Protein AF-0000000066930313 (afdb_homodimer)

Solvent-accessible surface area (backbone atoms only — not comparable to full-atom values): 81664 Å² total; per-residue (Å²): 138,36,55,38,65,55,56,34,68,62,79,59,76,80,68,83,80,77,79,88,72,81,76,76,72,62,74,76,76,64,77,77,67,81,65,60,72,60,55,58,69,57,74,33,64,75,71,60,68,62,62,67,65,79,58,68,72,71,64,70,79,58,70,71,60,70,60,61,69,64,65,67,80,70,74,78,73,67,85,72,79,78,89,74,84,77,83,71,83,79,75,84,75,77,72,72,74,69,86,62,75,79,57,79,78,55,71,83,71,82,91,72,52,45,46,56,69,72,62,49,48,63,69,48,49,59,50,38,48,65,42,29,49,61,41,50,52,47,48,52,50,52,51,47,51,49,68,69,31,42,64,81,58,53,82,54,95,46,78,88,69,53,48,56,71,71,68,63,42,83,57,46,46,49,20,62,47,65,45,26,47,55,42,45,59,48,46,51,55,42,54,47,39,67,63,44,40,43,43,50,25,50,34,45,31,36,41,31,26,42,46,46,52,54,29,44,73,39,87,55,64,72,49,33,33,35,53,68,52,45,23,44,39,28,32,34,38,61,51,34,67,66,40,48,54,46,47,58,59,54,66,67,41,86,90,64,78,79,21,63,43,48,54,52,47,51,50,54,51,51,53,47,52,54,50,28,49,51,26,38,52,22,40,52,50,38,26,66,63,32,40,74,44,84,43,69,40,32,43,76,46,77,82,80,52,55,60,7,30,39,78,18,70,68,52,71,66,55,54,34,81,80,30,83,52,37,36,62,65,44,43,53,61,44,40,71,74,38,45,47,62,43,39,38,39,57,51,40,25,54,25,30,67,66,56,19,38,87,62,35,33,71,41,79,34,66,54,52,86,84,40,66,63,26,66,77,41,75,61,59,36,32,32,18,30,54,35,56,30,66,57,79,50,60,66,45,46,30,37,31,25,51,18,41,28,22,36,26,51,40,42,73,43,30,70,71,30,51,73,47,58,48,60,94,93,41,76,29,37,35,42,40,57,38,90,52,40,45,36,46,39,39,40,48,59,44,58,44,72,74,28,22,68,46,93,43,91,56,50,36,88,81,47,46,56,87,36,22,27,40,35,36,35,44,15,70,36,93,74,38,54,44,74,43,54,59,55,28,78,93,42,76,36,70,53,77,90,68,39,50,61,53,41,22,33,44,38,37,39,38,34,22,65,72,41,33,28,53,74,45,72,60,76,78,39,73,47,36,46,65,56,102,46,71,41,39,31,36,29,36,48,30,34,41,35,50,26,44,27,38,33,36,36,50,77,72,37,75,45,54,74,48,79,42,70,43,93,50,13,66,67,59,39,26,38,34,34,48,50,42,68,38,47,39,44,72,55,41,54,53,56,56,50,34,48,49,59,13,46,47,35,84,42,72,66,51,19,29,34,46,31,17,39,49,46,13,43,49,49,41,18,53,35,50,56,53,37,32,72,28,64,36,77,43,37,35,39,50,44,81,41,72,27,12,40,37,49,46,63,38,48,51,49,31,48,50,42,37,52,47,42,36,51,51,30,52,51,36,48,53,49,24,50,54,30,32,58,63,36,33,33,63,64,49,30,45,45,47,32,58,58,42,40,29,54,56,35,63,72,78,75,96,73,74,72,83,78,66,76,76,59,79,68,74,60,91,87,78,85,87,85,84,71,59,83,81,67,68,76,84,51,73,77,78,53,58,26,46,34,56,46,69,44,72,63,77,38,66,42,82,38,76,41,103,138,39,52,33,67,57,56,33,61,63,79,60,74,81,69,82,79,82,81,90,72,84,76,74,76,62,72,76,76,63,76,78,70,81,65,57,72,59,56,59,70,57,74,33,62,74,70,61,68,61,64,66,63,82,55,69,74,72,67,70,79,62,74,71,69,72,72,68,74,79,77,66,93,70,69,83,66,80,77,61,66,76,84,72,72,72,79,68,80,77,78,84,76,84,74,76,71,70,84,60,74,76,52,78,78,49,70,80,70,79,90,69,52,43,43,56,67,71,63,49,47,63,67,47,48,59,48,37,47,64,43,28,48,60,39,49,49,47,47,53,48,52,49,45,52,48,66,70,32,41,63,82,54,52,79,54,92,45,79,90,68,53,47,55,72,72,67,62,40,80,56,46,46,48,21,64,46,62,45,26,48,55,43,46,59,48,46,49,54,44,54,46,38,68,64,43,40,43,42,52,25,51,32,44,31,34,40,32,28,41,46,45,50,54,30,43,74,38,89,55,63,72,49,32,33,32,52,66,52,45,22,45,40,28,33,32,35,62,49,36,66,68,42,48,55,45,48,59,60,54,67,67,42,83,76,62,78,77,21,61,44,47,53,53,46,51,50,54,53,50,52,48,51,53,48,29,52,51,24,36,52,18,41,52,50,40,27,65,61,29,40,75,42,85,40,69,41,31,42,74,46,75,78,77,53,55,61,7,29,38,79,19,70,69,50,69,66,55,53,35,80,81,30,82,52,36,35,61,66,43,42,52,61,45,39,70,75,37,47,46,62,43,39,38,40,57,51,39,24,54,24,29,68,64,56,19,37,88,64,36,33,72,42,78,33,66,56,51,85,85,40,67,64,25,63,76,42,74,61,58,37,32,33,18,30,53,36,56,30,67,57,78,47,60,66,44,46,30,37,30,24,50,18,42,27,22,35,26,49,42,41,73,43,31,71,68,31,49,74,49,60,47,62,94,92,40,74,30,37,34,41,39,56,37,90,54,41,45,37,47,39,39,42,46,59,45,58,43,72,74,32,22,67,45,93,43,92,57,50,37,87,82,47,46,57,87,36,22,25,40,34,36,34,45,15,69,35,93,72,38,54,42,74,44,51,61,54,28,79,92,41,76,36,68,52,76,89,68,37,51,60,52,41,22,33,45,37,36,39,39,35,24,63,72,41,34,26,56,73,44,74,62,76,78,38,72,46,35,46,65,57,101,44,71,40,40,31,37,30,34,47,29,36,40,34,51,24,44,26,38,34,36,36,50,77,71,37,75,45,53,74,47,80,41,69,41,94,48,13,68,67,60,38,25,39,34,33,48,49,45,64,37,45,39,41,73,52,42,52,53,54,54,51,35,48,52,58,12,45,48,36,85,41,70,66,52,19,28,34,48,31,17,39,48,47,13,42,49,48,39,18,54,35,48,57,53,38,30,70,28,64,34,78,43,38,35,39,50,44,83,40,72,26,13,39,37,50,47,63,36,48,50,49,31,47,49,42,38,50,49,44,36,51,50,31,50,51,35,48,50,48,25,49,52,29,30,56,62,35,31,32,63,63,47,29,47,44,47,29,61,58,42,38,33,53,54,34,67,66,80,74,94,70,72,72,78,77,60,79,79,59,80,71,72,61,88,89,74,78,84,80,77,69,54,82,80,68,66,52,83,53,81,57,81,56,58,21,47,32,53,45,71,44,70,58,78,40,65,42,82,39,76,42,103

Radius of gyration: 51.39 Å; Cα contacts (8 Å, |Δi|>4): 2688; chains: 2; bounding box: 70×157×117 Å

pLDDT: mean 74.47, std 24.49, range [16.5, 97.75]

Sequence (1508 aa):
MASTNPFWSFATPFTDGMPHALSRRLSSVLDHDSHIRMSSTDGARIYTQTTPDSAWSQASFEEVDFTYNPSKSKNTARLDDAASVRSGSWPRRSGNWPLTEKYYALSSATHDLRCPRWTLWKALLLPTSIIILPMALLVAGLLALIFGYRVRSEDSLFEEVSNSHALSDRAVVLVNYSATRIAFVASWASTLAPLLASFIMNLSSFQSALLMYISSTSPQQQDLPTPYQYTLLVGLCLASIGRLGRYFSYAKEDGVIIPPALRRAAQTLTLTLVLACIVFGADTALHYTTSTINFDQISVSPLSHSYGYGLSSTCLALNRSDNFGLPCSRNGQLAAADYNAYVASQNEIFYLQHGISNVSEVRLVDMPSDEPANVTSSGAAKVALLVPRSTGLSPFRDFQAYTTGVITTCEPISNLCNWTSGGPGNYYSQFNCSENFWGVLGKSPNVSDTGMLVDDSSVPPLGFKRGAALQYSFYMDKGLSINYDSSGSLGPFVPDPELINPVYVGVAARFQSTAQRAGVNMSSDPGIYQGPTPYLDFTLRCKYTTYLVDYNWVNSSAKVNSLTPSPNGTIAEVFHGYNIYGSYDSFDNDLQDSMLAAALQSNLQQLADTFANSYSARVMSVIGPFLSARANLQEQTRTPLLVAKVPKVPLAILIAGCLCYIVFGVVSATLAYGALRVVDVRDLAFRFSLPALGLHAFRDDNTEKDAVDVDTIRTGNGVEEERRVFNETKITRETMRVAVEGEPRTGFVLKSLVMASTNPFWSFATPFTDGMPHALSRRLSSVLDHDSHIRMSSTDGARIYTQTTPDSAWSQASFEEVDFTYNPSKSKNTARLDDAASVRSGSWPRRSGNWPLTEKYYALSSATHDLRCPRWTLWKALLLPTSIIILPMALLVAGLLALIFGYRVRSEDSLFEEVSNSHALSDRAVVLVNYSATRIAFVASWASTLAPLLASFIMNLSSFQSALLMYISSTSPQQQDLPTPYQYTLLVGLCLASIGRLGRYFSYAKEDGVIIPPALRRAAQTLTLTLVLACIVFGADTALHYTTSTINFDQISVSPLSHSYGYGLSSTCLALNRSDNFGLPCSRNGQLAAADYNAYVASQNEIFYLQHGISNVSEVRLVDMPSDEPANVTSSGAAKVALLVPRSTGLSPFRDFQAYTTGVITTCEPISNLCNWTSGGPGNYYSQFNCSENFWGVLGKSPNVSDTGMLVDDSSVPPLGFKRGAALQYSFYMDKGLSINYDSSGSLGPFVPDPELINPVYVGVAARFQSTAQRAGVNMSSDPGIYQGPTPYLDFTLRCKYTTYLVDYNWVNSSAKVNSLTPSPNGTIAEVFHGYNIYGSYDSFDNDLQDSMLAAALQSNLQQLADTFANSYSARVMSVIGPFLSARANLQEQTRTPLLVAKVPKVPLAILIAGCLCYIVFGVVSATLAYGALRVVDVRDLAFRFSLPALGLHAFRDDNTEKDAVDVDTIRTGNGVEEERRVFNETKITRETMRVAVEGEPRTGFVLKSLV

Secondary structure (DSSP, 8-state):
---SSSS---------S--SGGGSGGGSS----------TTTT----------S------------------------------------------------------SS---SPPHHHHHHHHHHHHHHHHHHHHHHHHHHHHHHHHSBPP-PPPSSGGG--HHHHH-TTEEEESS-HHHHHHHHHHHHHHHHHHHHHHHHHHHHHHHHHHHHHHHSS-GGGSPPHHHHHHHHHHHTT-HHHHHHHHHHHTSTTPPPPHHHHHHHHHHHHHHHHHHHHHHHHHHHHHH-EEEEEEEEEE--S----EEEE-HHHHH--GGGGTT--GGG-HHHHHH-HHHHHHHHHHHHHHHTT--SSEEEEEEEPPTT-HHHHHTTT--EEEEEEE-GGGS-TTEEEEEEEEEEEEEEEE-GGGSEEEE--TT---EEEESSSS-EEEESSPPPB-TTS-B---TTS-TT-EESSSSEEEEEESSTTS-SB---SSTTSS---GGG--SSEEEEEEEEEEGGGSPTT--GGGSTT-B--SSSEEEEEEEEEEEEEEEEEEEETTEEEEEEEEE-SSSHHHHHHHHHHTTSTHHHHHHHHHHHHHHHHTSSSHHHHHHHHHHHHHHHHHHHHGGGEEEE--SEEEEEEEEEEEEEEHHHHHHHHHHHHHHHHHHHHHHHHHHHHHHHS--HHHHHTTSHHHHHHHH---SS--S----------TT-------SS--TT-SSS--EEEEEEETTTEEEEEEE-/---SSSS---------S--S-TTSGGGSS----------TTTT----------S------------------------------------------------------SS---SPPHHHHHHHHHHHHHHHHHHHHHHHHHHHHHHHHSB---PPPS-GGG--HHHHH-TTEEEESS-HHHHHHHHHHHHHHTTTHHHHHHHHHHHHHHHHHHHHHHSS-GGGSPPHHHHHHHHHHHTT-HHHHHHHHHHHTSTTPPPPHHHHHHHHHHHHHHHHHHHHHHHHHHHHHH-EEEEEEEEEE--S----EEEE-HHHHH--GGGGTT--GGG-HHHHHH-HHHHHHHHHHHHHHHTT--SSEEEEEEEPPTT-HHHHHTTT--EEEEEEE-GGGS-TTEEEEEEEEEEEEEEEE-GGGSEEEE--TT---EEEESSSS-EEEES-PPPB-TTS-B---TTS-TT-EESSSSEEEEEESSTTS-SB---SSTTSS---GGG--SSEEEEEEEEEEGGGSPTT--GGGSTT-B--SSSEEEEEEEEEEEEEEEEEEEETTEEEEEEEEE-SSSHHHHHHHHHHTTSGGGGTHHHHHHHHHHHHTSSSHHHHHHHHHHHHHHHHHHHHGGGEEEE--SEEEEEEEEEEEEEEHHHHHHHHHHHHHHHHHHHHHHHHHHHHHHHS--HHHHHTTSHHHHHHHHT--SS--SS---------TT-------SS--SSTTS---EEEEEEETTTEEEEEEE-

Organism: NCBI:txid1442368

Nearest PDB structures (foldseek):
  9axf-assembly1_R  TM=1.883E-01  e=3.258E+00  Homo sapiens
  8szi-assembly1_A  TM=1.636E-01  e=6.983E+00  Homo sapiens
  9asb-assembly1_R  TM=1.775E-01  e=7.006E+00  Homo sapiens
  8szi-assembly1_A  TM=1.526E-01  e=9.777E+00  Homo sapiens

Structure (mmCIF, N/CA/C/O backbone):
data_AF-0000000066930313-model_v1
#
loop_
_entity.id
_entity.type
_entity.pdbx_description
1 polymer 'Uncharacterized protein'
#
loop_
_atom_site.group_PDB
_atom_site.id
_atom_site.type_symbol
_atom_site.label_atom_id
_atom_site.label_alt_id
_atom_site.label_comp_id
_atom_site.label_asym_id
_atom_site.label_entity_id
_atom_site.label_seq_id
_atom_site.pdbx_PDB_ins_code
_atom_site.Cartn_x
_atom_site.Cartn_y
_atom_site.Cartn_z
_atom_site.occupancy
_atom_site.B_iso_or_equiv
_atom_site.auth_seq_id
_atom_site.auth_comp_id
_atom_site.auth_asym_id
_atom_site.auth_atom_id
_atom_site.pdbx_PDB_model_num
ATOM 1 N N . MET A 1 1 ? 18.844 -49.906 -13.023 1 21.28 1 MET A N 1
ATOM 2 C CA . MET A 1 1 ? 17.516 -50.25 -13.539 1 21.28 1 MET A CA 1
ATOM 3 C C . MET A 1 1 ? 16.547 -49.094 -13.352 1 21.28 1 MET A C 1
ATOM 5 O O . MET A 1 1 ? 16.312 -48.656 -12.227 1 21.28 1 MET A O 1
ATOM 9 N N . ALA A 1 2 ? 16.359 -48.094 -14.242 1 28.83 2 ALA A N 1
ATOM 10 C CA . ALA A 1 2 ? 15.953 -46.688 -14.117 1 28.83 2 ALA A CA 1
ATOM 11 C C . ALA A 1 2 ? 14.438 -46.562 -14.219 1 28.83 2 ALA A C 1
ATOM 13 O O . ALA A 1 2 ? 13.766 -47.406 -14.82 1 28.83 2 ALA A O 1
ATOM 14 N N . SER A 1 3 ? 13.773 -45.75 -13.375 1 34.31 3 SER A N 1
ATOM 15 C CA . SER A 1 3 ? 12.43 -45.344 -12.953 1 34.31 3 SER A CA 1
ATOM 16 C C . SER A 1 3 ? 11.656 -44.719 -14.102 1 34.31 3 SER A C 1
ATOM 18 O O . SER A 1 3 ? 12.172 -43.844 -14.797 1 34.31 3 SER A O 1
ATOM 20 N N . THR A 1 4 ? 10.781 -44.969 -14.75 1 36.59 4 THR A N 1
ATOM 21 C CA . THR A 1 4 ? 9.992 -44.094 -15.617 1 36.59 4 THR A CA 1
ATOM 22 C C . THR A 1 4 ? 9.07 -43.219 -14.789 1 36.59 4 THR A C 1
ATOM 24 O O . THR A 1 4 ? 8.531 -43.625 -13.766 1 36.59 4 THR A O 1
ATOM 27 N N . ASN A 1 5 ? 8.125 -42.781 -14.273 1 34.94 5 ASN A N 1
ATOM 28 C CA . ASN A 1 5 ? 7.645 -41.875 -13.227 1 34.94 5 ASN A CA 1
ATOM 29 C C . ASN A 1 5 ? 7.371 -42.625 -11.922 1 34.94 5 ASN A C 1
ATOM 31 O O . ASN A 1 5 ? 6.41 -42.312 -11.219 1 34.94 5 ASN A O 1
ATOM 35 N N . PRO A 1 6 ? 7.758 -43.781 -11.344 1 39.97 6 PRO A N 1
ATOM 36 C CA . PRO A 1 6 ? 7.133 -44.312 -10.125 1 39.97 6 PRO A CA 1
ATOM 37 C C . PRO A 1 6 ? 7.477 -43.5 -8.891 1 39.97 6 PRO A C 1
ATOM 39 O O . PRO A 1 6 ? 8.641 -43.156 -8.664 1 39.97 6 PRO A O 1
ATOM 42 N N . PHE A 1 7 ? 6.844 -42.281 -8.25 1 34.81 7 PHE A N 1
ATOM 43 C CA . PHE A 1 7 ? 7.125 -40.969 -7.656 1 34.81 7 PHE A CA 1
ATOM 44 C C . PHE A 1 7 ? 8.438 -41 -6.887 1 34.81 7 PHE A C 1
ATOM 46 O O . PHE A 1 7 ? 9.125 -39.969 -6.777 1 34.81 7 PHE A O 1
ATOM 53 N N . TRP A 1 8 ? 9.672 -41.125 -6.016 1 35.31 8 TRP A N 1
ATOM 54 C CA . TRP A 1 8 ? 11.117 -40.906 -6.047 1 35.31 8 TRP A CA 1
ATOM 55 C C . TRP A 1 8 ? 11.852 -42.25 -6.07 1 35.31 8 TRP A C 1
ATOM 57 O O . TRP A 1 8 ? 11.562 -43.156 -5.266 1 35.31 8 TRP A O 1
ATOM 67 N N . SER A 1 9 ? 12.195 -43 -6.809 1 35.72 9 SER A N 1
ATOM 68 C CA . SER A 1 9 ? 13 -44.219 -6.707 1 35.72 9 SER A CA 1
ATOM 69 C C . SER A 1 9 ? 14.422 -43.906 -6.254 1 35.72 9 SER A C 1
ATOM 71 O O . SER A 1 9 ? 15.211 -43.344 -7.012 1 35.72 9 SER A O 1
ATOM 73 N N . PHE A 1 10 ? 14.766 -43.469 -5.148 1 33.81 10 PHE A N 1
ATOM 74 C CA . PHE A 1 10 ? 16.156 -43.375 -4.715 1 33.81 10 PHE A CA 1
ATOM 75 C C . PHE A 1 10 ? 16.828 -44.75 -4.789 1 33.81 10 PHE A C 1
ATOM 77 O O . PHE A 1 10 ? 16.359 -45.719 -4.168 1 33.81 10 PHE A O 1
ATOM 84 N N . ALA A 1 11 ? 17.328 -45.219 -5.875 1 32.81 11 ALA A N 1
ATOM 85 C CA . ALA A 1 11 ? 18.203 -46.344 -5.59 1 32.81 11 ALA A CA 1
ATOM 86 C C . ALA A 1 11 ? 18.938 -46.156 -4.27 1 32.81 11 ALA A C 1
ATOM 88 O O . ALA A 1 11 ? 19.75 -45.25 -4.133 1 32.81 11 ALA A O 1
ATOM 89 N N . THR A 1 12 ? 18.25 -46.375 -3.129 1 33.06 12 THR A N 1
ATOM 90 C CA . THR A 1 12 ? 19.031 -46.5 -1.899 1 33.06 12 THR A CA 1
ATOM 91 C C . THR A 1 12 ? 20.312 -47.312 -2.148 1 33.06 12 THR A C 1
ATOM 93 O O . THR A 1 12 ? 20.281 -48.312 -2.84 1 33.06 12 THR A O 1
ATOM 96 N N . PRO A 1 13 ? 21.406 -46.719 -2.018 1 30.23 13 PRO A N 1
ATOM 97 C CA . PRO A 1 13 ? 22.469 -47.719 -1.912 1 30.23 13 PRO A CA 1
ATOM 98 C C . PRO A 1 13 ? 21.969 -49.031 -1.283 1 30.23 13 PRO A C 1
ATOM 100 O O . PRO A 1 13 ? 21.156 -49 -0.358 1 30.23 13 PRO A O 1
ATOM 103 N N . PHE A 1 14 ? 21.875 -50.062 -2.062 1 28.27 14 PHE A N 1
ATOM 104 C CA . PHE A 1 14 ? 21.625 -51.438 -1.586 1 28.27 14 PHE A CA 1
ATOM 105 C C . PHE A 1 14 ? 22.25 -51.625 -0.21 1 28.27 14 PHE A C 1
ATOM 107 O O . PHE A 1 14 ? 23.438 -51.938 -0.099 1 28.27 14 PHE A O 1
ATOM 114 N N . THR A 1 15 ? 22.156 -50.75 0.813 1 28.11 15 THR A N 1
ATOM 115 C CA . THR A 1 15 ? 22.672 -51.406 2.012 1 28.11 15 THR A CA 1
ATOM 116 C C . THR A 1 15 ? 21.891 -52.688 2.301 1 28.11 15 THR A C 1
ATOM 118 O O . THR A 1 15 ? 20.656 -52.656 2.432 1 28.11 15 THR A O 1
ATOM 121 N N . ASP A 1 16 ? 22.203 -53.875 1.923 1 27.8 16 ASP A N 1
ATOM 122 C CA . ASP A 1 16 ? 21.828 -55.062 2.676 1 27.8 16 ASP A CA 1
ATOM 123 C C . ASP A 1 16 ? 21.453 -54.719 4.113 1 27.8 16 ASP A C 1
ATOM 125 O O . ASP A 1 16 ? 20.359 -55.062 4.586 1 27.8 16 ASP A O 1
ATOM 129 N N . GLY A 1 17 ? 22.469 -55.031 5.23 1 26.33 17 GLY A N 1
ATOM 130 C CA . GLY A 1 17 ? 22.438 -55.312 6.652 1 26.33 17 GLY A CA 1
ATOM 131 C C . GLY A 1 17 ? 22.172 -54.094 7.52 1 26.33 17 GLY A C 1
ATOM 132 O O . GLY A 1 17 ? 22.516 -54.094 8.703 1 26.33 17 GLY A O 1
ATOM 133 N N . MET A 1 18 ? 22.141 -52.875 7.082 1 27.02 18 MET A N 1
ATOM 134 C CA . MET A 1 18 ? 22.281 -52.031 8.266 1 27.02 18 MET A CA 1
ATOM 135 C C . MET A 1 18 ? 20.969 -52 9.055 1 27.02 18 MET A C 1
ATOM 137 O O . MET A 1 18 ? 19.891 -51.906 8.469 1 27.02 18 MET A O 1
ATOM 141 N N . PRO A 1 19 ? 21.031 -52.031 10.539 1 27.64 19 PRO A N 1
ATOM 142 C CA . PRO A 1 19 ? 20.062 -52.156 11.625 1 27.64 19 PRO A CA 1
ATOM 143 C C . PRO A 1 19 ? 19.016 -51.031 11.633 1 27.64 19 PRO A C 1
ATOM 145 O O . PRO A 1 19 ? 19.281 -49.938 11.125 1 27.64 19 PRO A O 1
ATOM 148 N N . HIS A 1 20 ? 17.688 -51.188 11.984 1 27.36 20 HIS A N 1
ATOM 149 C CA . HIS A 1 20 ? 16.406 -50.625 12.391 1 27.36 20 HIS A CA 1
ATOM 150 C C . HIS A 1 20 ? 16.609 -49.375 13.25 1 27.36 20 HIS A C 1
ATOM 152 O O . HIS A 1 20 ? 15.633 -48.75 13.68 1 27.36 20 HIS A O 1
ATOM 158 N N . ALA A 1 21 ? 17.75 -49.094 14.008 1 25.98 21 ALA A N 1
ATOM 159 C CA . ALA A 1 21 ? 17.75 -48.375 15.281 1 25.98 21 ALA A CA 1
ATOM 160 C C . ALA A 1 21 ? 17.562 -46.875 15.07 1 25.98 21 ALA A C 1
ATOM 162 O O . ALA A 1 21 ? 17.375 -46.125 16.031 1 25.98 21 ALA A O 1
ATOM 163 N N . LEU A 1 22 ? 18.094 -46.156 14.039 1 25.69 22 LEU A N 1
ATOM 164 C CA . LEU A 1 22 ? 18.234 -44.75 14.328 1 25.69 22 LEU A CA 1
ATOM 165 C C . LEU A 1 22 ? 16.938 -44 13.992 1 25.69 22 LEU A C 1
ATOM 167 O O . LEU A 1 22 ? 16.969 -42.812 13.703 1 25.69 22 LEU A O 1
ATOM 171 N N . SER A 1 23 ? 15.812 -44.406 14.016 1 26.08 23 SER A N 1
ATOM 172 C CA . SER A 1 23 ? 14.508 -43.812 13.75 1 26.08 23 SER A CA 1
ATOM 173 C C . SER A 1 23 ? 14.18 -42.719 14.758 1 26.08 23 SER A C 1
ATOM 175 O O . SER A 1 23 ? 13.273 -41.906 14.539 1 26.08 23 SER A O 1
ATOM 177 N N . ARG A 1 24 ? 14.688 -42.594 16.078 1 28.03 24 ARG A N 1
ATOM 178 C CA . ARG A 1 24 ? 14.078 -41.844 17.156 1 28.03 24 ARG A CA 1
ATOM 179 C C . ARG A 1 24 ? 14.43 -40.344 17.031 1 28.03 24 ARG A C 1
ATOM 181 O O . ARG A 1 24 ? 13.766 -39.5 17.625 1 28.03 24 ARG A O 1
ATOM 188 N N . ARG A 1 25 ? 15.656 -39.875 16.75 1 25.52 25 ARG A N 1
ATOM 189 C CA . ARG A 1 25 ? 16.109 -38.531 17.078 1 25.52 25 ARG A CA 1
ATOM 190 C C . ARG A 1 25 ? 15.516 -37.5 16.125 1 25.52 25 ARG A C 1
ATOM 192 O O . ARG A 1 25 ? 15.711 -36.312 16.312 1 25.52 25 ARG A O 1
ATOM 199 N N . LEU A 1 26 ? 15.133 -37.688 14.969 1 28.22 26 LEU A N 1
ATOM 200 C CA . LEU A 1 26 ? 15.008 -36.594 14 1 28.22 26 LEU A CA 1
ATOM 201 C C . LEU A 1 26 ? 13.703 -35.844 14.211 1 28.22 26 LEU A C 1
ATOM 203 O O . LEU A 1 26 ? 13.336 -35 13.391 1 28.22 26 LEU A O 1
ATOM 207 N N . SER A 1 27 ? 12.984 -35.938 15.305 1 28.81 27 SER A N 1
ATOM 208 C CA . SER A 1 27 ? 11.719 -35.25 15.484 1 28.81 27 SER A CA 1
ATOM 209 C C . SER A 1 27 ? 11.938 -33.719 15.625 1 28.81 27 SER A C 1
ATOM 211 O O . SER A 1 27 ? 11.023 -32.938 15.383 1 28.81 27 SER A O 1
ATOM 213 N N . SER A 1 28 ? 13.008 -33.25 16.297 1 30.03 28 SER A N 1
ATOM 214 C CA . SER A 1 28 ? 12.898 -31.891 16.828 1 30.03 28 SER A CA 1
ATOM 215 C C . SER A 1 28 ? 13.125 -30.844 15.742 1 30.03 28 SER A C 1
ATOM 217 O O . SER A 1 28 ? 12.758 -29.688 15.906 1 30.03 28 SER A O 1
ATOM 219 N N . VAL A 1 29 ? 14.133 -30.984 14.914 1 30.53 29 VAL A N 1
ATOM 220 C CA . VAL A 1 29 ? 14.602 -29.797 14.203 1 30.53 29 VAL A CA 1
ATOM 221 C C . VAL A 1 29 ? 13.695 -29.516 13.008 1 30.53 29 VAL A C 1
ATOM 223 O O . VAL A 1 29 ? 13.961 -28.625 12.211 1 30.53 29 VAL A O 1
ATOM 226 N N . LEU A 1 30 ? 12.906 -30.344 12.5 1 34.75 30 LEU A N 1
ATOM 227 C CA . LEU A 1 30 ? 12.273 -30.141 11.203 1 34.75 30 LEU A CA 1
ATOM 228 C C . LEU A 1 30 ? 11.281 -28.984 11.258 1 34.75 30 LEU A C 1
ATOM 230 O O . LEU A 1 30 ? 10.305 -29.031 12.008 1 34.75 30 LEU A O 1
ATOM 234 N N . ASP A 1 31 ? 11.766 -27.891 11.125 1 38.03 31 ASP A N 1
ATOM 235 C CA . ASP A 1 31 ? 10.938 -26.703 10.961 1 38.03 31 ASP A CA 1
ATOM 236 C C . ASP A 1 31 ? 9.766 -26.984 10.023 1 38.03 31 ASP A C 1
ATOM 238 O O . ASP A 1 31 ? 9.961 -27.219 8.828 1 38.03 31 ASP A O 1
ATOM 242 N N . HIS A 1 32 ? 8.742 -27.547 10.516 1 42.75 32 HIS A N 1
ATOM 243 C CA . HIS A 1 32 ? 7.469 -28.016 9.984 1 42.75 32 HIS A CA 1
ATOM 244 C C . HIS A 1 32 ? 6.727 -26.891 9.266 1 42.75 32 HIS A C 1
ATOM 246 O O . HIS A 1 32 ? 5.496 -26.812 9.328 1 42.75 32 HIS A O 1
ATOM 252 N N . ASP A 1 33 ? 7.422 -25.938 8.742 1 49.06 33 ASP A N 1
ATOM 253 C CA . ASP A 1 33 ? 6.574 -24.906 8.141 1 49.06 33 ASP A CA 1
ATOM 254 C C . ASP A 1 33 ? 5.98 -25.391 6.824 1 49.06 33 ASP A C 1
ATOM 256 O O . ASP A 1 33 ? 6.555 -26.25 6.156 1 49.06 33 ASP A O 1
ATOM 260 N N . SER A 1 34 ? 4.809 -25.062 6.594 1 56.28 34 SER A N 1
ATOM 261 C CA . SER A 1 34 ? 4.023 -25.406 5.414 1 56.28 34 SER A CA 1
ATOM 262 C C . SER A 1 34 ? 4.641 -24.828 4.148 1 56.28 34 SER A C 1
ATOM 264 O O . SER A 1 34 ? 5.141 -23.703 4.16 1 56.28 34 SER A O 1
ATOM 266 N N . HIS A 1 35 ? 5.055 -25.656 3.219 1 50.78 35 HIS A N 1
ATOM 267 C CA . HIS A 1 35 ? 5.613 -25.266 1.93 1 50.78 35 HIS A CA 1
ATOM 268 C C . HIS A 1 35 ? 4.512 -24.953 0.925 1 50.78 35 HIS A C 1
ATOM 270 O O . HIS A 1 35 ? 4.074 -25.828 0.176 1 50.78 35 HIS A O 1
ATOM 276 N N . ILE A 1 36 ? 3.822 -23.734 1.047 1 47.69 36 ILE A N 1
ATOM 277 C CA . ILE A 1 36 ? 2.77 -23.328 0.127 1 47.69 36 ILE A CA 1
ATOM 278 C C . ILE A 1 36 ? 3.25 -22.141 -0.704 1 47.69 36 ILE A C 1
ATOM 280 O O . ILE A 1 36 ? 3.984 -21.281 -0.207 1 47.69 36 ILE A O 1
ATOM 284 N N . ARG A 1 37 ? 2.902 -22.203 -2.039 1 54.91 37 ARG A N 1
ATOM 285 C CA . ARG A 1 37 ? 3.203 -21.078 -2.906 1 54.91 37 ARG A CA 1
ATOM 286 C C . ARG A 1 37 ? 2.471 -19.828 -2.439 1 54.91 37 ARG A C 1
ATOM 288 O O . ARG A 1 37 ? 1.247 -19.828 -2.287 1 54.91 37 ARG A O 1
ATOM 295 N N . MET A 1 38 ? 3.146 -18.844 -1.76 1 46.34 38 MET A N 1
ATOM 296 C CA . MET A 1 38 ? 2.514 -17.625 -1.283 1 46.34 38 MET A CA 1
ATOM 297 C C . MET A 1 38 ? 2.783 -16.469 -2.24 1 46.34 38 MET A C 1
ATOM 299 O O . MET A 1 38 ? 3.83 -16.422 -2.889 1 46.34 38 MET A O 1
ATOM 303 N N . SER A 1 39 ? 1.707 -15.914 -2.748 1 43.59 39 SER A N 1
ATOM 304 C CA . SER A 1 39 ? 1.941 -14.672 -3.467 1 43.59 39 SER A CA 1
ATOM 305 C C . SER A 1 39 ? 2.699 -13.664 -2.602 1 43.59 39 SER A C 1
ATOM 307 O O . SER A 1 39 ? 2.598 -13.695 -1.373 1 43.59 39 SER A O 1
ATOM 309 N N . SER A 1 40 ? 3.697 -13.047 -3.186 1 41.06 40 SER A N 1
ATOM 310 C CA . SER A 1 40 ? 4.582 -12.125 -2.482 1 41.06 40 SER A CA 1
ATOM 311 C C . SER A 1 40 ? 3.807 -11.242 -1.507 1 41.06 40 SER A C 1
ATOM 313 O O . SER A 1 40 ? 4.32 -10.883 -0.448 1 41.06 40 SER A O 1
ATOM 315 N N . THR A 1 41 ? 2.588 -10.859 -1.878 1 40.91 41 THR A N 1
ATOM 316 C CA . THR A 1 41 ? 1.896 -9.922 -1.004 1 40.91 41 THR A CA 1
ATOM 317 C C . THR A 1 41 ? 1.093 -10.664 0.062 1 40.91 41 THR A C 1
ATOM 319 O O . THR A 1 41 ? 0.683 -10.07 1.062 1 40.91 41 THR A O 1
ATOM 322 N N . ASP A 1 42 ? 0.83 -11.984 -0.302 1 39.38 42 ASP A N 1
ATOM 323 C CA . ASP A 1 42 ? -0.018 -12.742 0.609 1 39.38 42 ASP A CA 1
ATOM 324 C C . ASP A 1 42 ? 0.809 -13.391 1.717 1 39.38 42 ASP A C 1
ATOM 326 O O . ASP A 1 42 ? 1.762 -14.125 1.44 1 39.38 42 ASP A O 1
ATOM 330 N N . GLY A 1 43 ? 0.742 -12.781 2.926 1 43.47 43 GLY A N 1
ATOM 331 C CA . GLY A 1 43 ? 1.447 -13.242 4.113 1 43.47 43 GLY A CA 1
ATOM 332 C C . GLY A 1 43 ? 2.625 -12.359 4.48 1 43.47 43 GLY A C 1
ATOM 333 O O . GLY A 1 43 ? 3.461 -12.742 5.301 1 43.47 43 GLY A O 1
ATOM 334 N N . ALA A 1 44 ? 2.914 -11.602 3.459 1 39.94 44 ALA A N 1
ATOM 335 C CA . ALA A 1 44 ? 3.996 -10.711 3.879 1 39.94 44 ALA A CA 1
ATOM 336 C C . ALA A 1 44 ? 3.723 -10.133 5.266 1 39.94 44 ALA A C 1
ATOM 338 O O . ALA A 1 44 ? 2.592 -9.758 5.574 1 39.94 44 ALA A O 1
ATOM 339 N N . ARG A 1 45 ? 4.578 -10.508 6.004 1 41.22 45 ARG A N 1
ATOM 340 C CA . ARG A 1 45 ? 4.539 -9.859 7.312 1 41.22 45 ARG A CA 1
ATOM 341 C C . ARG A 1 45 ? 4.285 -8.367 7.176 1 41.22 45 ARG A C 1
ATOM 343 O O . ARG A 1 45 ? 4.934 -7.691 6.375 1 41.22 45 ARG A O 1
ATOM 350 N N . ILE A 1 46 ? 3.055 -8.055 7.375 1 36.09 46 ILE A N 1
ATOM 351 C CA . ILE A 1 46 ? 2.717 -6.633 7.422 1 36.09 46 ILE A CA 1
ATOM 352 C C . ILE A 1 46 ? 3.809 -5.867 8.164 1 36.09 46 ILE A C 1
ATOM 354 O O . ILE A 1 46 ? 3.99 -6.051 9.375 1 36.09 46 ILE A O 1
ATOM 358 N N . TYR A 1 47 ? 4.797 -5.723 7.52 1 30.31 47 TYR A N 1
ATOM 359 C CA . TYR A 1 47 ? 5.711 -4.789 8.172 1 30.31 47 TYR A CA 1
ATOM 360 C C . TYR A 1 47 ? 5.059 -3.426 8.352 1 30.31 47 TYR A C 1
ATOM 362 O O . TYR A 1 47 ? 4.914 -2.664 7.395 1 30.31 47 TYR A O 1
ATOM 370 N N . THR A 1 48 ? 3.867 -3.521 8.797 1 31.7 48 THR A N 1
ATOM 371 C CA . THR A 1 48 ? 3.34 -2.199 9.125 1 31.7 48 THR A CA 1
ATOM 372 C C . THR A 1 48 ? 4.348 -1.401 9.945 1 31.7 48 THR A C 1
ATOM 374 O O . THR A 1 48 ? 4.699 -1.797 11.062 1 31.7 48 THR A O 1
ATOM 377 N N . GLN A 1 49 ? 5.312 -1.001 9.391 1 30.17 49 GLN A N 1
ATOM 378 C CA . GLN A 1 49 ? 5.844 0.012 10.297 1 30.17 49 GLN A CA 1
ATOM 379 C C . GLN A 1 49 ? 4.742 0.955 10.773 1 30.17 49 GLN A C 1
ATOM 381 O O . GLN A 1 49 ? 4.129 1.656 9.969 1 30.17 49 GLN A O 1
ATOM 386 N N . THR A 1 50 ? 3.906 0.439 11.57 1 29.94 50 THR A N 1
ATOM 387 C CA . THR A 1 50 ? 3.078 1.455 12.211 1 29.94 50 THR A CA 1
ATOM 388 C C . THR A 1 50 ? 3.789 2.807 12.219 1 29.94 50 THR A C 1
ATOM 390 O O . THR A 1 50 ? 4.887 2.934 12.766 1 29.94 50 THR A O 1
ATOM 393 N N . THR A 1 51 ? 3.736 3.447 11.164 1 31.67 51 THR A N 1
ATOM 394 C CA . THR A 1 51 ? 4.121 4.812 11.508 1 31.67 51 THR A CA 1
ATOM 395 C C . THR A 1 51 ? 3.748 5.129 12.953 1 31.67 51 THR A C 1
ATOM 397 O O . THR A 1 51 ? 2.621 4.871 13.383 1 31.67 51 THR A O 1
ATOM 400 N N . PRO A 1 52 ? 4.668 4.992 13.852 1 29.16 52 PRO A N 1
ATOM 401 C CA . PRO A 1 52 ? 4.195 5.402 15.172 1 29.16 52 PRO A CA 1
ATOM 402 C C . PRO A 1 52 ? 3.074 6.434 15.102 1 29.16 52 PRO A C 1
ATOM 404 O O . PRO A 1 52 ? 3.029 7.242 14.172 1 29.16 52 PRO A O 1
ATOM 407 N N . ASP A 1 53 ? 1.898 6.133 15.289 1 30.67 53 ASP A N 1
ATOM 408 C CA . ASP A 1 53 ? 1.082 7.266 15.719 1 30.67 53 ASP A CA 1
ATOM 409 C C . ASP A 1 53 ? 1.956 8.445 16.125 1 30.67 53 ASP A C 1
ATOM 411 O O . ASP A 1 53 ? 2.971 8.266 16.797 1 30.67 53 ASP A O 1
ATOM 415 N N . SER A 1 54 ? 2.113 9.375 15.281 1 31.28 54 SER A N 1
ATOM 416 C CA . SER A 1 54 ? 2.738 10.633 15.672 1 31.28 54 SER A CA 1
ATOM 417 C C . SER A 1 54 ? 2.562 10.891 17.172 1 31.28 54 SER A C 1
ATOM 419 O O . SER A 1 54 ? 1.872 11.836 17.562 1 31.28 54 SER A O 1
ATOM 421 N N . ALA A 1 55 ? 2.061 9.953 17.906 1 29.52 55 ALA A N 1
ATOM 422 C CA . ALA A 1 55 ? 2.396 10.383 19.266 1 29.52 55 ALA A CA 1
ATOM 423 C C . ALA A 1 55 ? 3.877 10.734 19.375 1 29.52 55 ALA A C 1
ATOM 425 O O . ALA A 1 55 ? 4.738 9.906 19.062 1 29.52 55 ALA A O 1
ATOM 426 N N . TRP A 1 56 ? 4.188 11.977 18.953 1 27.61 56 TRP A N 1
ATOM 427 C CA . TRP A 1 56 ? 5.492 12.391 19.469 1 27.61 56 TRP A CA 1
ATOM 428 C C . TRP A 1 56 ? 5.91 11.531 20.656 1 27.61 56 TRP A C 1
ATOM 430 O O . TRP A 1 56 ? 5.102 11.25 21.547 1 27.61 56 TRP A O 1
ATOM 440 N N . SER A 1 57 ? 6.574 10.445 20.438 1 25.53 57 SER A N 1
ATOM 441 C CA . SER A 1 57 ? 7.148 9.695 21.547 1 25.53 57 SER A CA 1
ATOM 442 C C . SER A 1 57 ? 7.355 10.586 22.766 1 25.53 57 SER A C 1
ATOM 444 O O . SER A 1 57 ? 8.07 11.586 22.703 1 25.53 57 SER A O 1
ATOM 446 N N . GLN A 1 58 ? 6.395 10.891 23.484 1 21.69 58 GLN A N 1
ATOM 447 C CA . GLN A 1 58 ? 6.754 11.227 24.859 1 21.69 58 GLN A CA 1
ATOM 448 C C . GLN A 1 58 ? 7.797 10.258 25.406 1 21.69 58 GLN A C 1
ATOM 450 O O . GLN A 1 58 ? 7.469 9.133 25.781 1 21.69 58 GLN A O 1
ATOM 455 N N . ALA A 1 59 ? 8.891 9.969 24.609 1 22.92 59 ALA A N 1
ATOM 456 C CA . ALA A 1 59 ? 9.906 9.289 25.406 1 22.92 59 ALA A CA 1
ATOM 457 C C . ALA A 1 59 ? 9.75 9.641 26.891 1 22.92 59 ALA A C 1
ATOM 459 O O . ALA A 1 59 ? 9.391 10.773 27.234 1 22.92 59 ALA A O 1
ATOM 460 N N . SER A 1 60 ? 9.422 8.633 27.672 1 21.11 60 SER A N 1
ATOM 461 C CA . SER A 1 60 ? 9.664 8.594 29.109 1 21.11 60 SER A CA 1
ATOM 462 C C . SER A 1 60 ? 10.922 9.375 29.469 1 21.11 60 SER A C 1
ATOM 464 O O . SER A 1 60 ? 11.961 9.227 28.828 1 21.11 60 SER A O 1
ATOM 466 N N . PHE A 1 61 ? 10.828 10.656 29.703 1 22.12 61 PHE A N 1
ATOM 467 C CA . PHE A 1 61 ? 11.844 11.141 30.641 1 22.12 61 PHE A CA 1
ATOM 468 C C . PHE A 1 61 ? 12.32 10.023 31.562 1 22.12 61 PHE A C 1
ATOM 470 O O . PHE A 1 61 ? 11.641 9.688 32.531 1 22.12 61 PHE A O 1
ATOM 477 N N . GLU A 1 62 ? 12.484 8.805 30.906 1 21.38 62 GLU A N 1
ATOM 478 C CA . GLU A 1 62 ? 13.242 7.984 31.859 1 21.38 62 GLU A CA 1
ATOM 479 C C . GLU A 1 62 ? 14.25 8.82 32.625 1 21.38 62 GLU A C 1
ATOM 481 O O . GLU A 1 62 ? 14.906 9.695 32.062 1 21.38 62 GLU A O 1
ATOM 486 N N . GLU A 1 63 ? 13.938 8.883 33.875 1 23.36 63 GLU A N 1
ATOM 487 C CA . GLU A 1 63 ? 14.852 9.383 34.906 1 23.36 63 GLU A CA 1
ATOM 488 C C . GLU A 1 63 ? 16.297 8.953 34.594 1 23.36 63 GLU A C 1
ATOM 490 O O . GLU A 1 63 ? 16.594 7.762 34.531 1 23.36 63 GLU A O 1
ATOM 495 N N . VAL A 1 64 ? 16.734 9.406 33.344 1 22.47 64 VAL A N 1
ATOM 496 C CA . VAL A 1 64 ? 18.172 9.188 33.406 1 22.47 64 VAL A CA 1
ATOM 497 C C . VAL A 1 64 ? 18.641 9.328 34.875 1 22.47 64 VAL A C 1
ATOM 499 O O . VAL A 1 64 ? 18.562 10.406 35.438 1 22.47 64 VAL A O 1
ATOM 502 N N . ASP A 1 65 ? 18.219 8.234 35.5 1 21.39 65 ASP A N 1
ATOM 503 C CA . ASP A 1 65 ? 18.906 8.141 36.781 1 21.39 65 ASP A CA 1
ATOM 504 C C . ASP A 1 65 ? 20.406 8.422 36.625 1 21.39 65 ASP A C 1
ATOM 506 O O . ASP A 1 65 ? 21.094 7.723 35.875 1 21.39 65 ASP A O 1
ATOM 510 N N . PHE A 1 66 ? 20.641 9.773 36.125 1 21.52 66 PHE A N 1
ATOM 511 C CA . PHE A 1 66 ? 22.031 10.047 36.438 1 21.52 66 PHE A CA 1
ATOM 512 C C . PHE A 1 66 ? 22.484 9.242 37.656 1 21.52 66 PHE A C 1
ATOM 514 O O . PHE A 1 66 ? 22.078 9.523 38.781 1 21.52 66 PHE A O 1
ATOM 521 N N . THR A 1 67 ? 22.141 7.934 37.344 1 21.75 67 THR A N 1
ATOM 522 C CA . THR A 1 67 ? 22.688 7.148 38.438 1 21.75 67 THR A CA 1
ATOM 523 C C . THR A 1 67 ? 24.125 7.586 38.75 1 21.75 67 THR A C 1
ATOM 525 O O . THR A 1 67 ? 25.016 7.434 37.906 1 21.75 67 THR A O 1
ATOM 528 N N . TYR A 1 68 ? 24.125 8.984 39.062 1 20.59 68 TYR A N 1
ATOM 529 C CA . TYR A 1 68 ? 25.312 9.266 39.875 1 20.59 68 TYR A CA 1
ATOM 530 C C . TYR A 1 68 ? 25.656 8.07 40.75 1 20.59 68 TYR A C 1
ATOM 532 O O . TYR A 1 68 ? 24.812 7.57 41.5 1 20.59 68 TYR A O 1
ATOM 540 N N . ASN A 1 69 ? 26.219 7.07 39.875 1 20.05 69 ASN A N 1
ATOM 541 C CA . ASN A 1 69 ? 26.891 6.062 40.688 1 20.05 69 ASN A CA 1
ATOM 542 C C . ASN A 1 69 ? 27.422 6.664 41.969 1 20.05 69 ASN A C 1
ATOM 544 O O . ASN A 1 69 ? 28.312 7.508 41.969 1 20.05 69 ASN A O 1
ATOM 548 N N . PRO A 1 70 ? 26.406 6.875 42.812 1 22.91 70 PRO A N 1
ATOM 549 C CA . PRO A 1 70 ? 26.828 7.434 44.125 1 22.91 70 PRO A CA 1
ATOM 550 C C . PRO A 1 70 ? 28.031 6.723 44.688 1 22.91 70 PRO A C 1
ATOM 552 O O . PRO A 1 70 ? 28.328 6.871 45.906 1 22.91 70 PRO A O 1
ATOM 555 N N . SER A 1 71 ? 28.562 5.715 43.656 1 19.34 71 SER A N 1
ATOM 556 C CA . SER A 1 71 ? 29.344 4.965 44.625 1 19.34 71 SER A CA 1
ATOM 557 C C . SER A 1 71 ? 30.156 5.895 45.5 1 19.34 71 SER A C 1
ATOM 559 O O . SER A 1 71 ? 30.141 5.762 46.75 1 19.34 71 SER A O 1
ATOM 561 N N . LYS A 1 72 ? 31.375 6.195 44.844 1 19.64 72 LYS A N 1
ATOM 562 C CA . LYS A 1 72 ? 32.531 6.16 45.75 1 19.64 72 LYS A CA 1
ATOM 563 C C . LYS A 1 72 ? 32.5 7.34 46.719 1 19.64 72 LYS A C 1
ATOM 565 O O . LYS A 1 72 ? 33.469 7.551 47.469 1 19.64 72 LYS A O 1
ATOM 570 N N . SER A 1 73 ? 31.75 8.414 46.312 1 17.11 73 SER A N 1
ATOM 571 C CA . SER A 1 73 ? 32.406 9.453 47.094 1 17.11 73 SER A CA 1
ATOM 572 C C . SER A 1 73 ? 32.469 9.07 48.562 1 17.11 73 SER A C 1
ATOM 574 O O . SER A 1 73 ? 31.469 8.609 49.125 1 17.11 73 SER A O 1
ATOM 576 N N . LYS A 1 74 ? 33.75 8.734 48.969 1 19.22 74 LYS A N 1
ATOM 577 C CA . LYS A 1 74 ? 34.469 8.57 50.219 1 19.22 74 LYS A CA 1
ATOM 578 C C . LYS A 1 74 ? 33.906 9.469 51.312 1 19.22 74 LYS A C 1
ATOM 580 O O . LYS A 1 74 ? 33.188 10.422 51.031 1 19.22 74 LYS A O 1
ATOM 585 N N . ASN A 1 75 ? 34.719 9.516 52.406 1 16.64 75 ASN A N 1
ATOM 586 C CA . ASN A 1 75 ? 34.594 9.734 53.844 1 16.64 75 ASN A CA 1
ATOM 587 C C . ASN A 1 75 ? 34.219 11.172 54.188 1 16.64 75 ASN A C 1
ATOM 589 O O . ASN A 1 75 ? 34.031 11.523 55.344 1 16.64 75 ASN A O 1
ATOM 593 N N . THR A 1 76 ? 34.312 12.094 53.156 1 17.16 76 THR A N 1
ATOM 594 C CA . THR A 1 76 ? 34.812 13.188 53.969 1 17.16 76 THR A CA 1
ATOM 595 C C . THR A 1 76 ? 33.906 13.453 55.156 1 17.16 76 THR A C 1
ATOM 597 O O . THR A 1 76 ? 32.688 13.219 55.094 1 17.16 76 THR A O 1
ATOM 600 N N . ALA A 1 77 ? 34.625 13.961 56.156 1 18.03 77 ALA A N 1
ATOM 601 C CA . ALA A 1 77 ? 34.469 14.164 57.594 1 18.03 77 ALA A CA 1
ATOM 602 C C . ALA A 1 77 ? 33.188 14.914 57.906 1 18.03 77 ALA A C 1
ATOM 604 O O . ALA A 1 77 ? 32.656 15.633 57.062 1 18.03 77 ALA A O 1
ATOM 605 N N . ARG A 1 78 ? 32.531 14.414 58.875 1 18.48 78 ARG A N 1
ATOM 606 C CA . ARG A 1 78 ? 31.391 14.625 59.781 1 18.48 78 ARG A CA 1
ATOM 607 C C . ARG A 1 78 ? 31.281 16.094 60.188 1 18.48 78 ARG A C 1
ATOM 609 O O . ARG A 1 78 ? 30.438 16.438 61 1 18.48 78 ARG A O 1
ATOM 616 N N . LEU A 1 79 ? 31.781 17.062 59.25 1 17.31 79 LEU A N 1
ATOM 617 C CA . LEU A 1 79 ? 31.938 18.188 60.156 1 17.31 79 LEU A CA 1
ATOM 618 C C . LEU A 1 79 ? 30.641 18.453 60.906 1 17.31 79 LEU A C 1
ATOM 620 O O . LEU A 1 79 ? 29.594 18.688 60.312 1 17.31 79 LEU A O 1
ATOM 624 N N . ASP A 1 80 ? 30.516 17.859 62.062 1 17.03 80 ASP A N 1
ATOM 625 C CA . ASP A 1 80 ? 29.547 17.797 63.156 1 17.03 80 ASP A CA 1
ATOM 626 C C . ASP A 1 80 ? 28.875 19.156 63.375 1 17.03 80 ASP A C 1
ATOM 628 O O . ASP A 1 80 ? 27.672 19.234 63.625 1 17.03 80 ASP A O 1
ATOM 632 N N . ASP A 1 81 ? 29.703 20.172 63.656 1 16.5 81 ASP A N 1
ATOM 633 C CA . ASP A 1 81 ? 29.438 20.781 64.938 1 16.5 81 ASP A CA 1
ATOM 634 C C . ASP A 1 81 ? 28.141 21.578 64.938 1 16.5 81 ASP A C 1
ATOM 636 O O . ASP A 1 81 ? 27.266 21.344 65.75 1 16.5 81 ASP A O 1
ATOM 640 N N . ALA A 1 82 ? 28.297 22.984 65.188 1 16.64 82 ALA A N 1
ATOM 641 C CA . ALA A 1 82 ? 27.953 23.781 66.375 1 16.64 82 ALA A CA 1
ATOM 642 C C . ALA A 1 82 ? 26.578 24.422 66.188 1 16.64 82 ALA A C 1
ATOM 644 O O . ALA A 1 82 ? 25.734 24.312 67.062 1 16.64 82 ALA A O 1
ATOM 645 N N . ALA A 1 83 ? 26.469 25.609 65.312 1 18.16 83 ALA A N 1
ATOM 646 C CA . ALA A 1 83 ? 25.984 26.812 66 1 18.16 83 ALA A CA 1
ATOM 647 C C . ALA A 1 83 ? 24.453 26.844 66 1 18.16 83 ALA A C 1
ATOM 649 O O . ALA A 1 83 ? 23.812 26.438 65.062 1 18.16 83 ALA A O 1
ATOM 650 N N . SER A 1 84 ? 23.781 26.953 67.125 1 18.55 84 SER A N 1
ATOM 651 C CA . SER A 1 84 ? 22.531 26.969 67.875 1 18.55 84 SER A CA 1
ATOM 652 C C . SER A 1 84 ? 21.594 28.078 67.375 1 18.55 84 SER A C 1
ATOM 654 O O . SER A 1 84 ? 20.562 28.344 68 1 18.55 84 SER A O 1
ATOM 656 N N . VAL A 1 85 ? 21.797 28.688 66.188 1 18.58 85 VAL A N 1
ATOM 657 C CA . VAL A 1 85 ? 21.281 30.047 66.25 1 18.58 85 VAL A CA 1
ATOM 658 C C . VAL A 1 85 ? 19.766 30.016 66.5 1 18.58 85 VAL A C 1
ATOM 660 O O . VAL A 1 85 ? 19.062 29.234 65.812 1 18.58 85 VAL A O 1
ATOM 663 N N . ARG A 1 86 ? 19.219 30.828 67.438 1 19 86 ARG A N 1
ATOM 664 C CA . ARG A 1 86 ? 18.047 31.125 68.25 1 19 86 ARG A CA 1
ATOM 665 C C . ARG A 1 86 ? 16.922 31.688 67.438 1 19 86 ARG A C 1
ATOM 667 O O . ARG A 1 86 ? 17.109 32.625 66.625 1 19 86 ARG A O 1
ATOM 674 N N . SER A 1 87 ? 15.977 30.953 67.125 1 18.81 87 SER A N 1
ATOM 675 C CA . SER A 1 87 ? 14.766 30.984 66.312 1 18.81 87 SER A CA 1
ATOM 676 C C . SER A 1 87 ? 13.828 32.094 66.75 1 18.81 87 SER A C 1
ATOM 678 O O . SER A 1 87 ? 12.812 31.844 67.438 1 18.81 87 SER A O 1
ATOM 680 N N . GLY A 1 88 ? 14.398 33.25 67.188 1 18.22 88 GLY A N 1
ATOM 681 C CA . GLY A 1 88 ? 13.492 34.062 68 1 18.22 88 GLY A CA 1
ATOM 682 C C . GLY A 1 88 ? 12.188 34.375 67.312 1 18.22 88 GLY A C 1
ATOM 683 O O . GLY A 1 88 ? 12.039 34.125 66.125 1 18.22 88 GLY A O 1
ATOM 684 N N . SER A 1 89 ? 11.305 35.219 67.938 1 19 89 SER A N 1
ATOM 685 C CA . SER A 1 89 ? 9.898 35.562 68.188 1 19 89 SER A CA 1
ATOM 686 C C . SER A 1 89 ? 9.32 36.312 67 1 19 89 SER A C 1
ATOM 688 O O . SER A 1 89 ? 9.852 37.375 66.562 1 19 89 SER A O 1
ATOM 690 N N . TRP A 1 90 ? 8.828 35.719 66.062 1 19.11 90 TRP A N 1
ATOM 691 C CA . TRP A 1 90 ? 8.273 36.281 64.812 1 19.11 90 TRP A CA 1
ATOM 692 C C . TRP A 1 90 ? 7.172 37.281 65.125 1 19.11 90 TRP A C 1
ATOM 694 O O . TRP A 1 90 ? 6.168 36.938 65.75 1 19.11 90 TRP A O 1
ATOM 704 N N . PRO A 1 91 ? 7.488 38.5 65.5 1 19.78 91 PRO A N 1
ATOM 705 C CA . PRO A 1 91 ? 6.43 39.375 66 1 19.78 91 PRO A CA 1
ATOM 706 C C . PRO A 1 91 ? 5.285 39.531 65 1 19.78 91 PRO A C 1
ATOM 708 O O . PRO A 1 91 ? 5.473 39.312 63.781 1 19.78 91 PRO A O 1
ATOM 711 N N . ARG A 1 92 ? 4.023 39.688 65.5 1 23.56 92 ARG A N 1
ATOM 712 C CA . ARG A 1 92 ? 2.623 39.938 65.125 1 23.56 92 ARG A CA 1
ATOM 713 C C . ARG A 1 92 ? 2.492 41.062 64.125 1 23.56 92 ARG A C 1
ATOM 715 O O . ARG A 1 92 ? 2.977 42.188 64.375 1 23.56 92 ARG A O 1
ATOM 722 N N . ARG A 1 93 ? 2.152 40.75 62.938 1 22.83 93 ARG A N 1
ATOM 723 C CA . ARG A 1 93 ? 2.027 41.312 61.594 1 22.83 93 ARG A CA 1
ATOM 724 C C . ARG A 1 93 ? 0.92 42.344 61.531 1 22.83 93 ARG A C 1
ATOM 726 O O . ARG A 1 93 ? -0.255 42.031 61.406 1 22.83 93 ARG A O 1
ATOM 733 N N . SER A 1 94 ? 0.847 43.188 62.625 1 21.77 94 SER A N 1
ATOM 734 C CA . SER A 1 94 ? -0.274 44.094 62.594 1 21.77 94 SER A CA 1
ATOM 735 C C . SER A 1 94 ? -0.318 44.875 61.25 1 21.77 94 SER A C 1
ATOM 737 O O . SER A 1 94 ? 0.625 45.562 60.906 1 21.77 94 SER A O 1
ATOM 739 N N . GLY A 1 95 ? -0.763 44.25 60.281 1 21.78 95 GLY A N 1
ATOM 740 C CA . GLY A 1 95 ? -0.727 44.406 58.844 1 21.78 95 GLY A CA 1
ATOM 741 C C . GLY A 1 95 ? -1.332 45.719 58.375 1 21.78 95 GLY A C 1
ATOM 742 O O . GLY A 1 95 ? -2.391 45.719 57.75 1 21.78 95 GLY A O 1
ATOM 743 N N . ASN A 1 96 ? -1.148 46.781 59.125 1 20.86 96 ASN A N 1
ATOM 744 C CA . ASN A 1 96 ? -1.691 48.062 58.688 1 20.86 96 ASN A CA 1
ATOM 745 C C . ASN A 1 96 ? -1.094 48.5 57.344 1 20.86 96 ASN A C 1
ATOM 747 O O . ASN A 1 96 ? 0.076 48.875 57.281 1 20.86 96 ASN A O 1
ATOM 751 N N . TRP A 1 97 ? -1.241 47.688 56.406 1 23.58 97 TRP A N 1
ATOM 752 C CA . TRP A 1 97 ? -0.637 48 55.125 1 23.58 97 TRP A CA 1
ATOM 753 C C . TRP A 1 97 ? -1.002 49.406 54.656 1 23.58 97 TRP A C 1
ATOM 755 O O . TRP A 1 97 ? -2.172 49.688 54.406 1 23.58 97 TRP A O 1
ATOM 765 N N . PRO A 1 98 ? -0.348 50.406 55.25 1 23.31 98 PRO A N 1
ATOM 766 C CA . PRO A 1 98 ? -0.717 51.781 54.906 1 23.31 98 PRO A CA 1
ATOM 767 C C . PRO A 1 98 ? -0.517 52.094 53.406 1 23.31 98 PRO A C 1
ATOM 769 O O . PRO A 1 98 ? 0.494 51.688 52.812 1 23.31 98 PRO A O 1
ATOM 772 N N . LEU A 1 99 ? -1.45 52 52.625 1 25.53 99 LEU A N 1
ATOM 773 C CA . LEU A 1 99 ? -1.575 52.469 51.25 1 25.53 99 LEU A CA 1
ATOM 774 C C . LEU A 1 99 ? -0.783 53.75 51.031 1 25.53 99 LEU A C 1
ATOM 776 O O . LEU A 1 99 ? -1.359 54.844 51 1 25.53 99 LEU A O 1
ATOM 780 N N . THR A 1 100 ? 0.446 53.844 51.75 1 24.53 100 THR A N 1
ATOM 781 C CA . THR A 1 100 ? 1.236 55.062 51.781 1 24.53 100 THR A CA 1
ATOM 782 C C . THR A 1 100 ? 1.833 55.375 50.406 1 24.53 100 THR A C 1
ATOM 784 O O . THR A 1 100 ? 2.473 54.5 49.812 1 24.53 100 THR A O 1
ATOM 787 N N . GLU A 1 101 ? 1.132 56.125 49.5 1 30.47 101 GLU A N 1
ATOM 788 C CA . GLU A 1 101 ? 1.745 56.844 48.375 1 30.47 101 GLU A CA 1
ATOM 789 C C . GLU A 1 101 ? 3.178 57.25 48.719 1 30.47 101 GLU A C 1
ATOM 791 O O . GLU A 1 101 ? 3.428 57.906 49.719 1 30.47 101 GLU A O 1
ATOM 796 N N . LYS A 1 102 ? 4.082 56.406 48.406 1 30.58 102 LYS A N 1
ATOM 797 C CA . LYS A 1 102 ? 5.484 56.406 48.812 1 30.58 102 LYS A CA 1
ATOM 798 C C . LYS A 1 102 ? 6.117 57.781 48.562 1 30.58 102 LYS A C 1
ATOM 800 O O . LYS A 1 102 ? 6.039 58.312 47.438 1 30.58 102 LYS A O 1
ATOM 805 N N . TYR A 1 103 ? 6.09 58.5 49.656 1 27.81 103 TYR A N 1
ATOM 806 C CA . TYR A 1 103 ? 6.832 59.75 49.781 1 27.81 103 TYR A CA 1
ATOM 807 C C . TYR A 1 103 ? 8.328 59.531 49.594 1 27.81 103 TYR A C 1
ATOM 809 O O . TYR A 1 103 ? 8.859 58.5 50.031 1 27.81 103 TYR A O 1
ATOM 817 N N . TYR A 1 104 ? 8.844 59.781 48.531 1 29.95 104 TYR A N 1
ATOM 818 C CA . TYR A 1 104 ? 10.297 59.688 48.469 1 29.95 104 TYR A CA 1
ATOM 819 C C . TYR A 1 104 ? 10.953 60.562 49.531 1 29.95 104 TYR A C 1
ATOM 821 O O . TYR A 1 104 ? 10.516 61.688 49.75 1 29.95 104 TYR A O 1
ATOM 829 N N . ALA A 1 105 ? 11.383 59.875 50.625 1 28.84 105 ALA A N 1
ATOM 830 C CA . ALA A 1 105 ? 12.078 60.5 51.719 1 28.84 105 ALA A CA 1
ATOM 831 C C . ALA A 1 105 ? 13.289 61.312 51.25 1 28.84 105 ALA A C 1
ATOM 833 O O . ALA A 1 105 ? 14.148 60.75 50.531 1 28.84 105 ALA A O 1
ATOM 834 N N . LEU A 1 106 ? 13.156 62.625 51.188 1 30.77 106 LEU A N 1
ATOM 835 C CA . LEU A 1 106 ? 14.281 63.5 50.875 1 30.77 106 LEU A CA 1
ATOM 836 C C . LEU A 1 106 ? 15.273 63.531 52.031 1 30.77 106 LEU A C 1
ATOM 838 O O . LEU A 1 106 ? 14.898 63.844 53.156 1 30.77 106 LEU A O 1
ATOM 842 N N . SER A 1 107 ? 16.125 62.5 52.25 1 28.94 107 SER A N 1
ATOM 843 C CA . SER A 1 107 ? 17.109 62.562 53.312 1 28.94 107 SER A CA 1
ATOM 844 C C . SER A 1 107 ? 17.859 63.875 53.344 1 28.94 107 SER A C 1
ATOM 846 O O . SER A 1 107 ? 18.031 64.5 52.312 1 28.94 107 SER A O 1
ATOM 848 N N . SER A 1 108 ? 17.969 64.5 54.531 1 30.88 108 SER A N 1
ATOM 849 C CA . SER A 1 108 ? 18.578 65.812 54.906 1 30.88 108 SER A CA 1
ATOM 850 C C . SER A 1 108 ? 20.062 65.812 54.594 1 30.88 108 SER A C 1
ATOM 852 O O . SER A 1 108 ? 20.766 66.75 54.906 1 30.88 108 SER A O 1
ATOM 854 N N . ALA A 1 109 ? 20.781 64.625 54.625 1 33.66 109 ALA A N 1
ATOM 855 C CA . ALA A 1 109 ? 22.203 64.875 54.875 1 33.66 109 ALA A CA 1
ATOM 856 C C . ALA A 1 109 ? 22.812 65.688 53.75 1 33.66 109 ALA A C 1
ATOM 858 O O . ALA A 1 109 ? 22.234 65.75 52.656 1 33.66 109 ALA A O 1
ATOM 859 N N . THR A 1 110 ? 24.172 65.812 53.719 1 38.53 110 THR A N 1
ATOM 860 C CA . THR A 1 110 ? 25.172 66.5 52.938 1 38.53 110 THR A CA 1
ATOM 861 C C . THR A 1 110 ? 24.953 66.312 51.438 1 38.53 110 THR A C 1
ATOM 863 O O . THR A 1 110 ? 24.344 65.312 51.031 1 38.53 110 THR A O 1
ATOM 866 N N . HIS A 1 111 ? 25.391 67.125 50.312 1 45.38 111 HIS A N 1
ATOM 867 C CA . HIS A 1 111 ? 24.984 67.688 49.031 1 45.38 111 HIS A CA 1
ATOM 868 C C . HIS A 1 111 ? 25.031 66.688 47.906 1 45.38 111 HIS A C 1
ATOM 870 O O . HIS A 1 111 ? 25.438 66.938 46.781 1 45.38 111 HIS A O 1
ATOM 876 N N . ASP A 1 112 ? 24.984 65.312 48 1 57.66 112 ASP A N 1
ATOM 877 C CA . ASP A 1 112 ? 25.297 64.438 46.844 1 57.66 112 ASP A CA 1
ATOM 878 C C . ASP A 1 112 ? 24.109 64.375 45.906 1 57.66 112 ASP A C 1
ATOM 880 O O . ASP A 1 112 ? 23.016 63.969 46.281 1 57.66 112 ASP A O 1
ATOM 884 N N . LEU A 1 113 ? 24.203 64.938 44.719 1 77.44 113 LEU A N 1
ATOM 885 C CA . LEU A 1 113 ? 23.25 65 43.594 1 77.44 113 LEU A CA 1
ATOM 886 C C . LEU A 1 113 ? 22.984 63.625 43 1 77.44 113 LEU A C 1
ATOM 888 O O . LEU A 1 113 ? 21.984 63.438 42.312 1 77.44 113 LEU A O 1
ATOM 892 N N . ARG A 1 114 ? 23.844 62.531 43.438 1 80.94 114 ARG A N 1
ATOM 893 C CA . ARG A 1 114 ? 23.766 61.219 42.812 1 80.94 114 ARG A CA 1
ATOM 894 C C . ARG A 1 114 ? 22.688 60.375 43.5 1 80.94 114 ARG A C 1
ATOM 896 O O . ARG A 1 114 ? 22.406 60.531 44.688 1 80.94 114 ARG A O 1
ATOM 903 N N . CYS A 1 115 ? 22.031 59.438 42.625 1 85.31 115 CYS A N 1
ATOM 904 C CA . CYS A 1 115 ? 21.031 58.469 43.094 1 85.31 115 CYS A CA 1
ATOM 905 C C . CYS A 1 115 ? 21.688 57.406 43.969 1 85.31 115 CYS A C 1
ATOM 907 O O . CYS A 1 115 ? 22.75 56.875 43.625 1 85.31 115 CYS A O 1
ATOM 909 N N . PRO A 1 116 ? 21.094 57.094 45.156 1 82 116 PRO A N 1
ATOM 910 C CA . PRO A 1 116 ? 21.641 56.031 46 1 82 116 PRO A CA 1
ATOM 911 C C . PRO A 1 116 ? 21.672 54.656 45.281 1 82 116 PRO A C 1
ATOM 913 O O . PRO A 1 116 ? 20.781 54.375 44.5 1 82 116 PRO A O 1
ATOM 916 N N . ARG A 1 117 ? 22.641 53.875 45.594 1 83.69 117 ARG A N 1
ATOM 917 C CA . ARG A 1 117 ? 22.953 52.625 44.875 1 83.69 117 ARG A CA 1
ATOM 918 C C . ARG A 1 117 ? 21.766 51.656 44.906 1 83.69 117 ARG A C 1
ATOM 920 O O . ARG A 1 117 ? 21.422 51.062 43.906 1 83.69 117 ARG A O 1
ATOM 927 N N . TRP A 1 118 ? 21.156 51.406 46.031 1 82.38 118 TRP A N 1
ATOM 928 C CA . TRP A 1 118 ? 20.062 50.438 46.188 1 82.38 118 TRP A CA 1
ATOM 929 C C . TRP A 1 118 ? 18.844 50.875 45.375 1 82.38 118 TRP A C 1
ATOM 931 O O . TRP A 1 118 ? 18.203 50.062 44.719 1 82.38 118 TRP A O 1
ATOM 941 N N . THR A 1 119 ? 18.531 52.156 45.344 1 81.56 119 THR A N 1
ATOM 942 C CA . THR A 1 119 ? 17.391 52.688 44.594 1 81.56 119 THR A CA 1
ATOM 943 C C . THR A 1 119 ? 17.656 52.688 43.094 1 81.56 119 THR A C 1
ATOM 945 O O . THR A 1 119 ? 16.734 52.438 42.312 1 81.56 119 THR A O 1
ATOM 948 N N . LEU A 1 120 ? 18.828 52.844 42.812 1 84.56 120 LEU A N 1
ATOM 949 C CA . LEU A 1 120 ? 19.25 52.781 41.406 1 84.56 120 LEU A CA 1
ATOM 950 C C . LEU A 1 120 ? 19.031 51.406 40.844 1 84.56 120 LEU A C 1
ATOM 952 O O . LEU A 1 120 ? 18.453 51.25 39.75 1 84.56 120 LEU A O 1
ATOM 956 N N . TRP A 1 121 ? 19.422 50.406 41.594 1 86.94 121 TRP A N 1
ATOM 957 C CA . TRP A 1 121 ? 19.312 49.031 41.094 1 86.94 121 TRP A CA 1
ATOM 958 C C . TRP A 1 121 ? 17.844 48.594 41.031 1 86.94 121 TRP A C 1
ATOM 960 O O . TRP A 1 121 ? 17.453 47.875 40.125 1 86.94 121 TRP A O 1
ATOM 970 N N . LYS A 1 122 ? 17.109 48.938 41.906 1 82.94 122 LYS A N 1
ATOM 971 C CA . LYS A 1 122 ? 15.688 48.562 41.906 1 82.94 122 LYS A CA 1
ATOM 972 C C . LYS A 1 122 ? 14.961 49.188 40.719 1 82.94 122 LYS A C 1
ATOM 974 O O . LYS A 1 122 ? 14.062 48.562 40.156 1 82.94 122 LYS A O 1
ATOM 979 N N . ALA A 1 123 ? 15.359 50.375 40.312 1 84.75 123 ALA A N 1
ATOM 980 C CA . ALA A 1 123 ? 14.703 51.094 39.219 1 84.75 123 ALA A CA 1
ATOM 981 C C . ALA A 1 123 ? 15.086 50.5 37.875 1 84.75 123 ALA A C 1
ATOM 983 O O . ALA A 1 123 ? 14.289 50.531 36.938 1 84.75 123 ALA A O 1
ATOM 984 N N . LEU A 1 124 ? 16.234 49.844 37.812 1 89.69 124 LEU A N 1
ATOM 985 C CA . LEU A 1 124 ? 16.75 49.406 36.531 1 89.69 124 LEU A CA 1
ATOM 986 C C . LEU A 1 124 ? 16.516 47.906 36.344 1 89.69 124 LEU A C 1
ATOM 988 O O . LEU A 1 124 ? 16.391 47.438 35.188 1 89.69 124 LEU A O 1
ATOM 992 N N . LEU A 1 125 ? 16.484 47.156 37.344 1 90.5 125 LEU A N 1
ATOM 993 C CA . LEU A 1 125 ? 16.516 45.688 37.25 1 90.5 125 LEU A CA 1
ATOM 994 C C . LEU A 1 125 ? 15.227 45.156 36.625 1 90.5 125 LEU A C 1
ATOM 996 O O . LEU A 1 125 ? 15.258 44.25 35.781 1 90.5 125 LEU A O 1
ATOM 1000 N N . LEU A 1 126 ? 14.148 45.625 36.969 1 87.88 126 LEU A N 1
ATOM 1001 C CA . LEU A 1 126 ? 12.883 45.062 36.531 1 87.88 126 LEU A CA 1
ATOM 1002 C C . LEU A 1 126 ? 12.672 45.312 35.031 1 87.88 126 LEU A C 1
ATOM 1004 O O . LEU A 1 126 ? 12.43 44.375 34.281 1 87.88 126 LEU A O 1
ATOM 1008 N N . PRO A 1 127 ? 12.797 46.469 34.531 1 90.06 127 PRO A N 1
ATOM 1009 C CA . PRO A 1 127 ? 12.625 46.688 33.094 1 90.06 127 PRO A CA 1
ATOM 1010 C C . PRO A 1 127 ? 13.688 45.969 32.281 1 90.06 127 PRO A C 1
ATOM 1012 O O . PRO A 1 127 ? 13.391 45.438 31.203 1 90.06 127 PRO A O 1
ATOM 1015 N N . THR A 1 128 ? 14.836 45.969 32.75 1 92.62 128 THR A N 1
ATOM 1016 C CA . THR A 1 128 ? 15.906 45.281 32.031 1 92.62 128 THR A CA 1
ATOM 1017 C C . THR A 1 128 ? 15.648 43.781 31.938 1 92.62 128 THR A C 1
ATOM 1019 O O . THR A 1 128 ? 15.852 43.156 30.891 1 92.62 128 THR A O 1
ATOM 1022 N N . SER A 1 129 ? 15.203 43.156 32.969 1 93.94 129 SER A N 1
ATOM 1023 C CA . SER A 1 129 ? 14.922 41.75 33 1 93.94 129 SER A CA 1
ATOM 1024 C C . SER A 1 129 ? 13.766 41.406 32.062 1 93.94 129 SER A C 1
ATOM 1026 O O . SER A 1 129 ? 13.766 40.344 31.438 1 93.94 129 SER A O 1
ATOM 1028 N N . ILE A 1 130 ? 12.797 42.188 31.906 1 90.69 130 ILE A N 1
ATOM 1029 C CA . ILE A 1 130 ? 11.625 41.938 31.078 1 90.69 130 ILE A CA 1
ATOM 1030 C C . ILE A 1 130 ? 12.016 42 29.594 1 90.69 130 ILE A C 1
ATOM 1032 O O . ILE A 1 130 ? 11.461 41.25 28.766 1 90.69 130 ILE A O 1
ATOM 1036 N N . ILE A 1 131 ? 12.945 42.75 29.297 1 93.06 131 ILE A N 1
ATOM 1037 C CA . ILE A 1 131 ? 13.375 42.875 27.906 1 93.06 131 ILE A CA 1
ATOM 1038 C C . ILE A 1 131 ? 14.281 41.688 27.531 1 93.06 131 ILE A C 1
ATOM 1040 O O . ILE A 1 131 ? 14.117 41.094 26.484 1 93.06 131 ILE A O 1
ATOM 1044 N N . ILE A 1 132 ? 15.164 41.25 28.375 1 94.25 132 ILE A N 1
ATOM 1045 C CA . ILE A 1 132 ? 16.25 40.344 28.031 1 94.25 132 ILE A CA 1
ATOM 1046 C C . ILE A 1 132 ? 15.797 38.906 28.234 1 94.25 132 ILE A C 1
ATOM 1048 O O . ILE A 1 132 ? 15.992 38.031 27.359 1 94.25 132 ILE A O 1
ATOM 1052 N N . LEU A 1 133 ? 15.156 38.562 29.25 1 94.38 133 LEU A N 1
ATOM 1053 C CA . LEU A 1 133 ? 14.93 37.188 29.656 1 94.38 133 LEU A CA 1
ATOM 1054 C C . LEU A 1 133 ? 14.008 36.469 28.672 1 94.38 133 LEU A C 1
ATOM 1056 O O . LEU A 1 133 ? 14.297 35.375 28.234 1 94.38 133 LEU A O 1
ATOM 1060 N N . PRO A 1 134 ? 12.859 36.969 28.312 1 92.75 134 PRO A N 1
ATOM 1061 C CA . PRO A 1 134 ? 12 36.25 27.375 1 92.75 134 PRO A CA 1
ATOM 1062 C C . PRO A 1 134 ? 12.672 36 26.031 1 92.75 134 PRO A C 1
ATOM 1064 O O . PRO A 1 134 ? 12.516 34.938 25.438 1 92.75 134 PRO A O 1
ATOM 1067 N N . MET A 1 135 ? 13.383 36.969 25.531 1 95 135 MET A N 1
ATOM 1068 C CA . MET A 1 135 ? 14.062 36.812 24.25 1 95 135 MET A CA 1
ATOM 1069 C C . MET A 1 135 ? 15.18 35.781 24.344 1 95 135 MET A C 1
ATOM 1071 O O . MET A 1 135 ? 15.398 35 23.406 1 95 135 MET A O 1
ATOM 1075 N N . ALA A 1 136 ? 15.875 35.781 25.406 1 95.06 136 ALA A N 1
ATOM 1076 C CA . ALA A 1 136 ? 16.938 34.781 25.609 1 95.06 136 ALA A CA 1
ATOM 1077 C C . ALA A 1 136 ? 16.359 33.375 25.719 1 95.06 136 ALA A C 1
ATOM 1079 O O . ALA A 1 136 ? 16.906 32.438 25.172 1 95.06 136 ALA A O 1
ATOM 1080 N N . LEU A 1 137 ? 15.305 33.25 26.422 1 94.25 137 LEU A N 1
ATOM 1081 C CA . LEU A 1 137 ? 14.656 31.938 26.578 1 94.25 137 LEU A CA 1
ATOM 1082 C C . LEU A 1 137 ? 14.109 31.453 25.234 1 94.25 137 LEU A C 1
ATOM 1084 O O . LEU A 1 137 ? 14.148 30.25 24.953 1 94.25 137 LEU A O 1
ATOM 1088 N N . LEU A 1 138 ? 13.594 32.25 24.469 1 94.19 138 LEU A N 1
ATOM 1089 C CA . LEU A 1 138 ? 13.062 31.906 23.156 1 94.19 138 LEU A CA 1
ATOM 1090 C C . LEU A 1 138 ? 14.18 31.406 22.25 1 94.19 138 LEU A C 1
ATOM 1092 O O . LEU A 1 138 ? 14.023 30.391 21.562 1 94.19 138 LEU A O 1
ATOM 1096 N N . VAL A 1 139 ? 15.266 32.125 22.203 1 94.69 139 VAL A N 1
ATOM 1097 C CA . VAL A 1 139 ? 16.391 31.719 21.375 1 94.69 139 VAL A CA 1
ATOM 1098 C C . VAL A 1 139 ? 16.938 30.375 21.844 1 94.69 139 VAL A C 1
ATOM 1100 O O . VAL A 1 139 ? 17.203 29.484 21.031 1 94.69 139 VAL A O 1
ATOM 1103 N N . ALA A 1 140 ? 17.094 30.25 23.078 1 94.75 140 ALA A N 1
ATOM 1104 C CA . ALA A 1 140 ? 17.578 28.984 23.625 1 94.75 140 ALA A CA 1
ATOM 1105 C C . ALA A 1 140 ? 16.625 27.844 23.312 1 94.75 140 ALA A C 1
ATOM 1107 O O . ALA A 1 140 ? 17.062 26.734 22.984 1 94.75 140 ALA A O 1
ATOM 1108 N N . GLY A 1 141 ? 15.383 28.078 23.484 1 92.88 141 GLY A N 1
ATOM 1109 C CA . GLY A 1 141 ? 14.383 27.078 23.172 1 92.88 141 GLY A CA 1
ATOM 1110 C C . GLY A 1 141 ? 14.359 26.688 21.719 1 92.88 141 GLY A C 1
ATOM 1111 O O . GLY A 1 141 ? 14.273 25.5 21.375 1 92.88 141 GLY A O 1
ATOM 1112 N N . LEU A 1 142 ? 14.383 27.578 20.859 1 93.88 142 LEU A N 1
ATOM 1113 C CA . LEU A 1 142 ? 14.375 27.297 19.422 1 93.88 142 LEU A CA 1
ATOM 1114 C C . LEU A 1 142 ? 15.609 26.516 19.016 1 93.88 142 LEU A C 1
ATOM 1116 O O . LEU A 1 142 ? 15.523 25.578 18.219 1 93.88 142 LEU A O 1
ATOM 1120 N N . LEU A 1 143 ? 16.734 26.953 19.484 1 94.19 143 LEU A N 1
ATOM 1121 C CA . LEU A 1 143 ? 17.969 26.266 19.141 1 94.19 143 LEU A CA 1
ATOM 1122 C C . LEU A 1 143 ? 17.969 24.844 19.703 1 94.19 143 LEU A C 1
ATOM 1124 O O . LEU A 1 143 ? 18.453 23.906 19.062 1 94.19 143 LEU A O 1
ATOM 1128 N N . ALA A 1 144 ? 17.453 24.703 20.844 1 93.62 144 ALA A N 1
ATOM 1129 C CA . ALA A 1 144 ? 17.344 23.375 21.438 1 93.62 144 ALA A CA 1
ATOM 1130 C C . ALA A 1 144 ? 16.422 22.469 20.625 1 93.62 144 ALA A C 1
ATOM 1132 O O . ALA A 1 144 ? 16.703 21.281 20.438 1 93.62 144 ALA A O 1
ATOM 1133 N N . LEU A 1 145 ? 15.391 22.938 20.141 1 92.56 145 LEU A N 1
ATOM 1134 C CA . LEU A 1 145 ? 14.445 22.172 19.344 1 92.56 145 LEU A CA 1
ATOM 1135 C C . LEU A 1 145 ? 15.062 21.781 18 1 92.56 145 LEU A C 1
ATOM 1137 O O . LEU A 1 145 ? 14.945 20.641 17.562 1 92.56 145 LEU A O 1
ATOM 1141 N N . ILE A 1 146 ? 15.688 22.703 17.406 1 93.5 146 ILE A N 1
ATOM 1142 C CA . ILE A 1 146 ? 16.203 22.484 16.047 1 93.5 146 ILE A CA 1
ATOM 1143 C C . ILE A 1 146 ? 17.422 21.547 16.109 1 93.5 146 ILE A C 1
ATOM 1145 O O . ILE A 1 146 ? 17.5 20.594 15.336 1 93.5 146 ILE A O 1
ATOM 1149 N N . PHE A 1 147 ? 18.328 21.781 17.016 1 91.69 147 PHE A N 1
ATOM 1150 C CA . PHE A 1 147 ? 19.547 20.984 17.031 1 91.69 147 PHE A CA 1
ATOM 1151 C C . PHE A 1 147 ? 19.344 19.719 17.859 1 91.69 147 PHE A C 1
ATOM 1153 O O . PHE A 1 147 ? 20.016 18.703 17.609 1 91.69 147 PHE A O 1
ATOM 1160 N N . GLY A 1 148 ? 18.484 19.734 18.766 1 92.06 148 GLY A N 1
ATOM 1161 C CA . GLY A 1 148 ? 18.188 18.547 19.531 1 92.06 148 GLY A CA 1
ATOM 1162 C C . GLY A 1 148 ? 17.453 17.484 18.75 1 92.06 148 GLY A C 1
ATOM 1163 O O . GLY A 1 148 ? 17.656 16.281 18.969 1 92.06 148 GLY A O 1
ATOM 1164 N N . TYR A 1 149 ? 16.562 17.891 17.859 1 94.38 149 TYR A N 1
ATOM 1165 C CA . TYR A 1 149 ? 15.742 16.953 17.094 1 94.38 149 TYR A CA 1
ATOM 1166 C C . TYR A 1 149 ? 16.141 16.938 15.625 1 94.38 149 TYR A C 1
ATOM 1168 O O . TYR A 1 149 ? 15.367 16.5 14.773 1 94.38 149 TYR A O 1
ATOM 1176 N N . ARG A 1 150 ? 17.266 17.359 15.367 1 94.19 150 ARG A N 1
ATOM 1177 C CA . ARG A 1 150 ? 17.75 17.328 13.992 1 94.19 150 ARG A CA 1
ATOM 1178 C C . ARG A 1 150 ? 17.906 15.906 13.484 1 94.19 150 ARG A C 1
ATOM 1180 O O . ARG A 1 150 ? 18.391 15.031 14.211 1 94.19 150 ARG A O 1
ATOM 1187 N N . VAL A 1 151 ? 17.422 15.719 12.266 1 91.5 151 VAL A N 1
ATOM 1188 C CA . VAL A 1 151 ? 17.5 14.383 11.68 1 91.5 151 VAL A CA 1
ATOM 1189 C C . VAL A 1 151 ? 18.875 14.195 11.039 1 91.5 151 VAL A C 1
ATOM 1191 O O . VAL A 1 151 ? 19.297 14.984 10.188 1 91.5 151 VAL A O 1
ATOM 1194 N N . ARG A 1 152 ? 19.625 13.164 11.508 1 88.38 152 ARG A N 1
ATOM 1195 C CA . ARG A 1 152 ? 20.891 12.766 10.891 1 88.38 152 ARG A CA 1
ATOM 1196 C C . ARG A 1 152 ? 20.703 11.523 10.023 1 88.38 152 ARG A C 1
ATOM 1198 O O . ARG A 1 152 ? 20.125 10.539 10.461 1 88.38 152 ARG A O 1
ATOM 1205 N N . SER A 1 153 ? 20.953 11.656 8.812 1 90.75 153 SER A N 1
ATOM 1206 C CA . SER A 1 153 ? 20.859 10.539 7.879 1 90.75 153 SER A CA 1
ATOM 1207 C C . SER A 1 153 ? 22.156 10.344 7.109 1 90.75 153 SER A C 1
ATOM 1209 O O . SER A 1 153 ? 22.828 11.32 6.742 1 90.75 153 SER A O 1
ATOM 1211 N N . GLU A 1 154 ? 22.562 9.102 6.996 1 90.19 154 GLU A N 1
ATOM 1212 C CA . GLU A 1 154 ? 23.703 8.797 6.145 1 90.19 154 GLU A CA 1
ATOM 1213 C C . GLU A 1 154 ? 23.312 8.805 4.668 1 90.19 154 GLU A C 1
ATOM 1215 O O . GLU A 1 154 ? 22.125 8.797 4.336 1 90.19 154 GLU A O 1
ATOM 1220 N N . ASP A 1 155 ? 24.344 8.906 3.885 1 88.81 155 ASP A N 1
ATOM 1221 C CA . ASP A 1 155 ? 24.094 8.805 2.449 1 88.81 155 ASP A CA 1
ATOM 1222 C C . ASP A 1 155 ? 23.719 7.379 2.057 1 88.81 155 ASP A C 1
ATOM 1224 O O . ASP A 1 155 ? 24.344 6.422 2.521 1 88.81 155 ASP A O 1
ATOM 1228 N N . SER A 1 156 ? 22.656 7.359 1.244 1 91.19 156 SER A N 1
ATOM 1229 C CA . SER A 1 156 ? 22.25 6.035 0.782 1 91.19 156 SER A CA 1
ATOM 1230 C C . SER A 1 156 ? 23.359 5.371 -0.027 1 91.19 156 SER A C 1
ATOM 1232 O O . SER A 1 156 ? 24.047 6.031 -0.811 1 91.19 156 SER A O 1
ATOM 1234 N N . LEU A 1 157 ? 23.484 4.082 0.172 1 92.31 157 LEU A N 1
ATOM 1235 C CA . LEU A 1 157 ? 24.469 3.303 -0.571 1 92.31 157 LEU A CA 1
ATOM 1236 C C . LEU A 1 157 ? 23.969 2.992 -1.978 1 92.31 157 LEU A C 1
ATOM 1238 O O . LEU A 1 157 ? 24.75 2.596 -2.846 1 92.31 157 LEU A O 1
ATOM 1242 N N . PHE A 1 158 ? 22.625 3.197 -2.164 1 92.69 158 PHE A N 1
ATOM 1243 C CA . PHE A 1 158 ? 22 2.77 -3.41 1 92.69 158 PHE A CA 1
ATOM 1244 C C . PHE A 1 158 ? 21.328 3.945 -4.109 1 92.69 158 PHE A C 1
ATOM 1246 O O . PHE A 1 158 ? 20.641 4.75 -3.467 1 92.69 158 PHE A O 1
ATOM 1253 N N . GLU A 1 159 ? 21.375 3.998 -5.371 1 85.94 159 GLU A N 1
ATOM 1254 C CA . GLU A 1 159 ? 20.844 5.113 -6.156 1 85.94 159 GLU A CA 1
ATOM 1255 C C . GLU A 1 159 ? 19.328 5.066 -6.242 1 85.94 159 GLU A C 1
ATOM 1257 O O . GLU A 1 159 ? 18.672 6.102 -6.371 1 85.94 159 GLU A O 1
ATOM 1262 N N . GLU A 1 160 ? 18.766 3.938 -6.129 1 82.44 160 GLU A N 1
ATOM 1263 C CA . GLU A 1 160 ? 17.328 3.75 -6.293 1 82.44 160 GLU A CA 1
ATOM 1264 C C . GLU A 1 160 ? 16.547 4.434 -5.172 1 82.44 160 GLU A C 1
ATOM 1266 O O . GLU A 1 160 ? 15.398 4.836 -5.363 1 82.44 160 GLU A O 1
ATOM 1271 N N . VAL A 1 161 ? 17.094 4.488 -4.012 1 84.12 161 VAL A N 1
ATOM 1272 C CA . VAL A 1 161 ? 16.438 5.094 -2.857 1 84.12 161 VAL A CA 1
ATOM 1273 C C . VAL A 1 161 ? 17.281 6.262 -2.344 1 84.12 161 VAL A C 1
ATOM 1275 O O . VAL A 1 161 ? 17.375 6.477 -1.133 1 84.12 161 VAL A O 1
ATOM 1278 N N . SER A 1 162 ? 17.703 7 -3.299 1 76.62 162 SER A N 1
ATOM 1279 C CA . SER A 1 162 ? 18.609 8.086 -2.932 1 76.62 162 SER A CA 1
ATOM 1280 C C . SER A 1 162 ? 17.875 9.195 -2.193 1 76.62 162 SER A C 1
ATOM 1282 O O . SER A 1 162 ? 16.766 9.57 -2.57 1 76.62 162 SER A O 1
ATOM 1284 N N . ASN A 1 163 ? 18.391 9.594 -1.105 1 74.12 163 ASN A N 1
ATOM 1285 C CA . ASN A 1 163 ? 17.906 10.727 -0.316 1 74.12 163 ASN A CA 1
ATOM 1286 C C . ASN A 1 163 ? 18.797 11.953 -0.51 1 74.12 163 ASN A C 1
ATOM 1288 O O . ASN A 1 163 ? 18.75 12.898 0.279 1 74.12 163 ASN A O 1
ATOM 1292 N N . SER A 1 164 ? 19.625 11.867 -1.489 1 71.81 164 SER A N 1
ATOM 1293 C CA . SER A 1 164 ? 20.641 12.891 -1.704 1 71.81 164 SER A CA 1
ATOM 1294 C C . SER A 1 164 ? 20.016 14.258 -1.954 1 71.81 164 SER A C 1
ATOM 1296 O O . SER A 1 164 ? 20.516 15.273 -1.483 1 71.81 164 SER A O 1
ATOM 1298 N N . HIS A 1 165 ? 18.938 14.289 -2.58 1 75.56 165 HIS A N 1
ATOM 1299 C CA . HIS A 1 165 ? 18.312 15.562 -2.887 1 75.56 165 HIS A CA 1
ATOM 1300 C C . HIS A 1 165 ? 17.844 16.266 -1.617 1 75.56 165 HIS A C 1
ATOM 1302 O O . HIS A 1 165 ? 18.016 17.469 -1.471 1 75.56 165 HIS A O 1
ATOM 1308 N N . ALA A 1 166 ? 17.328 15.508 -0.743 1 75.19 166 ALA A N 1
ATOM 1309 C CA . ALA A 1 166 ? 16.828 16.078 0.51 1 75.19 166 ALA A CA 1
ATOM 1310 C C . ALA A 1 166 ? 18 16.5 1.406 1 75.19 166 ALA A C 1
ATOM 1312 O O . ALA A 1 166 ? 17.906 17.531 2.09 1 75.19 166 ALA A O 1
ATOM 1313 N N . LEU A 1 167 ? 19.062 15.828 1.328 1 78.56 167 LEU A N 1
ATOM 1314 C CA . LEU A 1 167 ? 20.203 16.109 2.197 1 78.56 167 LEU A CA 1
ATOM 1315 C C . LEU A 1 167 ? 21.109 17.172 1.593 1 78.56 167 LEU A C 1
ATOM 1317 O O . LEU A 1 167 ? 21.828 17.875 2.314 1 78.56 167 LEU A O 1
ATOM 1321 N N . SER A 1 168 ? 21.078 17.281 0.321 1 77.69 168 SER A N 1
ATOM 1322 C CA . SER A 1 168 ? 21.969 18.25 -0.323 1 77.69 168 SER A CA 1
ATOM 1323 C C . SER A 1 168 ? 21.375 19.656 -0.245 1 77.69 168 SER A C 1
ATOM 1325 O O . SER A 1 168 ? 22.094 20.641 -0.449 1 77.69 168 SER A O 1
ATOM 1327 N N . ASP A 1 169 ? 20.141 19.734 0.071 1 81.06 169 ASP A N 1
ATOM 1328 C CA . ASP A 1 169 ? 19.562 21.062 0.244 1 81.06 169 ASP A CA 1
ATOM 1329 C C . ASP A 1 169 ? 20.094 21.734 1.512 1 81.06 169 ASP A C 1
ATOM 1331 O O . ASP A 1 169 ? 19.562 21.5 2.604 1 81.06 169 ASP A O 1
ATOM 1335 N N . ARG A 1 170 ? 21.188 22.594 1.372 1 85.5 170 ARG A N 1
ATOM 1336 C CA . ARG A 1 170 ? 21.844 23.25 2.498 1 85.5 170 ARG A CA 1
ATOM 1337 C C . ARG A 1 170 ? 21.016 24.406 3.025 1 85.5 170 ARG A C 1
ATOM 1339 O O . ARG A 1 170 ? 21.328 24.984 4.078 1 85.5 170 ARG A O 1
ATOM 1346 N N . ALA A 1 171 ? 19.859 24.609 2.402 1 90.19 171 ALA A N 1
ATOM 1347 C CA . ALA A 1 171 ? 19.031 25.75 2.785 1 90.19 171 ALA A CA 1
ATOM 1348 C C . ALA A 1 171 ? 18.016 25.359 3.855 1 90.19 171 ALA A C 1
ATOM 1350 O O . ALA A 1 171 ? 17.391 26.234 4.469 1 90.19 171 ALA A O 1
ATOM 1351 N N . VAL A 1 172 ? 17.984 24.078 4.129 1 93.12 172 VAL A N 1
ATOM 1352 C CA . VAL A 1 172 ? 16.938 23.641 5.062 1 93.12 172 VAL A CA 1
ATOM 1353 C C . VAL A 1 172 ? 17.547 22.703 6.105 1 93.12 172 VAL A C 1
ATOM 1355 O O . VAL A 1 172 ? 18.609 22.125 5.887 1 93.12 172 VAL A O 1
ATOM 1358 N N . VAL A 1 173 ? 16.953 22.75 7.242 1 93.44 173 VAL A N 1
ATOM 1359 C CA . VAL A 1 173 ? 17.281 21.781 8.289 1 93.44 173 VAL A CA 1
ATOM 1360 C C . VAL A 1 173 ? 16.078 20.859 8.539 1 93.44 173 VAL A C 1
ATOM 1362 O O . VAL A 1 173 ? 14.945 21.344 8.672 1 93.44 173 VAL A O 1
ATOM 1365 N N . LEU A 1 174 ? 16.312 19.562 8.539 1 93.5 174 LEU A N 1
ATOM 1366 C CA . LEU A 1 174 ? 15.25 18.594 8.812 1 93.5 174 LEU A CA 1
ATOM 1367 C C . LEU A 1 174 ? 15.18 18.281 10.297 1 93.5 174 LEU A C 1
ATOM 1369 O O . LEU A 1 174 ? 16.203 17.953 10.922 1 93.5 174 LEU A O 1
ATOM 1373 N N . VAL A 1 175 ? 13.977 18.422 10.758 1 94.62 175 VAL A N 1
ATOM 1374 C CA . VAL A 1 175 ? 13.781 18.25 12.195 1 94.62 175 VAL A CA 1
ATOM 1375 C C . VAL A 1 175 ? 12.664 17.234 12.445 1 94.62 175 VAL A C 1
ATOM 1377 O O . VAL A 1 175 ? 11.562 17.375 11.898 1 94.62 175 VAL A O 1
ATOM 1380 N N . ASN A 1 176 ? 12.977 16.234 13.328 1 93.75 176 ASN A N 1
ATOM 1381 C CA . ASN A 1 176 ? 11.977 15.234 13.719 1 93.75 176 ASN A CA 1
ATOM 1382 C C . ASN A 1 176 ? 11.078 15.75 14.836 1 93.75 176 ASN A C 1
ATOM 1384 O O . ASN A 1 176 ? 11.086 15.211 15.945 1 93.75 176 ASN A O 1
ATOM 1388 N N . TYR A 1 177 ? 10.406 16.719 14.531 1 91.31 177 TYR A N 1
ATOM 1389 C CA . TYR A 1 177 ? 9.477 17.406 15.422 1 91.31 177 TYR A CA 1
ATOM 1390 C C . TYR A 1 177 ? 8.359 18.078 14.625 1 91.31 177 TYR A C 1
ATOM 1392 O O . TYR A 1 177 ? 8.523 18.359 13.438 1 91.31 177 TYR A O 1
ATOM 1400 N N . SER A 1 178 ? 7.195 18.344 15.289 1 90.44 178 SER A N 1
ATOM 1401 C CA . SER A 1 178 ? 6.062 18.953 14.602 1 90.44 178 SER A CA 1
ATOM 1402 C C . SER A 1 178 ? 6.398 20.359 14.109 1 90.44 178 SER A C 1
ATOM 1404 O O . SER A 1 178 ? 6.949 21.172 14.859 1 90.44 178 SER A O 1
ATOM 1406 N N . ALA A 1 179 ? 6.074 20.578 12.852 1 91.56 179 ALA A N 1
ATOM 1407 C CA . ALA A 1 179 ? 6.324 21.891 12.266 1 91.56 179 ALA A CA 1
ATOM 1408 C C . ALA A 1 179 ? 5.492 22.969 12.945 1 91.56 179 ALA A C 1
ATOM 1410 O O . ALA A 1 179 ? 5.957 24.109 13.133 1 91.56 179 ALA A O 1
ATOM 1411 N N . THR A 1 180 ? 4.34 22.656 13.375 1 89.88 180 THR A N 1
ATOM 1412 C CA . THR A 1 180 ? 3.439 23.609 14 1 89.88 180 THR A CA 1
ATOM 1413 C C . THR A 1 180 ? 3.951 24.016 15.383 1 89.88 180 THR A C 1
ATOM 1415 O O . THR A 1 180 ? 3.811 25.172 15.797 1 89.88 180 THR A O 1
ATOM 1418 N N . ARG A 1 181 ? 4.539 23.203 16.062 1 89.19 181 ARG A N 1
ATOM 1419 C CA . ARG A 1 181 ? 5.078 23.516 17.375 1 89.19 181 ARG A CA 1
ATOM 1420 C C . ARG A 1 181 ? 6.324 24.391 17.266 1 89.19 181 ARG A C 1
ATOM 1422 O O . ARG A 1 181 ? 6.551 25.266 18.109 1 89.19 181 ARG A O 1
ATOM 1429 N N . ILE A 1 182 ? 7.113 24.141 16.328 1 91.12 182 ILE A N 1
ATOM 1430 C CA . ILE A 1 182 ? 8.273 24.984 16.078 1 91.12 182 ILE A CA 1
ATOM 1431 C C . ILE A 1 182 ? 7.82 26.391 15.703 1 91.12 182 ILE A C 1
ATOM 1433 O O . ILE A 1 182 ? 8.344 27.375 16.219 1 91.12 182 ILE A O 1
ATOM 1437 N N . ALA A 1 183 ? 6.84 26.406 14.875 1 88.44 183 ALA A N 1
ATOM 1438 C CA . ALA A 1 183 ? 6.305 27.703 14.453 1 88.44 183 ALA A CA 1
ATOM 1439 C C . ALA A 1 183 ? 5.656 28.438 15.625 1 88.44 183 ALA A C 1
ATOM 1441 O O . ALA A 1 183 ? 5.707 29.672 15.703 1 88.44 183 ALA A O 1
ATOM 1442 N N . PHE A 1 184 ? 5.102 27.781 16.562 1 86.75 184 PHE A N 1
ATOM 1443 C CA . PHE A 1 184 ? 4.496 28.359 17.766 1 86.75 184 PHE A CA 1
ATOM 1444 C C . PHE A 1 184 ? 5.551 29.047 18.625 1 86.75 184 PHE A C 1
ATOM 1446 O O . PHE A 1 184 ? 5.359 30.188 19.047 1 86.75 184 PHE A O 1
ATOM 1453 N N . VAL A 1 185 ? 6.562 28.375 18.828 1 87.38 185 VAL A N 1
ATOM 1454 C CA . VAL A 1 185 ? 7.633 28.953 19.641 1 87.38 185 VAL A CA 1
ATOM 1455 C C . VAL A 1 185 ? 8.188 30.188 18.938 1 87.38 185 VAL A C 1
ATOM 1457 O O . VAL A 1 185 ? 8.445 31.219 19.578 1 87.38 185 VAL A O 1
ATOM 1460 N N . ALA A 1 186 ? 8.281 30.125 17.688 1 88.62 186 ALA A N 1
ATOM 1461 C CA . ALA A 1 186 ? 8.789 31.266 16.922 1 88.62 186 ALA A CA 1
ATOM 1462 C C . ALA A 1 186 ? 7.828 32.438 16.984 1 88.62 186 ALA A C 1
ATOM 1464 O O . ALA A 1 186 ? 8.258 33.594 17.031 1 88.62 186 ALA A O 1
ATOM 1465 N N . SER A 1 187 ? 6.598 32.156 17.016 1 86.06 187 SER A N 1
ATOM 1466 C CA . SER A 1 187 ? 5.594 33.219 16.984 1 86.06 187 SER A CA 1
ATOM 1467 C C . SER A 1 187 ? 5.609 34.031 18.281 1 86.06 187 SER A C 1
ATOM 1469 O O . SER A 1 187 ? 5.137 35.188 18.297 1 86.06 187 SER A O 1
ATOM 1471 N N . TRP A 1 188 ? 6.152 33.594 19.344 1 86.12 188 TRP A N 1
ATOM 1472 C CA . TRP A 1 188 ? 6.285 34.344 20.594 1 86.12 188 TRP A CA 1
ATOM 1473 C C . TRP A 1 188 ? 7.211 35.531 20.422 1 86.12 188 TRP A C 1
ATOM 1475 O O . TRP A 1 188 ? 7.023 36.562 21.062 1 86.12 188 TRP A O 1
ATOM 1485 N N . ALA A 1 189 ? 8.148 35.375 19.578 1 87.44 189 ALA A N 1
ATOM 1486 C CA . ALA A 1 189 ? 9.062 36.469 19.328 1 87.44 189 ALA A CA 1
ATOM 1487 C C . ALA A 1 189 ? 8.336 37.656 18.719 1 87.44 189 ALA A C 1
ATOM 1489 O O . ALA A 1 189 ? 8.523 38.812 19.141 1 87.44 189 ALA A O 1
ATOM 1490 N N . SER A 1 190 ? 7.52 37.344 17.797 1 84.56 190 SER A N 1
ATOM 1491 C CA . SER A 1 190 ? 6.812 38.438 17.125 1 84.56 190 SER A CA 1
ATOM 1492 C C . SER A 1 190 ? 5.734 39.031 18.016 1 84.56 190 SER A C 1
ATOM 1494 O O . SER A 1 190 ? 5.414 40.219 17.891 1 84.56 190 SER A O 1
ATOM 1496 N N . THR A 1 191 ? 5.195 38.344 18.922 1 80.19 191 THR A N 1
ATOM 1497 C CA . THR A 1 191 ? 4.184 38.844 19.844 1 80.19 191 THR A CA 1
ATOM 1498 C C . THR A 1 191 ? 4.812 39.719 20.92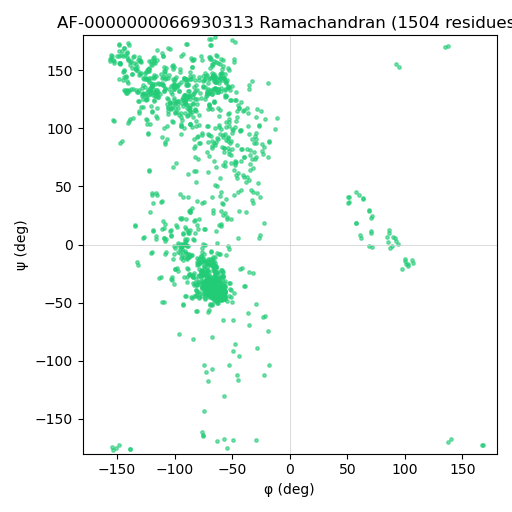2 1 80.19 191 THR A C 1
ATOM 1500 O O . THR A 1 191 ? 4.242 40.75 21.312 1 80.19 191 THR A O 1
ATOM 1503 N N . LEU A 1 192 ? 5.938 39.438 21.391 1 83.69 192 LEU A N 1
ATOM 1504 C CA . LEU A 1 192 ? 6.594 40.125 22.484 1 83.69 192 LEU A CA 1
ATOM 1505 C C . LEU A 1 192 ? 7.316 41.375 21.984 1 83.69 192 LEU A C 1
ATOM 1507 O O . LEU A 1 192 ? 7.453 42.375 22.719 1 83.69 192 LEU A O 1
ATOM 1511 N N . ALA A 1 193 ? 7.684 41.438 20.766 1 88 193 ALA A N 1
ATOM 1512 C CA . ALA A 1 193 ? 8.555 42.469 20.234 1 88 193 ALA A CA 1
ATOM 1513 C C . ALA A 1 193 ? 7.914 43.844 20.391 1 88 193 ALA A C 1
ATOM 1515 O O . ALA A 1 193 ? 8.523 44.781 20.953 1 88 193 ALA A O 1
ATOM 1516 N N . PRO A 1 194 ? 6.645 44.031 20.047 1 82.31 194 PRO A N 1
ATOM 1517 C CA . PRO A 1 194 ? 6.062 45.375 20.188 1 82.31 194 PRO A CA 1
ATOM 1518 C C . PRO A 1 194 ? 5.816 45.75 21.656 1 82.31 194 PRO A C 1
ATOM 1520 O O . PRO A 1 194 ? 5.887 46.938 22.016 1 82.31 194 PRO A O 1
ATOM 1523 N N . LEU A 1 195 ? 5.652 44.844 22.516 1 81.56 195 LEU A N 1
ATOM 1524 C CA . LEU A 1 195 ? 5.387 45.094 23.922 1 81.56 195 LEU A CA 1
ATOM 1525 C C . LEU A 1 195 ? 6.652 45.562 24.641 1 81.56 195 LEU A C 1
ATOM 1527 O O . LEU A 1 195 ? 6.586 46.281 25.641 1 81.56 195 LEU A O 1
ATOM 1531 N N . LEU A 1 196 ? 7.711 45.219 24.156 1 89.75 196 LEU A N 1
ATOM 1532 C CA . LEU A 1 196 ? 8.969 45.531 24.812 1 89.75 196 LEU A CA 1
ATOM 1533 C C . LEU A 1 196 ? 9.336 47 24.594 1 89.75 196 LEU A C 1
ATOM 1535 O O . LEU A 1 196 ? 10.195 47.531 25.297 1 89.75 196 LEU A O 1
ATOM 1539 N N . ALA A 1 197 ? 8.641 47.688 23.734 1 89.25 197 ALA A N 1
ATOM 1540 C CA . ALA A 1 197 ? 8.922 49.094 23.453 1 89.25 197 ALA A CA 1
ATOM 1541 C C . ALA A 1 197 ? 8.688 49.969 24.688 1 89.25 197 ALA A C 1
ATOM 1543 O O . ALA A 1 197 ? 9.461 50.875 24.953 1 89.25 197 ALA A O 1
ATOM 1544 N N . SER A 1 198 ? 7.691 49.688 25.469 1 84.88 198 SER A N 1
ATOM 1545 C CA . SER A 1 198 ? 7.375 50.469 26.656 1 84.88 198 SER A CA 1
ATOM 1546 C C . SER A 1 198 ? 8.492 50.406 27.703 1 84.88 198 SER A C 1
ATOM 1548 O O . SER A 1 198 ? 8.812 51.375 28.359 1 84.88 198 SER A O 1
ATOM 1550 N N . PHE A 1 199 ? 9.062 49.312 27.797 1 88.94 199 PHE A N 1
ATOM 1551 C CA . PHE A 1 199 ? 10.117 49.125 28.797 1 88.94 199 PHE A CA 1
ATOM 1552 C C . PHE A 1 199 ? 11.43 49.75 28.312 1 88.94 199 PHE A C 1
ATOM 1554 O O . PHE A 1 199 ? 12.195 50.281 29.109 1 88.94 199 PHE A O 1
ATOM 1561 N N . ILE A 1 200 ? 11.625 49.719 27.078 1 93.19 200 ILE A N 1
ATOM 1562 C CA . ILE A 1 200 ? 12.82 50.344 26.516 1 93.19 200 ILE A CA 1
ATOM 1563 C C . ILE A 1 200 ? 12.727 51.844 26.672 1 93.19 200 ILE A C 1
ATOM 1565 O O . ILE A 1 200 ? 13.695 52.5 27.062 1 93.19 200 ILE A O 1
ATOM 1569 N N . MET A 1 201 ? 11.594 52.344 26.453 1 91.12 201 MET A N 1
ATOM 1570 C CA . MET A 1 201 ? 11.414 53.781 26.562 1 91.12 201 MET A CA 1
ATOM 1571 C C . MET A 1 201 ? 11.438 54.219 28.016 1 91.12 201 MET A C 1
ATOM 1573 O O . MET A 1 201 ? 11.852 55.344 28.328 1 91.12 201 MET A O 1
ATOM 1577 N N . ASN A 1 202 ? 11.031 53.406 28.906 1 88.06 202 ASN A N 1
ATOM 1578 C CA . ASN A 1 202 ? 11.172 53.688 30.328 1 88.06 202 ASN A CA 1
ATOM 1579 C C . ASN A 1 202 ? 12.633 53.906 30.719 1 88.06 202 ASN A C 1
ATOM 1581 O O . ASN A 1 202 ? 12.953 54.812 31.453 1 88.06 202 ASN A O 1
ATOM 1585 N N . LEU A 1 203 ? 13.422 53.062 30.281 1 92.25 203 LEU A N 1
ATOM 1586 C CA . LEU A 1 203 ? 14.852 53.219 30.562 1 92.25 203 LEU A CA 1
ATOM 1587 C C . LEU A 1 203 ? 15.422 54.438 29.859 1 92.25 203 LEU A C 1
ATOM 1589 O O . LEU A 1 203 ? 16.25 55.156 30.422 1 92.25 203 LEU A O 1
ATOM 1593 N N . SER A 1 204 ? 14.93 54.719 28.719 1 92.06 204 SER A N 1
ATOM 1594 C CA . SER A 1 204 ? 15.406 55.875 27.953 1 92.06 204 SER A CA 1
ATOM 1595 C C . SER A 1 204 ? 14.922 57.188 28.562 1 92.06 204 SER A C 1
ATOM 1597 O O . SER A 1 204 ? 15.531 58.25 28.359 1 92.06 204 SER A O 1
ATOM 1599 N N . SER A 1 205 ? 13.891 57.156 29.344 1 91.75 205 SER A N 1
ATOM 1600 C CA . SER A 1 205 ? 13.352 58.375 29.953 1 91.75 205 SER A CA 1
ATOM 1601 C C . SER A 1 205 ? 14.336 58.969 30.953 1 91.75 205 SER A C 1
ATOM 1603 O O . SER A 1 205 ? 14.359 60.188 31.156 1 91.75 205 SER A O 1
ATOM 1605 N N . PHE A 1 206 ? 15.156 58.188 31.562 1 91.5 206 PHE A N 1
ATOM 1606 C CA . PHE A 1 206 ? 16.172 58.688 32.469 1 91.5 206 PHE A CA 1
ATOM 1607 C C . PHE A 1 206 ? 17.203 59.531 31.719 1 91.5 206 PHE A C 1
ATOM 1609 O O . PHE A 1 206 ? 17.672 60.562 32.219 1 91.5 206 PHE A O 1
ATOM 1616 N N . GLN A 1 207 ? 17.469 59.125 30.578 1 91.12 207 GLN A N 1
ATOM 1617 C CA . GLN A 1 207 ? 18.406 59.906 29.766 1 91.12 207 GLN A CA 1
ATOM 1618 C C . GLN A 1 207 ? 17.781 61.219 29.328 1 91.12 207 GLN A C 1
ATOM 1620 O O . GLN A 1 207 ? 18.453 62.25 29.297 1 91.12 207 GLN A O 1
ATOM 1625 N N . SER A 1 208 ? 16.578 61.156 28.984 1 91.06 208 SER A N 1
ATOM 1626 C CA . SER A 1 208 ? 15.891 62.406 28.578 1 91.06 208 SER A CA 1
ATOM 1627 C C . SER A 1 208 ? 15.766 63.375 29.75 1 91.06 208 SER A C 1
ATOM 1629 O O . SER A 1 208 ? 15.891 64.562 29.578 1 91.06 208 SER A O 1
ATOM 1631 N N . ALA A 1 209 ? 15.562 62.844 30.875 1 90.12 209 ALA A N 1
ATOM 1632 C CA . ALA A 1 209 ? 15.477 63.656 32.062 1 90.12 209 ALA A CA 1
ATOM 1633 C C . ALA A 1 209 ? 16.812 64.312 32.375 1 90.12 209 ALA A C 1
ATOM 1635 O O . ALA A 1 209 ? 16.844 65.5 32.75 1 90.12 209 ALA A O 1
ATOM 1636 N N . LEU A 1 210 ? 17.797 63.594 32.219 1 90.62 210 LEU A N 1
ATOM 1637 C CA . LEU A 1 210 ? 19.109 64.188 32.438 1 90.62 210 LEU A CA 1
ATOM 1638 C C . LEU A 1 210 ? 19.391 65.312 31.422 1 90.62 210 LEU A C 1
ATOM 1640 O O . LEU A 1 210 ? 19.922 66.312 31.797 1 90.62 210 LEU A O 1
ATOM 1644 N N . LEU A 1 211 ? 19.031 65.125 30.234 1 89.88 211 LEU A N 1
ATOM 1645 C CA . LEU A 1 211 ? 19.25 66.125 29.203 1 89.88 211 LEU A CA 1
ATOM 1646 C C . LEU A 1 211 ? 18.438 67.375 29.5 1 89.88 211 LEU A C 1
ATOM 1648 O O . LEU A 1 211 ? 18.906 68.5 29.266 1 89.88 211 LEU A O 1
ATOM 1652 N N . MET A 1 212 ? 17.312 67.188 29.969 1 88.38 212 MET A N 1
ATOM 1653 C CA . MET A 1 212 ? 16.469 68.312 30.344 1 88.38 212 MET A CA 1
ATOM 1654 C C . MET A 1 212 ? 17.062 69.062 31.531 1 88.38 212 MET A C 1
ATOM 1656 O O . MET A 1 212 ? 17 70.312 31.594 1 88.38 212 MET A O 1
ATOM 1660 N N . TYR A 1 213 ? 17.516 68.375 32.438 1 85.94 213 TYR A N 1
ATOM 1661 C CA . TYR A 1 213 ? 18.156 69 33.625 1 85.94 213 TYR A CA 1
ATOM 1662 C C . TYR A 1 213 ? 19.359 69.812 33.219 1 85.94 213 TYR A C 1
ATOM 1664 O O . TYR A 1 213 ? 19.516 70.938 33.625 1 85.94 213 TYR A O 1
ATOM 1672 N N . ILE A 1 214 ? 20.156 69.312 32.375 1 86.94 214 ILE A N 1
ATOM 1673 C CA . ILE A 1 214 ? 21.359 70 31.938 1 86.94 214 ILE A CA 1
ATOM 1674 C C . ILE A 1 214 ? 20.984 71.25 31.109 1 86.94 214 ILE A C 1
ATOM 1676 O O . ILE A 1 214 ? 21.609 72.312 31.25 1 86.94 214 ILE A O 1
ATOM 1680 N N . SER A 1 215 ? 19.984 71.125 30.344 1 86.88 215 SER A N 1
ATOM 1681 C CA . SER A 1 215 ? 19.547 72.25 29.516 1 86.88 215 SER A CA 1
ATOM 1682 C C . SER A 1 215 ? 18.922 73.375 30.375 1 86.88 215 SER A C 1
ATOM 1684 O O . SER A 1 215 ? 18.969 74.5 30 1 86.88 215 SER A O 1
ATOM 1686 N N . SER A 1 216 ? 18.344 73 31.469 1 85.25 216 SER A N 1
ATOM 1687 C CA . SER A 1 216 ? 17.734 74 32.344 1 85.25 216 SER A CA 1
ATOM 1688 C C . SER A 1 216 ? 18.797 74.75 33.125 1 85.25 216 SER A C 1
ATOM 1690 O O . SER A 1 216 ? 18.531 75.875 33.594 1 85.25 216 SER A O 1
ATOM 1692 N N . THR A 1 217 ? 19.891 74.25 33.281 1 81.06 217 THR A N 1
ATOM 1693 C CA . THR A 1 217 ? 20.984 74.938 34 1 81.06 217 THR A CA 1
ATOM 1694 C C . THR A 1 217 ? 21.859 75.688 33.031 1 81.06 217 THR A C 1
ATOM 1696 O O . THR A 1 217 ? 22.641 76.562 33.438 1 81.06 217 THR A O 1
ATOM 1699 N N . SER A 1 218 ? 21.625 75.438 31.828 1 77.69 218 SER A N 1
ATOM 1700 C CA . SER A 1 218 ? 22.422 76.125 30.828 1 77.69 218 SER A CA 1
ATOM 1701 C C . SER A 1 218 ? 21.719 77.375 30.312 1 77.69 218 SER A C 1
ATOM 1703 O O . SER A 1 218 ? 20.484 77.5 30.344 1 77.69 218 SER A O 1
ATOM 1705 N N . PRO A 1 219 ? 22.469 78.375 29.953 1 74.44 219 PRO A N 1
ATOM 1706 C CA . PRO A 1 219 ? 21.875 79.625 29.5 1 74.44 219 PRO A CA 1
ATOM 1707 C C . PRO A 1 219 ? 21.219 79.5 28.125 1 74.44 219 PRO A C 1
ATOM 1709 O O . PRO A 1 219 ? 20.406 80.375 27.75 1 74.44 219 PRO A O 1
ATOM 1712 N N . GLN A 1 220 ? 21.469 78.5 27.516 1 74.56 220 GLN A N 1
ATOM 1713 C CA . GLN A 1 220 ? 20.859 78.375 26.203 1 74.56 220 GLN A CA 1
ATOM 1714 C C . GLN A 1 220 ? 19.422 77.875 26.312 1 74.56 220 GLN A C 1
ATOM 1716 O O . GLN A 1 220 ? 19.188 76.688 26.422 1 74.56 220 GLN A O 1
ATOM 1721 N N . GLN A 1 221 ? 18.547 78.688 26.188 1 74.25 221 GLN A N 1
ATOM 1722 C CA . GLN A 1 221 ? 17.125 78.438 26.406 1 74.25 221 GLN A CA 1
ATOM 1723 C C . GLN A 1 221 ? 16.516 77.688 25.219 1 74.25 221 GLN A C 1
ATOM 1725 O O . GLN A 1 221 ? 15.469 77.062 25.344 1 74.25 221 GLN A O 1
ATOM 1730 N N . GLN A 1 222 ? 17.219 77.562 24.156 1 74.06 222 GLN A N 1
ATOM 1731 C CA . GLN A 1 222 ? 16.672 76.938 22.953 1 74.06 222 GLN A CA 1
ATOM 1732 C C . GLN A 1 222 ? 16.641 75.438 23.078 1 74.06 222 GLN A C 1
ATOM 1734 O O . GLN A 1 222 ? 15.922 74.75 22.344 1 74.06 222 GLN A O 1
ATOM 1739 N N . ASP A 1 223 ? 17.359 74.938 24.047 1 81.31 223 ASP A N 1
ATOM 1740 C CA . ASP A 1 223 ? 17.453 73.5 24.203 1 81.31 223 ASP A CA 1
ATOM 1741 C C . ASP A 1 223 ? 16.344 72.938 25.094 1 81.31 223 ASP A C 1
ATOM 1743 O O . ASP A 1 223 ? 16.219 71.75 25.297 1 81.31 223 ASP A O 1
ATOM 1747 N N . LEU A 1 224 ? 15.578 73.875 25.547 1 86.62 224 LEU A N 1
ATOM 1748 C CA . LEU A 1 224 ? 14.438 73.5 26.375 1 86.62 224 LEU A CA 1
ATOM 1749 C C . LEU A 1 224 ? 13.188 73.312 25.516 1 86.62 224 LEU A C 1
ATOM 1751 O O . LEU A 1 224 ? 13 74.062 24.547 1 86.62 224 LEU A O 1
ATOM 1755 N N . PRO A 1 225 ? 12.398 72.375 25.828 1 85 225 PRO A N 1
ATOM 1756 C CA . PRO A 1 225 ? 11.195 72.125 25.016 1 85 225 PRO A CA 1
ATOM 1757 C C . PRO A 1 225 ? 10.109 73.188 25.25 1 85 225 PRO A C 1
ATOM 1759 O O . PRO A 1 225 ? 10 73.688 26.359 1 85 225 PRO A O 1
ATOM 1762 N N . THR A 1 226 ? 9.477 73.5 24.219 1 78.56 226 THR A N 1
ATOM 1763 C CA . THR A 1 226 ? 8.242 74.25 24.359 1 78.56 226 THR A CA 1
ATOM 1764 C C . THR A 1 226 ? 7.145 73.375 25 1 78.56 226 THR A C 1
ATOM 1766 O O . THR A 1 226 ? 7.285 72.188 25.125 1 78.56 226 THR A O 1
ATOM 1769 N N . PRO A 1 227 ? 6.199 74 25.531 1 74.81 227 PRO A N 1
ATOM 1770 C CA . PRO A 1 227 ? 5.117 73.25 26.141 1 74.81 227 PRO A CA 1
ATOM 1771 C C . PRO A 1 227 ? 4.59 72.125 25.203 1 74.81 227 PRO A C 1
ATOM 1773 O O . PRO A 1 227 ? 4.324 71 25.656 1 74.81 227 PRO A O 1
ATOM 1776 N N . TYR A 1 228 ? 4.449 72.375 24 1 74.94 228 TYR A N 1
ATOM 1777 C CA . TYR A 1 228 ? 4.004 71.375 23.047 1 74.94 228 TYR A CA 1
ATOM 1778 C C . TYR A 1 228 ? 5.043 70.25 22.891 1 74.94 228 TYR A C 1
ATOM 1780 O O . TYR A 1 228 ? 4.703 69.062 22.859 1 74.94 228 TYR A O 1
ATOM 1788 N N . GLN A 1 229 ? 6.258 70.625 22.719 1 82.75 229 GLN A N 1
ATOM 1789 C CA . GLN A 1 229 ? 7.34 69.688 22.594 1 82.75 229 GLN A CA 1
ATOM 1790 C C . GLN A 1 229 ? 7.453 68.812 23.844 1 82.75 229 GLN A C 1
ATOM 1792 O O . GLN A 1 229 ? 7.816 67.625 23.766 1 82.75 229 GLN A O 1
ATOM 1797 N N . TYR A 1 230 ? 7.148 69.375 24.938 1 84.75 230 TYR A N 1
ATOM 1798 C CA . TYR A 1 230 ? 7.164 68.625 26.188 1 84.75 230 TYR A CA 1
ATOM 1799 C C . TYR A 1 230 ? 6.086 67.562 26.188 1 84.75 230 TYR A C 1
ATOM 1801 O O . TYR A 1 230 ? 6.305 66.438 26.672 1 84.75 230 TYR A O 1
ATOM 1809 N N . THR A 1 231 ? 4.926 67.812 25.641 1 81.5 231 THR A N 1
ATOM 1810 C CA . THR A 1 231 ? 3.869 66.812 25.547 1 81.5 231 THR A CA 1
ATOM 1811 C C . THR A 1 231 ? 4.262 65.688 24.594 1 81.5 231 THR A C 1
ATOM 1813 O O . THR A 1 231 ? 3.889 64.562 24.797 1 81.5 231 THR A O 1
ATOM 1816 N N . LEU A 1 232 ? 4.984 66.062 23.562 1 83.5 232 LEU A N 1
ATOM 1817 C CA . LEU A 1 232 ? 5.492 65 22.641 1 83.5 232 LEU A CA 1
ATOM 1818 C C . LEU A 1 232 ? 6.504 64.125 23.344 1 83.5 232 LEU A C 1
ATOM 1820 O O . LEU A 1 232 ? 6.52 62.906 23.125 1 83.5 232 LEU A O 1
ATOM 1824 N N . LEU A 1 233 ? 7.332 64.75 24.141 1 88.31 233 LEU A N 1
ATOM 1825 C CA . LEU A 1 233 ? 8.336 64 24.875 1 88.31 233 LEU A CA 1
ATOM 1826 C C . LEU A 1 233 ? 7.668 63 2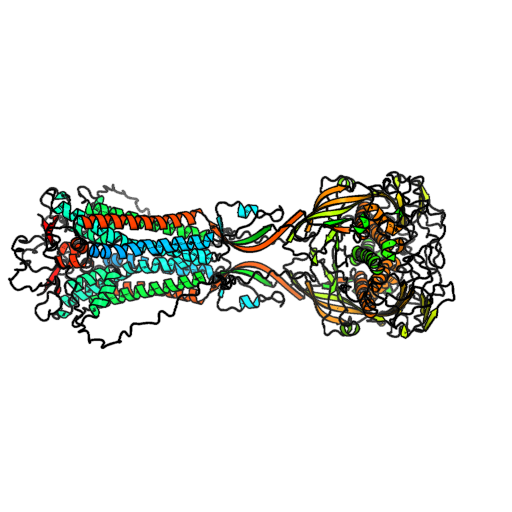5.828 1 88.31 233 LEU A C 1
ATOM 1828 O O . LEU A 1 233 ? 8.078 61.844 25.922 1 88.31 233 LEU A O 1
ATOM 1832 N N . VAL A 1 234 ? 6.66 63.438 26.547 1 85.56 234 VAL A N 1
ATOM 1833 C CA . VAL A 1 234 ? 5.93 62.562 27.453 1 85.56 234 VAL A CA 1
ATOM 1834 C C . VAL A 1 234 ? 5.281 61.438 26.672 1 85.56 234 VAL A C 1
ATOM 1836 O O . VAL A 1 234 ? 5.309 60.281 27.109 1 85.56 234 VAL A O 1
ATOM 1839 N N . GLY A 1 235 ? 4.688 61.75 25.531 1 84.06 235 GLY A N 1
ATOM 1840 C CA . GLY A 1 235 ? 4.082 60.719 24.688 1 84.06 235 GLY A CA 1
ATOM 1841 C C . GLY A 1 235 ? 5.082 59.688 24.188 1 84.06 235 GLY A C 1
ATOM 1842 O O . GLY A 1 235 ? 4.77 58.5 24.094 1 84.06 235 GLY A O 1
ATOM 1843 N N . LEU A 1 236 ? 6.211 60.156 23.781 1 88.56 236 LEU A N 1
ATOM 1844 C CA . LEU A 1 236 ? 7.254 59.219 23.312 1 88.56 236 LEU A CA 1
ATOM 1845 C C . LEU A 1 236 ? 7.742 58.344 24.438 1 88.56 236 LEU A C 1
ATOM 1847 O O . LEU A 1 236 ? 7.992 57.156 24.234 1 88.56 236 LEU A O 1
ATOM 1851 N N . CYS A 1 237 ? 7.922 58.875 25.625 1 86.81 237 CYS A N 1
ATOM 1852 C CA . CYS A 1 237 ? 8.375 58.094 26.766 1 86.81 237 CYS A CA 1
ATOM 1853 C C . CYS A 1 237 ? 7.336 57.031 27.156 1 86.81 237 CYS A C 1
ATOM 1855 O O . CYS A 1 237 ? 7.676 56 27.75 1 86.81 237 CYS A O 1
ATOM 1857 N N . LEU A 1 238 ? 6.133 57.312 26.75 1 80.56 238 LEU A N 1
ATOM 1858 C CA . LEU A 1 238 ? 5.074 56.344 26.969 1 80.56 238 LEU A CA 1
ATOM 1859 C C . LEU A 1 238 ? 4.977 55.375 25.797 1 80.56 238 LEU A C 1
ATOM 1861 O O . LEU A 1 238 ? 4.066 54.531 25.734 1 80.56 238 LEU A O 1
ATOM 1865 N N . ALA A 1 239 ? 5.832 55.438 24.859 1 85.88 239 ALA A N 1
ATOM 1866 C CA . ALA A 1 239 ? 5.953 54.562 23.703 1 85.88 239 ALA A CA 1
ATOM 1867 C C . ALA A 1 239 ? 4.711 54.656 22.812 1 85.88 239 ALA A C 1
ATOM 1869 O O . ALA A 1 239 ? 4.234 53.656 22.297 1 85.88 239 ALA A O 1
ATOM 1870 N N . SER A 1 240 ? 4.203 55.844 22.641 1 81.56 240 SER A N 1
ATOM 1871 C CA . SER A 1 240 ? 3.039 56.031 21.781 1 81.56 240 SER A CA 1
ATOM 1872 C C . SER A 1 240 ? 3.439 56.156 20.312 1 81.56 240 SER A C 1
ATOM 1874 O O . SER A 1 240 ? 4.199 57.031 19.938 1 81.56 240 SER A O 1
ATOM 1876 N N . ILE A 1 241 ? 2.84 55.344 19.5 1 81.06 241 ILE A N 1
ATOM 1877 C CA . ILE A 1 241 ? 3.148 55.344 18.078 1 81.06 241 ILE A CA 1
ATOM 1878 C C . ILE A 1 241 ? 2.551 56.562 17.406 1 81.06 241 ILE A C 1
ATOM 1880 O O . ILE A 1 241 ? 3.145 57.125 16.484 1 81.06 241 ILE A O 1
ATOM 1884 N N . GLY A 1 242 ? 1.431 57.031 17.875 1 78.19 242 GLY A N 1
ATOM 1885 C CA . GLY A 1 242 ? 0.811 58.219 17.328 1 78.19 242 GLY A CA 1
ATOM 1886 C C . GLY A 1 242 ? 1.651 59.469 17.531 1 78.19 242 GLY A C 1
ATOM 1887 O O . GLY A 1 242 ? 1.754 60.312 16.641 1 78.19 242 GLY A O 1
ATOM 1888 N N . ARG A 1 243 ? 2.217 59.5 18.672 1 84.06 243 ARG A N 1
ATOM 1889 C CA . ARG A 1 243 ? 3.051 60.656 18.969 1 84.06 243 ARG A CA 1
ATOM 1890 C C . ARG A 1 243 ? 4.348 60.625 18.172 1 84.06 243 ARG A C 1
ATOM 1892 O O . ARG A 1 243 ? 4.898 61.688 17.812 1 84.06 243 ARG A O 1
ATOM 1899 N N . LEU A 1 244 ? 4.746 59.469 17.953 1 88.81 244 LEU A N 1
ATOM 1900 C CA . LEU A 1 244 ? 5.918 59.344 17.078 1 88.81 244 LEU A CA 1
ATOM 1901 C C . LEU A 1 244 ? 5.605 59.844 15.68 1 88.81 244 LEU A C 1
ATOM 1903 O O . LEU A 1 244 ? 6.426 60.531 15.062 1 88.81 244 LEU A O 1
ATOM 1907 N N . GLY A 1 245 ? 4.504 59.5 15.125 1 86.44 245 GLY A N 1
ATOM 1908 C CA . GLY A 1 245 ? 4.082 60.031 13.836 1 86.44 245 GLY A CA 1
ATOM 1909 C C . GLY A 1 245 ? 4.004 61.531 13.805 1 86.44 245 GLY A C 1
ATOM 1910 O O . GLY A 1 245 ? 4.422 62.156 12.828 1 86.44 245 GLY A O 1
ATOM 1911 N N . ARG A 1 246 ? 3.49 62.062 14.898 1 83.56 246 ARG A N 1
ATOM 1912 C CA . ARG A 1 246 ? 3.389 63.5 15 1 83.56 246 ARG A CA 1
ATOM 1913 C C . ARG A 1 246 ? 4.77 64.125 15.078 1 83.56 246 ARG A C 1
ATOM 1915 O O . ARG A 1 246 ? 4.98 65.25 14.562 1 83.56 246 ARG A O 1
ATOM 1922 N N . TYR A 1 247 ? 5.578 63.531 15.781 1 88.25 247 TYR A N 1
ATOM 1923 C CA . TYR A 1 247 ? 6.949 64 15.844 1 88.25 247 TYR A CA 1
ATOM 1924 C C . TYR A 1 247 ? 7.539 64.188 14.445 1 88.25 247 TYR A C 1
ATOM 1926 O O . TYR A 1 247 ? 8.164 65.188 14.141 1 88.25 247 TYR A O 1
ATOM 1934 N N . PHE A 1 248 ? 7.312 63.219 13.594 1 89.88 248 PHE A N 1
ATOM 1935 C CA . PHE A 1 248 ? 7.895 63.25 12.258 1 89.88 248 PHE A CA 1
ATOM 1936 C C . PHE A 1 248 ? 7.246 64.375 11.422 1 89.88 248 PHE A C 1
ATOM 1938 O O . PHE A 1 248 ? 7.918 65 10.625 1 89.88 248 PHE A O 1
ATOM 1945 N N . SER A 1 249 ? 5.988 64.625 11.641 1 84.31 249 SER A N 1
ATOM 1946 C CA . SER A 1 249 ? 5.312 65.688 10.938 1 84.31 249 SER A CA 1
ATOM 1947 C C . SER A 1 249 ? 5.758 67.062 11.461 1 84.31 249 SER A C 1
ATOM 1949 O O . SER A 1 249 ? 5.859 68 10.695 1 84.31 249 SER A O 1
ATOM 1951 N N . TYR A 1 250 ? 5.902 67.125 12.797 1 83.44 250 TYR A N 1
ATOM 1952 C CA . TYR A 1 250 ? 6.328 68.312 13.461 1 83.44 250 TYR A CA 1
ATOM 1953 C C . TYR A 1 250 ? 7.773 68.688 13.117 1 83.44 250 TYR A C 1
ATOM 1955 O O . TYR A 1 250 ? 8.109 69.812 12.898 1 83.44 250 TYR A O 1
ATOM 1963 N N . ALA A 1 251 ? 8.602 67.75 12.977 1 83.38 251 ALA A N 1
ATOM 1964 C CA . ALA A 1 251 ? 10.023 67.938 12.727 1 83.38 251 ALA A CA 1
ATOM 1965 C C . ALA A 1 251 ? 10.266 68.438 11.305 1 83.38 251 ALA A C 1
ATOM 1967 O O . ALA A 1 251 ? 11.281 69.125 11.023 1 83.38 251 ALA A O 1
ATOM 1968 N N . LYS A 1 252 ? 9.344 68.25 10.508 1 80.56 252 LYS A N 1
ATOM 1969 C CA . LYS A 1 252 ? 9.5 68.688 9.117 1 80.56 252 LYS A CA 1
ATOM 1970 C C . LYS A 1 252 ? 9.039 70.125 8.914 1 80.56 252 LYS A C 1
ATOM 1972 O O . LYS A 1 252 ? 9.32 70.75 7.875 1 80.56 252 LYS A O 1
ATOM 1977 N N . GLU A 1 253 ? 8.398 70.562 9.922 1 74.12 253 GLU A N 1
ATOM 1978 C CA . GLU A 1 253 ? 7.914 71.938 9.789 1 74.12 253 GLU A CA 1
ATOM 1979 C C . GLU A 1 253 ? 9.07 72.938 9.82 1 74.12 253 GLU A C 1
ATOM 1981 O O . GLU A 1 253 ? 10.055 72.75 10.539 1 74.12 253 GLU A O 1
ATOM 1986 N N . ASP A 1 254 ? 9.008 74 9.039 1 67.19 254 ASP A N 1
ATOM 1987 C CA . ASP A 1 254 ? 10.07 75 8.859 1 67.19 254 ASP A CA 1
ATOM 1988 C C . ASP A 1 254 ? 10.227 75.875 10.109 1 67.19 254 ASP A C 1
ATOM 1990 O O . ASP A 1 254 ? 9.242 76.312 10.695 1 67.19 254 ASP A O 1
ATOM 1994 N N . GLY A 1 255 ? 11.391 76.062 10.633 1 67.19 255 GLY A N 1
ATOM 1995 C CA . GLY A 1 255 ? 11.711 77 11.695 1 67.19 255 GLY A CA 1
ATOM 1996 C C . GLY A 1 255 ? 11.625 76.375 13.078 1 67.19 255 GLY A C 1
ATOM 1997 O O . GLY A 1 255 ? 11.75 77.062 14.086 1 67.19 255 GLY A O 1
ATOM 1998 N N . VAL A 1 256 ? 11.328 75.062 13.094 1 76.81 256 VAL A N 1
ATOM 1999 C CA . VAL A 1 256 ? 11.18 74.438 14.422 1 76.81 256 VAL A CA 1
ATOM 2000 C C . VAL A 1 256 ? 12.516 73.875 14.891 1 76.81 256 VAL A C 1
ATOM 2002 O O . VAL A 1 256 ? 13.211 73.188 14.141 1 76.81 256 VAL A O 1
ATOM 2005 N N . ILE A 1 257 ? 12.914 74.312 16.031 1 79.94 257 ILE A N 1
ATOM 2006 C CA . ILE A 1 257 ? 14.117 73.75 16.641 1 79.94 257 ILE A CA 1
ATOM 2007 C C . ILE A 1 257 ? 13.734 72.625 17.578 1 79.94 257 ILE A C 1
ATOM 2009 O O . ILE A 1 257 ? 12.93 72.812 18.5 1 79.94 257 ILE A O 1
ATOM 2013 N N . ILE A 1 258 ? 14.266 71.438 17.328 1 87.62 258 ILE A N 1
ATOM 2014 C CA . ILE A 1 258 ? 13.953 70.25 18.141 1 87.62 258 ILE A CA 1
ATOM 2015 C C . ILE A 1 258 ? 14.992 70.125 19.234 1 87.62 258 ILE A C 1
ATOM 2017 O O . ILE A 1 258 ? 16.188 70 18.953 1 87.62 258 ILE A O 1
ATOM 2021 N N . PRO A 1 259 ? 14.547 70.062 20.438 1 89.19 259 PRO A N 1
ATOM 2022 C CA . PRO A 1 259 ? 15.484 69.875 21.547 1 89.19 259 PRO A CA 1
ATOM 2023 C C . PRO A 1 259 ? 16.109 68.5 21.547 1 89.19 259 PRO A C 1
ATOM 2025 O O . PRO A 1 259 ? 15.508 67.5 21.062 1 89.19 259 PRO A O 1
ATOM 2028 N N . PRO A 1 260 ? 17.234 68.375 22.047 1 88.12 260 PRO A N 1
ATOM 2029 C CA . PRO A 1 260 ? 17.953 67.062 22.047 1 88.12 260 PRO A CA 1
ATOM 2030 C C . PRO A 1 260 ? 17.188 65.938 22.781 1 88.12 260 PRO A C 1
ATOM 2032 O O . PRO A 1 260 ? 17.25 64.812 22.375 1 88.12 260 PRO A O 1
ATOM 2035 N N . ALA A 1 261 ? 16.562 66.25 23.906 1 89.38 261 ALA A N 1
ATOM 2036 C CA . ALA A 1 261 ? 15.812 65.25 24.656 1 89.38 261 ALA A CA 1
ATOM 2037 C C . ALA A 1 261 ? 14.719 64.625 23.797 1 89.38 261 ALA A C 1
ATOM 2039 O O . ALA A 1 261 ? 14.492 63.406 23.844 1 89.38 261 ALA A O 1
ATOM 2040 N N . LEU A 1 262 ? 14.094 65.375 23 1 91.19 262 LEU A N 1
ATOM 2041 C CA . LEU A 1 262 ? 13.023 64.938 22.125 1 91.19 262 LEU A CA 1
ATOM 2042 C C . LEU A 1 262 ? 13.594 64.125 20.953 1 91.19 262 LEU A C 1
ATOM 2044 O O . LEU A 1 262 ? 13.016 63.094 20.562 1 91.19 262 LEU A O 1
ATOM 2048 N N . ARG A 1 263 ? 14.641 64.5 20.391 1 91.5 263 ARG A N 1
ATOM 2049 C CA . ARG A 1 263 ? 15.289 63.781 19.281 1 91.5 263 ARG A CA 1
ATOM 2050 C C . ARG A 1 263 ? 15.75 62.406 19.703 1 91.5 263 ARG A C 1
ATOM 2052 O O . ARG A 1 263 ? 15.555 61.406 18.969 1 91.5 263 ARG A O 1
ATOM 2059 N N . ARG A 1 264 ? 16.328 62.281 20.828 1 91.44 264 ARG A N 1
ATOM 2060 C CA . ARG A 1 264 ? 16.828 61 21.328 1 91.44 264 ARG A CA 1
ATOM 2061 C C . ARG A 1 264 ? 15.68 60.031 21.625 1 91.44 264 ARG A C 1
ATOM 2063 O O . ARG A 1 264 ? 15.781 58.844 21.375 1 91.44 264 ARG A O 1
ATOM 2070 N N . ALA A 1 265 ? 14.664 60.531 22.219 1 92.94 265 ALA A N 1
ATOM 2071 C CA . ALA A 1 265 ? 13.5 59.688 22.516 1 92.94 265 ALA A CA 1
ATOM 2072 C C . ALA A 1 265 ? 12.867 59.188 21.219 1 92.94 265 ALA A C 1
ATOM 2074 O O . ALA A 1 265 ? 12.477 58 21.141 1 92.94 265 ALA A O 1
ATOM 2075 N N . ALA A 1 266 ? 12.766 60.031 20.219 1 93.31 266 ALA A N 1
ATOM 2076 C CA . ALA A 1 266 ? 12.18 59.625 18.938 1 93.31 266 ALA A CA 1
ATOM 2077 C C . ALA A 1 266 ? 13.047 58.594 18.219 1 93.31 266 ALA A C 1
ATOM 2079 O O . ALA A 1 266 ? 12.531 57.656 17.594 1 93.31 266 ALA A O 1
ATOM 2080 N N . GLN A 1 267 ? 14.312 58.75 18.297 1 93.31 267 GLN A N 1
ATOM 2081 C CA . GLN A 1 267 ? 15.227 57.812 17.656 1 93.31 267 GLN A CA 1
ATOM 2082 C C . GLN A 1 267 ? 15.148 56.438 18.312 1 93.31 267 GLN A C 1
ATOM 2084 O O . GLN A 1 267 ? 15.125 55.406 17.641 1 93.31 267 GLN A O 1
ATOM 2089 N N . THR A 1 268 ? 15.164 56.406 19.609 1 93.62 268 THR A N 1
ATOM 2090 C CA . THR A 1 268 ? 15.109 55.125 20.328 1 93.62 268 THR A CA 1
ATOM 2091 C C . THR A 1 268 ? 13.805 54.406 20.031 1 93.62 268 THR A C 1
ATOM 2093 O O . THR A 1 268 ? 13.805 53.188 19.781 1 93.62 268 THR A O 1
ATOM 2096 N N . LEU A 1 269 ? 12.75 55.094 20.031 1 94.31 269 LEU A N 1
ATOM 2097 C CA . LEU A 1 269 ? 11.461 54.469 19.75 1 94.31 269 LEU A CA 1
ATOM 2098 C C . LEU A 1 269 ? 11.391 54 18.312 1 94.31 269 LEU A C 1
ATOM 2100 O O . LEU A 1 269 ? 10.836 52.938 18.031 1 94.31 269 LEU A O 1
ATOM 2104 N N . THR A 1 270 ? 11.844 54.781 17.359 1 94.19 270 THR A N 1
ATOM 2105 C CA . THR A 1 270 ? 11.867 54.375 15.961 1 94.19 270 THR A CA 1
ATOM 2106 C C . THR A 1 270 ? 12.68 53.094 15.773 1 94.19 270 THR A C 1
ATOM 2108 O O . THR A 1 270 ? 12.25 52.188 15.078 1 94.19 270 THR A O 1
ATOM 2111 N N . LEU A 1 271 ? 13.812 53.031 16.375 1 93.69 271 LEU A N 1
ATOM 2112 C CA . LEU A 1 271 ? 14.664 51.844 16.266 1 93.69 271 LEU A CA 1
ATOM 2113 C C . LEU A 1 271 ? 13.969 50.594 16.844 1 93.69 271 LEU A C 1
ATOM 2115 O O . LEU A 1 271 ? 14.07 49.5 16.281 1 93.69 271 LEU A O 1
ATOM 2119 N N . THR A 1 272 ? 13.352 50.719 17.906 1 93.38 272 THR A N 1
ATOM 2120 C CA . THR A 1 272 ? 12.648 49.625 18.531 1 93.38 272 THR A CA 1
ATOM 2121 C C . THR A 1 272 ? 11.508 49.125 17.656 1 93.38 272 THR A C 1
ATOM 2123 O O . THR A 1 272 ? 11.289 47.906 17.516 1 93.38 272 THR A O 1
ATOM 2126 N N . LEU A 1 273 ? 10.797 50 17.047 1 91.81 273 LEU A N 1
ATOM 2127 C CA . LEU A 1 273 ? 9.672 49.594 16.203 1 91.81 273 LEU A CA 1
ATOM 2128 C C . LEU A 1 273 ? 10.148 48.969 14.906 1 91.81 273 LEU A C 1
ATOM 2130 O O . LEU A 1 273 ? 9.516 48.062 14.383 1 91.81 273 LEU A O 1
ATOM 2134 N N . VAL A 1 274 ? 11.133 49.5 14.32 1 94.06 274 VAL A N 1
ATOM 2135 C CA . VAL A 1 274 ? 11.703 48.906 13.125 1 94.06 274 VAL A CA 1
ATOM 2136 C C . VAL A 1 274 ? 12.164 47.469 13.43 1 94.06 274 VAL A C 1
ATOM 2138 O O . VAL A 1 274 ? 11.953 46.562 12.625 1 94.06 274 VAL A O 1
ATOM 2141 N N . LEU A 1 275 ? 12.844 47.25 14.523 1 94.62 275 LEU A N 1
ATOM 2142 C CA . LEU A 1 275 ? 13.266 45.906 14.93 1 94.62 275 LEU A CA 1
ATOM 2143 C C . LEU A 1 275 ? 12.062 44.969 15.102 1 94.62 275 LEU A C 1
ATOM 2145 O O . LEU A 1 275 ? 12.125 43.812 14.742 1 94.62 275 LEU A O 1
ATOM 2149 N N . ALA A 1 276 ? 11.07 45.469 15.617 1 92.56 276 ALA A N 1
ATOM 2150 C CA . ALA A 1 276 ? 9.844 44.656 15.773 1 92.56 276 ALA A CA 1
ATOM 2151 C C . ALA A 1 276 ? 9.289 44.25 14.414 1 92.56 276 ALA A C 1
ATOM 2153 O O . ALA A 1 276 ? 8.797 43.125 14.25 1 92.56 276 ALA A O 1
ATOM 2154 N N . CYS A 1 277 ? 9.297 45.094 13.492 1 92.25 277 CYS A N 1
ATOM 2155 C CA . CYS A 1 277 ? 8.836 44.781 12.141 1 92.25 277 CYS A CA 1
ATOM 2156 C C . CYS A 1 277 ? 9.703 43.688 11.5 1 92.25 277 CYS A C 1
ATOM 2158 O O . CYS A 1 277 ? 9.195 42.844 10.789 1 92.25 277 CYS A O 1
ATOM 2160 N N . ILE A 1 278 ? 10.938 43.781 11.703 1 94.38 278 ILE A N 1
ATOM 2161 C CA . ILE A 1 278 ? 11.852 42.781 11.156 1 94.38 278 ILE A CA 1
ATOM 2162 C C . ILE A 1 278 ? 11.555 41.406 11.766 1 94.38 278 ILE A C 1
ATOM 2164 O O . ILE A 1 278 ? 11.5 40.406 11.062 1 94.38 278 ILE A O 1
ATOM 2168 N N . VAL A 1 279 ? 11.398 41.312 13.016 1 93.56 279 VAL A N 1
ATOM 2169 C CA . VAL A 1 279 ? 11.086 40.062 13.703 1 93.56 279 VAL A CA 1
ATOM 2170 C C . VAL A 1 279 ? 9.742 39.531 13.203 1 93.56 279 VAL A C 1
ATOM 2172 O O . VAL A 1 279 ? 9.602 38.344 12.977 1 93.56 279 VAL A O 1
ATOM 2175 N N . PHE A 1 280 ? 8.852 40.406 13.039 1 90.06 280 PHE A N 1
ATOM 2176 C CA . PHE A 1 280 ? 7.547 40.031 12.523 1 90.06 280 PHE A CA 1
ATOM 2177 C C . PHE A 1 280 ? 7.672 39.469 11.109 1 90.06 280 PHE A C 1
ATOM 2179 O O . PHE A 1 280 ? 7.039 38.469 10.773 1 90.06 280 PHE A O 1
ATOM 2186 N N . GLY A 1 281 ? 8.352 40.125 10.297 1 91.12 281 GLY A N 1
ATOM 2187 C CA . GLY A 1 281 ? 8.578 39.656 8.938 1 91.12 281 GLY A CA 1
ATOM 2188 C C . GLY A 1 281 ? 9.266 38.281 8.898 1 91.12 281 GLY A C 1
ATOM 2189 O O . GLY A 1 281 ? 8.898 37.438 8.094 1 91.12 281 GLY A O 1
ATOM 2190 N N . ALA A 1 282 ? 10.25 38.094 9.688 1 94.06 282 ALA A N 1
ATOM 2191 C CA . ALA A 1 282 ? 10.969 36.812 9.75 1 94.06 282 ALA A CA 1
ATOM 2192 C C . ALA A 1 282 ? 10.055 35.688 10.227 1 94.06 282 ALA A C 1
ATOM 2194 O O . ALA A 1 282 ? 10.125 34.594 9.711 1 94.06 282 ALA A O 1
ATOM 2195 N N . ASP A 1 283 ? 9.336 35.969 11.188 1 91.69 283 ASP A N 1
ATOM 2196 C CA . ASP A 1 283 ? 8.375 35 11.703 1 91.69 283 ASP A CA 1
ATOM 2197 C C . ASP A 1 283 ? 7.367 34.594 10.625 1 91.69 283 ASP A C 1
ATOM 2199 O O . ASP A 1 283 ? 7.035 33.406 10.484 1 91.69 283 ASP A O 1
ATOM 2203 N N . THR A 1 284 ? 6.859 35.5 9.93 1 88.56 284 THR A N 1
ATOM 2204 C CA . THR A 1 284 ? 5.922 35.25 8.844 1 88.56 284 THR A CA 1
ATOM 2205 C C . THR A 1 284 ? 6.559 34.375 7.777 1 88.56 284 THR A C 1
ATOM 2207 O O . THR A 1 284 ? 5.938 33.406 7.312 1 88.56 284 THR A O 1
ATOM 2210 N N . ALA A 1 285 ? 7.738 34.688 7.422 1 92.5 285 ALA A N 1
ATOM 2211 C CA . ALA A 1 285 ? 8.445 33.875 6.426 1 92.5 285 ALA A CA 1
ATOM 2212 C C . ALA A 1 285 ? 8.664 32.469 6.922 1 92.5 285 ALA A C 1
ATOM 2214 O O . ALA A 1 285 ? 8.562 31.5 6.148 1 92.5 285 ALA A O 1
ATOM 2215 N N . LEU A 1 286 ? 9.008 32.281 8.086 1 92.69 286 LEU A N 1
ATOM 2216 C CA . LEU A 1 286 ? 9.25 30.953 8.656 1 92.69 286 LEU A CA 1
ATOM 2217 C C . LEU A 1 286 ? 7.973 30.125 8.656 1 92.69 286 LEU A C 1
ATOM 2219 O O . LEU A 1 286 ? 8 28.938 8.305 1 92.69 286 LEU A O 1
ATOM 2223 N N . HIS A 1 287 ? 6.855 30.703 9.031 1 88.94 287 HIS A N 1
ATOM 2224 C CA . HIS A 1 287 ? 5.578 30 9.055 1 88.94 287 HIS A CA 1
ATOM 2225 C C . HIS A 1 287 ? 5.164 29.562 7.652 1 88.94 287 HIS A C 1
ATOM 2227 O O . HIS A 1 287 ? 4.66 28.453 7.465 1 88.94 287 HIS A O 1
ATOM 2233 N N . TYR A 1 288 ? 5.406 30.375 6.82 1 87 288 TYR A N 1
ATOM 2234 C CA . TYR A 1 288 ? 4.953 30.109 5.461 1 87 288 TYR A CA 1
ATOM 2235 C C . TYR A 1 288 ? 5.816 29.062 4.785 1 87 288 TYR A C 1
ATOM 2237 O O . TYR A 1 288 ? 5.324 28.266 3.98 1 87 288 TYR A O 1
ATOM 2245 N N . THR A 1 289 ? 7.047 28.969 5.043 1 90.69 289 THR A N 1
ATOM 2246 C CA . THR A 1 289 ? 7.969 28.109 4.297 1 90.69 289 THR A CA 1
ATOM 2247 C C . THR A 1 289 ? 8.227 26.812 5.043 1 90.69 289 THR A C 1
ATOM 2249 O O . THR A 1 289 ? 8.711 25.844 4.457 1 90.69 289 THR A O 1
ATOM 2252 N N . THR A 1 290 ? 8 26.781 6.281 1 92.12 290 THR A N 1
ATOM 2253 C CA . THR A 1 290 ? 8.156 25.531 7.016 1 92.12 290 THR A CA 1
ATOM 2254 C C . THR A 1 290 ? 7.035 24.562 6.68 1 92.12 290 THR A C 1
ATOM 2256 O O . THR A 1 290 ? 5.863 24.938 6.672 1 92.12 290 THR A O 1
ATOM 2259 N N . SER A 1 291 ? 7.402 23.359 6.309 1 88.5 291 SER A N 1
ATOM 2260 C CA . SER A 1 291 ? 6.418 22.344 5.961 1 88.5 291 SER A CA 1
ATOM 2261 C C . SER A 1 291 ? 6.832 20.969 6.492 1 88.5 291 SER A C 1
ATOM 2263 O O . SER A 1 291 ? 7.984 20.766 6.879 1 88.5 291 SER A O 1
ATOM 2265 N N . THR A 1 292 ? 5.766 20.094 6.59 1 89.5 292 THR A N 1
ATOM 2266 C CA . THR A 1 292 ? 6.031 18.719 6.961 1 89.5 292 THR A CA 1
ATOM 2267 C C . THR A 1 292 ? 6.125 17.828 5.723 1 89.5 292 THR A C 1
ATOM 2269 O O . THR A 1 292 ? 5.285 17.922 4.824 1 89.5 292 THR A O 1
ATOM 2272 N N . ILE A 1 293 ? 7.207 16.953 5.641 1 86.88 293 ILE A N 1
ATOM 2273 C CA . ILE A 1 293 ? 7.391 16.078 4.496 1 86.88 293 ILE A CA 1
ATOM 2274 C C . ILE A 1 293 ? 7.664 14.648 4.977 1 86.88 293 ILE A C 1
ATOM 2276 O O . ILE A 1 293 ? 8.047 14.445 6.133 1 86.88 293 ILE A O 1
ATOM 2280 N N . ASN A 1 294 ? 7.457 13.703 4.043 1 85.75 294 ASN A N 1
ATOM 2281 C CA . ASN A 1 294 ? 7.898 12.328 4.27 1 85.75 294 ASN A CA 1
ATOM 2282 C C . ASN A 1 294 ? 9.391 12.164 3.988 1 85.75 294 ASN A C 1
ATOM 2284 O O . ASN A 1 294 ? 9.898 12.695 3.002 1 85.75 294 ASN A O 1
ATOM 2288 N N . PHE A 1 295 ? 10.125 11.508 4.883 1 87.44 295 PHE A N 1
ATOM 2289 C CA . PHE A 1 295 ? 11.562 11.328 4.738 1 87.44 295 PHE A CA 1
ATOM 2290 C C . PHE A 1 295 ? 11.984 9.945 5.219 1 87.44 295 PHE A C 1
ATOM 2292 O O . PHE A 1 295 ? 11.547 9.492 6.273 1 87.44 295 PHE A O 1
ATOM 2299 N N . ASP A 1 296 ? 12.828 9.273 4.352 1 88.31 296 ASP A N 1
ATOM 2300 C CA . ASP A 1 296 ? 13.422 7.996 4.746 1 88.31 296 ASP A CA 1
ATOM 2301 C C . ASP A 1 296 ? 14.805 8.203 5.355 1 88.31 296 ASP A C 1
ATOM 2303 O O . ASP A 1 296 ? 15.766 8.508 4.641 1 88.31 296 ASP A O 1
ATOM 2307 N N . GLN A 1 297 ? 14.883 7.984 6.648 1 91.12 297 GLN A N 1
ATOM 2308 C CA . GLN A 1 297 ? 16.188 8.062 7.309 1 91.12 297 GLN A CA 1
ATOM 2309 C C . GLN A 1 297 ? 17.016 6.812 7.035 1 91.12 297 GLN A C 1
ATOM 2311 O O . GLN A 1 297 ? 16.562 5.691 7.277 1 91.12 297 GLN A O 1
ATOM 2316 N N . ILE A 1 298 ? 18.234 6.977 6.539 1 93.38 298 ILE A N 1
ATOM 2317 C CA . ILE A 1 298 ? 19.094 5.863 6.145 1 93.38 298 ILE A CA 1
ATOM 2318 C C . ILE A 1 298 ? 20.125 5.59 7.242 1 93.38 298 ILE A C 1
ATOM 2320 O O . ILE A 1 298 ? 20.766 6.516 7.742 1 93.38 298 ILE A O 1
ATOM 2324 N N . SER A 1 299 ? 20.188 4.391 7.68 1 90.88 299 SER A N 1
ATOM 2325 C CA . SER A 1 299 ? 21.219 3.916 8.594 1 90.88 299 SER A CA 1
ATOM 2326 C C . SER A 1 299 ? 22.016 2.773 7.977 1 90.88 299 SER A C 1
ATOM 2328 O O . SER A 1 299 ? 21.453 1.724 7.648 1 90.88 299 SER A O 1
ATOM 2330 N N . VAL A 1 300 ? 23.25 2.967 7.832 1 92.19 300 VAL A N 1
ATOM 2331 C CA . VAL A 1 300 ? 24.125 1.935 7.273 1 92.19 300 VAL A CA 1
ATOM 2332 C C . VAL A 1 300 ? 24.594 0.999 8.391 1 92.19 300 VAL A C 1
ATOM 2334 O O . VAL A 1 300 ? 25.078 1.452 9.422 1 92.19 300 VAL A O 1
ATOM 2337 N N . SER A 1 301 ? 24.125 -0.208 8.312 1 79.69 301 SER A N 1
ATOM 2338 C CA . SER A 1 301 ? 24.406 -1.205 9.336 1 79.69 301 SER A CA 1
ATOM 2339 C C . SER A 1 301 ? 25.672 -1.979 9.016 1 79.69 301 SER A C 1
ATOM 2341 O O . SER A 1 301 ? 26.031 -2.152 7.848 1 79.69 301 SER A O 1
ATOM 2343 N N . PRO A 1 302 ? 26.406 -2.26 10.148 1 78.62 302 PRO A N 1
ATOM 2344 C CA . PRO A 1 302 ? 27.484 -3.213 9.891 1 78.62 302 PRO A CA 1
ATOM 2345 C C . PRO A 1 302 ? 26.969 -4.539 9.336 1 78.62 302 PRO A C 1
ATOM 2347 O O . PRO A 1 302 ? 25.812 -4.891 9.523 1 78.62 302 PRO A O 1
ATOM 2350 N N . LEU A 1 303 ? 27.703 -5.172 8.609 1 70.5 303 LEU A N 1
ATOM 2351 C CA . LEU A 1 303 ? 27.375 -6.422 7.938 1 70.5 303 LEU A CA 1
ATOM 2352 C C . LEU A 1 303 ? 26.859 -7.457 8.93 1 70.5 303 LEU A C 1
ATOM 2354 O O . LEU A 1 303 ? 27.547 -7.801 9.891 1 70.5 303 LEU A O 1
ATOM 2358 N N . SER A 1 304 ? 25.547 -7.781 8.75 1 79 304 SER A N 1
ATOM 2359 C CA . SER A 1 304 ? 25 -8.703 9.742 1 79 304 SER A CA 1
ATOM 2360 C C . SER A 1 304 ? 24.219 -9.828 9.086 1 79 304 SER A C 1
ATOM 2362 O O . SER A 1 304 ? 24.016 -10.891 9.68 1 79 304 SER A O 1
ATOM 2364 N N . HIS A 1 305 ? 23.922 -9.68 7.941 1 92.19 305 HIS A N 1
ATOM 2365 C CA . HIS A 1 305 ? 23.078 -10.703 7.332 1 92.19 305 HIS A CA 1
ATOM 2366 C C . HIS A 1 305 ? 23.797 -11.391 6.176 1 92.19 305 HIS A C 1
ATOM 2368 O O . HIS A 1 305 ? 24.859 -10.953 5.754 1 92.19 305 HIS A O 1
ATOM 2374 N N . SER A 1 306 ? 23.312 -12.617 5.848 1 94.56 306 SER A N 1
ATOM 2375 C CA . SER A 1 306 ? 23.875 -13.422 4.773 1 94.56 306 SER A CA 1
ATOM 2376 C C . SER A 1 306 ? 22.812 -13.781 3.734 1 94.56 306 SER A C 1
ATOM 2378 O O . SER A 1 306 ? 22.109 -14.781 3.873 1 94.56 306 SER A O 1
ATOM 2380 N N . TYR A 1 307 ? 22.812 -12.953 2.699 1 95.81 307 TYR A N 1
ATOM 2381 C CA . TYR A 1 307 ? 21.75 -13.141 1.72 1 95.81 307 TYR A CA 1
ATOM 2382 C C . TYR A 1 307 ? 22.328 -13.539 0.365 1 95.81 307 TYR A C 1
ATOM 2384 O O . TYR A 1 307 ? 21.594 -13.609 -0.627 1 95.81 307 TYR A O 1
ATOM 2392 N N . GLY A 1 308 ? 23.609 -13.797 0.312 1 96.31 308 GLY A N 1
ATOM 2393 C CA . GLY A 1 308 ? 24.25 -14.422 -0.834 1 96.31 308 GLY A CA 1
ATOM 2394 C C . GLY A 1 308 ? 24.375 -15.93 -0.703 1 96.31 308 GLY A C 1
ATOM 2395 O O . GLY A 1 308 ? 24.188 -16.484 0.383 1 96.31 308 GLY A O 1
ATOM 2396 N N . TYR A 1 309 ? 24.609 -16.578 -1.876 1 97.5 309 TYR A N 1
ATOM 2397 C CA . TYR A 1 309 ? 24.75 -18.031 -1.85 1 97.5 309 TYR A CA 1
ATOM 2398 C C . TYR A 1 309 ? 25.922 -18.484 -2.711 1 97.5 309 TYR A C 1
ATOM 2400 O O . TYR A 1 309 ? 26.109 -17.984 -3.82 1 97.5 309 TYR A O 1
ATOM 2408 N N . GLY A 1 310 ? 26.719 -19.375 -2.141 1 95.5 310 GLY A N 1
ATOM 2409 C CA . GLY A 1 310 ? 27.812 -20.062 -2.812 1 95.5 310 GLY A CA 1
ATOM 2410 C C . GLY A 1 310 ? 27.922 -21.516 -2.428 1 95.5 310 GLY A C 1
ATOM 2411 O O . GLY A 1 310 ? 27.203 -22 -1.554 1 95.5 310 GLY A O 1
ATOM 2412 N N . LEU A 1 311 ? 28.766 -22.219 -3.119 1 94.81 311 LEU A N 1
ATOM 2413 C CA . LEU A 1 311 ? 28.938 -23.641 -2.846 1 94.81 311 LEU A CA 1
ATOM 2414 C C . LEU A 1 311 ? 29.156 -23.891 -1.358 1 94.81 311 LEU A C 1
ATOM 2416 O O . LEU A 1 311 ? 29.938 -23.188 -0.716 1 94.81 311 LEU A O 1
ATOM 2420 N N . SER A 1 312 ? 28.5 -24.891 -0.828 1 92.88 312 SER A N 1
ATOM 2421 C CA . SER A 1 312 ? 28.594 -25.188 0.598 1 92.88 312 SER A CA 1
ATOM 2422 C C . SER A 1 312 ? 29.969 -25.734 0.958 1 92.88 312 SER A C 1
ATOM 2424 O O . SER A 1 312 ? 30.688 -26.266 0.096 1 92.88 312 SER A O 1
ATOM 2426 N N . SER A 1 313 ? 30.25 -25.641 2.27 1 88.5 313 SER A N 1
ATOM 2427 C CA . SER A 1 313 ? 31.516 -26.188 2.75 1 88.5 313 SER A CA 1
ATOM 2428 C C . SER A 1 313 ? 31.578 -27.703 2.582 1 88.5 313 SER A C 1
ATOM 2430 O O . SER A 1 313 ? 32.625 -28.266 2.291 1 88.5 313 SER A O 1
ATOM 2432 N N . THR A 1 314 ? 30.438 -28.297 2.654 1 86.44 314 THR A N 1
ATOM 2433 C CA . THR A 1 314 ? 30.344 -29.734 2.479 1 86.44 314 THR A CA 1
ATOM 2434 C C . THR A 1 314 ? 30.672 -30.125 1.043 1 86.44 314 THR A C 1
ATOM 2436 O O . THR A 1 314 ? 31.375 -31.125 0.811 1 86.44 314 THR A O 1
ATOM 2439 N N . CYS A 1 315 ? 30.219 -29.344 0.134 1 88.81 315 CYS A N 1
ATOM 2440 C CA . CYS A 1 315 ? 30.469 -29.641 -1.272 1 88.81 315 CYS A CA 1
ATOM 2441 C C . CYS A 1 315 ? 31.906 -29.281 -1.646 1 88.81 315 CYS A C 1
ATOM 2443 O O . CYS A 1 315 ? 32.531 -29.969 -2.473 1 88.81 315 CYS A O 1
ATOM 2445 N N . LEU A 1 316 ? 32.438 -28.297 -1.013 1 86.56 316 LEU A N 1
ATOM 2446 C CA . LEU A 1 316 ? 33.812 -27.891 -1.285 1 86.56 316 LEU A CA 1
ATOM 2447 C C . LEU A 1 316 ? 34.781 -28.922 -0.745 1 86.56 316 LEU A C 1
ATOM 2449 O O . LEU A 1 316 ? 35.875 -29.125 -1.323 1 86.56 316 LEU A O 1
ATOM 2453 N N . ALA A 1 317 ? 34.406 -29.547 0.315 1 84 317 ALA A N 1
ATOM 2454 C CA . ALA A 1 317 ? 35.312 -30.484 0.978 1 84 317 ALA A CA 1
ATOM 2455 C C . ALA A 1 317 ? 35.156 -31.891 0.409 1 84 317 ALA A C 1
ATOM 2457 O O . ALA A 1 317 ? 35.938 -32.781 0.708 1 84 317 ALA A O 1
ATOM 2458 N N . LEU A 1 318 ? 34.188 -32.062 -0.402 1 84.88 318 LEU A N 1
ATOM 2459 C CA . LEU A 1 318 ? 33.875 -33.406 -0.882 1 84.88 318 LEU A CA 1
ATOM 2460 C C . LEU A 1 318 ? 34.969 -33.906 -1.827 1 84.88 318 LEU A C 1
ATOM 2462 O O . LEU A 1 318 ? 35.312 -33.219 -2.793 1 84.88 318 LEU A O 1
ATOM 2466 N N . ASN A 1 319 ? 35.562 -35.062 -1.4 1 81.19 319 ASN A N 1
ATOM 2467 C CA . ASN A 1 319 ? 36.438 -35.781 -2.311 1 81.19 319 ASN A CA 1
ATOM 2468 C C . ASN A 1 319 ? 35.688 -36.781 -3.148 1 81.19 319 ASN A C 1
ATOM 2470 O O . ASN A 1 319 ? 35.25 -37.812 -2.633 1 81.19 319 ASN A O 1
ATOM 2474 N N . ARG A 1 320 ? 35.531 -36.625 -4.359 1 79.69 320 ARG A N 1
ATOM 2475 C CA . ARG A 1 320 ? 34.719 -37.438 -5.234 1 79.69 320 ARG A CA 1
ATOM 2476 C C . ARG A 1 320 ? 35.219 -38.875 -5.281 1 79.69 320 ARG A C 1
ATOM 2478 O O . ARG A 1 320 ? 34.438 -39.812 -5.438 1 79.69 320 ARG A O 1
ATOM 2485 N N . SER A 1 321 ? 36.562 -39 -5.152 1 74.31 321 SER A N 1
ATOM 2486 C CA . SER A 1 321 ? 37.125 -40.344 -5.16 1 74.31 321 SER A CA 1
ATOM 2487 C C . SER A 1 321 ? 36.594 -41.188 -4.008 1 74.31 321 SER A C 1
ATOM 2489 O O . SER A 1 321 ? 36.375 -42.406 -4.145 1 74.31 321 SER A O 1
ATOM 2491 N N . ASP A 1 322 ? 36.344 -40.5 -2.936 1 75.56 322 ASP A N 1
ATOM 2492 C CA . ASP A 1 322 ? 35.781 -41.188 -1.766 1 75.56 322 ASP A CA 1
ATOM 2493 C C . ASP A 1 322 ? 34.281 -41.312 -1.844 1 75.56 322 ASP A C 1
ATOM 2495 O O . ASP A 1 322 ? 33.656 -42.031 -1.06 1 75.56 322 ASP A O 1
ATOM 2499 N N . ASN A 1 323 ? 33.719 -40.625 -2.826 1 80.5 323 ASN A N 1
ATOM 2500 C CA . ASN A 1 323 ? 32.281 -40.625 -2.998 1 80.5 323 ASN A CA 1
ATOM 2501 C C . ASN A 1 323 ? 31.844 -41.344 -4.273 1 80.5 323 ASN A C 1
ATOM 2503 O O . ASN A 1 323 ? 30.953 -40.875 -4.988 1 80.5 323 ASN A O 1
ATOM 2507 N N . PHE A 1 324 ? 32.594 -42.406 -4.531 1 69.56 324 PHE A N 1
ATOM 2508 C CA . PHE A 1 324 ? 32.281 -43.25 -5.664 1 69.56 324 PHE A CA 1
ATOM 2509 C C . PHE A 1 324 ? 32.281 -42.469 -6.965 1 69.56 324 PHE A C 1
ATOM 2511 O O . PHE A 1 324 ? 31.5 -42.75 -7.879 1 69.56 324 PHE A O 1
ATOM 2518 N N . GLY A 1 325 ? 32.938 -41.25 -6.965 1 70.94 325 GLY A N 1
ATOM 2519 C CA . GLY A 1 325 ? 33.031 -40.438 -8.156 1 70.94 325 GLY A CA 1
ATOM 2520 C C . GLY A 1 325 ? 31.797 -39.562 -8.359 1 70.94 325 GLY A C 1
ATOM 2521 O O . GLY A 1 325 ? 31.719 -38.812 -9.344 1 70.94 325 GLY A O 1
ATOM 2522 N N . LEU A 1 326 ? 30.922 -39.562 -7.402 1 76.81 326 LEU A N 1
ATOM 2523 C CA . LEU A 1 326 ? 29.656 -38.844 -7.531 1 76.81 326 LEU A CA 1
ATOM 2524 C C . LEU A 1 326 ? 29.797 -37.375 -7.098 1 76.81 326 LEU A C 1
ATOM 2526 O O . LEU A 1 326 ? 30.609 -37.094 -6.215 1 76.81 326 LEU A O 1
ATOM 2530 N N . PRO A 1 327 ? 29.062 -36.5 -7.789 1 83.5 327 PRO A N 1
ATOM 2531 C CA . PRO A 1 327 ? 29.109 -35.062 -7.387 1 83.5 327 PRO A CA 1
ATOM 2532 C C . PRO A 1 327 ? 28.422 -34.812 -6.043 1 83.5 327 PRO A C 1
ATOM 2534 O O . PRO A 1 327 ? 27.844 -35.75 -5.461 1 83.5 327 PRO A O 1
ATOM 2537 N N . CYS A 1 328 ? 28.453 -33.656 -5.586 1 85.31 328 CYS A N 1
ATOM 2538 C CA . CYS A 1 328 ? 27.969 -33.25 -4.262 1 85.31 328 CYS A CA 1
ATOM 2539 C C . CYS A 1 328 ? 26.469 -33.469 -4.148 1 85.31 328 CYS A C 1
ATOM 2541 O O . CYS A 1 328 ? 25.953 -33.75 -3.062 1 85.31 328 CYS A O 1
ATOM 2543 N N . SER A 1 329 ? 25.781 -33.375 -5.227 1 85.81 329 SER A N 1
ATOM 2544 C CA . SER A 1 329 ? 24.328 -33.562 -5.195 1 85.81 329 SER A CA 1
ATOM 2545 C C . SER A 1 329 ? 23.984 -35.031 -4.859 1 85.81 329 SER A C 1
ATOM 2547 O O . SER A 1 329 ? 22.859 -35.312 -4.453 1 85.81 329 SER A O 1
ATOM 2549 N N . ARG A 1 330 ? 24.938 -35.875 -5.023 1 82.88 330 ARG A N 1
ATOM 2550 C CA . ARG A 1 330 ? 24.812 -37.281 -4.641 1 82.88 330 ARG A CA 1
ATOM 2551 C C . ARG A 1 330 ? 25.891 -37.688 -3.631 1 82.88 330 ARG A C 1
ATOM 2553 O O . ARG A 1 330 ? 26.688 -38.562 -3.885 1 82.88 330 ARG A O 1
ATOM 2560 N N . ASN A 1 331 ? 25.797 -37.094 -2.566 1 82.25 331 ASN A N 1
ATOM 2561 C CA . ASN A 1 331 ? 26.781 -37.344 -1.51 1 82.25 331 ASN A CA 1
ATOM 2562 C C . ASN A 1 331 ? 26.469 -38.625 -0.747 1 82.25 331 ASN A C 1
ATOM 2564 O O . ASN A 1 331 ? 25.719 -38.594 0.231 1 82.25 331 ASN A O 1
ATOM 2568 N N . GLY A 1 332 ? 27.031 -39.625 -1.186 1 77.06 332 GLY A N 1
ATOM 2569 C CA . GLY A 1 332 ? 26.828 -40.938 -0.548 1 77.06 332 GLY A CA 1
ATOM 2570 C C . GLY A 1 332 ? 27.312 -40.969 0.892 1 77.06 332 GLY A C 1
ATOM 2571 O O . GLY A 1 332 ? 26.734 -41.656 1.727 1 77.06 332 GLY A O 1
ATOM 2572 N N . GLN A 1 333 ? 28.328 -40.219 1.19 1 78.5 333 GLN A N 1
ATOM 2573 C CA . GLN A 1 333 ? 28.828 -40.125 2.559 1 78.5 333 GLN A CA 1
ATOM 2574 C C . GLN A 1 333 ? 27.812 -39.5 3.492 1 78.5 333 GLN A C 1
ATOM 2576 O O . GLN A 1 333 ? 27.594 -40 4.602 1 78.5 333 GLN A O 1
ATOM 2581 N N . LEU A 1 334 ? 27.266 -38.469 2.951 1 83.06 334 LEU A N 1
ATOM 2582 C CA . LEU A 1 334 ? 26.234 -37.844 3.746 1 83.06 334 LEU A CA 1
ATOM 2583 C C . LEU A 1 334 ? 25.031 -38.75 3.91 1 83.06 334 LEU A C 1
ATOM 2585 O O . LEU A 1 334 ? 24.422 -38.812 4.98 1 83.06 334 LEU A O 1
ATOM 2589 N N . ALA A 1 335 ? 24.672 -39.469 2.85 1 81.88 335 ALA A N 1
ATOM 2590 C CA . ALA A 1 335 ? 23.531 -40.375 2.902 1 81.88 335 ALA A CA 1
ATOM 2591 C C . ALA A 1 335 ? 23.734 -41.469 3.951 1 81.88 335 ALA A C 1
ATOM 2593 O O . ALA A 1 335 ? 22.797 -41.875 4.617 1 81.88 335 ALA A O 1
ATOM 2594 N N . ALA A 1 336 ? 25.031 -41.812 4.121 1 81.5 336 ALA A N 1
ATOM 2595 C CA . ALA A 1 336 ? 25.375 -42.844 5.098 1 81.5 336 ALA A CA 1
ATOM 2596 C C . ALA A 1 336 ? 25.422 -42.281 6.512 1 81.5 336 ALA A C 1
ATOM 2598 O O . ALA A 1 336 ? 24.984 -42.906 7.469 1 81.5 336 ALA A O 1
ATOM 2599 N N . ALA A 1 337 ? 25.938 -41.094 6.605 1 81.81 337 ALA A N 1
ATOM 2600 C CA . ALA A 1 337 ? 26.141 -40.469 7.914 1 81.81 337 ALA A CA 1
ATOM 2601 C C . ALA A 1 337 ? 24.844 -39.906 8.453 1 81.81 337 ALA A C 1
ATOM 2603 O O . ALA A 1 337 ? 24.547 -40.031 9.641 1 81.81 337 ALA A O 1
ATOM 2604 N N . ASP A 1 338 ? 24.109 -39.219 7.613 1 86.69 338 ASP A N 1
ATOM 2605 C CA . ASP A 1 338 ? 22.875 -38.562 7.969 1 86.69 338 ASP A CA 1
ATOM 2606 C C . ASP A 1 338 ? 21.875 -38.594 6.809 1 86.69 338 ASP A C 1
ATOM 2608 O O . ASP A 1 338 ? 21.781 -37.625 6.035 1 86.69 338 ASP A O 1
ATOM 2612 N N . TYR A 1 339 ? 21.109 -39.625 6.785 1 84 339 TYR A N 1
ATOM 2613 C CA . TYR A 1 339 ? 20.203 -39.844 5.672 1 84 339 TYR A CA 1
ATOM 2614 C C . TYR A 1 339 ? 19.141 -38.75 5.582 1 84 339 TYR A C 1
ATOM 2616 O O . TYR A 1 339 ? 18.75 -38.344 4.484 1 84 339 TYR A O 1
ATOM 2624 N N . ASN A 1 340 ? 18.734 -38.281 6.688 1 84.75 340 ASN A N 1
ATOM 2625 C CA . ASN A 1 340 ? 17.719 -37.219 6.691 1 84.75 340 ASN A CA 1
ATOM 2626 C C . ASN A 1 340 ? 18.234 -35.938 6.078 1 84.75 340 ASN A C 1
ATOM 2628 O O . ASN A 1 340 ? 17.516 -35.25 5.363 1 84.75 340 ASN A O 1
ATOM 2632 N N . ALA A 1 341 ? 19.438 -35.688 6.391 1 84.12 341 ALA A N 1
ATOM 2633 C CA . ALA A 1 341 ? 20.031 -34.469 5.793 1 84.12 341 ALA A CA 1
ATOM 2634 C C . ALA A 1 341 ? 20.156 -34.625 4.281 1 84.12 341 ALA A C 1
ATOM 2636 O O . ALA A 1 341 ? 19.969 -33.656 3.537 1 84.12 341 ALA A O 1
ATOM 2637 N N . TYR A 1 342 ? 20.516 -35.812 3.922 1 85.81 342 TYR A N 1
ATOM 2638 C CA . TYR A 1 342 ? 20.625 -36.094 2.496 1 85.81 342 TYR A CA 1
ATOM 2639 C C . TYR A 1 342 ? 19.281 -35.938 1.804 1 85.81 342 TYR A C 1
ATOM 2641 O O . TYR A 1 342 ? 19.172 -35.25 0.787 1 85.81 342 TYR A O 1
ATOM 2649 N N . VAL A 1 343 ? 18.25 -36.469 2.412 1 85.12 343 VAL A N 1
ATOM 2650 C CA . VAL A 1 343 ? 16.922 -36.438 1.819 1 85.12 343 VAL A CA 1
ATOM 2651 C C . VAL A 1 343 ? 16.375 -35.031 1.847 1 85.12 343 VAL A C 1
ATOM 2653 O O . VAL A 1 343 ? 15.656 -34.594 0.932 1 85.12 343 VAL A O 1
ATOM 2656 N N . ALA A 1 344 ? 16.719 -34.344 2.84 1 86.69 344 ALA A N 1
ATOM 2657 C CA . ALA A 1 344 ? 16.266 -32.938 2.945 1 86.69 344 ALA A CA 1
ATOM 2658 C C . ALA A 1 344 ? 16.766 -32.125 1.768 1 86.69 344 ALA A C 1
ATOM 2660 O O . ALA A 1 344 ? 16.047 -31.234 1.268 1 86.69 344 ALA A O 1
ATOM 2661 N N . SER A 1 345 ? 17.922 -32.312 1.348 1 86.69 345 SER A N 1
ATOM 2662 C CA . SER A 1 345 ? 18.484 -31.609 0.205 1 86.69 345 SER A CA 1
ATOM 2663 C C . SER A 1 345 ? 17.766 -31.984 -1.086 1 86.69 345 SER A C 1
ATOM 2665 O O . SER A 1 345 ? 17.547 -31.141 -1.957 1 86.69 345 SER A O 1
ATOM 2667 N N . GLN A 1 346 ? 17.438 -33.25 -1.071 1 83.25 346 GLN A N 1
ATOM 2668 C CA . GLN A 1 346 ? 16.703 -33.688 -2.25 1 83.25 346 GLN A CA 1
ATOM 2669 C C . GLN A 1 346 ? 15.312 -33.062 -2.291 1 83.25 346 GLN A C 1
ATOM 2671 O O . GLN A 1 346 ? 14.844 -32.656 -3.354 1 83.25 346 GLN A O 1
ATOM 2676 N N . ASN A 1 347 ? 14.672 -32.969 -1.108 1 85.5 347 ASN A N 1
ATOM 2677 C CA . ASN A 1 347 ? 13.359 -32.344 -1.021 1 85.5 347 ASN A CA 1
ATOM 2678 C C . ASN A 1 347 ? 13.422 -30.875 -1.444 1 85.5 347 ASN A C 1
ATOM 2680 O O . ASN A 1 347 ? 12.5 -30.375 -2.096 1 85.5 347 ASN A O 1
ATOM 2684 N N . GLU A 1 348 ? 14.469 -30.266 -1.107 1 89.56 348 GLU A N 1
ATOM 2685 C CA . GLU A 1 348 ? 14.602 -28.828 -1.384 1 89.56 348 GLU A CA 1
ATOM 2686 C C . GLU A 1 348 ? 14.664 -28.562 -2.885 1 89.56 348 GLU A C 1
ATOM 2688 O O . GLU A 1 348 ? 14.234 -27.5 -3.35 1 89.56 348 GLU A O 1
ATOM 2693 N N . ILE A 1 349 ? 15.211 -29.5 -3.676 1 87.56 349 ILE A N 1
ATOM 2694 C CA . ILE A 1 349 ? 15.203 -29.344 -5.129 1 87.56 349 ILE A CA 1
ATOM 2695 C C . ILE A 1 349 ? 13.766 -29.203 -5.625 1 87.56 349 ILE A C 1
ATOM 2697 O O . ILE A 1 349 ? 13.469 -28.297 -6.418 1 87.56 349 ILE A O 1
ATOM 2701 N N . PHE A 1 350 ? 12.922 -30.016 -5.078 1 83.94 350 PHE A N 1
ATOM 2702 C CA . PHE A 1 350 ? 11.516 -29.969 -5.465 1 83.94 350 PHE A CA 1
ATOM 2703 C C . PHE A 1 350 ? 10.875 -28.672 -5.02 1 83.94 350 PHE A C 1
ATOM 2705 O O . PHE A 1 350 ? 10.109 -28.062 -5.777 1 83.94 350 PHE A O 1
ATOM 2712 N N . TYR A 1 351 ? 11.188 -28.281 -3.752 1 87.94 351 TYR A N 1
ATOM 2713 C CA . TYR A 1 351 ? 10.602 -27.062 -3.223 1 87.94 351 TYR A CA 1
ATOM 2714 C C . TYR A 1 351 ? 11 -25.859 -4.07 1 87.94 351 TYR A C 1
ATOM 2716 O O . TYR A 1 351 ? 10.172 -25 -4.363 1 87.94 351 TYR A O 1
ATOM 2724 N N . LEU A 1 352 ? 12.164 -25.797 -4.52 1 90.69 352 LEU A N 1
ATOM 2725 C CA . LEU A 1 352 ? 12.656 -24.672 -5.316 1 90.69 352 LEU A CA 1
ATOM 2726 C C . LEU A 1 352 ? 12.055 -24.703 -6.715 1 90.69 352 LEU A C 1
ATOM 2728 O O . LEU A 1 352 ? 11.68 -23.656 -7.254 1 90.69 352 LEU A O 1
ATOM 2732 N N . GLN A 1 353 ? 11.977 -25.875 -7.23 1 85.31 353 GLN A N 1
ATOM 2733 C CA . GLN A 1 353 ? 11.43 -26 -8.578 1 85.31 353 GLN A CA 1
ATOM 2734 C C . GLN A 1 353 ? 9.984 -25.516 -8.633 1 85.31 353 GLN A C 1
ATOM 2736 O O . GLN A 1 353 ? 9.539 -24.984 -9.656 1 85.31 353 GLN A O 1
ATOM 2741 N N . HIS A 1 354 ? 9.328 -25.641 -7.508 1 81.81 354 HIS A N 1
ATOM 2742 C CA . HIS A 1 354 ? 7.906 -25.312 -7.5 1 81.81 354 HIS A CA 1
ATOM 2743 C C . HIS A 1 354 ? 7.648 -24.016 -6.734 1 81.81 354 HIS A C 1
ATOM 2745 O O . HIS A 1 354 ? 6.496 -23.672 -6.457 1 81.81 354 HIS A O 1
ATOM 2751 N N . GLY A 1 355 ? 8.695 -23.375 -6.328 1 82.56 355 GLY A N 1
ATOM 2752 C CA . GLY A 1 355 ? 8.594 -22.062 -5.688 1 82.56 355 GLY A CA 1
ATOM 2753 C C . GLY A 1 355 ? 7.949 -22.125 -4.316 1 82.56 355 GLY A C 1
ATOM 2754 O O . GLY A 1 355 ? 7.266 -21.188 -3.9 1 82.56 355 GLY A O 1
ATOM 2755 N N . ILE A 1 356 ? 8.047 -23.219 -3.508 1 82.75 356 ILE A N 1
ATOM 2756 C CA . ILE A 1 356 ? 7.367 -23.359 -2.225 1 82.75 356 ILE A CA 1
ATOM 2757 C C . ILE A 1 356 ? 8.398 -23.516 -1.11 1 82.75 356 ILE A C 1
ATOM 2759 O O . ILE A 1 356 ? 8.062 -23.938 -0.001 1 82.75 356 ILE A O 1
ATOM 2763 N N . SER A 1 357 ? 9.68 -23.266 -1.44 1 88.88 357 SER A N 1
ATOM 2764 C CA . SER A 1 357 ? 10.719 -23.297 -0.416 1 88.88 357 SER A CA 1
ATOM 2765 C C . SER A 1 357 ? 10.516 -22.219 0.63 1 88.88 357 SER A C 1
ATOM 2767 O O . SER A 1 357 ? 10.133 -21.094 0.296 1 88.88 357 SER A O 1
ATOM 2769 N N . ASN A 1 358 ? 10.797 -22.547 1.862 1 84.75 358 ASN A N 1
ATOM 2770 C CA . ASN A 1 358 ? 10.734 -21.578 2.947 1 84.75 358 ASN A CA 1
ATOM 2771 C C . ASN A 1 358 ? 12.086 -20.922 3.197 1 84.75 358 ASN A C 1
ATOM 2773 O O . ASN A 1 358 ? 12.219 -20.062 4.07 1 84.75 358 ASN A O 1
ATOM 2777 N N . VAL A 1 359 ? 13.062 -21.312 2.438 1 88.5 359 VAL A N 1
ATOM 2778 C CA . VAL A 1 359 ? 14.422 -20.844 2.715 1 88.5 359 VAL A CA 1
ATOM 2779 C C . VAL A 1 359 ? 14.875 -19.891 1.62 1 88.5 359 VAL A C 1
ATOM 2781 O O . VAL A 1 359 ? 15.414 -18.812 1.912 1 88.5 359 VAL A O 1
ATOM 2784 N N . SER A 1 360 ? 14.672 -20.359 0.418 1 92.19 360 SER A N 1
ATOM 2785 C CA . SER A 1 360 ? 15.164 -19.578 -0.71 1 92.19 360 SER A CA 1
ATOM 2786 C C . SER A 1 360 ? 14.219 -19.672 -1.902 1 92.19 360 SER A C 1
ATOM 2788 O O . SER A 1 360 ? 13.211 -20.391 -1.852 1 92.19 360 SER A O 1
ATOM 2790 N N . GLU A 1 361 ? 14.5 -18.812 -2.848 1 93.88 361 GLU A N 1
ATOM 2791 C CA . GLU A 1 361 ? 13.711 -18.844 -4.078 1 93.88 361 GLU A CA 1
ATOM 2792 C C . GLU A 1 361 ? 14.578 -18.516 -5.293 1 93.88 361 GLU A C 1
ATOM 2794 O O . GLU A 1 361 ? 15.633 -17.906 -5.16 1 93.88 361 GLU A O 1
ATOM 2799 N N . VAL A 1 362 ? 14.195 -19.109 -6.414 1 94.81 362 VAL A N 1
ATOM 2800 C CA . VAL A 1 362 ? 14.852 -18.812 -7.68 1 94.81 362 VAL A CA 1
ATOM 2801 C C . VAL A 1 362 ? 14.141 -17.656 -8.375 1 94.81 362 VAL A C 1
ATOM 2803 O O . VAL A 1 362 ? 12.922 -17.703 -8.562 1 94.81 362 VAL A O 1
ATOM 2806 N N . ARG A 1 363 ? 14.953 -16.672 -8.727 1 93.75 363 ARG A N 1
ATOM 2807 C CA . ARG A 1 363 ? 14.391 -15.5 -9.406 1 93.75 363 ARG A CA 1
ATOM 2808 C C . ARG A 1 363 ? 15.07 -15.266 -10.75 1 93.75 363 ARG A C 1
ATOM 2810 O O . ARG A 1 363 ? 16.297 -15.344 -10.859 1 93.75 363 ARG A O 1
ATOM 2817 N N . LEU A 1 364 ? 14.195 -15.047 -11.75 1 93.25 364 LEU A N 1
ATOM 2818 C CA . LEU A 1 364 ? 14.703 -14.633 -13.055 1 93.25 364 LEU A CA 1
ATOM 2819 C C . LEU A 1 364 ? 14.844 -13.117 -13.133 1 93.25 364 LEU A C 1
ATOM 2821 O O . LEU A 1 364 ? 13.852 -12.391 -12.984 1 93.25 364 LEU A O 1
ATOM 2825 N N . VAL A 1 365 ? 16.062 -12.664 -13.328 1 93.19 365 VAL A N 1
ATOM 2826 C CA . VAL A 1 365 ? 16.344 -11.234 -13.328 1 93.19 365 VAL A CA 1
ATOM 2827 C C . VAL A 1 365 ? 16.984 -10.836 -14.664 1 93.19 365 VAL A C 1
ATOM 2829 O O . VAL A 1 365 ? 17.688 -11.625 -15.281 1 93.19 365 VAL A O 1
ATOM 2832 N N . ASP A 1 366 ? 16.719 -9.617 -15.062 1 89.5 366 ASP A N 1
ATOM 2833 C CA . ASP A 1 366 ? 17.297 -9.117 -16.312 1 89.5 366 ASP A CA 1
ATOM 2834 C C . ASP A 1 366 ? 18.828 -9.016 -16.203 1 89.5 366 ASP A C 1
ATOM 2836 O O . ASP A 1 366 ? 19.359 -8.695 -15.141 1 89.5 366 ASP A O 1
ATOM 2840 N N . MET A 1 367 ? 19.344 -9.297 -17.281 1 88.06 367 MET A N 1
ATOM 2841 C CA . MET A 1 367 ? 20.797 -9.156 -17.359 1 88.06 367 MET A CA 1
ATOM 2842 C C . MET A 1 367 ? 21.188 -7.723 -17.688 1 88.06 367 MET A C 1
ATOM 2844 O O . MET A 1 367 ? 20.406 -6.992 -18.312 1 88.06 367 MET A O 1
ATOM 2848 N N . PRO A 1 368 ? 22.391 -7.457 -17.203 1 83.94 368 PRO A N 1
ATOM 2849 C CA . PRO A 1 368 ? 22.875 -6.152 -17.656 1 83.94 368 PRO A CA 1
ATOM 2850 C C . PRO A 1 368 ? 23 -6.059 -19.172 1 83.94 368 PRO A C 1
ATOM 2852 O O . PRO A 1 368 ? 23.328 -7.051 -19.828 1 83.94 368 PRO A O 1
ATOM 2855 N N . SER A 1 369 ? 22.719 -4.969 -19.734 1 75.81 369 SER A N 1
ATOM 2856 C CA . SER A 1 369 ? 22.625 -4.77 -21.172 1 75.81 369 SER A CA 1
ATOM 2857 C C . SER A 1 369 ? 23.938 -5.121 -21.875 1 75.81 369 SER A C 1
ATOM 2859 O O . SER A 1 369 ? 23.922 -5.535 -23.031 1 75.81 369 SER A O 1
ATOM 2861 N N . ASP A 1 370 ? 25 -5.09 -21.219 1 73.88 370 ASP A N 1
ATOM 2862 C CA . ASP A 1 370 ? 26.281 -5.258 -21.875 1 73.88 370 ASP A CA 1
ATOM 2863 C C . ASP A 1 370 ? 26.719 -6.723 -21.875 1 73.88 370 ASP A C 1
ATOM 2865 O O . ASP A 1 370 ? 27.734 -7.074 -22.469 1 73.88 370 ASP A O 1
ATOM 2869 N N . GLU A 1 371 ? 25.922 -7.633 -21.516 1 77.25 371 GLU A N 1
ATOM 2870 C CA . GLU A 1 371 ? 26.328 -9.031 -21.422 1 77.25 371 GLU A CA 1
ATOM 2871 C C . GLU A 1 371 ? 26.125 -9.758 -22.75 1 77.25 371 GLU A C 1
ATOM 2873 O O . GLU A 1 371 ? 25.094 -9.562 -23.406 1 77.25 371 GLU A O 1
ATOM 2878 N N . PRO A 1 372 ? 27.062 -10.594 -23.203 1 71 372 PRO A N 1
ATOM 2879 C CA . PRO A 1 372 ? 27 -11.312 -24.469 1 71 372 PRO A CA 1
ATOM 2880 C C . PRO A 1 372 ? 25.75 -12.18 -24.578 1 71 372 PRO A C 1
ATOM 2882 O O . PRO A 1 372 ? 25.172 -12.305 -25.672 1 71 372 PRO A O 1
ATOM 2885 N N . ALA A 1 373 ? 25.375 -12.781 -23.562 1 73.25 373 ALA A N 1
ATOM 2886 C CA . ALA A 1 373 ? 24.172 -13.617 -23.609 1 73.25 373 ALA A CA 1
ATOM 2887 C C . ALA A 1 373 ? 22.969 -12.82 -24.078 1 73.25 373 ALA A C 1
ATOM 2889 O O . ALA A 1 373 ? 22.078 -13.359 -24.734 1 73.25 373 ALA A O 1
ATOM 2890 N N . ASN A 1 374 ? 22.953 -11.672 -23.797 1 72.12 374 ASN A N 1
ATOM 2891 C CA . ASN A 1 374 ? 21.859 -10.812 -24.25 1 72.12 374 ASN A CA 1
ATOM 2892 C C . ASN A 1 374 ? 21.906 -10.594 -25.75 1 72.12 374 ASN A C 1
ATOM 2894 O O . ASN A 1 374 ? 20.875 -10.445 -26.391 1 72.12 374 ASN A O 1
ATOM 2898 N N . VAL A 1 375 ? 23.078 -10.617 -26.219 1 59.12 375 VAL A N 1
ATOM 2899 C CA . VAL A 1 375 ? 23.203 -10.43 -27.672 1 59.12 375 VAL A CA 1
ATOM 2900 C C . VAL A 1 375 ? 22.609 -11.633 -28.406 1 59.12 375 VAL A C 1
ATOM 2902 O O . VAL A 1 375 ? 21.891 -11.469 -29.391 1 59.12 375 VAL A O 1
ATOM 2905 N N . THR A 1 376 ? 22.828 -12.781 -27.859 1 64.06 376 THR A N 1
ATOM 2906 C CA . THR A 1 376 ? 22.312 -14 -28.484 1 64.06 376 THR A CA 1
ATOM 2907 C C . THR A 1 376 ? 20.797 -14.078 -28.375 1 64.06 376 THR A C 1
ATOM 2909 O O . THR A 1 376 ? 20.125 -14.555 -29.297 1 64.06 376 THR A O 1
ATOM 2912 N N . SER A 1 377 ? 20.219 -13.531 -27.406 1 73.31 377 SER A N 1
ATOM 2913 C CA . SER A 1 377 ? 18.797 -13.703 -27.141 1 73.31 377 SER A CA 1
ATOM 2914 C C . SER A 1 377 ? 18.016 -12.414 -27.391 1 73.31 377 SER A C 1
ATOM 2916 O O . SER A 1 377 ? 16.828 -12.32 -27.062 1 73.31 377 SER A O 1
ATOM 2918 N N . SER A 1 378 ? 18.703 -11.516 -28.047 1 69.94 378 SER A N 1
ATOM 2919 C CA . SER A 1 378 ? 18.078 -10.227 -28.344 1 69.94 378 SER A CA 1
ATOM 2920 C C . SER A 1 378 ? 17.484 -9.602 -27.094 1 69.94 378 SER A C 1
ATOM 2922 O O . SER A 1 378 ? 16.328 -9.148 -27.094 1 69.94 378 SER A O 1
ATOM 2924 N N . GLY A 1 379 ? 18.203 -9.82 -26.062 1 71.25 379 GLY A N 1
ATOM 2925 C CA . GLY A 1 379 ? 17.828 -9.133 -24.844 1 71.25 379 GLY A CA 1
ATOM 2926 C C . GLY A 1 379 ? 16.844 -9.93 -24 1 71.25 379 GLY A C 1
ATOM 2927 O O . GLY A 1 379 ? 16.406 -9.461 -22.938 1 71.25 379 GLY A O 1
ATOM 2928 N N . ALA A 1 380 ? 16.562 -11.125 -24.359 1 81.19 380 ALA A N 1
ATOM 2929 C CA . ALA A 1 380 ? 15.508 -11.883 -23.672 1 81.19 380 ALA A CA 1
ATOM 2930 C C . ALA A 1 380 ? 16.109 -12.797 -22.609 1 81.19 380 ALA A C 1
ATOM 2932 O O . ALA A 1 380 ? 15.383 -13.32 -21.75 1 81.19 380 ALA A O 1
ATOM 2933 N N . ALA A 1 381 ? 17.422 -12.844 -22.578 1 88.44 381 ALA A N 1
ATOM 2934 C CA . ALA A 1 381 ? 18.062 -13.742 -21.625 1 88.44 381 ALA A CA 1
ATOM 2935 C C . ALA A 1 381 ? 17.969 -13.203 -20.203 1 88.44 381 ALA A C 1
ATOM 2937 O O . ALA A 1 381 ? 18.125 -12 -19.984 1 88.44 381 ALA A O 1
ATOM 2938 N N . LYS A 1 382 ? 17.641 -14.07 -19.312 1 92.94 382 LYS A N 1
ATOM 2939 C CA . LYS A 1 382 ? 17.562 -13.719 -17.891 1 92.94 382 LYS A CA 1
ATOM 2940 C C . LYS A 1 382 ? 18.531 -14.555 -17.062 1 92.94 382 LYS A C 1
ATOM 2942 O O . LYS A 1 382 ? 18.938 -15.641 -17.484 1 92.94 382 LYS A O 1
ATOM 2947 N N . VAL A 1 383 ? 18.891 -13.961 -15.961 1 95.06 383 VAL A N 1
ATOM 2948 C CA . VAL A 1 383 ? 19.734 -14.688 -15.008 1 95.06 383 VAL A CA 1
ATOM 2949 C C . VAL A 1 383 ? 18.859 -15.305 -13.922 1 95.06 383 VAL A C 1
ATOM 2951 O O . VAL A 1 383 ? 18.047 -14.617 -13.305 1 95.06 383 VAL A O 1
ATOM 2954 N N . ALA A 1 384 ? 18.953 -16.594 -13.766 1 96.69 384 ALA A N 1
ATOM 2955 C CA . ALA A 1 384 ? 18.312 -17.25 -12.617 1 96.69 384 ALA A CA 1
ATOM 2956 C C . ALA A 1 384 ? 19.188 -17.125 -11.367 1 96.69 384 ALA A C 1
ATOM 2958 O O . ALA A 1 384 ? 20.281 -17.688 -11.305 1 96.69 384 ALA A O 1
ATOM 2959 N N . LEU A 1 385 ? 18.688 -16.406 -10.367 1 96.75 385 LEU A N 1
ATOM 2960 C CA . LEU A 1 385 ? 19.406 -16.188 -9.117 1 96.75 385 LEU A CA 1
ATOM 2961 C C . LEU A 1 385 ? 18.781 -16.984 -7.977 1 96.75 385 LEU A C 1
ATOM 2963 O O . LEU A 1 385 ? 17.562 -17.141 -7.922 1 96.75 385 LEU A O 1
ATOM 2967 N N . LEU A 1 386 ? 19.625 -17.438 -7.168 1 96.94 386 LEU A N 1
ATOM 2968 C CA . LEU A 1 386 ? 19.125 -17.906 -5.875 1 96.94 386 LEU A CA 1
ATOM 2969 C C . LEU A 1 386 ? 19.141 -16.766 -4.852 1 96.94 386 LEU A C 1
ATOM 2971 O O . LEU A 1 386 ? 20.188 -16.156 -4.598 1 96.94 386 LEU A O 1
ATOM 2975 N N . VAL A 1 387 ? 18.047 -16.438 -4.301 1 95.44 387 VAL A N 1
ATOM 2976 C CA . VAL A 1 387 ? 17.891 -15.391 -3.295 1 95.44 387 VAL A CA 1
ATOM 2977 C C . VAL A 1 387 ? 17.109 -15.93 -2.098 1 95.44 387 VAL A C 1
ATOM 2979 O O . VAL A 1 387 ? 16.469 -16.969 -2.191 1 95.44 387 VAL A O 1
ATOM 2982 N N . PRO A 1 388 ? 17.281 -15.25 -0.956 1 93.25 388 PRO A N 1
ATOM 2983 C CA . PRO A 1 388 ? 16.406 -15.664 0.145 1 93.25 388 PRO A CA 1
ATOM 2984 C C . PRO A 1 388 ? 14.93 -15.453 -0.169 1 93.25 388 PRO A C 1
ATOM 2986 O O . PRO A 1 388 ? 14.586 -14.672 -1.058 1 93.25 388 PRO A O 1
ATOM 2989 N N . ARG A 1 389 ? 14.141 -16.219 0.521 1 90.12 389 ARG A N 1
ATOM 2990 C CA . ARG A 1 389 ? 12.703 -16.062 0.322 1 90.12 389 ARG A CA 1
ATOM 2991 C C . ARG A 1 389 ? 12.273 -14.625 0.567 1 90.12 389 ARG A C 1
ATOM 2993 O O . ARG A 1 389 ? 12.539 -14.062 1.632 1 90.12 389 ARG A O 1
ATOM 3000 N N . SER A 1 390 ? 11.578 -14 -0.332 1 85.38 390 SER A N 1
ATOM 3001 C CA . SER A 1 390 ? 11.25 -12.586 -0.324 1 85.38 390 SER A CA 1
ATOM 3002 C C . SER A 1 390 ? 10.281 -12.25 0.807 1 85.38 390 SER A C 1
ATOM 3004 O O . SER A 1 390 ? 10.32 -11.148 1.359 1 85.38 390 SER A O 1
ATOM 3006 N N . THR A 1 391 ? 9.391 -13.086 1.137 1 77.62 391 THR A N 1
ATOM 3007 C CA . THR A 1 391 ? 8.398 -12.836 2.172 1 77.62 391 THR A CA 1
ATOM 3008 C C . THR A 1 391 ? 9.062 -12.711 3.541 1 77.62 391 THR A C 1
ATOM 3010 O O . THR A 1 391 ? 8.484 -12.133 4.465 1 77.62 391 THR A O 1
ATOM 3013 N N . GLY A 1 392 ? 10.25 -13.227 3.646 1 77.5 392 GLY A N 1
ATOM 3014 C CA . GLY A 1 392 ? 10.969 -13.148 4.906 1 77.5 392 GLY A CA 1
ATOM 3015 C C . GLY A 1 392 ? 11.906 -11.953 4.992 1 77.5 392 GLY A C 1
ATOM 3016 O O . GLY A 1 392 ? 12.477 -11.68 6.047 1 77.5 392 GLY A O 1
ATOM 3017 N N . LEU A 1 393 ? 11.945 -11.219 3.916 1 86.69 393 LEU A N 1
ATOM 3018 C CA . LEU A 1 393 ? 12.836 -10.07 3.883 1 86.69 393 LEU A CA 1
ATOM 3019 C C . LEU A 1 393 ? 12.078 -8.781 4.203 1 86.69 393 LEU A C 1
ATOM 3021 O O . LEU A 1 393 ? 10.938 -8.609 3.764 1 86.69 393 LEU A O 1
ATOM 3025 N N . SER A 1 394 ? 12.695 -7.969 5.059 1 84.38 394 SER A N 1
ATOM 3026 C CA . SER A 1 394 ? 12.102 -6.664 5.336 1 84.38 394 SER A CA 1
ATOM 3027 C C . SER A 1 394 ? 12.125 -5.773 4.098 1 84.38 394 SER A C 1
ATOM 3029 O O . SER A 1 394 ? 13.148 -5.664 3.422 1 84.38 394 SER A O 1
ATOM 3031 N N . PRO A 1 395 ? 10.992 -5.137 3.83 1 85.06 395 PRO A N 1
ATOM 3032 C CA . PRO A 1 395 ? 10.992 -4.219 2.689 1 85.06 395 PRO A CA 1
ATOM 3033 C C . PRO A 1 395 ? 11.844 -2.979 2.928 1 85.06 395 PRO A C 1
ATOM 3035 O O . PRO A 1 395 ? 12.133 -2.229 1.99 1 85.06 395 PRO A O 1
ATOM 3038 N N . PHE A 1 396 ? 12.406 -2.762 4.109 1 87.69 396 PHE A N 1
ATOM 3039 C CA . PHE A 1 396 ? 13.156 -1.561 4.449 1 87.69 396 PHE A CA 1
ATOM 3040 C C . PHE A 1 396 ? 14.648 -1.869 4.551 1 87.69 396 PHE A C 1
ATOM 3042 O O . PHE A 1 396 ? 15.445 -0.988 4.871 1 87.69 396 PHE A O 1
ATOM 3049 N N . ARG A 1 397 ? 14.953 -3.066 4.266 1 91.44 397 ARG A N 1
ATOM 3050 C CA . ARG A 1 397 ? 16.359 -3.461 4.254 1 91.44 397 ARG A CA 1
ATOM 3051 C C . ARG A 1 397 ? 16.875 -3.586 2.826 1 91.44 397 ARG A C 1
ATOM 3053 O O . ARG A 1 397 ? 16.297 -4.301 2.006 1 91.44 397 ARG A O 1
ATOM 3060 N N . ASP A 1 398 ? 17.875 -2.863 2.543 1 93.44 398 ASP A N 1
ATOM 3061 C CA . ASP A 1 398 ? 18.578 -2.932 1.261 1 93.44 398 ASP A CA 1
ATOM 3062 C C . ASP A 1 398 ? 19.969 -3.531 1.423 1 93.44 398 ASP A C 1
ATOM 3064 O O . ASP A 1 398 ? 20.641 -3.293 2.428 1 93.44 398 ASP A O 1
ATOM 3068 N N . PHE A 1 399 ? 20.375 -4.297 0.439 1 95.5 399 PHE A N 1
ATOM 3069 C CA . PHE A 1 399 ? 21.688 -4.91 0.583 1 95.5 399 PHE A CA 1
ATOM 3070 C C . PHE A 1 399 ? 22.297 -5.234 -0.78 1 95.5 399 PHE A C 1
ATOM 3072 O O . PHE A 1 399 ? 21.594 -5.207 -1.794 1 95.5 399 PHE A O 1
ATOM 3079 N N . GLN A 1 400 ? 23.594 -5.414 -0.804 1 96.31 400 GLN A N 1
ATOM 3080 C CA . GLN A 1 400 ? 24.391 -5.938 -1.907 1 96.31 400 GLN A CA 1
ATOM 3081 C C . GLN A 1 400 ? 25.078 -7.242 -1.517 1 96.31 400 GLN A C 1
ATOM 3083 O O . GLN A 1 400 ? 25.656 -7.34 -0.436 1 96.31 400 GLN A O 1
ATOM 3088 N N . ALA A 1 401 ? 24.938 -8.227 -2.357 1 97.06 401 ALA A N 1
ATOM 3089 C CA . ALA A 1 401 ? 25.547 -9.516 -2.033 1 97.06 401 ALA A CA 1
ATOM 3090 C C . ALA A 1 401 ? 26 -10.242 -3.297 1 97.06 401 ALA A C 1
ATOM 3092 O O . ALA A 1 401 ? 25.547 -9.922 -4.398 1 97.06 401 ALA A O 1
ATOM 3093 N N . TYR A 1 402 ? 27.016 -11.18 -3.109 1 97 402 TYR A N 1
ATOM 3094 C CA . TYR A 1 402 ? 27.375 -12.141 -4.148 1 97 402 TYR A CA 1
ATOM 3095 C C . TYR A 1 402 ? 26.531 -13.406 -4.043 1 97 402 TYR A C 1
ATOM 3097 O O . TYR A 1 402 ? 26.297 -13.914 -2.943 1 97 402 TYR A O 1
ATOM 3105 N N . THR A 1 403 ? 26 -13.82 -5.16 1 97.69 403 THR A N 1
ATOM 3106 C CA . THR A 1 403 ? 25.234 -15.055 -5.188 1 97.69 403 THR A CA 1
ATOM 3107 C C . THR A 1 403 ? 25.5 -15.844 -6.469 1 97.69 403 THR A C 1
ATOM 3109 O O . THR A 1 403 ? 26.172 -15.344 -7.375 1 97.69 403 THR A O 1
ATOM 3112 N N . THR A 1 404 ? 25.125 -17.078 -6.492 1 97.44 404 THR A N 1
ATOM 3113 C CA . THR A 1 404 ? 25.266 -17.906 -7.68 1 97.44 404 THR A CA 1
ATOM 3114 C C . THR A 1 404 ? 24.125 -17.656 -8.656 1 97.44 404 THR A C 1
ATOM 3116 O O . THR A 1 404 ? 22.984 -17.484 -8.25 1 97.44 404 THR A O 1
ATOM 3119 N N . GLY A 1 405 ? 24.484 -17.562 -9.953 1 97.19 405 GLY A N 1
ATOM 3120 C CA . GLY A 1 405 ? 23.5 -17.422 -11.016 1 97.19 405 GLY A CA 1
ATOM 3121 C C . GLY A 1 405 ? 23.766 -18.312 -12.211 1 97.19 405 GLY A C 1
ATOM 3122 O O . GLY A 1 405 ? 24.891 -18.812 -12.383 1 97.19 405 GLY A O 1
ATOM 3123 N N . VAL A 1 406 ? 22.688 -18.594 -12.938 1 97.19 406 VAL A N 1
ATOM 3124 C CA . VAL A 1 406 ? 22.781 -19.422 -14.133 1 97.19 406 VAL A CA 1
ATOM 3125 C C . VAL A 1 406 ? 22.125 -18.703 -15.312 1 97.19 406 VAL A C 1
ATOM 3127 O O . VAL A 1 406 ? 21.062 -18.094 -15.156 1 97.19 406 VAL A O 1
ATOM 3130 N N . ILE A 1 407 ? 22.797 -18.766 -16.484 1 95.81 407 ILE A N 1
ATOM 3131 C CA . ILE A 1 407 ? 22.234 -18.266 -17.719 1 95.81 407 ILE A CA 1
ATOM 3132 C C . ILE A 1 407 ? 22.297 -19.359 -18.797 1 95.81 407 ILE A C 1
ATOM 3134 O O . ILE A 1 407 ? 23.344 -19.969 -19.016 1 95.81 407 ILE A O 1
ATOM 3138 N N . THR A 1 408 ? 21.141 -19.625 -19.344 1 95.56 408 THR A N 1
ATOM 3139 C CA . THR A 1 408 ? 21.062 -20.516 -20.484 1 95.56 408 THR A CA 1
ATOM 3140 C C . THR A 1 408 ? 20.719 -19.75 -21.75 1 95.56 408 THR A C 1
ATOM 3142 O O . THR A 1 408 ? 19.875 -18.844 -21.719 1 95.56 408 THR A O 1
ATOM 3145 N N . THR A 1 409 ? 21.453 -20 -22.812 1 94.56 409 THR A N 1
ATOM 3146 C CA . THR A 1 409 ? 21.125 -19.5 -24.141 1 94.56 409 THR A CA 1
ATOM 3147 C C . THR A 1 409 ? 20.906 -20.641 -25.125 1 94.56 409 THR A C 1
ATOM 3149 O O . THR A 1 409 ? 21.609 -21.656 -25.062 1 94.56 409 THR A O 1
ATOM 3152 N N . CYS A 1 410 ? 19.875 -20.531 -25.938 1 95.19 410 CYS A N 1
ATOM 3153 C CA . CYS A 1 410 ? 19.562 -21.547 -26.922 1 95.19 410 CYS A CA 1
ATOM 3154 C C . CYS A 1 410 ? 19.438 -20.938 -28.328 1 95.19 410 CYS A C 1
ATOM 3156 O O . CYS A 1 410 ? 18.984 -19.812 -28.469 1 95.19 410 CYS A O 1
ATOM 3158 N N . GLU A 1 411 ? 19.922 -21.688 -29.281 1 92.75 411 GLU A N 1
ATOM 3159 C CA . GLU A 1 411 ? 19.828 -21.328 -30.688 1 92.75 411 GLU A CA 1
ATOM 3160 C C . GLU A 1 411 ? 19.156 -22.453 -31.5 1 92.75 411 GLU A C 1
ATOM 3162 O O . GLU A 1 411 ? 19.547 -23.609 -31.391 1 92.75 411 GLU A O 1
ATOM 3167 N N . PRO A 1 412 ? 18.109 -22.078 -32.281 1 94.06 412 PRO A N 1
ATOM 3168 C CA . PRO A 1 412 ? 17.562 -23.109 -33.156 1 94.06 412 PRO A CA 1
ATOM 3169 C C . PRO A 1 412 ? 18.562 -23.562 -34.219 1 94.06 412 PRO A C 1
ATOM 3171 O O . PRO A 1 412 ? 19.172 -22.734 -34.906 1 94.06 412 PRO A O 1
ATOM 3174 N N . ILE A 1 413 ? 18.703 -24.891 -34.438 1 95.69 413 ILE A N 1
ATOM 3175 C CA . ILE A 1 413 ? 19.703 -25.375 -35.375 1 95.69 413 ILE A CA 1
ATOM 3176 C C . ILE A 1 413 ? 19.094 -26.453 -36.281 1 95.69 413 ILE A C 1
ATOM 3178 O O . ILE A 1 413 ? 19.797 -27.297 -36.812 1 95.69 413 ILE A O 1
ATOM 3182 N N . SER A 1 414 ? 17.859 -26.531 -36.312 1 95.56 414 SER A N 1
ATOM 3183 C CA . SER A 1 414 ? 17.188 -27.562 -37.125 1 95.56 414 SER A CA 1
ATOM 3184 C C . SER A 1 414 ? 17.688 -27.562 -38.562 1 95.56 414 SER A C 1
ATOM 3186 O O . SER A 1 414 ? 17.75 -28.609 -39.188 1 95.56 414 SER A O 1
ATOM 3188 N N . ASN A 1 415 ? 18.031 -26.406 -39.062 1 92.56 415 ASN A N 1
ATOM 3189 C CA . ASN A 1 415 ? 18.469 -26.281 -40.469 1 92.56 415 ASN A CA 1
ATOM 3190 C C . ASN A 1 415 ? 19.844 -26.891 -40.656 1 92.56 415 ASN A C 1
ATOM 3192 O O . ASN A 1 415 ? 20.25 -27.156 -41.812 1 92.56 415 ASN A O 1
ATOM 3196 N N . LEU A 1 416 ? 20.531 -27.125 -39.656 1 92.69 416 LEU A N 1
ATOM 3197 C CA . LEU A 1 416 ? 21.859 -27.719 -39.75 1 92.69 416 LEU A CA 1
ATOM 3198 C C . LEU A 1 416 ? 21.781 -29.234 -39.594 1 92.69 416 LEU A C 1
ATOM 3200 O O . LEU A 1 416 ? 22.797 -29.922 -39.75 1 92.69 416 LEU A O 1
ATOM 3204 N N . CYS A 1 417 ? 20.641 -29.766 -39.344 1 96.38 417 CYS A N 1
ATOM 3205 C CA . CYS A 1 417 ? 20.453 -31.203 -39.156 1 96.38 417 CYS A CA 1
ATOM 3206 C C . CYS A 1 417 ? 19.875 -31.859 -40.375 1 96.38 417 CYS A C 1
ATOM 3208 O O . CYS A 1 417 ? 19.25 -31.203 -41.219 1 96.38 417 CYS A O 1
ATOM 3210 N N . ASN A 1 418 ? 20.141 -33.156 -40.562 1 95.62 418 ASN A N 1
ATOM 3211 C CA . ASN A 1 418 ? 19.469 -33.969 -41.562 1 95.62 418 ASN A CA 1
ATOM 3212 C C . ASN A 1 418 ? 18.203 -34.625 -41 1 95.62 418 ASN A C 1
ATOM 3214 O O . ASN A 1 418 ? 18.266 -35.312 -39.969 1 95.62 418 ASN A O 1
ATOM 3218 N N . TRP A 1 419 ? 17.125 -34.375 -41.656 1 94.56 419 TRP A N 1
ATOM 3219 C CA . TRP A 1 419 ? 15.852 -34.906 -41.188 1 94.56 419 TRP A CA 1
ATOM 3220 C C . TRP A 1 419 ? 15.281 -35.938 -42.156 1 94.56 419 TRP A C 1
ATOM 3222 O O . TRP A 1 419 ? 15.398 -35.781 -43.375 1 94.56 419 TRP A O 1
ATOM 3232 N N . THR A 1 420 ? 14.75 -37 -41.625 1 91.19 420 THR A N 1
ATOM 3233 C CA . THR A 1 420 ? 14 -37.969 -42.406 1 91.19 420 THR A CA 1
ATOM 3234 C C . THR A 1 420 ? 12.68 -38.312 -41.719 1 91.19 420 THR A C 1
ATOM 3236 O O . THR A 1 420 ? 12.609 -38.406 -40.5 1 91.19 420 THR A O 1
ATOM 3239 N N . SER A 1 421 ? 11.656 -38.281 -42.406 1 86.88 421 SER A N 1
ATOM 3240 C CA . SER A 1 421 ? 10.352 -38.625 -41.875 1 86.88 421 SER A CA 1
ATOM 3241 C C . SER A 1 421 ? 10 -40.094 -42.125 1 86.88 421 SER A C 1
ATOM 3243 O O . SER A 1 421 ? 10.445 -40.656 -43.125 1 86.88 421 SER A O 1
ATOM 3245 N N . GLY A 1 422 ? 9.414 -40.656 -41.156 1 69.88 422 GLY A N 1
ATOM 3246 C CA . GLY A 1 422 ? 8.914 -42 -41.406 1 69.88 422 GLY A CA 1
ATOM 3247 C C . GLY A 1 422 ? 7.832 -42.031 -42.469 1 69.88 422 GLY A C 1
ATOM 3248 O O . GLY A 1 422 ? 7.289 -40.969 -42.844 1 69.88 422 GLY A O 1
ATOM 3249 N N . GLY A 1 423 ? 7.75 -43.094 -43.344 1 56.03 423 GLY A N 1
ATOM 3250 C CA . GLY A 1 423 ? 6.746 -43.281 -44.375 1 56.03 423 GLY A CA 1
ATOM 3251 C C . GLY A 1 423 ? 5.328 -43.062 -43.875 1 56.03 423 GLY A C 1
ATOM 3252 O O . GLY A 1 423 ? 5.117 -42.75 -42.719 1 56.03 423 GLY A O 1
ATOM 3253 N N . PRO A 1 424 ? 4.328 -43.094 -44.75 1 56.72 424 PRO A N 1
ATOM 3254 C CA . PRO A 1 424 ? 2.91 -42.969 -44.406 1 56.72 424 PRO A CA 1
ATOM 3255 C C . PRO A 1 424 ? 2.518 -43.875 -43.219 1 56.72 424 PRO A C 1
ATOM 3257 O O . PRO A 1 424 ? 2.867 -45.031 -43.188 1 56.72 424 PRO A O 1
ATOM 3260 N N . GLY A 1 425 ? 1.947 -43.375 -42.125 1 56.31 425 GLY A N 1
ATOM 3261 C CA . GLY A 1 425 ? 1.502 -44.125 -40.969 1 56.31 425 GLY A CA 1
ATOM 3262 C C . GLY A 1 425 ? 2.463 -44.031 -39.781 1 56.31 425 GLY A C 1
ATOM 3263 O O . GLY A 1 425 ? 2.119 -44.406 -38.688 1 56.31 425 GLY A O 1
ATOM 3264 N N . ASN A 1 426 ? 3.658 -43.625 -40.219 1 63.34 426 ASN A N 1
ATOM 3265 C CA . ASN A 1 426 ? 4.66 -43.5 -39.188 1 63.34 426 ASN A CA 1
ATOM 3266 C C . ASN A 1 426 ? 4.852 -42.031 -38.781 1 63.34 426 ASN A C 1
ATOM 3268 O O . ASN A 1 426 ? 5.426 -41.25 -39.531 1 63.34 426 ASN A O 1
ATOM 3272 N N . TYR A 1 427 ? 4.379 -41.625 -37.688 1 75.44 427 TYR A N 1
ATOM 3273 C CA . TYR A 1 427 ? 4.348 -40.219 -37.25 1 75.44 427 TYR A CA 1
ATOM 3274 C C . TYR A 1 427 ? 5.645 -39.844 -36.562 1 75.44 427 TYR A C 1
ATOM 3276 O O . TYR A 1 427 ? 5.656 -38.938 -35.719 1 75.44 427 TYR A O 1
ATOM 3284 N N . TYR A 1 428 ? 6.801 -40.562 -36.969 1 84.5 428 TYR A N 1
ATOM 3285 C CA . TYR A 1 428 ? 8.055 -40.188 -36.312 1 84.5 428 TYR A CA 1
ATOM 3286 C C . TYR A 1 428 ? 8.977 -39.469 -37.281 1 84.5 428 TYR A C 1
ATOM 3288 O O . TYR A 1 428 ? 8.797 -39.562 -38.5 1 84.5 428 TYR A O 1
ATOM 3296 N N . SER A 1 429 ? 9.82 -38.656 -36.844 1 90.12 429 SER A N 1
ATOM 3297 C CA . SER A 1 429 ? 10.883 -37.969 -37.562 1 90.12 429 SER A CA 1
ATOM 3298 C C . SER A 1 429 ? 12.25 -38.281 -36.969 1 90.12 429 SER A C 1
ATOM 3300 O O . SER A 1 429 ? 12.406 -38.344 -35.75 1 90.12 429 SER A O 1
ATOM 3302 N N . GLN A 1 430 ? 13.125 -38.594 -37.875 1 92.56 430 GLN A N 1
ATOM 3303 C CA . GLN A 1 430 ? 14.508 -38.844 -37.469 1 92.56 430 GLN A CA 1
ATOM 3304 C C . GLN A 1 430 ? 15.391 -37.625 -37.75 1 92.56 430 GLN A C 1
ATOM 3306 O O . GLN A 1 430 ? 15.258 -37 -38.812 1 92.56 430 GLN A O 1
ATOM 3311 N N . PHE A 1 431 ? 16.203 -37.281 -36.844 1 95.75 431 PHE A N 1
ATOM 3312 C CA . PHE A 1 431 ? 17.141 -36.156 -37.031 1 95.75 431 PHE A CA 1
ATOM 3313 C C . PHE A 1 431 ? 18.562 -36.594 -36.781 1 95.75 431 PHE A C 1
ATOM 3315 O O . PHE A 1 431 ? 18.812 -37.5 -35.969 1 95.75 431 PHE A O 1
ATOM 3322 N N . ASN A 1 432 ? 19.484 -36.031 -37.438 1 96.69 432 ASN A N 1
ATOM 3323 C CA . ASN A 1 432 ? 20.922 -36.188 -37.25 1 96.69 432 ASN A CA 1
ATOM 3324 C C . ASN A 1 432 ? 21.656 -34.875 -37.406 1 96.69 432 ASN A C 1
ATOM 3326 O O . ASN A 1 432 ? 21.859 -34.375 -38.531 1 96.69 432 ASN A O 1
ATOM 3330 N N . CYS A 1 433 ? 22.047 -34.344 -36.312 1 96.88 433 CYS A N 1
ATOM 3331 C CA . CYS A 1 433 ? 22.688 -33.031 -36.344 1 96.88 433 CYS A CA 1
ATOM 3332 C C . CYS A 1 433 ? 24.203 -33.156 -36.25 1 96.88 433 CYS A C 1
ATOM 3334 O O . CYS A 1 433 ? 24.938 -32.25 -36.656 1 96.88 433 CYS A O 1
ATOM 3336 N N . SER A 1 434 ? 24.672 -34.125 -35.531 1 96.25 434 SER A N 1
ATOM 3337 C CA . SER A 1 434 ? 26.094 -34.406 -35.375 1 96.25 434 SER A CA 1
ATOM 3338 C C . SER A 1 434 ? 26.328 -35.906 -35.188 1 96.25 434 SER A C 1
ATOM 3340 O O . SER A 1 434 ? 25.391 -36.719 -35.281 1 96.25 434 SER A O 1
ATOM 3342 N N . GLU A 1 435 ? 27.562 -36.281 -34.875 1 92.81 435 GLU A N 1
ATOM 3343 C CA . GLU A 1 435 ? 27.906 -37.688 -34.656 1 92.81 435 GLU A CA 1
ATOM 3344 C C . GLU A 1 435 ? 27.156 -38.281 -33.469 1 92.81 435 GLU A C 1
ATOM 3346 O O . GLU A 1 435 ? 26.766 -39.438 -33.5 1 92.81 435 GLU A O 1
ATOM 3351 N N . ASN A 1 436 ? 26.906 -37.438 -32.5 1 93.19 436 ASN A N 1
ATOM 3352 C CA . ASN A 1 436 ? 26.344 -38 -31.266 1 93.19 436 ASN A CA 1
ATOM 3353 C C . ASN A 1 436 ? 24.984 -37.375 -30.953 1 93.19 436 ASN A C 1
ATOM 3355 O O . ASN A 1 436 ? 24.297 -37.844 -30.031 1 93.19 436 ASN A O 1
ATOM 3359 N N . PHE A 1 437 ? 24.625 -36.375 -31.703 1 96.06 437 PHE A N 1
ATOM 3360 C CA . PHE A 1 437 ? 23.312 -35.781 -31.469 1 96.06 437 PHE A CA 1
ATOM 3361 C C . PHE A 1 437 ? 22.344 -36.188 -32.594 1 96.06 437 PHE A C 1
ATOM 3363 O O . PHE A 1 437 ? 22.219 -35.469 -33.594 1 96.06 437 PHE A O 1
ATOM 3370 N N . TRP A 1 438 ? 21.703 -37.219 -32.375 1 95.81 438 TRP A N 1
ATOM 3371 C CA . TRP A 1 438 ? 20.734 -37.781 -33.281 1 95.81 438 TRP A CA 1
ATOM 3372 C C . TRP A 1 438 ? 19.609 -38.5 -32.531 1 95.81 438 TRP A C 1
ATOM 3374 O O . TRP A 1 438 ? 19.719 -38.719 -31.312 1 95.81 438 TRP A O 1
ATOM 3384 N N . GLY A 1 439 ? 18.5 -38.844 -33.188 1 94.12 439 GLY A N 1
ATOM 3385 C CA . GLY A 1 439 ? 17.422 -39.531 -32.531 1 94.12 439 GLY A CA 1
ATOM 3386 C C . GLY A 1 439 ? 16.141 -39.562 -33.344 1 94.12 439 GLY A C 1
ATOM 3387 O O . GLY A 1 439 ? 16.156 -39.281 -34.531 1 94.12 439 GLY A O 1
ATOM 3388 N N . VAL A 1 440 ? 15.117 -40.031 -32.719 1 90.25 440 VAL A N 1
ATOM 3389 C CA . VAL A 1 440 ? 13.812 -40.156 -33.375 1 90.25 440 VAL A CA 1
ATOM 3390 C C . VAL A 1 440 ? 12.742 -39.5 -32.5 1 90.25 440 VAL A C 1
ATOM 3392 O O . VAL A 1 440 ? 12.547 -39.875 -31.344 1 90.25 440 VAL A O 1
ATOM 3395 N N . LEU A 1 441 ? 12.125 -38.5 -33.062 1 89 441 LEU A N 1
ATOM 3396 C CA . LEU A 1 441 ? 10.977 -37.906 -32.406 1 89 441 LEU A CA 1
ATOM 3397 C C . LEU A 1 441 ? 9.672 -38.562 -32.875 1 89 441 LEU A C 1
ATOM 3399 O O . LEU A 1 441 ? 9.531 -38.906 -34.031 1 89 441 LEU A O 1
ATOM 3403 N N . GLY A 1 442 ? 8.766 -38.688 -31.938 1 82.06 442 GLY A N 1
ATOM 3404 C CA . GLY A 1 442 ? 7.48 -39.281 -32.25 1 82.06 442 GLY A CA 1
ATOM 3405 C C . GLY A 1 442 ? 7.395 -40.75 -31.828 1 82.06 442 GLY A C 1
ATOM 3406 O O . GLY A 1 442 ? 6.305 -41.312 -31.781 1 82.06 442 GLY A O 1
ATOM 3407 N N . LYS A 1 443 ? 8.523 -41.281 -31.516 1 78.31 443 LYS A N 1
ATOM 3408 C CA . LYS A 1 443 ? 8.555 -42.625 -31 1 78.31 443 LYS A CA 1
ATOM 3409 C C . LYS A 1 443 ? 8.852 -42.656 -29.5 1 78.31 443 LYS A C 1
ATOM 3411 O O . LYS A 1 443 ? 9.805 -42.031 -29.047 1 78.31 443 LYS A O 1
ATOM 3416 N N . SER A 1 444 ? 7.945 -43.344 -28.75 1 74.56 444 SER A N 1
ATOM 3417 C CA . SER A 1 444 ? 8.188 -43.5 -27.312 1 74.56 444 SER A CA 1
ATOM 3418 C C . SER A 1 444 ? 9.398 -44.375 -27.031 1 74.56 444 SER A C 1
ATOM 3420 O O . SER A 1 444 ? 9.664 -45.312 -27.781 1 74.56 444 SER A O 1
ATOM 3422 N N . PRO A 1 445 ? 10.047 -43.969 -25.984 1 74.06 445 PRO A N 1
ATOM 3423 C CA . PRO A 1 445 ? 11.156 -44.875 -25.641 1 74.06 445 PRO A CA 1
ATOM 3424 C C . PRO A 1 445 ? 10.68 -46.25 -25.172 1 74.06 445 PRO A C 1
ATOM 3426 O O . PRO A 1 445 ? 9.539 -46.375 -24.719 1 74.06 445 PRO A O 1
ATOM 3429 N N . ASN A 1 446 ? 11.523 -47.188 -25.328 1 70.5 446 ASN A N 1
ATOM 3430 C CA . ASN A 1 446 ? 11.195 -48.531 -24.859 1 70.5 446 ASN A CA 1
ATOM 3431 C C . ASN A 1 446 ? 11.203 -48.625 -23.344 1 70.5 446 ASN A C 1
ATOM 3433 O O . ASN A 1 446 ? 12.18 -48.219 -22.703 1 70.5 446 ASN A O 1
ATOM 3437 N N . VAL A 1 447 ? 9.969 -48.938 -22.812 1 63.59 447 VAL A N 1
ATOM 3438 C CA . VAL A 1 447 ? 9.875 -49.062 -21.359 1 63.59 447 VAL A CA 1
ATOM 3439 C C . VAL A 1 447 ? 9.445 -50.5 -20.984 1 63.59 447 VAL A C 1
ATOM 3441 O O . VAL A 1 447 ? 8.656 -51.125 -21.703 1 63.59 447 VAL A O 1
ATOM 3444 N N . SER A 1 448 ? 10.109 -51 -19.938 1 60.44 448 SER A N 1
ATOM 3445 C CA . SER A 1 448 ? 9.695 -52.312 -19.391 1 60.44 448 SER A CA 1
ATOM 3446 C C . SER A 1 448 ? 8.336 -52.188 -18.719 1 60.44 448 SER A C 1
ATOM 3448 O O . SER A 1 448 ? 7.797 -51.094 -18.547 1 60.44 448 SER A O 1
ATOM 3450 N N . ASP A 1 449 ? 7.84 -53.281 -18.375 1 55.22 449 ASP A N 1
ATOM 3451 C CA . ASP A 1 449 ? 6.566 -53.375 -17.656 1 55.22 449 ASP A CA 1
ATOM 3452 C C . ASP A 1 449 ? 6.613 -52.594 -16.359 1 55.22 449 ASP A C 1
ATOM 3454 O O . ASP A 1 449 ? 5.59 -52.094 -15.891 1 55.22 449 ASP A O 1
ATOM 3458 N N . THR A 1 450 ? 7.844 -52.5 -15.859 1 52.03 450 THR A N 1
ATOM 3459 C CA . THR A 1 450 ? 7.992 -51.812 -14.578 1 52.03 450 THR A CA 1
ATOM 3460 C C . THR A 1 450 ? 8.234 -50.344 -14.773 1 52.03 450 THR A C 1
ATOM 3462 O O . THR A 1 450 ? 8.438 -49.594 -13.805 1 52.03 450 THR A O 1
ATOM 3465 N N . GLY A 1 451 ? 8.195 -50 -16.062 1 56.5 451 GLY A N 1
ATOM 3466 C CA . GLY A 1 451 ? 8.352 -48.594 -16.344 1 56.5 451 GLY A CA 1
ATOM 3467 C C . GLY A 1 451 ? 9.805 -48.156 -16.469 1 56.5 451 GLY A C 1
ATOM 3468 O O . GLY A 1 451 ? 10.102 -46.969 -16.5 1 56.5 451 GLY A O 1
ATOM 3469 N N . MET A 1 452 ? 10.711 -49.188 -16.516 1 59.5 452 MET A N 1
ATOM 3470 C CA . MET A 1 452 ? 12.133 -48.875 -16.641 1 59.5 452 MET A CA 1
ATOM 3471 C C . MET A 1 452 ? 12.531 -48.75 -18.109 1 59.5 452 MET A C 1
ATOM 3473 O O . MET A 1 452 ? 12.039 -49.469 -18.953 1 59.5 452 MET A O 1
ATOM 3477 N N . LEU A 1 453 ? 13.375 -47.719 -18.375 1 62.41 453 LEU A N 1
ATOM 3478 C CA . LEU A 1 453 ? 13.891 -47.594 -19.734 1 62.41 453 LEU A CA 1
ATOM 3479 C C . LEU A 1 453 ? 14.789 -48.75 -20.109 1 62.41 453 LEU A C 1
ATOM 3481 O O . LEU A 1 453 ? 15.633 -49.188 -19.312 1 62.41 453 LEU A O 1
ATOM 3485 N N . VAL A 1 454 ? 14.453 -49.438 -21.188 1 63.5 454 VAL A N 1
ATOM 3486 C CA . VAL A 1 454 ? 15.281 -50.531 -21.688 1 63.5 454 VAL A CA 1
ATOM 3487 C C . VAL A 1 454 ? 16.031 -50.094 -22.938 1 63.5 454 VAL A C 1
ATOM 3489 O O . VAL A 1 454 ? 15.789 -49 -23.453 1 63.5 454 VAL A O 1
ATOM 3492 N N . ASP A 1 455 ? 16.953 -50.844 -23.375 1 67.38 455 ASP A N 1
ATOM 3493 C CA . ASP A 1 455 ? 17.766 -50.5 -24.531 1 67.38 455 ASP A CA 1
ATOM 3494 C C . ASP A 1 455 ? 16.891 -50.125 -25.734 1 67.38 455 ASP A C 1
ATOM 3496 O O . ASP A 1 455 ? 15.922 -50.812 -26.031 1 67.38 455 ASP A O 1
ATOM 3500 N N . ASP A 1 456 ? 17.156 -48.906 -26.266 1 77.81 456 ASP A N 1
ATOM 3501 C CA . ASP A 1 456 ? 16.391 -48.344 -27.375 1 77.81 456 ASP A CA 1
ATOM 3502 C C . ASP A 1 456 ? 17.328 -47.812 -28.469 1 77.81 456 ASP A C 1
ATOM 3504 O O . ASP A 1 456 ? 18.078 -46.875 -28.25 1 77.81 456 ASP A O 1
ATOM 3508 N N . SER A 1 457 ? 17.297 -48.438 -29.578 1 80.81 457 SER A N 1
ATOM 3509 C CA . SER A 1 457 ? 18.188 -48.062 -30.688 1 80.81 457 SER A CA 1
ATOM 3510 C C . SER A 1 457 ? 17.859 -46.688 -31.234 1 80.81 457 SER A C 1
ATOM 3512 O O . SER A 1 457 ? 18.656 -46.094 -31.969 1 80.81 457 SER A O 1
ATOM 3514 N N . SER A 1 458 ? 16.781 -46.125 -30.859 1 83.56 458 SER A N 1
ATOM 3515 C CA . SER A 1 458 ? 16.391 -44.812 -31.359 1 83.56 458 SER A CA 1
ATOM 3516 C C . SER A 1 458 ? 16.922 -43.688 -30.484 1 83.56 458 SER A C 1
ATOM 3518 O O . SER A 1 458 ? 16.703 -42.531 -30.766 1 83.56 458 SER A O 1
ATOM 3520 N N . VAL A 1 459 ? 17.625 -44.031 -29.438 1 85.75 459 VAL A N 1
ATOM 3521 C CA . VAL A 1 459 ? 18.203 -43.062 -28.516 1 85.75 459 VAL A CA 1
ATOM 3522 C C . VAL A 1 459 ? 19.719 -43.188 -28.516 1 85.75 459 VAL A C 1
ATOM 3524 O O . VAL A 1 459 ? 20.25 -44.312 -28.328 1 85.75 459 VAL A O 1
ATOM 3527 N N . PRO A 1 460 ? 20.406 -42.094 -28.781 1 85.75 460 PRO A N 1
ATOM 3528 C CA . PRO A 1 460 ? 21.875 -42.188 -28.75 1 85.75 460 PRO A CA 1
ATOM 3529 C C . PRO A 1 460 ? 22.406 -42.531 -27.344 1 85.75 460 PRO A C 1
ATOM 3531 O O . PRO A 1 460 ? 21.688 -42.375 -26.359 1 85.75 460 PRO A O 1
ATOM 3534 N N . PRO A 1 461 ? 23.672 -42.969 -27.391 1 79.56 461 PRO A N 1
ATOM 3535 C CA . PRO A 1 461 ? 24.281 -43.188 -26.062 1 79.56 461 PRO A CA 1
ATOM 3536 C C . PRO A 1 461 ? 24.25 -41.938 -25.188 1 79.56 461 PRO A C 1
ATOM 3538 O O . PRO A 1 461 ? 24.547 -40.844 -25.656 1 79.56 461 PRO A O 1
ATOM 3541 N N . LEU A 1 462 ? 23.875 -41.969 -23.984 1 80.25 462 LEU A N 1
ATOM 3542 C CA . LEU A 1 462 ? 23.812 -40.938 -22.969 1 80.25 462 LEU A CA 1
ATOM 3543 C C . LEU A 1 462 ? 22.703 -39.938 -23.297 1 80.25 462 LEU A C 1
ATOM 3545 O O . LEU A 1 462 ? 22.672 -38.844 -22.734 1 80.25 462 LEU A O 1
ATOM 3549 N N . GLY A 1 463 ? 21.844 -40.312 -24.297 1 82.62 463 GLY A N 1
ATOM 3550 C CA . GLY A 1 463 ? 20.672 -39.5 -24.578 1 82.62 463 GLY A CA 1
ATOM 3551 C C . GLY A 1 463 ? 19.531 -39.719 -23.594 1 82.62 463 GLY A C 1
ATOM 3552 O O . GLY A 1 463 ? 19.344 -40.844 -23.094 1 82.62 463 GLY A O 1
ATOM 3553 N N . PHE A 1 464 ? 18.891 -38.594 -23.297 1 79.88 464 PHE A N 1
ATOM 3554 C CA . PHE A 1 464 ? 17.719 -38.656 -22.422 1 79.88 464 PHE A CA 1
ATOM 3555 C C . PHE A 1 464 ? 16.438 -38.5 -23.234 1 79.88 464 PHE A C 1
ATOM 3557 O O . PHE A 1 464 ? 16.297 -37.562 -24.016 1 79.88 464 PHE A O 1
ATOM 3564 N N . LYS A 1 465 ? 15.562 -39.469 -23.172 1 79.38 465 LYS A N 1
ATOM 3565 C CA . LYS A 1 465 ? 14.273 -39.438 -23.859 1 79.38 465 LYS A CA 1
ATOM 3566 C C . LYS A 1 465 ? 13.148 -39.938 -22.953 1 79.38 465 LYS A C 1
ATOM 3568 O O . LYS A 1 465 ? 13.117 -41.125 -22.594 1 79.38 465 LYS A O 1
ATOM 3573 N N . ARG A 1 466 ? 12.297 -39.188 -22.5 1 65.88 466 ARG A N 1
ATOM 3574 C CA . ARG A 1 466 ? 11.227 -39.562 -21.594 1 65.88 466 ARG A CA 1
ATOM 3575 C C . ARG A 1 466 ? 9.922 -39.812 -22.344 1 65.88 466 ARG A C 1
ATOM 3577 O O . ARG A 1 466 ? 9.039 -40.531 -21.859 1 65.88 466 ARG A O 1
ATOM 3584 N N . GLY A 1 467 ? 9.875 -39.25 -23.422 1 70.88 467 GLY A N 1
ATOM 3585 C CA . GLY A 1 467 ? 8.68 -39.406 -24.234 1 70.88 467 GLY A CA 1
ATOM 3586 C C . GLY A 1 467 ? 8.938 -39.219 -25.719 1 70.88 467 GLY A C 1
ATOM 3587 O O . GLY A 1 467 ? 10.086 -39.125 -26.141 1 70.88 467 GLY A O 1
ATOM 3588 N N . ALA A 1 468 ? 7.938 -39.25 -26.312 1 77.31 468 ALA A N 1
ATOM 3589 C CA . ALA A 1 468 ? 8.055 -39.219 -27.766 1 77.31 468 ALA A CA 1
ATOM 3590 C C . ALA A 1 468 ? 8.391 -37.812 -28.266 1 77.31 468 ALA A C 1
ATOM 3592 O O . ALA A 1 468 ? 8.891 -37.656 -29.375 1 77.31 468 ALA A O 1
ATOM 3593 N N . ALA A 1 469 ? 8.227 -36.844 -27.375 1 82.44 469 ALA A N 1
ATOM 3594 C CA . ALA A 1 469 ? 8.227 -35.469 -27.906 1 82.44 469 ALA A CA 1
ATOM 3595 C C . ALA A 1 469 ? 9.5 -34.75 -27.516 1 82.44 469 ALA A C 1
ATOM 3597 O O . ALA A 1 469 ? 9.75 -33.625 -27.984 1 82.44 469 ALA A O 1
ATOM 3598 N N . LEU A 1 470 ? 10.312 -35.344 -26.656 1 87.31 470 LEU A N 1
ATOM 3599 C CA . LEU A 1 470 ? 11.461 -34.625 -26.141 1 87.31 470 LEU A CA 1
ATOM 3600 C C . LEU A 1 470 ? 12.664 -35.531 -25.969 1 87.31 470 LEU A C 1
ATOM 3602 O O . LEU A 1 470 ? 12.539 -36.625 -25.422 1 87.31 470 LEU A O 1
ATOM 3606 N N . GLN A 1 471 ? 13.734 -35.094 -26.438 1 88.38 471 GLN A N 1
ATOM 3607 C CA . GLN A 1 471 ? 15.031 -35.75 -26.266 1 88.38 471 GLN A CA 1
ATOM 3608 C C . GLN A 1 471 ? 16.125 -34.719 -26.031 1 88.38 471 GLN A C 1
ATOM 3610 O O . GLN A 1 471 ? 16.141 -33.656 -26.672 1 88.38 471 GLN A O 1
ATOM 3615 N N . TYR A 1 472 ? 17.031 -34.969 -25.141 1 90.31 472 TYR A N 1
ATOM 3616 C CA . TYR A 1 472 ? 18.156 -34.062 -24.922 1 90.31 472 TYR A CA 1
ATOM 3617 C C . TYR A 1 472 ? 19.406 -34.812 -24.484 1 90.31 472 TYR A C 1
ATOM 3619 O O . TYR A 1 472 ? 19.312 -36 -24.094 1 90.31 472 TYR A O 1
ATOM 3627 N N . SER A 1 473 ? 20.5 -34.25 -24.578 1 89.06 473 SER A N 1
ATOM 3628 C CA . SER A 1 473 ? 21.797 -34.781 -24.156 1 89.06 473 SER A CA 1
ATOM 3629 C C . SER A 1 473 ? 22.781 -33.656 -23.844 1 89.06 473 SER A C 1
ATOM 3631 O O . SER A 1 473 ? 22.609 -32.531 -24.297 1 89.06 473 SER A O 1
ATOM 3633 N N . PHE A 1 474 ? 23.797 -34.062 -23.125 1 91.25 474 PHE A N 1
ATOM 3634 C CA . PHE A 1 474 ? 24.812 -33.062 -22.734 1 91.25 474 PHE A CA 1
ATOM 3635 C C . PHE A 1 474 ? 26.109 -33.281 -23.5 1 91.25 474 PHE A C 1
ATOM 3637 O O . PHE A 1 474 ? 26.469 -34.406 -23.812 1 91.25 474 PHE A O 1
ATOM 3644 N N . TYR A 1 475 ? 26.797 -32.156 -23.719 1 91.94 475 TYR A N 1
ATOM 3645 C CA . TYR A 1 475 ? 28 -32.219 -24.547 1 91.94 475 TYR A CA 1
ATOM 3646 C C . TYR A 1 475 ? 29.094 -31.312 -24 1 91.94 475 TYR A C 1
ATOM 3648 O O . TYR A 1 475 ? 28.812 -30.359 -23.266 1 91.94 475 TYR A O 1
ATOM 3656 N N . MET A 1 476 ? 30.328 -31.547 -24.406 1 91.44 476 MET A N 1
ATOM 3657 C CA . MET A 1 476 ? 31.5 -30.781 -23.984 1 91.44 476 MET A CA 1
ATOM 3658 C C . MET A 1 476 ? 31.781 -29.641 -24.953 1 91.44 476 MET A C 1
ATOM 3660 O O . MET A 1 476 ? 32.531 -28.719 -24.641 1 91.44 476 MET A O 1
ATOM 3664 N N . ASP A 1 477 ? 31.125 -29.688 -26.156 1 93.94 477 ASP A N 1
ATOM 3665 C CA . ASP A 1 477 ? 31.5 -28.734 -27.203 1 93.94 477 ASP A CA 1
ATOM 3666 C C . ASP A 1 477 ? 30.266 -28.125 -27.859 1 93.94 477 ASP A C 1
ATOM 3668 O O . ASP A 1 477 ? 29.172 -28.719 -27.828 1 93.94 477 ASP A O 1
ATOM 3672 N N . LYS A 1 478 ? 30.453 -27.047 -28.516 1 94.62 478 LYS A N 1
ATOM 3673 C CA . LYS A 1 478 ? 29.375 -26.312 -29.172 1 94.62 478 LYS A CA 1
ATOM 3674 C C . LYS A 1 478 ? 28.797 -27.094 -30.344 1 94.62 478 LYS A C 1
ATOM 3676 O O . LYS A 1 478 ? 27.609 -26.969 -30.656 1 94.62 478 LYS A O 1
ATOM 3681 N N . GLY A 1 479 ? 29.625 -27.891 -30.953 1 95.25 479 GLY A N 1
ATOM 3682 C CA . GLY A 1 479 ? 29.172 -28.688 -32.094 1 95.25 479 GLY A CA 1
ATOM 3683 C C . GLY A 1 479 ? 28.344 -29.891 -31.688 1 95.25 479 GLY A C 1
ATOM 3684 O O . GLY A 1 479 ? 27.828 -30.594 -32.562 1 95.25 479 GLY A O 1
ATOM 3685 N N . LEU A 1 480 ? 28.141 -30.188 -30.469 1 96.69 480 LEU A N 1
ATOM 3686 C CA . LEU A 1 480 ? 27.359 -31.297 -29.922 1 96.69 480 LEU A CA 1
ATOM 3687 C C . LEU A 1 480 ? 27.891 -32.625 -30.438 1 96.69 480 LEU A C 1
ATOM 3689 O O . LEU A 1 480 ? 27.109 -33.5 -30.812 1 96.69 480 LEU A O 1
ATOM 3693 N N . SER A 1 481 ? 29.203 -32.781 -30.422 1 94.06 481 SER A N 1
ATOM 3694 C CA . SER A 1 481 ? 29.812 -33.969 -30.969 1 94.06 481 SER A CA 1
ATOM 3695 C C . SER A 1 481 ? 30.484 -34.812 -29.891 1 94.06 481 SER A C 1
ATOM 3697 O O . SER A 1 481 ? 30.625 -36.031 -30.016 1 94.06 481 SER A O 1
ATOM 3699 N N . ILE A 1 482 ? 30.938 -34.156 -28.828 1 90.5 482 ILE A N 1
ATOM 3700 C CA . ILE A 1 482 ? 31.609 -34.844 -27.75 1 90.5 482 ILE A CA 1
ATOM 3701 C C . ILE A 1 482 ? 30.672 -34.938 -26.547 1 90.5 482 ILE A C 1
ATOM 3703 O O . ILE A 1 482 ? 30.359 -33.938 -25.906 1 90.5 482 ILE A O 1
ATOM 3707 N N . ASN A 1 483 ? 30.312 -36.156 -26.234 1 88.44 483 ASN A N 1
ATOM 3708 C CA . ASN A 1 483 ? 29.359 -36.375 -25.141 1 88.44 483 ASN A CA 1
ATOM 3709 C C . ASN A 1 483 ? 29.938 -35.969 -23.797 1 88.44 483 ASN A C 1
ATOM 3711 O O . ASN A 1 483 ? 31.125 -36.125 -23.547 1 88.44 483 ASN A O 1
ATOM 3715 N N . TYR A 1 484 ? 29.094 -35.406 -23.062 1 84.94 484 TYR A N 1
ATOM 3716 C CA . TYR A 1 484 ? 29.375 -35.188 -21.656 1 84.94 484 TYR A CA 1
ATOM 3717 C C . TYR A 1 484 ? 28.812 -36.312 -20.812 1 84.94 484 TYR A C 1
ATOM 3719 O O . TYR A 1 484 ? 27.594 -36.438 -20.656 1 84.94 484 TYR A O 1
ATOM 3727 N N . ASP A 1 485 ? 29.688 -37.25 -20.328 1 71.38 485 ASP A N 1
ATOM 3728 C CA . ASP A 1 485 ? 29.234 -38.406 -19.547 1 71.38 485 ASP A CA 1
ATOM 3729 C C . ASP A 1 485 ? 29.031 -38.031 -18.094 1 71.38 485 ASP A C 1
ATOM 3731 O O . ASP A 1 485 ? 29.953 -38.156 -17.281 1 71.38 485 ASP A O 1
ATOM 3735 N N . SER A 1 486 ? 27.859 -37.531 -17.906 1 59.62 486 SER A N 1
ATOM 3736 C CA . SER A 1 486 ? 27.5 -37.094 -16.547 1 59.62 486 SER A CA 1
ATOM 3737 C C . SER A 1 486 ? 27.172 -38.281 -15.672 1 59.62 486 SER A C 1
ATOM 3739 O O . SER A 1 486 ? 27.125 -38.156 -14.445 1 59.62 486 SER A O 1
ATOM 3741 N N . SER A 1 487 ? 26.781 -39.438 -16.172 1 56.06 487 SER A N 1
ATOM 3742 C CA . SER A 1 487 ? 26.266 -40.562 -15.43 1 56.06 487 SER A CA 1
ATOM 3743 C C . SER A 1 487 ? 27.344 -41.594 -15.133 1 56.06 487 SER A C 1
ATOM 3745 O O . SER A 1 487 ? 27.188 -42.438 -14.273 1 56.06 487 SER A O 1
ATOM 3747 N N . GLY A 1 488 ? 28.516 -41.344 -15.562 1 55.34 488 GLY A N 1
ATOM 3748 C CA . GLY A 1 488 ? 29.609 -42.312 -15.445 1 55.34 488 GLY A CA 1
ATOM 3749 C C . GLY A 1 488 ? 29.344 -43.594 -16.203 1 55.34 488 GLY A C 1
ATOM 3750 O O . GLY A 1 488 ? 29.984 -44.625 -15.938 1 55.34 488 GLY A O 1
ATOM 3751 N N . SER A 1 489 ? 28.234 -43.719 -17 1 49.97 489 SER A N 1
ATOM 3752 C CA . SER A 1 489 ? 27.828 -44.938 -17.656 1 49.97 489 SER A CA 1
ATOM 3753 C C . SER A 1 489 ? 28.875 -45.375 -18.688 1 49.97 489 SER A C 1
ATOM 3755 O O . SER A 1 489 ? 29 -46.562 -18.984 1 49.97 489 SER A O 1
ATOM 3757 N N . LEU A 1 490 ? 29.406 -44.438 -19.375 1 43.06 490 LEU A N 1
ATOM 3758 C CA . LEU A 1 490 ? 30.391 -44.812 -20.391 1 43.06 490 LEU A CA 1
ATOM 3759 C C . LEU A 1 490 ? 31.781 -44.906 -19.781 1 43.06 490 LEU A C 1
ATOM 3761 O O . LEU A 1 490 ? 32.75 -45.094 -20.5 1 43.06 490 LEU A O 1
ATOM 3765 N N . GLY A 1 491 ? 31.859 -44.906 -18.422 1 44.78 491 GLY A N 1
ATOM 3766 C CA . GLY A 1 491 ? 33.125 -44.812 -17.688 1 44.78 491 GLY A CA 1
ATOM 3767 C C . GLY A 1 491 ? 33.062 -43.875 -16.5 1 44.78 491 GLY A C 1
ATOM 3768 O O . GLY A 1 491 ? 31.953 -43.5 -16.062 1 44.78 491 GLY A O 1
ATOM 3769 N N . PRO A 1 492 ? 34.25 -43.594 -15.938 1 49.06 492 PRO A N 1
ATOM 3770 C CA . PRO A 1 492 ? 34.281 -42.75 -14.758 1 49.06 492 PRO A CA 1
ATOM 3771 C C . PRO A 1 492 ? 33.688 -41.344 -15.016 1 49.06 492 PRO A C 1
ATOM 3773 O O . PRO A 1 492 ? 33.719 -40.875 -16.141 1 49.06 492 PRO A O 1
ATOM 3776 N N . PHE A 1 493 ? 32.875 -40.906 -14.117 1 63 493 PHE A N 1
ATOM 3777 C CA . PHE A 1 493 ? 32.469 -39.5 -14.109 1 63 493 PHE A CA 1
ATOM 3778 C C . PHE A 1 493 ? 33.625 -38.594 -14.562 1 63 493 PHE A C 1
ATOM 3780 O O . PHE A 1 493 ? 34.781 -38.906 -14.344 1 63 493 PHE A O 1
ATOM 3787 N N . VAL A 1 494 ? 33.344 -37.656 -15.352 1 72.12 494 VAL A N 1
ATOM 3788 C CA . VAL A 1 494 ? 34.344 -36.656 -15.781 1 72.12 494 VAL A CA 1
ATOM 3789 C C . VAL A 1 494 ? 35.125 -36.188 -14.57 1 72.12 494 VAL A C 1
ATOM 3791 O O . VAL A 1 494 ? 34.562 -35.781 -13.562 1 72.12 494 VAL A O 1
ATOM 3794 N N . PRO A 1 495 ? 36.469 -36.438 -14.656 1 72 495 PRO A N 1
ATOM 3795 C CA . PRO A 1 495 ? 37.312 -35.969 -13.531 1 72 495 PRO A CA 1
ATOM 3796 C C . PRO A 1 495 ? 37.219 -34.469 -13.328 1 72 495 PRO A C 1
ATOM 3798 O O . PRO A 1 495 ? 36.875 -33.719 -14.258 1 72 495 PRO A O 1
ATOM 3801 N N . ASP A 1 496 ? 37.531 -34 -12.266 1 76.38 496 ASP A N 1
ATOM 3802 C CA . ASP A 1 496 ? 37.375 -32.625 -11.812 1 76.38 496 ASP A CA 1
ATOM 3803 C C . ASP A 1 496 ? 38.062 -31.656 -12.766 1 76.38 496 ASP A C 1
ATOM 3805 O O . ASP A 1 496 ? 37.5 -30.625 -13.133 1 76.38 496 ASP A O 1
ATOM 3809 N N . PRO A 1 497 ? 39.188 -31.938 -13.172 1 76.31 497 PRO A N 1
ATOM 3810 C CA . PRO A 1 497 ? 39.906 -30.969 -14.031 1 76.31 497 PRO A CA 1
ATOM 3811 C C . PRO A 1 497 ? 39.25 -30.844 -15.406 1 76.31 497 PRO A C 1
ATOM 3813 O O . PRO A 1 497 ? 39.5 -29.859 -16.125 1 76.31 497 PRO A O 1
ATOM 3816 N N . GLU A 1 498 ? 38.438 -31.766 -15.711 1 81.19 498 GLU A N 1
ATOM 3817 C CA . GLU A 1 498 ? 37.844 -31.781 -17.047 1 81.19 498 GLU A CA 1
ATOM 3818 C C . GLU A 1 498 ? 36.406 -31.203 -17.031 1 81.19 498 GLU A C 1
ATOM 3820 O O . GLU A 1 498 ? 35.781 -31.078 -18.062 1 81.19 498 GLU A O 1
ATOM 3825 N N . LEU A 1 499 ? 36 -30.859 -15.883 1 87.19 499 LEU A N 1
ATOM 3826 C CA . LEU A 1 499 ? 34.688 -30.234 -15.797 1 87.19 499 LEU A CA 1
ATOM 3827 C C . LEU A 1 499 ? 34.688 -28.891 -16.531 1 87.19 499 LEU A C 1
ATOM 3829 O O . LEU A 1 499 ? 35.625 -28.109 -16.438 1 87.19 499 LEU A O 1
ATOM 3833 N N . ILE A 1 500 ? 33.594 -28.609 -17.25 1 90.75 500 ILE A N 1
ATOM 3834 C CA . ILE A 1 500 ? 33.562 -27.438 -18.125 1 90.75 500 ILE A CA 1
ATOM 3835 C C . ILE A 1 500 ? 32.469 -26.484 -17.688 1 90.75 500 ILE A C 1
ATOM 3837 O O . ILE A 1 500 ? 31.5 -26.891 -17.031 1 90.75 500 ILE A O 1
ATOM 3841 N N . ASN A 1 501 ? 32.625 -25.297 -18.125 1 93.69 501 ASN A N 1
ATOM 3842 C CA . ASN A 1 501 ? 31.688 -24.188 -18.031 1 93.69 501 ASN A CA 1
ATOM 3843 C C . ASN A 1 501 ? 31.875 -23.188 -19.156 1 93.69 501 ASN A C 1
ATOM 3845 O O . ASN A 1 501 ? 32.875 -22.469 -19.188 1 93.69 501 ASN A O 1
ATOM 3849 N N . PRO A 1 502 ? 31.016 -23.156 -20.078 1 94.69 502 PRO A N 1
ATOM 3850 C CA . PRO A 1 502 ? 29.641 -23.641 -20.094 1 94.69 502 PRO A CA 1
ATOM 3851 C C . PRO A 1 502 ? 29.531 -25.125 -20.469 1 94.69 502 PRO A C 1
ATOM 3853 O O . PRO A 1 502 ? 30.469 -25.672 -21.062 1 94.69 502 PRO A O 1
ATOM 3856 N N . VAL A 1 503 ? 28.406 -25.641 -20.094 1 94 503 VAL A N 1
ATOM 3857 C CA . VAL A 1 503 ? 28 -26.969 -20.547 1 94 503 VAL A CA 1
ATOM 3858 C C . VAL A 1 503 ? 27 -26.844 -21.688 1 94 503 VAL A C 1
ATOM 3860 O O . VAL A 1 503 ? 26.094 -26.016 -21.641 1 94 503 VAL A O 1
ATOM 3863 N N . TYR A 1 504 ? 27.203 -27.719 -22.703 1 94.56 504 TYR A N 1
ATOM 3864 C CA . TYR A 1 504 ? 26.344 -27.656 -23.891 1 94.56 504 TYR A CA 1
ATOM 3865 C C . TYR A 1 504 ? 25.266 -28.719 -23.828 1 94.56 504 TYR A C 1
ATOM 3867 O O . TYR A 1 504 ? 25.5 -29.828 -23.344 1 94.56 504 TYR A O 1
ATOM 3875 N N . VAL A 1 505 ? 24.078 -28.328 -24.312 1 94.44 505 VAL A N 1
ATOM 3876 C CA . VAL A 1 505 ? 22.922 -29.234 -24.312 1 94.44 505 VAL A CA 1
ATOM 3877 C C . VAL A 1 505 ? 22.266 -29.234 -25.672 1 94.44 505 VAL A C 1
ATOM 3879 O O . VAL A 1 505 ? 21.953 -28.172 -26.219 1 94.44 505 VAL A O 1
ATOM 3882 N N . GLY A 1 506 ? 22.172 -30.391 -26.234 1 95.38 506 GLY A N 1
ATOM 3883 C CA . GLY A 1 506 ? 21.344 -30.562 -27.406 1 95.38 506 GLY A CA 1
ATOM 3884 C C . GLY A 1 506 ? 19.922 -31 -27.078 1 95.38 506 GLY A C 1
ATOM 3885 O O . GLY A 1 506 ? 19.719 -31.969 -26.344 1 95.38 506 GLY A O 1
ATOM 3886 N N . VAL A 1 507 ? 18.953 -30.266 -27.594 1 94.94 507 VAL A N 1
ATOM 3887 C CA . VAL A 1 507 ? 17.562 -30.562 -27.312 1 94.94 507 VAL A CA 1
ATOM 3888 C C . VAL A 1 507 ? 16.812 -30.781 -28.625 1 94.94 507 VAL A C 1
ATOM 3890 O O . VAL A 1 507 ? 16.953 -30 -29.578 1 94.94 507 VAL A O 1
ATOM 3893 N N . ALA A 1 508 ? 16.125 -31.828 -28.75 1 95.25 508 ALA A N 1
ATOM 3894 C CA . ALA A 1 508 ? 15.172 -32.094 -29.828 1 95.25 508 ALA A CA 1
ATOM 3895 C C . ALA A 1 508 ? 13.75 -32.219 -29.281 1 95.25 508 ALA A C 1
ATOM 3897 O O . ALA A 1 508 ? 13.523 -32.938 -28.297 1 95.25 508 ALA A O 1
ATOM 3898 N N . ALA A 1 509 ? 12.859 -31.516 -29.891 1 93.25 509 ALA A N 1
ATOM 3899 C CA . ALA A 1 509 ? 11.484 -31.531 -29.375 1 93.25 509 ALA A CA 1
ATOM 3900 C C . ALA A 1 509 ? 10.484 -31.406 -30.516 1 93.25 509 ALA A C 1
ATOM 3902 O O . ALA A 1 509 ? 10.852 -31.031 -31.641 1 93.25 509 ALA A O 1
ATOM 3903 N N . ARG A 1 510 ? 9.328 -31.719 -30.297 1 90.75 510 ARG A N 1
ATOM 3904 C CA . ARG A 1 510 ? 8.227 -31.625 -31.25 1 90.75 510 ARG A CA 1
ATOM 3905 C C . ARG A 1 510 ? 6.941 -31.188 -30.562 1 90.75 510 ARG A C 1
ATOM 3907 O O . ARG A 1 510 ? 6.719 -31.5 -29.391 1 90.75 510 ARG A O 1
ATOM 3914 N N . PHE A 1 511 ? 6.164 -30.438 -31.219 1 86.88 511 PHE A N 1
ATOM 3915 C CA . PHE A 1 511 ? 4.82 -30.109 -30.75 1 86.88 511 PHE A CA 1
ATOM 3916 C C . PHE A 1 511 ? 3.828 -30.141 -31.906 1 86.88 511 PHE A C 1
ATOM 3918 O O . PHE A 1 511 ? 4.223 -30.031 -33.062 1 86.88 511 PHE A O 1
ATOM 3925 N N . GLN A 1 512 ? 2.662 -30.328 -31.531 1 80.06 512 GLN A N 1
ATOM 3926 C CA . GLN A 1 512 ? 1.614 -30.344 -32.531 1 80.06 512 GLN A CA 1
ATOM 3927 C C . GLN A 1 512 ? 1.342 -28.953 -33.094 1 80.06 512 GLN A C 1
ATOM 3929 O O . GLN A 1 512 ? 1.412 -27.969 -32.344 1 80.06 512 GLN A O 1
ATOM 3934 N N . SER A 1 513 ? 1.002 -28.922 -34.344 1 77.12 513 SER A N 1
ATOM 3935 C CA . SER A 1 513 ? 0.715 -27.656 -34.969 1 77.12 513 SER A CA 1
ATOM 3936 C C . SER A 1 513 ? -0.428 -26.922 -34.281 1 77.12 513 SER A C 1
ATOM 3938 O O . SER A 1 513 ? -0.481 -25.688 -34.281 1 77.12 513 SER A O 1
ATOM 3940 N N . THR A 1 514 ? -1.29 -27.703 -33.531 1 71.5 514 THR A N 1
ATOM 3941 C CA . THR A 1 514 ? -2.436 -27.094 -32.844 1 71.5 514 THR A CA 1
ATOM 3942 C C . THR A 1 514 ? -2.041 -26.594 -31.469 1 71.5 514 THR A C 1
ATOM 3944 O O . THR A 1 514 ? -2.811 -25.891 -30.812 1 71.5 514 THR A O 1
ATOM 3947 N N . ALA A 1 515 ? -0.872 -26.969 -31.047 1 76.69 515 ALA A N 1
ATOM 3948 C CA . ALA A 1 515 ? -0.421 -26.578 -29.719 1 76.69 515 ALA A CA 1
ATOM 3949 C C . ALA A 1 515 ? 0.294 -25.234 -29.75 1 76.69 515 ALA A C 1
ATOM 3951 O O . ALA A 1 515 ? 0.817 -24.766 -28.734 1 76.69 515 ALA A O 1
ATOM 3952 N N . GLN A 1 516 ? 0.195 -24.609 -30.875 1 84.12 516 GLN A N 1
ATOM 3953 C CA . GLN A 1 516 ? 0.818 -23.297 -31 1 84.12 516 GLN A CA 1
ATOM 3954 C C . GLN A 1 516 ? -0.077 -22.203 -30.438 1 84.12 516 GLN A C 1
ATOM 3956 O O . GLN A 1 516 ? -1.261 -22.438 -30.172 1 84.12 516 GLN A O 1
ATOM 3961 N N . ARG A 1 517 ? 0.573 -21.109 -30.141 1 87.25 517 ARG A N 1
ATOM 3962 C CA . ARG A 1 517 ? -0.194 -19.938 -29.719 1 87.25 517 ARG A CA 1
ATOM 3963 C C . ARG A 1 517 ? -1.224 -19.547 -30.781 1 87.25 517 ARG A C 1
ATOM 3965 O O . ARG A 1 517 ? -0.953 -19.641 -31.984 1 87.25 517 ARG A O 1
ATOM 3972 N N . ALA A 1 518 ? -2.303 -19.125 -30.297 1 85.56 518 ALA A N 1
ATOM 3973 C CA . ALA A 1 518 ? -3.34 -18.688 -31.219 1 85.56 518 ALA A CA 1
ATOM 3974 C C . ALA A 1 518 ? -2.812 -17.609 -32.156 1 85.56 518 ALA A C 1
ATOM 3976 O O . ALA A 1 518 ? -2.191 -16.641 -31.703 1 85.56 518 ALA A O 1
ATOM 3977 N N . GLY A 1 519 ? -3.025 -17.844 -33.406 1 83.25 519 GLY A N 1
ATOM 3978 C CA . GLY A 1 519 ? -2.65 -16.859 -34.406 1 83.25 519 GLY A CA 1
ATOM 3979 C C . GLY A 1 519 ? -1.213 -17 -34.875 1 83.25 519 GLY A C 1
ATOM 3980 O O . GLY A 1 519 ? -0.766 -16.266 -35.75 1 83.25 519 GLY A O 1
ATOM 3981 N N . VAL A 1 520 ? -0.488 -17.906 -34.312 1 88 520 VAL A N 1
ATOM 3982 C CA . VAL A 1 520 ? 0.917 -18.062 -34.688 1 88 520 VAL A CA 1
ATOM 3983 C C . VAL A 1 520 ? 1.091 -19.344 -35.5 1 88 520 VAL A C 1
ATOM 3985 O O . VAL A 1 520 ? 0.448 -20.359 -35.25 1 88 520 VAL A O 1
ATOM 3988 N N . ASN A 1 521 ? 1.813 -19.234 -36.562 1 86.69 521 ASN A N 1
ATOM 3989 C CA . ASN A 1 521 ? 2.211 -20.391 -37.375 1 86.69 521 ASN A CA 1
ATOM 3990 C C . ASN A 1 521 ? 3.727 -20.469 -37.531 1 86.69 521 ASN A C 1
ATOM 3992 O O . ASN A 1 521 ? 4.305 -19.734 -38.344 1 86.69 521 ASN A O 1
ATOM 3996 N N . MET A 1 522 ? 4.277 -21.375 -36.875 1 89.31 522 MET A N 1
ATOM 3997 C CA . MET A 1 522 ? 5.73 -21.484 -36.906 1 89.31 522 MET A CA 1
ATOM 3998 C C . MET A 1 522 ? 6.188 -22.469 -37.969 1 89.31 522 MET A C 1
ATOM 4000 O O . MET A 1 522 ? 7.387 -22.625 -38.219 1 89.31 522 MET A O 1
ATOM 4004 N N . SER A 1 523 ? 5.277 -23.031 -38.656 1 85.69 523 SER A N 1
ATOM 4005 C CA . SER A 1 523 ? 5.633 -24.047 -39.625 1 85.69 523 SER A CA 1
ATOM 4006 C C . SER A 1 523 ? 6.457 -23.453 -40.781 1 85.69 523 SER A C 1
ATOM 4008 O O . SER A 1 523 ? 7.211 -24.156 -41.438 1 85.69 523 SER A O 1
ATOM 4010 N N . SER A 1 524 ? 6.328 -22.203 -40.969 1 81.5 524 SER A N 1
ATOM 4011 C CA . SER A 1 524 ? 7.016 -21.578 -42.094 1 81.5 524 SER A CA 1
ATOM 4012 C C . SER A 1 524 ? 8.43 -21.172 -41.688 1 81.5 524 SER A C 1
ATOM 4014 O O . SER A 1 524 ? 9.227 -20.781 -42.562 1 81.5 524 SER A O 1
ATOM 4016 N N . ASP A 1 525 ? 8.734 -21.266 -40.531 1 87.69 525 ASP A N 1
ATOM 4017 C CA . ASP A 1 525 ? 10.07 -20.906 -40.062 1 87.69 525 ASP A CA 1
ATOM 4018 C C . ASP A 1 525 ? 11.094 -21.953 -40.531 1 87.69 525 ASP A C 1
ATOM 4020 O O . ASP A 1 525 ? 10.891 -23.156 -40.312 1 87.69 525 ASP A O 1
ATOM 4024 N N . PRO A 1 526 ? 12.156 -21.5 -41.094 1 85.31 526 PRO A N 1
ATOM 4025 C CA . PRO A 1 526 ? 13.172 -22.453 -41.562 1 85.31 526 PRO A CA 1
ATOM 4026 C C . PRO A 1 526 ? 13.797 -23.25 -40.406 1 85.31 526 PRO A C 1
ATOM 4028 O O . PRO A 1 526 ? 14.375 -24.312 -40.656 1 85.31 526 PRO A O 1
ATOM 4031 N N . GLY A 1 527 ? 13.68 -22.812 -39.312 1 90.31 527 GLY A N 1
ATOM 4032 C CA . GLY A 1 527 ? 14.219 -23.516 -38.156 1 90.31 527 GLY A CA 1
ATOM 4033 C C . GLY A 1 527 ? 13.297 -24.594 -37.625 1 90.31 527 GLY A C 1
ATOM 4034 O O . GLY A 1 527 ? 13.602 -25.266 -36.625 1 90.31 527 GLY A O 1
ATOM 4035 N N . ILE A 1 528 ? 12.18 -24.844 -38.312 1 93.62 528 ILE A N 1
ATOM 4036 C CA . ILE A 1 528 ? 11.211 -25.875 -37.969 1 93.62 528 ILE A CA 1
ATOM 4037 C C . ILE A 1 528 ? 11.125 -26.922 -39.062 1 93.62 528 ILE A C 1
ATOM 4039 O O . ILE A 1 528 ? 11.148 -26.594 -40.25 1 93.62 528 ILE A O 1
ATOM 4043 N N . TYR A 1 529 ? 11.18 -28.125 -38.719 1 93.62 529 TYR A N 1
ATOM 4044 C CA . TYR A 1 529 ? 10.969 -29.219 -39.656 1 93.62 529 TYR A CA 1
ATOM 4045 C C . TYR A 1 529 ? 9.547 -29.766 -39.562 1 93.62 529 TYR A C 1
ATOM 4047 O O . TYR A 1 529 ? 9.125 -30.219 -38.469 1 93.62 529 TYR A O 1
ATOM 4055 N N . GLN A 1 530 ? 8.906 -29.734 -40.625 1 88.75 530 GLN A N 1
ATOM 4056 C CA . GLN A 1 530 ? 7.57 -30.312 -40.688 1 88.75 530 GLN A CA 1
ATOM 4057 C C . GLN A 1 530 ? 7.496 -31.406 -41.75 1 88.75 530 GLN A C 1
ATOM 4059 O O . GLN A 1 530 ? 7.516 -31.125 -42.938 1 88.75 530 GLN A O 1
ATOM 4064 N N . GLY A 1 531 ? 7.504 -32.625 -41.281 1 81.06 531 GLY A N 1
ATOM 4065 C CA . GLY A 1 531 ? 7.262 -33.75 -42.188 1 81.06 531 GLY A CA 1
ATOM 4066 C C . GLY A 1 531 ? 5.805 -33.906 -42.594 1 81.06 531 GLY A C 1
ATOM 4067 O O . GLY A 1 531 ? 5.023 -32.969 -42.469 1 81.06 531 GLY A O 1
ATOM 4068 N N . PRO A 1 532 ? 5.492 -35.062 -43.125 1 79.75 532 PRO A N 1
ATOM 4069 C CA . PRO A 1 532 ? 4.102 -35.312 -43.531 1 79.75 532 PRO A CA 1
ATOM 4070 C C . PRO A 1 532 ? 3.195 -35.594 -42.312 1 79.75 532 PRO A C 1
ATOM 4072 O O . PRO A 1 532 ? 2.436 -36.562 -42.344 1 79.75 532 PRO A O 1
ATOM 4075 N N . THR A 1 533 ? 3.502 -34.938 -41.312 1 75.44 533 THR A N 1
ATOM 4076 C CA . THR A 1 533 ? 2.727 -35.062 -40.062 1 75.44 533 THR A CA 1
ATOM 4077 C C . THR A 1 533 ? 2.314 -33.688 -39.531 1 75.44 533 THR A C 1
ATOM 4079 O O . THR A 1 533 ? 2.865 -32.656 -39.969 1 75.44 533 THR A O 1
ATOM 4082 N N . PRO A 1 534 ? 1.292 -33.688 -38.75 1 78.5 534 PRO A N 1
ATOM 4083 C CA . PRO A 1 534 ? 0.869 -32.406 -38.188 1 78.5 534 PRO A CA 1
ATOM 4084 C C . PRO A 1 534 ? 1.797 -31.906 -37.062 1 78.5 534 PRO A C 1
ATOM 4086 O O . PRO A 1 534 ? 1.453 -30.984 -36.344 1 78.5 534 PRO A O 1
ATOM 4089 N N . TYR A 1 535 ? 2.928 -32.531 -36.969 1 85.94 535 TYR A N 1
ATOM 4090 C CA . TYR A 1 535 ? 3.85 -32.156 -35.906 1 85.94 535 TYR A CA 1
ATOM 4091 C C . TYR A 1 535 ? 4.965 -31.266 -36.406 1 85.94 535 TYR A C 1
ATOM 4093 O O . TYR A 1 535 ? 5.375 -31.375 -37.562 1 85.94 535 TYR A O 1
ATOM 4101 N N . LEU A 1 536 ? 5.301 -30.344 -35.562 1 90.75 536 LEU A N 1
ATOM 4102 C CA . LEU A 1 536 ? 6.441 -29.469 -35.812 1 90.75 536 LEU A CA 1
ATOM 4103 C C . LEU A 1 536 ? 7.641 -29.891 -34.969 1 90.75 536 LEU A C 1
ATOM 4105 O O . LEU A 1 536 ? 7.566 -29.922 -33.75 1 90.75 536 LEU A O 1
ATOM 4109 N N . ASP A 1 537 ? 8.672 -30.266 -35.719 1 93.62 537 ASP A N 1
ATOM 4110 C CA . ASP A 1 537 ? 9.883 -30.75 -35.062 1 93.62 537 ASP A CA 1
ATOM 4111 C C . ASP A 1 537 ? 10.992 -29.703 -35.125 1 93.62 537 ASP A C 1
ATOM 4113 O O . ASP A 1 537 ? 11.102 -28.953 -36.094 1 93.62 537 ASP A O 1
ATOM 4117 N N . PHE A 1 538 ? 11.781 -29.594 -34.094 1 95.44 538 PHE A N 1
ATOM 4118 C CA . PHE A 1 538 ? 12.898 -28.656 -34.094 1 95.44 538 PHE A CA 1
ATOM 4119 C C . PHE A 1 538 ? 14.008 -29.125 -33.156 1 95.44 538 PHE A C 1
ATOM 4121 O O . PHE A 1 538 ? 13.789 -30 -32.344 1 95.44 538 PHE A O 1
ATOM 4128 N N . THR A 1 539 ? 15.164 -28.672 -33.344 1 96.69 539 THR A N 1
ATOM 4129 C CA . THR A 1 539 ? 16.312 -28.906 -32.5 1 96.69 539 THR A CA 1
ATOM 4130 C C . THR A 1 539 ? 16.922 -27.594 -32.031 1 96.69 539 THR A C 1
ATOM 4132 O O . THR A 1 539 ? 16.891 -26.594 -32.75 1 96.69 539 THR A O 1
ATOM 4135 N N . LEU A 1 540 ? 17.375 -27.578 -30.797 1 96.56 540 LEU A N 1
ATOM 4136 C CA . LEU A 1 540 ? 18.031 -26.438 -30.203 1 96.56 540 LEU A CA 1
ATOM 4137 C C . LEU A 1 540 ? 19.438 -26.797 -29.75 1 96.56 540 LEU A C 1
ATOM 4139 O O . LEU A 1 540 ? 19.672 -27.906 -29.25 1 96.56 540 LEU A O 1
ATOM 4143 N N . ARG A 1 541 ? 20.359 -25.906 -29.984 1 96.38 541 ARG A N 1
ATOM 4144 C CA . ARG A 1 541 ? 21.656 -25.938 -29.328 1 96.38 541 ARG A CA 1
ATOM 4145 C C . ARG A 1 541 ? 21.703 -24.953 -28.172 1 96.38 541 ARG A C 1
ATOM 4147 O O . ARG A 1 541 ? 21.625 -23.734 -28.375 1 96.38 541 ARG A O 1
ATOM 4154 N N . CYS A 1 542 ? 21.797 -25.5 -27 1 96 542 CYS A N 1
ATOM 4155 C CA . CYS A 1 542 ? 21.781 -24.672 -25.812 1 96 542 CYS A CA 1
ATOM 4156 C C . CYS A 1 542 ? 23.109 -24.781 -25.047 1 96 542 CYS A C 1
ATOM 4158 O O . CYS A 1 542 ? 23.891 -25.703 -25.297 1 96 542 CYS A O 1
ATOM 4160 N N . LYS A 1 543 ? 23.422 -23.812 -24.297 1 95.19 543 LYS A N 1
ATOM 4161 C CA . LYS A 1 543 ? 24.516 -23.859 -23.344 1 95.19 543 LYS A CA 1
ATOM 4162 C C . LYS A 1 543 ? 24.141 -23.125 -22.047 1 95.19 543 LYS A C 1
ATOM 4164 O O . LYS A 1 543 ? 23.438 -22.109 -22.078 1 95.19 543 LYS A O 1
ATOM 4169 N N . TYR A 1 544 ? 24.328 -23.688 -20.953 1 95.38 544 TYR A N 1
ATOM 4170 C CA . TYR A 1 544 ? 24.141 -22.969 -19.703 1 95.38 544 TYR A CA 1
ATOM 4171 C C . TYR A 1 544 ? 25.469 -22.719 -19 1 95.38 544 TYR A C 1
ATOM 4173 O O . TYR A 1 544 ? 26.375 -23.562 -19.062 1 95.38 544 TYR A O 1
ATOM 4181 N N . THR A 1 545 ? 25.594 -21.531 -18.5 1 95 545 THR A N 1
ATOM 4182 C CA . THR A 1 545 ? 26.797 -21.062 -17.812 1 95 545 THR A CA 1
ATOM 4183 C C . THR A 1 545 ? 26.469 -20.656 -16.375 1 95 545 THR A C 1
ATOM 4185 O O . THR A 1 545 ? 25.438 -20.031 -16.125 1 95 545 THR A O 1
ATOM 4188 N N . THR A 1 546 ? 27.297 -21.141 -15.438 1 96.69 546 THR A N 1
ATOM 4189 C CA . THR A 1 546 ? 27.156 -20.719 -14.047 1 96.69 546 THR A CA 1
ATOM 4190 C C . THR A 1 546 ? 28 -19.484 -13.766 1 96.69 546 THR A C 1
ATOM 4192 O O . THR A 1 546 ? 29.094 -19.328 -14.32 1 96.69 546 THR A O 1
ATOM 4195 N N . TYR A 1 547 ? 27.484 -18.594 -12.953 1 96.12 547 TYR A N 1
ATOM 4196 C CA . TYR A 1 547 ? 28.125 -17.312 -12.695 1 96.12 547 TYR A CA 1
ATOM 4197 C C . TYR A 1 547 ? 28.188 -17.016 -11.195 1 96.12 547 TYR A C 1
ATOM 4199 O O . TYR A 1 547 ? 27.344 -17.516 -10.438 1 96.12 547 TYR A O 1
ATOM 4207 N N . LEU A 1 548 ? 29.188 -16.312 -10.836 1 96.56 548 LEU A N 1
ATOM 4208 C CA . LEU A 1 548 ? 29.125 -15.492 -9.641 1 96.56 548 LEU A CA 1
ATOM 4209 C C . LEU A 1 548 ? 28.484 -14.141 -9.945 1 96.56 548 LEU A C 1
ATOM 4211 O O . LEU A 1 548 ? 28.969 -13.391 -10.789 1 96.56 548 LEU A O 1
ATOM 4215 N N . VAL A 1 549 ? 27.406 -13.844 -9.242 1 97.19 549 VAL A N 1
ATOM 4216 C CA . VAL A 1 549 ? 26.625 -12.664 -9.578 1 97.19 549 VAL A CA 1
ATOM 4217 C C . VAL A 1 549 ? 26.688 -11.648 -8.438 1 97.19 549 VAL A C 1
ATOM 4219 O O . VAL A 1 549 ? 26.438 -12 -7.281 1 97.19 549 VAL A O 1
ATOM 4222 N N . ASP A 1 550 ? 27.062 -10.414 -8.789 1 96.5 550 ASP A N 1
ATOM 4223 C CA . ASP A 1 550 ? 26.891 -9.273 -7.895 1 96.5 550 ASP A CA 1
ATOM 4224 C C . ASP A 1 550 ? 25.5 -8.648 -8.062 1 96.5 550 ASP A C 1
ATOM 4226 O O . ASP A 1 550 ? 25.172 -8.148 -9.141 1 96.5 550 ASP A O 1
ATOM 4230 N N . TYR A 1 551 ? 24.641 -8.711 -6.945 1 96.25 551 TYR A N 1
ATOM 4231 C CA . TYR A 1 551 ? 23.281 -8.188 -7.113 1 96.25 551 TYR A CA 1
ATOM 4232 C C . TYR A 1 551 ? 22.891 -7.293 -5.941 1 96.25 551 TYR A C 1
ATOM 4234 O O . TYR A 1 551 ? 23.453 -7.418 -4.848 1 96.25 551 TYR A O 1
ATOM 4242 N N . ASN A 1 552 ? 22.016 -6.344 -6.227 1 95.31 552 ASN A N 1
ATOM 4243 C CA . ASN A 1 552 ? 21.391 -5.492 -5.219 1 95.31 552 ASN A CA 1
ATOM 4244 C C . ASN A 1 552 ? 19.953 -5.926 -4.941 1 95.31 552 ASN A C 1
ATOM 4246 O O . ASN A 1 552 ? 19.234 -6.355 -5.848 1 95.31 552 ASN A O 1
ATOM 4250 N N . TRP A 1 553 ? 19.594 -5.961 -3.727 1 95.25 553 TRP A N 1
ATOM 4251 C CA . TRP A 1 553 ? 18.203 -6.047 -3.295 1 95.25 553 TRP A CA 1
ATOM 4252 C C . TRP A 1 553 ? 17.734 -4.73 -2.674 1 95.25 553 TRP A C 1
ATOM 4254 O O . TRP A 1 553 ? 18.141 -4.391 -1.559 1 95.25 553 TRP A O 1
ATOM 4264 N N . VAL A 1 554 ? 17.016 -3.98 -3.502 1 91.81 554 VAL A N 1
ATOM 4265 C CA . VAL A 1 554 ? 16.562 -2.658 -3.082 1 91.81 554 VAL A CA 1
ATOM 4266 C C . VAL A 1 554 ? 15.047 -2.539 -3.287 1 91.81 554 VAL A C 1
ATOM 4268 O O . VAL A 1 554 ? 14.539 -2.852 -4.363 1 91.81 554 VAL A O 1
ATOM 4271 N N . ASN A 1 555 ? 14.344 -2.086 -2.258 1 85.75 555 ASN A N 1
ATOM 4272 C CA . ASN A 1 555 ? 12.891 -1.938 -2.334 1 85.75 555 ASN A CA 1
ATOM 4273 C C . ASN A 1 555 ? 12.227 -3.213 -2.842 1 85.75 555 ASN A C 1
ATOM 4275 O O . ASN A 1 555 ? 11.43 -3.17 -3.781 1 85.75 555 ASN A O 1
ATOM 4279 N N . SER A 1 556 ? 12.695 -4.371 -2.391 1 84.19 556 SER A N 1
ATOM 4280 C CA . SER A 1 556 ? 12.133 -5.703 -2.607 1 84.19 556 SER A CA 1
ATOM 4281 C C . SER A 1 556 ? 12.328 -6.156 -4.051 1 84.19 556 SER A C 1
ATOM 4283 O O . SER A 1 556 ? 11.516 -6.906 -4.586 1 84.19 556 SER A O 1
ATOM 4285 N N . SER A 1 557 ? 13.289 -5.617 -4.684 1 87 557 SER A N 1
ATOM 4286 C CA . SER A 1 557 ? 13.602 -6.016 -6.051 1 87 557 SER A CA 1
ATOM 4287 C C . SER A 1 557 ? 15.086 -6.32 -6.215 1 87 557 SER A C 1
ATOM 4289 O O . SER A 1 557 ? 15.93 -5.672 -5.59 1 87 557 SER A O 1
ATOM 4291 N N . ALA A 1 558 ? 15.305 -7.262 -7.066 1 93.19 558 ALA A N 1
ATOM 4292 C CA . ALA A 1 558 ? 16.688 -7.648 -7.34 1 93.19 558 ALA A CA 1
ATOM 4293 C C . ALA A 1 558 ? 17.188 -7.023 -8.641 1 93.19 558 ALA A C 1
ATOM 4295 O O . ALA A 1 558 ? 16.453 -6.957 -9.625 1 93.19 558 ALA A O 1
ATOM 4296 N N . LYS A 1 559 ? 18.422 -6.52 -8.633 1 93.38 559 LYS A N 1
ATOM 4297 C CA . LYS A 1 559 ? 19.109 -5.992 -9.812 1 93.38 559 LYS A CA 1
ATOM 4298 C C . LYS A 1 559 ? 20.516 -6.543 -9.922 1 93.38 559 LYS A C 1
ATOM 4300 O O . LYS A 1 559 ? 21.281 -6.512 -8.945 1 93.38 559 LYS A O 1
ATOM 4305 N N . VAL A 1 560 ? 20.844 -7.004 -11.086 1 95.19 560 VAL A N 1
ATOM 4306 C CA . VAL A 1 560 ? 22.172 -7.566 -11.305 1 95.19 560 VAL A CA 1
ATOM 4307 C C . VAL A 1 560 ? 23.156 -6.457 -11.695 1 95.19 560 VAL A C 1
ATOM 4309 O O . VAL A 1 560 ? 22.891 -5.691 -12.625 1 95.19 560 VAL A O 1
ATOM 4312 N N . ASN A 1 561 ? 24.234 -6.406 -10.992 1 93.75 561 ASN A N 1
ATOM 4313 C CA . ASN A 1 561 ? 25.266 -5.414 -11.281 1 93.75 561 ASN A CA 1
ATOM 4314 C C . ASN A 1 561 ? 26.328 -5.965 -12.234 1 93.75 561 ASN A C 1
ATOM 4316 O O . ASN A 1 561 ? 26.703 -5.293 -13.195 1 93.75 561 ASN A O 1
ATOM 4320 N N . SER A 1 562 ? 26.844 -7.094 -11.914 1 94.06 562 SER A N 1
ATOM 4321 C CA . SER A 1 562 ? 27.875 -7.707 -12.734 1 94.06 562 SER A CA 1
ATOM 4322 C C . SER A 1 562 ? 27.797 -9.227 -12.672 1 94.06 562 SER A C 1
ATOM 4324 O O . SER A 1 562 ? 27.234 -9.789 -11.734 1 94.06 562 SER A O 1
ATOM 4326 N N . LEU A 1 563 ? 28.328 -9.859 -13.734 1 94.75 563 LEU A N 1
ATOM 4327 C CA . LEU A 1 563 ? 28.375 -11.312 -13.883 1 94.75 563 LEU A CA 1
ATOM 4328 C C . LEU A 1 563 ? 29.812 -11.781 -14.133 1 94.75 563 LEU A C 1
ATOM 4330 O O . LEU A 1 563 ? 30.5 -11.25 -15.008 1 94.75 563 LEU A O 1
ATOM 4334 N N . THR A 1 564 ? 30.281 -12.688 -13.312 1 94.62 564 THR A N 1
ATOM 4335 C CA . THR A 1 564 ? 31.562 -13.336 -13.539 1 94.62 564 THR A CA 1
ATOM 4336 C C . THR A 1 564 ? 31.391 -14.844 -13.695 1 94.62 564 THR A C 1
ATOM 4338 O O . THR A 1 564 ? 30.984 -15.531 -12.758 1 94.62 564 THR A O 1
ATOM 4341 N N . PRO A 1 565 ? 31.672 -15.43 -14.859 1 94.88 565 PRO A N 1
ATOM 4342 C CA . PRO A 1 565 ? 31.531 -16.875 -15.023 1 94.88 565 PRO A CA 1
ATOM 4343 C C . PRO A 1 565 ? 32.344 -17.672 -14 1 94.88 565 PRO A C 1
ATOM 4345 O O . PRO A 1 565 ? 33.469 -17.297 -13.664 1 94.88 565 PRO A O 1
ATOM 4348 N N . SER A 1 566 ? 31.703 -18.75 -13.539 1 94.62 566 SER A N 1
ATOM 4349 C CA . SER A 1 566 ? 32.438 -19.609 -12.641 1 94.62 566 SER A CA 1
ATOM 4350 C C . SER A 1 566 ? 33.719 -20.125 -13.305 1 94.62 566 SER A C 1
ATOM 4352 O O . SER A 1 566 ? 33.75 -20.391 -14.508 1 94.62 566 SER A O 1
ATOM 4354 N N . PRO A 1 567 ? 34.844 -20.25 -12.5 1 89.56 567 PRO A N 1
ATOM 4355 C CA . PRO A 1 567 ? 36.125 -20.609 -13.086 1 89.56 567 PRO A CA 1
ATOM 4356 C C . PRO A 1 567 ? 36.156 -22.031 -13.617 1 89.56 567 PRO A C 1
ATOM 4358 O O . PRO A 1 567 ? 36.969 -22.359 -14.5 1 89.56 567 PRO A O 1
ATOM 4361 N N . ASN A 1 568 ? 35.438 -22.906 -13.062 1 88.31 568 ASN A N 1
ATOM 4362 C CA . ASN A 1 568 ? 35.375 -24.297 -13.523 1 88.31 568 ASN A CA 1
ATOM 4363 C C . ASN A 1 568 ? 33.938 -24.828 -13.492 1 88.31 568 ASN A C 1
ATOM 4365 O O . ASN A 1 568 ? 33 -24.062 -13.266 1 88.31 568 ASN A O 1
ATOM 4369 N N . GLY A 1 569 ? 33.781 -26.156 -13.828 1 90.25 569 GLY A N 1
ATOM 4370 C CA . GLY A 1 569 ? 32.438 -26.719 -13.977 1 90.25 569 GLY A CA 1
ATOM 4371 C C . GLY A 1 569 ? 31.938 -27.406 -12.719 1 90.25 569 GLY A C 1
ATOM 4372 O O . GLY A 1 569 ? 31.047 -28.234 -12.781 1 90.25 569 GLY A O 1
ATOM 4373 N N . THR A 1 570 ? 32.5 -27.031 -11.523 1 87.5 570 THR A N 1
ATOM 4374 C CA . THR A 1 570 ? 32.125 -27.703 -10.281 1 87.5 570 THR A CA 1
ATOM 4375 C C . THR A 1 570 ? 30.641 -27.469 -9.953 1 87.5 570 THR A C 1
ATOM 4377 O O . THR A 1 570 ? 29.938 -28.391 -9.547 1 87.5 570 THR A O 1
ATOM 4380 N N . ILE A 1 571 ? 30.219 -26.25 -10.148 1 92.38 571 ILE A N 1
ATOM 4381 C CA . ILE A 1 571 ? 28.812 -25.938 -9.859 1 92.38 571 ILE A CA 1
ATOM 4382 C C . ILE A 1 571 ? 27.906 -26.641 -10.867 1 92.38 571 ILE A C 1
ATOM 4384 O O . ILE A 1 571 ? 26.859 -27.172 -10.5 1 92.38 571 ILE A O 1
ATOM 4388 N N . ALA A 1 572 ? 28.312 -26.641 -12.094 1 91.25 572 ALA A N 1
ATOM 4389 C CA . ALA A 1 572 ? 27.531 -27.312 -13.133 1 91.25 572 ALA A CA 1
ATOM 4390 C C . ALA A 1 572 ? 27.438 -28.812 -12.844 1 91.25 572 ALA A C 1
ATOM 4392 O O . ALA A 1 572 ? 26.406 -29.438 -13.148 1 91.25 572 ALA A O 1
ATOM 4393 N N . GLU A 1 573 ? 28.453 -29.359 -12.281 1 88 573 GLU A N 1
ATOM 4394 C CA . GLU A 1 573 ? 28.484 -30.781 -11.977 1 88 573 GLU A CA 1
ATOM 4395 C C . GLU A 1 573 ? 27.422 -31.141 -10.938 1 88 573 GLU A C 1
ATOM 4397 O O . GLU A 1 573 ? 26.859 -32.25 -10.969 1 88 573 GLU A O 1
ATOM 4402 N N . VAL A 1 574 ? 27.188 -30.25 -10.031 1 88.75 574 VAL A N 1
ATOM 4403 C CA . VAL A 1 574 ? 26.141 -30.484 -9.031 1 88.75 574 VAL A CA 1
ATOM 4404 C C . VAL A 1 574 ? 24.812 -30.75 -9.727 1 88.75 574 VAL A C 1
ATOM 4406 O O . VAL A 1 574 ? 24.047 -31.625 -9.297 1 88.75 574 VAL A O 1
ATOM 4409 N N . PHE A 1 575 ? 24.578 -30.078 -10.797 1 89.75 575 PHE A N 1
ATOM 4410 C CA . PHE A 1 575 ? 23.375 -30.281 -11.57 1 89.75 575 PHE A CA 1
ATOM 4411 C C . PHE A 1 575 ? 23.359 -31.672 -12.195 1 89.75 575 PHE A C 1
ATOM 4413 O O . PHE A 1 575 ? 22.328 -32.375 -12.172 1 89.75 575 PHE A O 1
ATOM 4420 N N . HIS A 1 576 ? 24.406 -32.125 -12.703 1 83.38 576 HIS A N 1
ATOM 4421 C CA . HIS A 1 576 ? 24.484 -33.375 -13.438 1 83.38 576 HIS A CA 1
ATOM 4422 C C . HIS A 1 576 ? 24.344 -34.562 -12.5 1 83.38 576 HIS A C 1
ATOM 4424 O O . HIS A 1 576 ? 23.938 -35.656 -12.922 1 83.38 576 HIS A O 1
ATOM 4430 N N . GLY A 1 577 ? 24.734 -34.375 -11.227 1 76.12 577 GLY A N 1
ATOM 4431 C CA . GLY A 1 577 ? 24.516 -35.438 -10.266 1 76.12 577 GLY A CA 1
ATOM 4432 C C . GLY A 1 577 ? 23.062 -35.844 -10.133 1 76.12 577 GLY A C 1
ATOM 4433 O O . GLY A 1 577 ? 22.75 -37 -9.844 1 76.12 577 GLY A O 1
ATOM 4434 N N . TYR A 1 578 ? 22.344 -34.906 -10.414 1 73.44 578 TYR A N 1
ATOM 4435 C CA . TYR A 1 578 ? 20.906 -35.125 -10.305 1 73.44 578 TYR A CA 1
ATOM 4436 C C . TYR A 1 578 ? 20.391 -35.938 -11.508 1 73.44 578 TYR A C 1
ATOM 4438 O O . TYR A 1 578 ? 19.391 -36.625 -11.398 1 73.44 578 TYR A O 1
ATOM 4446 N N . ASN A 1 579 ? 21.062 -35.906 -12.68 1 63.75 579 ASN A N 1
ATOM 4447 C CA . ASN A 1 579 ? 20.656 -36.594 -13.906 1 63.75 579 ASN A CA 1
ATOM 4448 C C . ASN A 1 579 ? 21.062 -38.062 -13.906 1 63.75 579 ASN A C 1
ATOM 4450 O O . ASN A 1 579 ? 20.5 -38.875 -14.641 1 63.75 579 ASN A O 1
ATOM 4454 N N . ILE A 1 580 ? 22.156 -38.531 -13.25 1 53.78 580 ILE A N 1
ATOM 4455 C CA . ILE A 1 580 ? 22.859 -39.812 -13.344 1 53.78 580 ILE A CA 1
ATOM 4456 C C . ILE A 1 580 ? 21.891 -40.938 -13.031 1 53.78 580 ILE A C 1
ATOM 4458 O O . ILE A 1 580 ? 21.953 -42 -13.656 1 53.78 580 ILE A O 1
ATOM 4462 N N . TYR A 1 581 ? 21.078 -41.031 -12.211 1 48.25 581 TYR A N 1
ATOM 4463 C CA . TYR A 1 581 ? 20.406 -42.281 -11.852 1 48.25 581 TYR A CA 1
ATOM 4464 C C . TYR A 1 581 ? 18.922 -42.219 -12.172 1 48.25 581 TYR A C 1
ATOM 4466 O O . TYR A 1 581 ? 18.094 -42.781 -11.469 1 48.25 581 TYR A O 1
ATOM 4474 N N . GLY A 1 582 ? 18.734 -41.656 -13.336 1 50.53 582 GLY A N 1
ATOM 4475 C CA . GLY A 1 582 ? 17.328 -41.688 -13.758 1 50.53 582 GLY A CA 1
ATOM 4476 C C . GLY A 1 582 ? 16.453 -40.75 -12.945 1 50.53 582 GLY A C 1
ATOM 4477 O O . GLY A 1 582 ? 15.219 -40.844 -13.039 1 50.53 582 GLY A O 1
ATOM 4478 N N . SER A 1 583 ? 17.125 -40.125 -11.977 1 49.16 583 SER A N 1
ATOM 4479 C CA . SER A 1 583 ? 16.359 -39.219 -11.117 1 49.16 583 SER A CA 1
ATOM 4480 C C . SER A 1 583 ? 15.734 -38.094 -11.93 1 49.16 583 SER A C 1
ATOM 4482 O O . SER A 1 583 ? 14.898 -37.344 -11.414 1 49.16 583 SER A O 1
ATOM 4484 N N . TYR A 1 584 ? 16.172 -38.125 -13.125 1 49.09 584 TYR A N 1
ATOM 4485 C CA . TYR A 1 584 ? 15.648 -37.062 -13.984 1 49.09 584 TYR A CA 1
ATOM 4486 C C . TYR A 1 584 ? 14.141 -37.188 -14.164 1 49.09 584 TYR A C 1
ATOM 4488 O O . TYR A 1 584 ? 13.445 -36.219 -14.422 1 49.09 584 TYR A O 1
ATOM 4496 N N . ASP A 1 585 ? 13.711 -38.344 -13.898 1 50.75 585 ASP A N 1
ATOM 4497 C CA . ASP A 1 585 ? 12.305 -38.625 -14.18 1 50.75 585 ASP A CA 1
ATOM 4498 C C . ASP A 1 585 ? 11.398 -37.875 -13.195 1 50.75 585 ASP A C 1
ATOM 4500 O O . ASP A 1 585 ? 10.258 -37.531 -13.523 1 50.75 585 ASP A O 1
ATOM 4504 N N . SER A 1 586 ? 12.062 -37.719 -12.086 1 48.78 586 SER A N 1
ATOM 4505 C CA . SER A 1 586 ? 11.219 -37.125 -11.055 1 48.78 586 SER A CA 1
ATOM 4506 C C . SER A 1 586 ? 10.922 -35.656 -11.344 1 48.78 586 SER A C 1
ATOM 4508 O O . SER A 1 586 ? 9.914 -35.125 -10.891 1 48.78 586 SER A O 1
ATOM 4510 N N . PHE A 1 587 ? 11.781 -35.062 -12.305 1 52.84 587 PHE A N 1
ATOM 4511 C CA . PHE A 1 587 ? 11.617 -33.625 -12.477 1 52.84 587 PHE A CA 1
ATOM 4512 C C . PHE A 1 587 ? 11.383 -33.281 -13.945 1 52.84 587 PHE A C 1
ATOM 4514 O O . PHE A 1 587 ? 11.367 -32.094 -14.32 1 52.84 587 PHE A O 1
ATOM 4521 N N . ASP A 1 588 ? 11.234 -34.344 -14.734 1 54.88 588 ASP A N 1
ATOM 4522 C CA . ASP A 1 588 ? 11.141 -34.125 -16.172 1 54.88 588 ASP A CA 1
ATOM 4523 C C . ASP A 1 588 ? 9.781 -33.531 -16.547 1 54.88 588 ASP A C 1
ATOM 4525 O O . ASP A 1 588 ? 9.656 -32.875 -17.594 1 54.88 588 ASP A O 1
ATOM 4529 N N . ASN A 1 589 ? 8.898 -33.594 -15.641 1 60.69 589 ASN A N 1
ATOM 4530 C CA . ASN A 1 589 ? 7.625 -32.969 -15.961 1 60.69 589 ASN A CA 1
ATOM 4531 C C . ASN A 1 589 ? 7.777 -31.453 -16.125 1 60.69 589 ASN A C 1
ATOM 4533 O O . ASN A 1 589 ? 7.098 -30.844 -16.953 1 60.69 589 ASN A O 1
ATOM 4537 N N . ASP A 1 590 ? 8.828 -31.094 -15.602 1 68.62 590 ASP A N 1
ATOM 4538 C CA . ASP A 1 590 ? 9.039 -29.641 -15.656 1 68.62 590 ASP A CA 1
ATOM 4539 C C . ASP A 1 590 ? 9.609 -29.234 -17.016 1 68.62 590 ASP A C 1
ATOM 4541 O O . ASP A 1 590 ? 9.227 -28.203 -17.562 1 68.62 590 ASP A O 1
ATOM 4545 N N . LEU A 1 591 ? 10.438 -30.172 -17.594 1 80 591 LEU A N 1
ATOM 4546 C CA . LEU A 1 591 ? 11.062 -29.797 -18.859 1 80 591 LEU A CA 1
ATOM 4547 C C . LEU A 1 591 ? 10.055 -29.812 -20 1 80 591 LEU A C 1
ATOM 4549 O O . LEU A 1 591 ? 10.109 -28.984 -20.906 1 80 591 LEU A O 1
ATOM 4553 N N . GLN A 1 592 ? 9.172 -30.766 -19.906 1 78.62 592 GLN A N 1
ATOM 4554 C CA . GLN A 1 592 ? 8.125 -30.828 -20.922 1 78.62 592 GLN A CA 1
ATOM 4555 C C . GLN A 1 592 ? 7.207 -29.625 -20.828 1 78.62 592 GLN A C 1
ATOM 4557 O O . GLN A 1 592 ? 6.785 -29.078 -21.859 1 78.62 592 GLN A O 1
ATOM 4562 N N . ASP A 1 593 ? 6.898 -29.266 -19.625 1 80.31 593 ASP A N 1
ATOM 4563 C CA . ASP A 1 593 ? 6.066 -28.078 -19.453 1 80.31 593 ASP A CA 1
ATOM 4564 C C . ASP A 1 593 ? 6.777 -26.828 -19.953 1 80.31 593 ASP A C 1
ATOM 4566 O O . ASP A 1 593 ? 6.145 -25.938 -20.516 1 80.31 593 ASP A O 1
ATOM 4570 N N . SER A 1 594 ? 8.078 -26.828 -19.703 1 86.12 594 SER A N 1
ATOM 4571 C CA . SER A 1 594 ? 8.859 -25.703 -20.188 1 86.12 594 SER A CA 1
ATOM 4572 C C . SER A 1 594 ? 8.844 -25.625 -21.703 1 86.12 594 SER A C 1
ATOM 4574 O O . SER A 1 594 ? 8.805 -24.531 -22.281 1 86.12 594 SER A O 1
ATOM 4576 N N . MET A 1 595 ? 8.844 -26.75 -22.297 1 86.44 595 MET A N 1
ATOM 4577 C CA . MET A 1 595 ? 8.828 -26.797 -23.766 1 86.44 595 MET A CA 1
ATOM 4578 C C . MET A 1 595 ? 7.465 -26.375 -24.297 1 86.44 595 MET A C 1
ATOM 4580 O O . MET A 1 595 ? 7.383 -25.719 -25.344 1 86.44 595 MET A O 1
ATOM 4584 N N . LEU A 1 596 ? 6.512 -26.75 -23.594 1 83.06 596 LEU A N 1
ATOM 4585 C CA . LEU A 1 596 ? 5.172 -26.328 -24 1 83.06 596 LEU A CA 1
ATOM 4586 C C . LEU A 1 596 ? 5 -24.828 -23.844 1 83.06 596 LEU A C 1
ATOM 4588 O O . LEU A 1 596 ? 4.375 -24.188 -24.688 1 83.06 596 LEU A O 1
ATOM 4592 N N . ALA A 1 597 ? 5.473 -24.344 -22.797 1 86.81 597 ALA A N 1
ATOM 4593 C CA . ALA A 1 597 ? 5.438 -22.891 -22.609 1 86.81 597 ALA A CA 1
ATOM 4594 C C . ALA A 1 597 ? 6.199 -22.188 -23.719 1 86.81 597 ALA A C 1
ATOM 4596 O O . ALA A 1 597 ? 5.793 -21.109 -24.172 1 86.81 597 ALA A O 1
ATOM 4597 N N . ALA A 1 598 ? 7.262 -22.766 -24.125 1 90 598 ALA A N 1
ATOM 4598 C CA . ALA A 1 598 ? 8.062 -22.203 -25.203 1 90 598 ALA A CA 1
ATOM 4599 C C . ALA A 1 598 ? 7.309 -22.25 -26.531 1 90 598 ALA A C 1
ATOM 4601 O O . ALA A 1 598 ? 7.387 -21.312 -27.328 1 90 598 ALA A O 1
ATOM 4602 N N . ALA A 1 599 ? 6.578 -23.266 -26.719 1 89.25 599 ALA A N 1
ATOM 4603 C CA . ALA A 1 599 ? 5.844 -23.453 -27.969 1 89.25 599 ALA A CA 1
ATOM 4604 C C . ALA A 1 599 ? 4.75 -22.391 -28.125 1 89.25 599 ALA A C 1
ATOM 4606 O O . ALA A 1 599 ? 4.262 -22.141 -29.234 1 89.25 599 ALA A O 1
ATOM 4607 N N . LEU A 1 600 ? 4.418 -21.766 -27.031 1 89.19 600 LEU A N 1
ATOM 4608 C CA . LEU A 1 600 ? 3.348 -20.781 -27.047 1 89.19 600 LEU A CA 1
ATOM 4609 C C . LEU A 1 600 ? 3.896 -19.375 -27.328 1 89.19 600 LEU A C 1
ATOM 4611 O O . LEU A 1 600 ? 3.182 -18.391 -27.188 1 89.19 600 LEU A O 1
ATOM 4615 N N . GLN A 1 601 ? 5.129 -19.359 -27.797 1 89.94 601 GLN A N 1
ATOM 4616 C CA . GLN A 1 601 ? 5.723 -18.078 -28.141 1 89.94 601 GLN A CA 1
ATOM 4617 C C . GLN A 1 601 ? 5.449 -17.719 -29.594 1 89.94 601 GLN A C 1
ATOM 4619 O O . GLN A 1 601 ? 4.91 -18.531 -30.344 1 89.94 601 GLN A O 1
ATOM 4624 N N . SER A 1 602 ? 5.812 -16.484 -30.016 1 86.88 602 SER A N 1
ATOM 4625 C CA . SER A 1 602 ? 5.391 -15.93 -31.297 1 86.88 602 SER A CA 1
ATOM 4626 C C . SER A 1 602 ? 6.312 -16.391 -32.438 1 86.88 602 SER A C 1
ATOM 4628 O O . SER A 1 602 ? 5.926 -16.375 -33.594 1 86.88 602 SER A O 1
ATOM 4630 N N . ASN A 1 603 ? 7.508 -16.672 -32.125 1 89.38 603 ASN A N 1
ATOM 4631 C CA . ASN A 1 603 ? 8.461 -17.141 -33.125 1 89.38 603 ASN A CA 1
ATOM 4632 C C . ASN A 1 603 ? 9.477 -18.109 -32.5 1 89.38 603 ASN A C 1
ATOM 4634 O O . ASN A 1 603 ? 9.484 -18.328 -31.297 1 89.38 603 ASN A O 1
ATOM 4638 N N . LEU A 1 604 ? 10.211 -18.641 -33.375 1 92.12 604 LEU A N 1
ATOM 4639 C CA . LEU A 1 604 ? 11.125 -19.703 -32.969 1 92.12 604 LEU A CA 1
ATOM 4640 C C . LEU A 1 604 ? 12.203 -19.172 -32.031 1 92.12 604 LEU A C 1
ATOM 4642 O O . LEU A 1 604 ? 12.641 -19.891 -31.141 1 92.12 604 LEU A O 1
ATOM 4646 N N . GLN A 1 605 ? 12.68 -17.938 -32.25 1 90.06 605 GLN A N 1
ATOM 4647 C CA . GLN A 1 605 ? 13.688 -17.375 -31.375 1 90.06 605 GLN A CA 1
ATOM 4648 C C . GLN A 1 605 ? 13.133 -17.172 -29.969 1 90.06 605 GLN A C 1
ATOM 4650 O O . GLN A 1 605 ? 13.805 -17.453 -28.984 1 90.06 605 GLN A O 1
ATOM 4655 N N . GLN A 1 606 ? 11.953 -16.656 -29.922 1 91.12 606 GLN A N 1
ATOM 4656 C CA . GLN A 1 606 ? 11.32 -16.484 -28.625 1 91.12 606 GLN A CA 1
ATOM 4657 C C . GLN A 1 606 ? 11.078 -17.812 -27.938 1 91.12 606 GLN A C 1
ATOM 4659 O O . GLN A 1 606 ? 11.156 -17.922 -26.719 1 91.12 606 GLN A O 1
ATOM 4664 N N . LEU A 1 607 ? 10.719 -18.797 -28.75 1 93.06 607 LEU A N 1
ATOM 4665 C CA . LEU A 1 607 ? 10.594 -20.156 -28.219 1 93.06 607 LEU A CA 1
ATOM 4666 C C . LEU A 1 607 ? 11.898 -20.6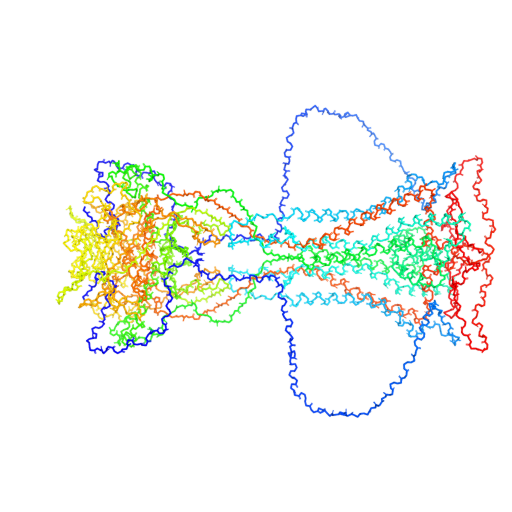09 -27.578 1 93.06 607 LEU A C 1
ATOM 4668 O O . LEU A 1 607 ? 11.898 -21.078 -26.438 1 93.06 607 LEU A O 1
ATOM 4672 N N . ALA A 1 608 ? 12.953 -20.375 -28.25 1 94.44 608 ALA A N 1
ATOM 4673 C CA . ALA A 1 608 ? 14.266 -20.766 -27.75 1 94.44 608 ALA A CA 1
ATOM 4674 C C . ALA A 1 608 ? 14.617 -20.016 -26.469 1 94.44 608 ALA A C 1
ATOM 4676 O O . ALA A 1 608 ? 15.133 -20.594 -25.516 1 94.44 608 ALA A O 1
ATOM 4677 N N . ASP A 1 609 ? 14.352 -18.734 -26.484 1 92.88 609 ASP A N 1
ATOM 4678 C CA . ASP A 1 609 ? 14.68 -17.891 -25.344 1 92.88 609 ASP A CA 1
ATOM 4679 C C . ASP A 1 609 ? 13.859 -18.281 -24.125 1 92.88 609 ASP A C 1
ATOM 4681 O O . ASP A 1 609 ? 14.375 -18.297 -23 1 92.88 609 ASP A O 1
ATOM 4685 N N . THR A 1 610 ? 12.578 -18.516 -24.328 1 91.56 610 THR A N 1
ATOM 4686 C CA . THR A 1 610 ? 11.703 -18.891 -23.219 1 91.56 610 THR A CA 1
ATOM 4687 C C . THR A 1 610 ? 12.141 -20.219 -22.625 1 91.56 610 THR A C 1
ATOM 4689 O O . THR A 1 610 ? 12.172 -20.375 -21.391 1 91.56 610 THR A O 1
ATOM 4692 N N . PHE A 1 611 ? 12.445 -21.125 -23.438 1 93.12 611 PHE A N 1
ATOM 4693 C CA . PHE A 1 611 ? 12.938 -22.406 -22.953 1 93.12 611 PHE A CA 1
ATOM 4694 C C . PHE A 1 611 ? 14.25 -22.219 -22.188 1 93.12 611 PHE A C 1
ATOM 4696 O O . PHE A 1 611 ? 14.445 -22.812 -21.125 1 93.12 611 PHE A O 1
ATOM 4703 N N . ALA A 1 612 ? 15.102 -21.422 -22.781 1 95.06 612 ALA A N 1
ATOM 4704 C CA . ALA A 1 612 ? 16.391 -21.172 -22.172 1 95.06 612 ALA A CA 1
ATOM 4705 C C . ALA A 1 612 ? 16.234 -20.609 -20.75 1 95.06 612 ALA A C 1
ATOM 4707 O O . ALA A 1 612 ? 16.906 -21.047 -19.828 1 95.06 612 ALA A O 1
ATOM 4708 N N . ASN A 1 613 ? 15.398 -19.672 -20.594 1 93.31 613 ASN A N 1
ATOM 4709 C CA . ASN A 1 613 ? 15.172 -19.078 -19.281 1 93.31 613 ASN A CA 1
ATOM 4710 C C . ASN A 1 613 ? 14.602 -20.078 -18.281 1 93.31 613 ASN A C 1
ATOM 4712 O O . ASN A 1 613 ? 15 -20.094 -17.125 1 93.31 613 ASN A O 1
ATOM 4716 N N . SER A 1 614 ? 13.68 -20.922 -18.75 1 92.38 614 SER A N 1
ATOM 4717 C CA . SER A 1 614 ? 13.125 -21.953 -17.875 1 92.38 614 SER A CA 1
ATOM 4718 C C . SER A 1 614 ? 14.195 -22.969 -17.484 1 92.38 614 SER A C 1
ATOM 4720 O O . SER A 1 614 ? 14.18 -23.484 -16.359 1 92.38 614 SER A O 1
ATOM 4722 N N . TYR A 1 615 ? 15.023 -23.188 -18.406 1 93.56 615 TYR A N 1
ATOM 4723 C CA . TYR A 1 615 ? 16.094 -24.141 -18.125 1 93.56 615 TYR A CA 1
ATOM 4724 C C . TYR A 1 615 ? 17.078 -23.594 -17.109 1 93.56 615 TYR A C 1
ATOM 4726 O O . TYR A 1 615 ? 17.594 -24.328 -16.266 1 93.56 615 TYR A O 1
ATOM 4734 N N . SER A 1 616 ? 17.344 -22.266 -17.234 1 95 616 SER A N 1
ATOM 4735 C CA . SER A 1 616 ? 18.188 -21.625 -16.219 1 95 616 SER A CA 1
ATOM 4736 C C . SER A 1 616 ? 17.594 -21.812 -14.82 1 95 616 SER A C 1
ATOM 4738 O O . SER A 1 616 ? 18.312 -22.125 -13.867 1 95 616 SER A O 1
ATOM 4740 N N . ALA A 1 617 ? 16.328 -21.641 -14.719 1 93.69 617 ALA A N 1
ATOM 4741 C CA . ALA A 1 617 ? 15.648 -21.797 -13.43 1 93.69 617 ALA A CA 1
ATOM 4742 C C . ALA A 1 617 ? 15.734 -23.234 -12.938 1 93.69 617 ALA A C 1
ATOM 4744 O O . ALA A 1 617 ? 15.898 -23.469 -11.734 1 93.69 617 ALA A O 1
ATOM 4745 N N . ARG A 1 618 ? 15.609 -24.109 -13.836 1 91.69 618 ARG A N 1
ATOM 4746 C CA . ARG A 1 618 ? 15.703 -25.531 -13.484 1 91.69 618 ARG A CA 1
ATOM 4747 C C . ARG A 1 618 ? 17.078 -25.875 -12.93 1 91.69 618 ARG A C 1
ATOM 4749 O O . ARG A 1 618 ? 17.203 -26.5 -11.875 1 91.69 618 ARG A O 1
ATOM 4756 N N . VAL A 1 619 ? 18.078 -25.453 -13.672 1 93.56 619 VAL A N 1
ATOM 4757 C CA . VAL A 1 619 ? 19.438 -25.734 -13.234 1 93.56 619 VAL A CA 1
ATOM 4758 C C . VAL A 1 619 ? 19.672 -25.125 -11.859 1 93.56 619 VAL A C 1
ATOM 4760 O O . VAL A 1 619 ? 20.219 -25.781 -10.969 1 93.56 619 VAL A O 1
ATOM 4763 N N . MET A 1 620 ? 19.203 -23.984 -11.68 1 95.75 620 MET A N 1
ATOM 4764 C CA . MET A 1 620 ? 19.406 -23.297 -10.406 1 95.75 620 MET A CA 1
ATOM 4765 C C . MET A 1 620 ? 18.656 -23.984 -9.281 1 95.75 620 MET A C 1
ATOM 4767 O O . MET A 1 620 ? 19.141 -24.062 -8.148 1 95.75 620 MET A O 1
ATOM 4771 N N . SER A 1 621 ? 17.5 -24.516 -9.539 1 93.19 621 SER A N 1
ATOM 4772 C CA . SER A 1 621 ? 16.703 -25.203 -8.516 1 93.19 621 SER A CA 1
ATOM 4773 C C . SER A 1 621 ? 17.422 -26.469 -8.031 1 93.19 621 SER A C 1
ATOM 4775 O O . SER A 1 621 ? 17.281 -26.844 -6.859 1 93.19 621 SER A O 1
ATOM 4777 N N . VAL A 1 622 ? 18.156 -27.062 -8.883 1 91.12 622 VAL A N 1
ATOM 4778 C CA . VAL A 1 622 ? 18.844 -28.297 -8.516 1 91.12 622 VAL A CA 1
ATOM 4779 C C . VAL A 1 622 ? 20.125 -27.953 -7.734 1 91.12 622 VAL A C 1
ATOM 4781 O O . VAL A 1 622 ? 20.484 -28.656 -6.781 1 91.12 622 VAL A O 1
ATOM 4784 N N . ILE A 1 623 ? 20.766 -26.844 -8.117 1 94.69 623 ILE A N 1
ATOM 4785 C CA . ILE A 1 623 ? 22.031 -26.453 -7.496 1 94.69 623 ILE A CA 1
ATOM 4786 C C . ILE A 1 623 ? 21.766 -25.797 -6.141 1 94.69 623 ILE A C 1
ATOM 4788 O O . ILE A 1 623 ? 22.562 -25.922 -5.219 1 94.69 623 ILE A O 1
ATOM 4792 N N . GLY A 1 624 ? 20.641 -25.219 -5.957 1 95.81 624 GLY A N 1
ATOM 4793 C CA . GLY A 1 624 ? 20.312 -24.328 -4.855 1 95.81 624 GLY A CA 1
ATOM 4794 C C . GLY A 1 624 ? 20.516 -24.953 -3.492 1 95.81 624 GLY A C 1
ATOM 4795 O O . GLY A 1 624 ? 21.188 -24.375 -2.631 1 95.81 624 GLY A O 1
ATOM 4796 N N . PRO A 1 625 ? 20.047 -26.188 -3.26 1 93.75 625 PRO A N 1
ATOM 4797 C CA . PRO A 1 625 ? 20.156 -26.797 -1.935 1 93.75 625 PRO A CA 1
ATOM 4798 C C . PRO A 1 625 ? 21.594 -27.062 -1.51 1 93.75 625 PRO A C 1
ATOM 4800 O O . PRO A 1 625 ? 21.859 -27.312 -0.332 1 93.75 625 PRO A O 1
ATOM 4803 N N . PHE A 1 626 ? 22.469 -27 -2.404 1 95 626 PHE A N 1
ATOM 4804 C CA . PHE A 1 626 ? 23.859 -27.359 -2.105 1 95 626 PHE A CA 1
ATOM 4805 C C . PHE A 1 626 ? 24.719 -26.125 -1.959 1 95 626 PHE A C 1
ATOM 4807 O O . PHE A 1 626 ? 25.953 -26.219 -1.898 1 95 626 PHE A O 1
ATOM 4814 N N . LEU A 1 627 ? 24.016 -25.047 -1.977 1 96.31 627 LEU A N 1
ATOM 4815 C CA . LEU A 1 627 ? 24.672 -23.766 -1.706 1 96.31 627 LEU A CA 1
ATOM 4816 C C . LEU A 1 627 ? 24.422 -23.328 -0.268 1 96.31 627 LEU A C 1
ATOM 4818 O O . LEU A 1 627 ? 23.453 -23.766 0.363 1 96.31 627 LEU A O 1
ATOM 4822 N N . SER A 1 628 ? 25.375 -22.562 0.21 1 94.81 628 SER A N 1
ATOM 4823 C CA . SER A 1 628 ? 25.219 -22.031 1.557 1 94.81 628 SER A CA 1
ATOM 4824 C C . SER A 1 628 ? 25.281 -20.5 1.549 1 94.81 628 SER A C 1
ATOM 4826 O O . SER A 1 628 ? 25.844 -19.906 0.628 1 94.81 628 SER A O 1
ATOM 4828 N N . ALA A 1 629 ? 24.734 -19.984 2.559 1 94.56 629 ALA A N 1
ATOM 4829 C CA . ALA A 1 629 ? 24.609 -18.531 2.658 1 94.56 629 ALA A CA 1
ATOM 4830 C C . ALA A 1 629 ? 25.969 -17.875 2.791 1 94.56 629 ALA A C 1
ATOM 4832 O O . ALA A 1 629 ? 26.875 -18.438 3.406 1 94.56 629 ALA A O 1
ATOM 4833 N N . ARG A 1 630 ? 26.078 -16.672 2.164 1 95.19 630 ARG A N 1
ATOM 4834 C CA . ARG A 1 630 ? 27.266 -15.828 2.24 1 95.19 630 ARG A CA 1
ATOM 4835 C C . ARG A 1 630 ? 26.922 -14.445 2.787 1 95.19 630 ARG A C 1
ATOM 4837 O O . ARG A 1 630 ? 25.828 -13.922 2.531 1 95.19 630 ARG A O 1
ATOM 4844 N N . ALA A 1 631 ? 27.906 -13.898 3.398 1 94.69 631 ALA A N 1
ATOM 4845 C CA . ALA A 1 631 ? 27.719 -12.586 4.008 1 94.69 631 ALA A CA 1
ATOM 4846 C C . ALA A 1 631 ? 27.516 -11.508 2.945 1 94.69 631 ALA A C 1
ATOM 4848 O O . ALA A 1 631 ? 28.125 -11.562 1.878 1 94.69 631 ALA A O 1
ATOM 4849 N N . ASN A 1 632 ? 26.672 -10.562 3.277 1 96.12 632 ASN A N 1
ATOM 4850 C CA . ASN A 1 632 ? 26.453 -9.414 2.402 1 96.12 632 ASN A CA 1
ATOM 4851 C C . ASN A 1 632 ? 27.703 -8.547 2.287 1 96.12 632 ASN A C 1
ATOM 4853 O O . ASN A 1 632 ? 28.578 -8.594 3.156 1 96.12 632 ASN A O 1
ATOM 4857 N N . LEU A 1 633 ? 27.766 -7.777 1.2 1 95.06 633 LEU A N 1
ATOM 4858 C CA . LEU A 1 633 ? 28.859 -6.824 1.009 1 95.06 633 LEU A CA 1
ATOM 4859 C C . LEU A 1 633 ? 28.547 -5.5 1.699 1 95.06 633 LEU A C 1
ATOM 4861 O O . LEU A 1 633 ? 29.438 -4.855 2.248 1 95.06 633 LEU A O 1
ATOM 4865 N N . GLN A 1 634 ? 27.297 -5.043 1.491 1 94.38 634 GLN A N 1
ATOM 4866 C CA . GLN A 1 634 ? 26.781 -3.816 2.094 1 94.38 634 GLN A CA 1
ATOM 4867 C C . GLN A 1 634 ? 25.312 -3.951 2.441 1 94.38 634 GLN A C 1
ATOM 4869 O O . GLN A 1 634 ? 24.578 -4.711 1.8 1 94.38 634 GLN A O 1
ATOM 4874 N N . GLU A 1 635 ? 24.906 -3.287 3.48 1 94.88 635 GLU A N 1
ATOM 4875 C CA . GLU A 1 635 ? 23.516 -3.307 3.895 1 94.88 635 GLU A CA 1
ATOM 4876 C C . GLU A 1 635 ? 23.109 -1.983 4.543 1 94.88 635 GLU A C 1
ATOM 4878 O O . GLU A 1 635 ? 23.938 -1.328 5.188 1 94.88 635 GLU A O 1
ATOM 4883 N N . GLN A 1 636 ? 21.906 -1.562 4.285 1 93.62 636 GLN A N 1
ATOM 4884 C CA . GLN A 1 636 ? 21.344 -0.371 4.918 1 93.62 636 GLN A CA 1
ATOM 4885 C C . GLN A 1 636 ? 19.891 -0.592 5.32 1 93.62 636 GLN A C 1
ATOM 4887 O O . GLN A 1 636 ? 19.219 -1.472 4.777 1 93.62 636 GLN A O 1
ATOM 4892 N N . THR A 1 637 ? 19.438 0.146 6.316 1 92.06 637 THR A N 1
ATOM 4893 C CA . THR A 1 637 ? 18.062 0.125 6.77 1 92.06 637 THR A CA 1
ATOM 4894 C C . THR A 1 637 ? 17.422 1.501 6.609 1 92.06 637 THR A C 1
ATOM 4896 O O . THR A 1 637 ? 18.047 2.521 6.906 1 92.06 637 THR A O 1
ATOM 4899 N N . ARG A 1 638 ? 16.219 1.531 6.074 1 91.12 638 ARG A N 1
ATOM 4900 C CA . ARG A 1 638 ? 15.453 2.758 5.922 1 91.12 638 ARG A CA 1
ATOM 4901 C C . ARG A 1 638 ? 14.359 2.852 6.977 1 91.12 638 ARG A C 1
ATOM 4903 O O . ARG A 1 638 ? 13.633 1.884 7.211 1 91.12 638 ARG A O 1
ATOM 4910 N N . THR A 1 639 ? 14.289 3.967 7.621 1 88.25 639 THR A N 1
ATOM 4911 C CA . THR A 1 639 ? 13.211 4.25 8.57 1 88.25 639 THR A CA 1
ATOM 4912 C C . THR A 1 639 ? 12.359 5.418 8.078 1 88.25 639 THR A C 1
ATOM 4914 O O . THR A 1 639 ? 12.805 6.566 8.094 1 88.25 639 THR A O 1
ATOM 4917 N N . PRO A 1 640 ? 11.102 5.117 7.68 1 85.25 640 PRO A N 1
ATOM 4918 C CA . PRO A 1 640 ? 10.234 6.207 7.23 1 85.25 640 PRO A CA 1
ATOM 4919 C C . PRO A 1 640 ? 9.812 7.133 8.375 1 85.25 640 PRO A C 1
ATOM 4921 O O . PRO A 1 640 ? 9.336 6.66 9.406 1 85.25 640 PRO A O 1
ATOM 4924 N N . LEU A 1 641 ? 9.969 8.555 8.172 1 86.94 641 LEU A N 1
ATOM 4925 C CA . LEU A 1 641 ? 9.633 9.555 9.18 1 86.94 641 LEU A CA 1
ATOM 4926 C C . LEU A 1 641 ? 8.906 10.734 8.547 1 86.94 641 LEU A C 1
ATOM 4928 O O . LEU A 1 641 ? 9.102 11.039 7.367 1 86.94 641 LEU A O 1
ATOM 4932 N N . LEU A 1 642 ? 7.945 11.344 9.359 1 87.25 642 LEU A N 1
ATOM 4933 C CA . LEU A 1 642 ? 7.441 12.68 9.055 1 87.25 642 LEU A CA 1
ATOM 4934 C C . LEU A 1 642 ? 8.32 13.75 9.688 1 87.25 642 LEU A C 1
ATOM 4936 O O . LEU A 1 642 ? 8.438 13.82 10.914 1 87.25 642 LEU A O 1
ATOM 4940 N N . VAL A 1 643 ? 8.953 14.57 8.852 1 91.06 643 VAL A N 1
ATOM 4941 C CA . VAL A 1 643 ? 9.914 15.539 9.375 1 91.06 643 VAL A CA 1
ATOM 4942 C C . VAL A 1 643 ? 9.508 16.953 8.953 1 91.06 643 VAL A C 1
ATOM 4944 O O . VAL A 1 643 ? 8.844 17.125 7.926 1 91.06 643 VAL A O 1
ATOM 4947 N N . ALA A 1 644 ? 9.852 17.891 9.812 1 93.69 644 ALA A N 1
ATOM 4948 C CA . ALA A 1 644 ? 9.656 19.297 9.484 1 93.69 644 ALA A CA 1
ATOM 4949 C C . ALA A 1 644 ? 10.828 19.844 8.664 1 93.69 644 ALA A C 1
ATOM 4951 O O . ALA A 1 644 ? 11.992 19.688 9.055 1 93.69 644 ALA A O 1
ATOM 4952 N N . LYS A 1 645 ? 10.547 20.453 7.609 1 92.94 645 LYS A N 1
ATOM 4953 C CA . LYS A 1 645 ? 11.523 21.156 6.773 1 92.94 645 LYS A CA 1
ATOM 4954 C C . LYS A 1 645 ? 11.586 22.641 7.129 1 92.94 645 LYS A C 1
ATOM 4956 O O . LYS A 1 645 ? 10.766 23.422 6.664 1 92.94 645 LYS A O 1
ATOM 4961 N N . VAL A 1 646 ? 12.625 23.062 7.883 1 94.75 646 VAL A N 1
ATOM 4962 C CA . VAL A 1 646 ? 12.75 24.422 8.398 1 94.75 646 VAL A CA 1
ATOM 4963 C C . VAL A 1 646 ? 13.805 25.172 7.602 1 94.75 646 VAL A C 1
ATOM 4965 O O . VAL A 1 646 ? 14.977 24.781 7.59 1 94.75 646 VAL A O 1
ATOM 4968 N N . PRO A 1 647 ? 13.422 26.203 6.961 1 95.06 647 PRO A N 1
ATOM 4969 C CA . PRO A 1 647 ? 14.422 26.984 6.234 1 95.06 647 PRO A CA 1
ATOM 4970 C C . PRO A 1 647 ? 15.406 27.703 7.164 1 95.06 647 PRO A C 1
ATOM 4972 O O . PRO A 1 647 ? 14.992 28.25 8.188 1 95.06 647 PRO A O 1
ATOM 4975 N N . LYS A 1 648 ? 16.672 27.906 6.805 1 94.81 648 LYS A N 1
ATOM 4976 C CA . LYS A 1 648 ? 17.734 28.453 7.648 1 94.81 648 LYS A CA 1
ATOM 4977 C C . LYS A 1 648 ? 17.719 29.969 7.652 1 94.81 648 LYS A C 1
ATOM 4979 O O . LYS A 1 648 ? 17.969 30.594 8.688 1 94.81 648 LYS A O 1
ATOM 4984 N N . VAL A 1 649 ? 17.359 30.594 6.59 1 95.88 649 VAL A N 1
ATOM 4985 C CA . VAL A 1 649 ? 17.469 32.062 6.457 1 95.88 649 VAL A CA 1
ATOM 4986 C C . VAL A 1 649 ? 16.438 32.719 7.336 1 95.88 649 VAL A C 1
ATOM 4988 O O . VAL A 1 649 ? 16.766 33.562 8.195 1 95.88 649 VAL A O 1
ATOM 4991 N N . PRO A 1 650 ? 15.188 32.406 7.125 1 95.56 650 PRO A N 1
ATOM 4992 C CA . PRO A 1 650 ? 14.211 33 8.031 1 95.56 650 PRO A CA 1
ATOM 4993 C C . PRO A 1 650 ? 14.484 32.688 9.5 1 95.56 650 PRO A C 1
ATOM 4995 O O . PRO A 1 650 ? 14.297 33.562 10.367 1 95.56 650 PRO A O 1
ATOM 4998 N N . LEU A 1 651 ? 14.938 31.562 9.766 1 95.5 651 LEU A N 1
ATOM 4999 C CA . LEU A 1 651 ? 15.266 31.188 11.133 1 95.5 651 LEU A CA 1
ATOM 5000 C C . LEU A 1 651 ? 16.422 32.031 11.664 1 95.5 651 LEU A C 1
ATOM 5002 O O . LEU A 1 651 ? 16.375 32.531 12.789 1 95.5 651 LEU A O 1
ATOM 5006 N N . ALA A 1 652 ? 17.422 32.281 10.914 1 96.25 652 ALA A N 1
ATOM 5007 C CA . ALA A 1 652 ? 18.594 33.062 11.312 1 96.25 652 ALA A CA 1
ATOM 5008 C C . ALA A 1 652 ? 18.219 34.5 11.555 1 96.25 652 ALA A C 1
ATOM 5010 O O . ALA A 1 652 ? 18.719 35.125 12.5 1 96.25 652 ALA A O 1
ATOM 5011 N N . ILE A 1 653 ? 17.344 35.031 10.711 1 96.75 653 ILE A N 1
ATOM 5012 C CA . ILE A 1 653 ? 16.938 36.438 10.867 1 96.75 653 ILE A CA 1
ATOM 5013 C C . ILE A 1 653 ? 16.125 36.594 12.156 1 96.75 653 ILE A C 1
ATOM 5015 O O . ILE A 1 653 ? 16.266 37.594 12.867 1 96.75 653 ILE A O 1
ATOM 5019 N N . LEU A 1 654 ? 15.344 35.625 12.406 1 95.94 654 LEU A N 1
ATOM 5020 C CA . LEU A 1 654 ? 14.555 35.656 13.633 1 95.94 654 LEU A CA 1
ATOM 5021 C C . LEU A 1 654 ? 15.453 35.594 14.859 1 95.94 654 LEU A C 1
ATOM 5023 O O . LEU A 1 654 ? 15.289 36.406 15.789 1 95.94 654 LEU A O 1
ATOM 5027 N N . ILE A 1 655 ? 16.359 34.781 14.883 1 96 655 ILE A N 1
ATOM 5028 C CA . ILE A 1 655 ? 17.281 34.625 16 1 96 655 ILE A CA 1
ATOM 5029 C C . ILE A 1 655 ? 18.125 35.906 16.141 1 96 655 ILE A C 1
ATOM 5031 O O . ILE A 1 655 ? 18.312 36.406 17.25 1 96 655 ILE A O 1
ATOM 5035 N N . ALA A 1 656 ? 18.562 36.438 15.07 1 96.81 656 ALA A N 1
ATOM 5036 C CA . ALA A 1 656 ? 19.328 37.688 15.094 1 96.81 656 ALA A CA 1
ATOM 5037 C C . ALA A 1 656 ? 18.5 38.844 15.648 1 96.81 656 ALA A C 1
ATOM 5039 O O . ALA A 1 656 ? 19 39.688 16.391 1 96.81 656 ALA A O 1
ATOM 5040 N N . GLY A 1 657 ? 17.234 38.875 15.172 1 95.44 657 GLY A N 1
ATOM 5041 C CA . GLY A 1 657 ? 16.328 39.875 15.703 1 95.44 657 GLY A CA 1
ATOM 5042 C C . GLY A 1 657 ? 16.172 39.781 17.219 1 95.44 657 GLY A C 1
ATOM 5043 O O . GLY A 1 657 ? 16.203 40.812 17.906 1 95.44 657 GLY A O 1
ATOM 5044 N N . CYS A 1 658 ? 16.062 38.625 17.75 1 95.56 658 CYS A N 1
ATOM 5045 C CA . CYS A 1 658 ? 15.945 38.438 19.188 1 95.56 658 CYS A CA 1
ATOM 5046 C C . CYS A 1 658 ? 17.234 38.812 19.906 1 95.56 658 CYS A C 1
ATOM 5048 O O . CYS A 1 658 ? 17.203 39.406 20.969 1 95.56 658 CYS A O 1
ATOM 5050 N N . LEU A 1 659 ? 18.344 38.562 19.359 1 96.31 659 LEU A N 1
ATOM 5051 C CA . LEU A 1 659 ? 19.625 38.906 19.953 1 96.31 659 LEU A CA 1
ATOM 5052 C C . LEU A 1 659 ? 19.812 40.438 19.938 1 96.31 659 LEU A C 1
ATOM 5054 O O . LEU A 1 659 ? 20.391 41 20.875 1 96.31 659 LEU A O 1
ATOM 5058 N N . CYS A 1 660 ? 19.281 41.062 18.953 1 95.81 660 CYS A N 1
ATOM 5059 C CA . CYS A 1 660 ? 19.344 42.5 18.906 1 95.81 660 CYS A CA 1
ATOM 5060 C C . CYS A 1 660 ? 18.547 43.125 20.047 1 95.81 660 CYS A C 1
ATOM 5062 O O . CYS A 1 660 ? 18.969 44.125 20.625 1 95.81 660 CYS A O 1
ATOM 5064 N N . TYR A 1 661 ? 17.453 42.531 20.406 1 94.88 661 TYR A N 1
ATOM 5065 C CA . TYR A 1 661 ? 16.688 43 21.562 1 94.88 661 TYR A CA 1
ATOM 5066 C C . TYR A 1 661 ? 17.484 42.844 22.844 1 94.88 661 TYR A C 1
ATOM 5068 O O . TYR A 1 661 ? 17.406 43.688 23.734 1 94.88 661 TYR A O 1
ATOM 5076 N N . ILE A 1 662 ? 18.172 41.781 22.938 1 94.56 662 ILE A N 1
ATOM 5077 C CA . ILE A 1 662 ? 19 41.562 24.109 1 94.56 662 ILE A CA 1
ATOM 5078 C C . ILE A 1 662 ? 20.078 42.656 24.203 1 94.56 662 ILE A C 1
ATOM 5080 O O . ILE A 1 662 ? 20.266 43.25 25.266 1 94.56 662 ILE A O 1
ATOM 5084 N N . VAL A 1 663 ? 20.703 42.969 23.156 1 95.06 663 VAL A N 1
ATOM 5085 C CA . VAL A 1 663 ? 21.734 44 23.125 1 95.06 663 VAL A CA 1
ATOM 5086 C C . VAL A 1 663 ? 21.125 45.375 23.406 1 95.06 663 VAL A C 1
ATOM 5088 O O . VAL A 1 663 ? 21.688 46.156 24.172 1 95.06 663 VAL A O 1
ATOM 5091 N N . PHE A 1 664 ? 19.953 45.562 22.781 1 93.81 664 PHE A N 1
ATOM 5092 C CA . PHE A 1 664 ? 19.25 46.844 22.984 1 93.81 664 PHE A CA 1
ATOM 5093 C C . PHE A 1 664 ? 18.891 47 24.453 1 93.81 664 PHE A C 1
ATOM 5095 O O . PHE A 1 664 ? 18.969 48.125 24.984 1 93.81 664 PHE A O 1
ATOM 5102 N N . GLY A 1 665 ? 18.469 45.938 25.078 1 90.88 665 GLY A N 1
ATOM 5103 C CA . GLY A 1 665 ? 18.172 45.969 26.516 1 90.88 665 GLY A CA 1
ATOM 5104 C C . GLY A 1 665 ? 19.391 46.281 27.359 1 90.88 665 GLY A C 1
ATOM 5105 O O . GLY A 1 665 ? 19.328 47.125 28.266 1 90.88 665 GLY A O 1
ATOM 5106 N N . VAL A 1 666 ? 20.5 45.844 27.031 1 93.75 666 VAL A N 1
ATOM 5107 C CA . VAL A 1 666 ? 21.734 46.062 27.766 1 93.75 666 VAL A CA 1
ATOM 5108 C C . VAL A 1 666 ? 22.219 47.5 27.547 1 93.75 666 VAL A C 1
ATOM 5110 O O . VAL A 1 666 ? 22.609 48.188 28.5 1 93.75 666 VAL A O 1
ATOM 5113 N N . VAL A 1 667 ? 22.109 47.969 26.391 1 94.12 667 VAL A N 1
ATOM 5114 C CA . VAL A 1 667 ? 22.562 49.312 26.078 1 94.12 667 VAL A CA 1
ATOM 5115 C C . VAL A 1 667 ? 21.656 50.344 26.781 1 94.12 667 VAL A C 1
ATOM 5117 O O . VAL A 1 667 ? 22.156 51.312 27.375 1 94.12 667 VAL A O 1
ATOM 5120 N N . SER A 1 668 ? 20.359 50.125 26.719 1 93.19 668 SER A N 1
ATOM 5121 C CA . SER A 1 668 ? 19.422 51.031 27.391 1 93.19 668 SER A CA 1
ATOM 5122 C C . SER A 1 668 ? 19.641 51.031 28.891 1 93.19 668 SER A C 1
ATOM 5124 O O . SER A 1 668 ? 19.562 52.094 29.531 1 93.19 668 SER A O 1
ATOM 5126 N N . ALA A 1 669 ? 19.938 49.906 29.438 1 92.88 669 ALA A N 1
ATOM 5127 C CA . ALA A 1 669 ? 20.203 49.812 30.875 1 92.88 669 ALA A CA 1
ATOM 5128 C C . ALA A 1 669 ? 21.484 50.531 31.25 1 92.88 669 ALA A C 1
ATOM 5130 O O . ALA A 1 669 ? 21.547 51.219 32.281 1 92.88 669 ALA A O 1
ATOM 5131 N N . THR A 1 670 ? 22.516 50.469 30.484 1 94.12 670 THR A N 1
ATOM 5132 C CA . THR A 1 670 ? 23.781 51.125 30.75 1 94.12 670 THR A CA 1
ATOM 5133 C C . THR A 1 670 ? 23.656 52.656 30.641 1 94.12 670 THR A C 1
ATOM 5135 O O . THR A 1 670 ? 24.219 53.375 31.453 1 94.12 670 THR A O 1
ATOM 5138 N N . LEU A 1 671 ? 22.922 53.062 29.656 1 93.25 671 LEU A N 1
ATOM 5139 C CA . LEU A 1 671 ? 22.688 54.5 29.5 1 93.25 671 LEU A CA 1
ATOM 5140 C C . LEU A 1 671 ? 21.859 55.031 30.656 1 93.25 671 LEU A C 1
ATOM 5142 O O . LEU A 1 671 ? 22.125 56.125 31.156 1 93.25 671 LEU A O 1
ATOM 5146 N N . ALA A 1 672 ? 20.859 54.344 31.062 1 93.12 672 ALA A N 1
ATOM 5147 C CA . ALA A 1 672 ? 20.047 54.75 32.219 1 93.12 672 ALA A CA 1
ATOM 5148 C C . ALA A 1 672 ? 20.875 54.781 33.5 1 93.12 672 ALA A C 1
ATOM 5150 O O . ALA A 1 672 ? 20.719 55.656 34.312 1 93.12 672 ALA A O 1
ATOM 5151 N N . TYR A 1 673 ? 21.734 53.781 33.625 1 92.31 673 TYR A N 1
ATOM 5152 C CA . TYR A 1 673 ? 22.656 53.75 34.781 1 92.31 673 TYR A CA 1
ATOM 5153 C C . TYR A 1 673 ? 23.562 54.969 34.781 1 92.31 673 TYR A C 1
ATOM 5155 O O . TYR A 1 673 ? 23.766 55.594 35.844 1 92.31 673 TYR A O 1
ATOM 5163 N N . GLY A 1 674 ? 24.078 55.344 33.688 1 92.06 674 GLY A N 1
ATOM 5164 C CA . GLY A 1 674 ? 24.922 56.531 33.594 1 92.06 674 GLY A CA 1
ATOM 5165 C C . GLY A 1 674 ? 24.188 57.812 33.906 1 92.06 674 GLY A C 1
ATOM 5166 O O . GLY A 1 674 ? 24.75 58.719 34.562 1 92.06 674 GLY A O 1
ATOM 5167 N N . ALA A 1 675 ? 22.984 57.938 33.5 1 92 675 ALA A N 1
ATOM 5168 C CA . ALA A 1 675 ? 22.188 59.125 33.781 1 92 675 ALA A CA 1
ATOM 5169 C C . ALA A 1 675 ? 21.906 59.25 35.281 1 92 675 ALA A C 1
ATOM 5171 O O . ALA A 1 675 ? 22.016 60.344 35.844 1 92 675 ALA A O 1
ATOM 5172 N N . LEU A 1 676 ? 21.625 58.188 35.906 1 90.75 676 LEU A N 1
ATOM 5173 C CA . LEU A 1 676 ? 21.266 58.219 37.344 1 90.75 676 LEU A CA 1
ATOM 5174 C C . LEU A 1 676 ? 22.5 58.406 38.219 1 90.75 676 LEU A C 1
ATOM 5176 O O . LEU A 1 676 ? 22.391 58.844 39.344 1 90.75 676 LEU A O 1
ATOM 5180 N N . ARG A 1 677 ? 23.609 58.062 37.688 1 89.38 677 ARG A N 1
ATOM 5181 C CA . ARG A 1 677 ? 24.859 58.25 38.438 1 89.38 677 ARG A CA 1
ATOM 5182 C C . ARG A 1 677 ? 25.297 59.719 38.406 1 89.38 677 ARG A C 1
ATOM 5184 O O . ARG A 1 677 ? 26 60.156 39.344 1 89.38 677 ARG A O 1
ATOM 5191 N N . VAL A 1 678 ? 24.875 60.438 37.438 1 89.19 678 VAL A N 1
ATOM 5192 C CA . VAL A 1 678 ? 25.219 61.844 37.375 1 89.19 678 VAL A CA 1
ATOM 5193 C C . VAL A 1 678 ? 24.312 62.656 38.281 1 89.19 678 VAL A C 1
ATOM 5195 O O . VAL A 1 678 ? 24.781 63.438 39.094 1 89.19 678 VAL A O 1
ATOM 5198 N N . VAL A 1 679 ? 23.047 62.562 38.062 1 88.62 679 VAL A N 1
ATOM 5199 C CA . VAL A 1 679 ? 22.047 63.25 38.844 1 88.62 679 VAL A CA 1
ATOM 5200 C C . VAL A 1 679 ? 20.844 62.344 39.062 1 88.62 679 VAL A C 1
ATOM 5202 O O . VAL A 1 679 ? 20.422 61.625 38.156 1 88.62 679 VAL A O 1
ATOM 5205 N N . ASP A 1 680 ? 20.422 62.312 40.312 1 86.12 680 ASP A N 1
ATOM 5206 C CA . ASP A 1 680 ? 19.219 61.531 40.594 1 86.12 680 ASP A CA 1
ATOM 5207 C C . ASP A 1 680 ? 17.984 62.156 39.906 1 86.12 680 ASP A C 1
ATOM 5209 O O . ASP A 1 680 ? 17.266 62.938 40.562 1 86.12 680 ASP A O 1
ATOM 5213 N N . VAL A 1 681 ? 17.734 61.812 38.719 1 86.38 681 VAL A N 1
ATOM 5214 C CA . VAL A 1 681 ? 16.688 62.438 37.938 1 86.38 681 VAL A CA 1
ATOM 5215 C C . VAL A 1 681 ? 15.422 61.594 37.969 1 86.38 681 VAL A C 1
ATOM 5217 O O . VAL A 1 681 ? 14.555 61.719 37.125 1 86.38 681 VAL A O 1
ATOM 5220 N N . ARG A 1 682 ? 15.281 60.656 38.844 1 86.44 682 ARG A N 1
ATOM 5221 C CA . ARG A 1 682 ? 14.117 59.781 38.906 1 86.44 682 ARG A CA 1
ATOM 5222 C C . ARG A 1 682 ? 12.828 60.562 39.031 1 86.44 682 ARG A C 1
ATOM 5224 O O . ARG A 1 682 ? 11.836 60.281 38.375 1 86.44 682 ARG A O 1
ATOM 5231 N N . ASP A 1 683 ? 12.953 61.562 39.844 1 80.75 683 ASP A N 1
ATOM 5232 C CA . ASP A 1 683 ? 11.781 62.406 40.031 1 80.75 683 ASP A CA 1
ATOM 5233 C C . ASP A 1 683 ? 11.453 63.156 38.75 1 80.75 683 ASP A C 1
ATOM 5235 O O . ASP A 1 683 ? 10.281 63.344 38.406 1 80.75 683 ASP A O 1
ATOM 5239 N N . LEU A 1 684 ? 12.445 63.594 38.094 1 81.44 684 LEU A N 1
ATOM 5240 C CA . LEU A 1 684 ? 12.242 64.312 36.844 1 81.44 684 LEU A CA 1
ATOM 5241 C C . LEU A 1 684 ? 11.688 63.375 35.781 1 81.44 684 LEU A C 1
ATOM 5243 O O . LEU A 1 684 ? 10.836 63.781 34.969 1 81.44 684 LEU A O 1
ATOM 5247 N N . ALA A 1 685 ? 12.242 62.25 35.781 1 82.88 685 ALA A N 1
ATOM 5248 C CA . ALA A 1 685 ? 11.734 61.281 34.844 1 82.88 685 ALA A CA 1
ATOM 5249 C C . ALA A 1 685 ? 10.266 60.938 35.094 1 82.88 685 ALA A C 1
ATOM 5251 O O . ALA A 1 685 ? 9.5 60.688 34.188 1 82.88 685 ALA A O 1
ATOM 5252 N N . PHE A 1 686 ? 9.938 60.938 36.344 1 76.75 686 PHE A N 1
ATOM 5253 C CA . PHE A 1 686 ? 8.539 60.719 36.688 1 76.75 686 PHE A CA 1
ATOM 5254 C C . PHE A 1 686 ? 7.66 61.844 36.188 1 76.75 686 PHE A C 1
ATOM 5256 O O . PHE A 1 686 ? 6.473 61.656 35.938 1 76.75 686 PHE A O 1
ATOM 5263 N N . ARG A 1 687 ? 8.258 62.969 36.062 1 76.44 687 ARG A N 1
ATOM 5264 C CA . ARG A 1 687 ? 7.488 64.125 35.562 1 76.44 687 ARG A CA 1
ATOM 5265 C C . ARG A 1 687 ? 7.098 63.906 34.094 1 76.44 687 ARG A C 1
ATOM 5267 O O . ARG A 1 687 ? 6.211 64.625 33.594 1 76.44 687 ARG A O 1
ATOM 5274 N N . PHE A 1 688 ? 7.805 63 33.531 1 75.19 688 PHE A N 1
ATOM 5275 C CA . PHE A 1 688 ? 7.438 62.656 32.156 1 75.19 688 PHE A CA 1
ATOM 5276 C C . PHE A 1 688 ? 6.277 61.656 32.156 1 75.19 688 PHE A C 1
ATOM 5278 O O . PHE A 1 688 ? 6.109 60.906 31.203 1 75.19 688 PHE A O 1
ATOM 5285 N N . SER A 1 689 ? 5.633 61.719 33.312 1 69.81 689 SER A N 1
ATOM 5286 C CA . SER A 1 689 ? 4.488 60.812 33.438 1 69.81 689 SER A CA 1
ATOM 5287 C C . SER A 1 689 ? 3.174 61.594 33.438 1 69.81 689 SER A C 1
ATOM 5289 O O . SER A 1 689 ? 3.168 62.812 33.594 1 69.81 689 SER A O 1
ATOM 5291 N N . LEU A 1 690 ? 2.199 60.875 33.188 1 71.25 690 LEU A N 1
ATOM 5292 C CA . LEU A 1 690 ? 0.871 61.469 33.094 1 71.25 690 LEU A CA 1
ATOM 5293 C C . LEU A 1 690 ? 0.438 62.031 34.438 1 71.25 690 LEU A C 1
ATOM 5295 O O . LEU A 1 690 ? -0.06 63.156 34.5 1 71.25 690 LEU A O 1
ATOM 5299 N N . PRO A 1 691 ? 0.686 61.375 35.562 1 63.72 691 PRO A N 1
ATOM 5300 C CA . PRO A 1 691 ? 0.272 61.969 36.844 1 63.72 691 PRO A CA 1
ATOM 5301 C C . PRO A 1 691 ? 1.024 63.25 37.156 1 63.72 691 PRO A C 1
ATOM 5303 O O . PRO A 1 691 ? 0.441 64.188 37.719 1 63.72 691 PRO A O 1
ATOM 5306 N N . ALA A 1 692 ? 2.207 63.312 36.812 1 68.06 692 ALA A N 1
ATOM 5307 C CA . ALA A 1 692 ? 2.998 64.5 37.094 1 68.06 692 ALA A CA 1
ATOM 5308 C C . ALA A 1 692 ? 2.516 65.688 36.25 1 68.06 692 ALA A C 1
ATOM 5310 O O . ALA A 1 692 ? 2.447 66.812 36.75 1 68.06 692 ALA A O 1
ATOM 5311 N N . LEU A 1 693 ? 2.291 65.438 35.094 1 74.5 693 LEU A N 1
ATOM 5312 C CA . LEU A 1 693 ? 1.753 66.5 34.219 1 74.5 693 LEU A CA 1
ATOM 5313 C C . LEU A 1 693 ? 0.387 66.938 34.719 1 74.5 693 LEU A C 1
ATOM 5315 O O . LEU A 1 693 ? 0.07 68.125 34.656 1 74.5 693 LEU A O 1
ATOM 5319 N N . GLY A 1 694 ? -0.428 66.125 35.281 1 69.56 694 GLY A N 1
ATOM 5320 C CA . GLY A 1 694 ? -1.717 66.438 35.844 1 69.56 694 GLY A CA 1
ATOM 5321 C C . GLY A 1 694 ? -1.601 67.312 37.094 1 69.56 694 GLY A C 1
ATOM 5322 O O . GLY A 1 694 ? -2.377 68.25 37.312 1 69.56 694 GLY A O 1
ATOM 5323 N N . LEU A 1 695 ? -0.647 67 37.875 1 65.94 695 LEU A N 1
ATOM 5324 C CA . LEU A 1 695 ? -0.409 67.75 39.094 1 65.94 695 LEU A CA 1
ATOM 5325 C C . LEU A 1 695 ? -0.011 69.188 38.719 1 65.94 695 LEU A C 1
ATOM 5327 O O . LEU A 1 695 ? -0.444 70.125 39.375 1 65.94 695 LEU A O 1
ATOM 5331 N N . HIS A 1 696 ? 0.75 69.312 37.75 1 71.5 696 HIS A N 1
ATOM 5332 C CA . HIS A 1 696 ? 1.187 70.688 37.312 1 71.5 696 HIS A CA 1
ATOM 5333 C C . HIS A 1 696 ? 0.037 71.438 36.688 1 71.5 696 HIS A C 1
ATOM 5335 O O . HIS A 1 696 ? -0.026 72.688 36.812 1 71.5 696 HIS A O 1
ATOM 5341 N N . ALA A 1 697 ? -0.831 70.875 36.125 1 72.56 697 ALA A N 1
ATOM 5342 C CA . ALA A 1 697 ? -1.938 71.5 35.438 1 72.56 697 ALA A CA 1
ATOM 5343 C C . ALA A 1 697 ? -2.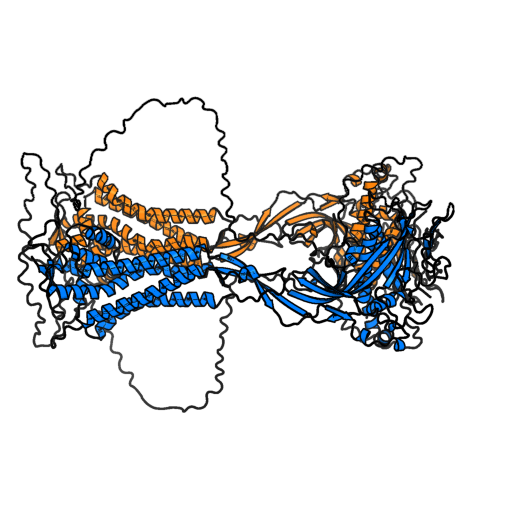979 72 36.406 1 72.56 697 ALA A C 1
ATOM 5345 O O . ALA A 1 697 ? -3.633 73.062 36.156 1 72.56 697 ALA A O 1
ATOM 5346 N N . PHE A 1 698 ? -3.277 71.5 37.656 1 62.94 698 PHE A N 1
ATOM 5347 C CA . PHE A 1 698 ? -4.395 71.875 38.531 1 62.94 698 PHE A CA 1
ATOM 5348 C C . PHE A 1 698 ? -3.895 72.438 39.844 1 62.94 698 PHE A C 1
ATOM 5350 O O . PHE A 1 698 ? -4.641 72.438 40.844 1 62.94 698 PHE A O 1
ATOM 5357 N N . ARG A 1 699 ? -3.01 73.062 40.062 1 56.28 699 ARG A N 1
ATOM 5358 C CA . ARG A 1 699 ? -2.523 73.75 41.281 1 56.28 699 ARG A CA 1
ATOM 5359 C C . ARG A 1 699 ? -3.166 75.125 41.438 1 56.28 699 ARG A C 1
ATOM 5361 O O . ARG A 1 699 ? -3.457 75.75 40.438 1 56.28 699 ARG A O 1
ATOM 5368 N N . ASP A 1 700 ? -4.262 75.688 42.656 1 40.47 700 ASP A N 1
ATOM 5369 C CA . ASP A 1 700 ? -5.145 76.75 43.062 1 40.47 700 ASP A CA 1
ATOM 5370 C C . ASP A 1 700 ? -4.5 78.125 42.781 1 40.47 700 ASP A C 1
ATOM 5372 O O . ASP A 1 700 ? -4.961 79.125 43.281 1 40.47 700 ASP A O 1
ATOM 5376 N N . ASP A 1 701 ? -4.09 79.062 42.219 1 36.38 701 ASP A N 1
ATOM 5377 C CA . ASP A 1 701 ? -4.074 80.438 42.562 1 36.38 701 ASP A CA 1
ATOM 5378 C C . ASP A 1 701 ? -5.457 81.062 42.375 1 36.38 701 ASP A C 1
ATOM 5380 O O . ASP A 1 701 ? -6.332 80.5 41.75 1 36.38 701 ASP A O 1
ATOM 5384 N N . ASN A 1 702 ? -5.977 82.562 42.219 1 30.59 702 ASN A N 1
ATOM 5385 C CA . ASN A 1 702 ? -7.023 83.438 41.688 1 30.59 702 ASN A CA 1
ATOM 5386 C C . ASN A 1 702 ? -7.496 83 40.312 1 30.59 702 ASN A C 1
ATOM 5388 O O . ASN A 1 702 ? -6.836 83.25 39.312 1 30.59 702 ASN A O 1
ATOM 5392 N N . THR A 1 703 ? -7.926 82 40.094 1 30.86 703 THR A N 1
ATOM 5393 C CA . THR A 1 703 ? -8.359 81.375 38.812 1 30.86 703 THR A CA 1
ATOM 5394 C C . THR A 1 703 ? -9.523 82.188 38.219 1 30.86 703 THR A C 1
ATOM 5396 O O . THR A 1 703 ? -10.07 81.812 37.188 1 30.86 703 THR A O 1
ATOM 5399 N N . GLU A 1 704 ? -10.477 82.938 39 1 30 704 GLU A N 1
ATOM 5400 C CA . GLU A 1 704 ? -11.727 83.375 38.375 1 30 704 GLU A CA 1
ATOM 5401 C C . GLU A 1 704 ? -11.469 84.312 37.219 1 30 704 GLU A C 1
ATOM 5403 O O . GLU A 1 704 ? -12.414 84.75 36.562 1 30 704 GLU A O 1
ATOM 5408 N N . LYS A 1 705 ? -10.617 85.25 37.188 1 31.17 705 LYS A N 1
ATOM 5409 C CA . LYS A 1 705 ? -11.023 86.438 36.562 1 31.17 705 LYS A CA 1
ATOM 5410 C C . LYS A 1 705 ? -11.469 86.25 35.125 1 31.17 705 LYS A C 1
ATOM 5412 O O . LYS A 1 705 ? -11.273 85.125 34.562 1 31.17 705 LYS A O 1
ATOM 5417 N N . ASP A 1 706 ? -10.984 87.062 34.062 1 25.12 706 ASP A N 1
ATOM 5418 C CA . ASP A 1 706 ? -11.523 87.625 32.844 1 25.12 706 ASP A CA 1
ATOM 5419 C C . ASP A 1 706 ? -11.539 86.562 31.719 1 25.12 706 ASP A C 1
ATOM 5421 O O . ASP A 1 706 ? -10.695 86.625 30.812 1 25.12 706 ASP A O 1
ATOM 5425 N N . ALA A 1 707 ? -11.773 85.5 31.906 1 26.59 707 ALA A N 1
ATOM 5426 C CA . ALA A 1 707 ? -11.891 84.688 30.703 1 26.59 707 ALA A CA 1
ATOM 5427 C C . ALA A 1 707 ? -13.031 85.188 29.812 1 26.59 707 ALA A C 1
ATOM 5429 O O . ALA A 1 707 ? -14.07 84.562 29.719 1 26.59 707 ALA A O 1
ATOM 5430 N N . VAL A 1 708 ? -13.461 86.5 30.125 1 23.2 708 VAL A N 1
ATOM 5431 C CA . VAL A 1 708 ? -14.617 87 29.391 1 23.2 708 VAL A CA 1
ATOM 5432 C C . VAL A 1 708 ? -14.469 86.688 27.906 1 23.2 708 VAL A C 1
ATOM 5434 O O . VAL A 1 708 ? -15.289 85.938 27.344 1 23.2 708 VAL A O 1
ATOM 5437 N N . ASP A 1 709 ? -14.281 87.875 27.141 1 22.92 709 ASP A N 1
ATOM 5438 C CA . ASP A 1 709 ? -15.016 88.438 26 1 22.92 709 ASP A CA 1
ATOM 5439 C C . ASP A 1 709 ? -14.469 87.875 24.688 1 22.92 709 ASP A C 1
ATOM 5441 O O . ASP A 1 709 ? -13.516 88.438 24.141 1 22.92 709 ASP A O 1
ATOM 5445 N N . VAL A 1 710 ? -14.008 86.812 24.75 1 23.27 710 VAL A N 1
ATOM 5446 C CA . VAL A 1 710 ? -13.375 86.5 23.484 1 23.27 710 VAL A CA 1
ATOM 5447 C C . VAL A 1 710 ? -14.414 86.562 22.359 1 23.27 710 VAL A C 1
ATOM 5449 O O . VAL A 1 710 ? -15.125 85.625 22.094 1 23.27 710 VAL A O 1
ATOM 5452 N N . ASP A 1 711 ? -15.43 87.5 22.719 1 24.39 711 ASP A N 1
ATOM 5453 C CA . ASP A 1 711 ? -16.406 87.625 21.656 1 24.39 711 ASP A CA 1
ATOM 5454 C C . ASP A 1 711 ? -15.727 88 20.328 1 24.39 711 ASP A C 1
ATOM 5456 O O . ASP A 1 711 ? -14.859 88.875 20.266 1 24.39 711 ASP A O 1
ATOM 5460 N N . THR A 1 712 ? -15.359 87.188 19.625 1 26.02 712 THR A N 1
ATOM 5461 C CA . THR A 1 712 ? -15.219 87.562 18.234 1 26.02 712 THR A CA 1
ATOM 5462 C C . THR A 1 712 ? -16.25 88.625 17.859 1 26.02 712 THR A C 1
ATOM 5464 O O . THR A 1 712 ? -17.453 88.438 18.078 1 26.02 712 THR A O 1
ATOM 5467 N N . ILE A 1 713 ? -16.016 89.875 18.188 1 27.45 713 ILE A N 1
ATOM 5468 C CA . ILE A 1 713 ? -16.562 91.125 17.719 1 27.45 713 ILE A CA 1
ATOM 5469 C C . ILE A 1 713 ? -16.828 91.062 16.219 1 27.45 713 ILE A C 1
ATOM 5471 O O . ILE A 1 713 ? -15.93 90.75 15.438 1 27.45 713 ILE A O 1
ATOM 5475 N N . ARG A 1 714 ? -17.922 90.5 15.93 1 32.38 714 ARG A N 1
ATOM 5476 C CA . ARG A 1 714 ? -18.469 90.875 14.617 1 32.38 714 ARG A CA 1
ATOM 5477 C C . ARG A 1 714 ? -18.141 92.25 14.219 1 32.38 714 ARG A C 1
ATOM 5479 O O . ARG A 1 714 ? -18.625 93.25 14.828 1 32.38 714 ARG A O 1
ATOM 5486 N N . THR A 1 715 ? -16.875 92.562 13.992 1 30.27 715 THR A N 1
ATOM 5487 C CA . THR A 1 715 ? -17.062 93.875 13.352 1 30.27 715 THR A CA 1
ATOM 5488 C C . THR A 1 715 ? -18.062 93.75 12.188 1 30.27 715 THR A C 1
ATOM 5490 O O . THR A 1 715 ? -18.297 92.688 11.672 1 30.27 715 THR A O 1
ATOM 5493 N N . GLY A 1 716 ? -18.844 94.688 11.781 1 30.06 716 GLY A N 1
ATOM 5494 C CA . GLY A 1 716 ? -19.703 94.875 10.617 1 30.06 716 GLY A CA 1
ATOM 5495 C C . GLY A 1 716 ? -19.156 94.125 9.398 1 30.06 716 GLY A C 1
ATOM 5496 O O . GLY A 1 716 ? -19.938 93.562 8.602 1 30.06 716 GLY A O 1
ATOM 5497 N N . ASN A 1 717 ? -17.828 94.312 9.023 1 31.86 717 ASN A N 1
ATOM 5498 C CA . ASN A 1 717 ? -17.484 94.125 7.613 1 31.86 717 ASN A CA 1
ATOM 5499 C C . ASN A 1 717 ? -16.969 92.75 7.324 1 31.86 717 ASN A C 1
ATOM 5501 O O . ASN A 1 717 ? -16.281 92.5 6.316 1 31.86 717 ASN A O 1
ATOM 5505 N N . GLY A 1 718 ? -17.312 91.312 7.688 1 31.05 718 GLY A N 1
ATOM 5506 C CA . GLY A 1 718 ? -17.344 90 7.152 1 31.05 718 GLY A CA 1
ATOM 5507 C C . GLY A 1 718 ? -16.172 89.125 7.613 1 31.05 718 GLY A C 1
ATOM 5508 O O . GLY A 1 718 ? -15.953 88.062 7.102 1 31.05 718 GLY A O 1
ATOM 5509 N N . VAL A 1 719 ? -14.922 89.375 8.195 1 31.88 719 VAL A N 1
ATOM 5510 C CA . VAL A 1 719 ? -13.695 88.625 8.195 1 31.88 719 VAL A CA 1
ATOM 5511 C C . VAL A 1 719 ? -13.664 87.688 9.414 1 31.88 719 VAL A C 1
ATOM 5513 O O . VAL A 1 719 ? -13.844 88.125 10.547 1 31.88 719 VAL A O 1
ATOM 5516 N N . GLU A 1 720 ? -13.703 86.25 9.32 1 31.91 720 GLU A N 1
ATOM 5517 C CA . GLU A 1 720 ? -13.781 85.125 10.211 1 31.91 720 GLU A CA 1
ATOM 5518 C C . GLU A 1 720 ? -12.438 84.875 10.883 1 31.91 720 GLU A C 1
ATOM 5520 O O . GLU A 1 720 ? -11.422 84.688 10.195 1 31.91 720 GLU A O 1
ATOM 5525 N N . GLU A 1 721 ? -11.891 85.25 12.117 1 27.69 721 GLU A N 1
ATOM 5526 C CA . GLU A 1 721 ? -10.594 85.188 12.773 1 27.69 721 GLU A CA 1
ATOM 5527 C C . GLU A 1 721 ? -10.414 83.812 13.453 1 27.69 721 GLU A C 1
ATOM 5529 O O . GLU A 1 721 ? -11.266 83.375 14.242 1 27.69 721 GLU A O 1
ATOM 5534 N N . GLU A 1 722 ? -9.688 82.812 12.945 1 29.56 722 GLU A N 1
ATOM 5535 C CA . GLU A 1 722 ? -9.273 81.438 13.352 1 29.56 722 GLU A CA 1
ATOM 5536 C C . GLU A 1 722 ? -8.375 81.5 14.578 1 29.56 722 GLU A C 1
ATOM 5538 O O . GLU A 1 722 ? -7.383 82.25 14.602 1 29.56 722 GLU A O 1
ATOM 5543 N N . ARG A 1 723 ? -8.789 81.25 15.883 1 28.97 723 ARG A N 1
ATOM 5544 C CA . ARG A 1 723 ? -7.973 81.375 17.078 1 28.97 723 ARG A CA 1
ATOM 5545 C C . ARG A 1 723 ? -7.125 80.125 17.328 1 28.97 723 ARG A C 1
ATOM 5547 O O . ARG A 1 723 ? -7.648 79 17.375 1 28.97 723 ARG A O 1
ATOM 5554 N N . ARG A 1 724 ? -5.953 80.125 16.812 1 32.16 724 ARG A N 1
ATOM 5555 C CA . ARG A 1 724 ? -4.91 79.125 17.016 1 32.16 724 ARG A CA 1
ATOM 5556 C C . ARG A 1 724 ? -4.59 78.938 18.5 1 32.16 724 ARG A C 1
ATOM 5558 O O . ARG A 1 724 ? -4.324 79.938 19.203 1 32.16 724 ARG A O 1
ATOM 5565 N N . VAL A 1 725 ? -5.004 77.938 19 1 30.64 725 VAL A N 1
ATOM 5566 C CA . VAL A 1 725 ? -4.797 77.75 20.438 1 30.64 725 VAL A CA 1
ATOM 5567 C C . VAL A 1 725 ? -3.305 77.812 20.75 1 30.64 725 VAL A C 1
ATOM 5569 O O . VAL A 1 725 ? -2.904 78.5 21.703 1 30.64 725 VAL A O 1
ATOM 5572 N N . PHE A 1 726 ? -2.422 76.812 20.234 1 31.16 726 PHE A N 1
ATOM 5573 C CA . PHE A 1 726 ? -0.996 76.938 20.516 1 31.16 726 PHE A CA 1
ATOM 5574 C C . PHE A 1 726 ? -0.25 77.5 19.328 1 31.16 726 PHE A C 1
ATOM 5576 O O . PHE A 1 726 ? -0.306 76.938 18.219 1 31.16 726 PHE A O 1
ATOM 5583 N N . ASN A 1 727 ? -0.452 78.688 18.938 1 30.98 727 ASN A N 1
ATOM 5584 C CA . ASN A 1 727 ? 0.217 79.312 17.781 1 30.98 727 ASN A CA 1
ATOM 5585 C C . ASN A 1 727 ? 1.735 79.25 17.922 1 30.98 727 ASN A C 1
ATOM 5587 O O . ASN A 1 727 ? 2.338 80.062 18.625 1 30.98 727 ASN A O 1
ATOM 5591 N N . GLU A 1 728 ? 2.301 78.188 17.812 1 33.91 728 GLU A N 1
ATOM 5592 C CA . GLU A 1 728 ? 3.752 78.062 17.891 1 33.91 728 GLU A CA 1
ATOM 5593 C C . GLU A 1 728 ? 4.426 78.75 16.688 1 33.91 728 GLU A C 1
ATOM 5595 O O . GLU A 1 728 ? 5.648 78.688 16.547 1 33.91 728 GLU A O 1
ATOM 5600 N N . THR A 1 729 ? 3.801 79.125 15.633 1 32.25 729 THR A N 1
ATOM 5601 C CA . THR A 1 729 ? 4.57 79.625 14.484 1 32.25 729 THR A CA 1
ATOM 5602 C C . THR A 1 729 ? 5.59 80.688 14.906 1 32.25 729 THR A C 1
ATOM 5604 O O . THR A 1 729 ? 6.75 80.625 14.492 1 32.25 729 THR A O 1
ATOM 5607 N N . LYS A 1 730 ? 5.074 82.062 14.828 1 32.78 730 LYS A N 1
ATOM 5608 C CA . LYS A 1 730 ? 5.977 83.188 14.828 1 32.78 730 LYS A CA 1
ATOM 5609 C C . LYS A 1 730 ? 6.699 83.312 16.172 1 32.78 730 LYS A C 1
ATOM 5611 O O . LYS A 1 730 ? 6.41 84.25 16.953 1 32.78 730 LYS A O 1
ATOM 5616 N N . ILE A 1 731 ? 6.922 82.375 16.812 1 32.88 731 ILE A N 1
ATOM 5617 C CA . ILE A 1 731 ? 7.508 82.625 18.125 1 32.88 731 ILE A CA 1
ATOM 5618 C C . ILE A 1 731 ? 8.906 83.188 17.969 1 32.88 731 ILE A C 1
ATOM 5620 O O . ILE A 1 731 ? 9.875 82.5 17.75 1 32.88 731 ILE A O 1
ATOM 5624 N N . THR A 1 732 ? 9.273 83.812 17.016 1 33.16 732 THR A N 1
ATOM 5625 C CA . THR A 1 732 ? 10.547 84.5 17.25 1 33.16 732 THR A CA 1
ATOM 5626 C C . THR A 1 732 ? 10.695 84.812 18.719 1 33.16 732 THR A C 1
ATOM 5628 O O . THR A 1 732 ? 11.773 84.688 19.297 1 33.16 732 THR A O 1
ATOM 5631 N N . ARG A 1 733 ? 10.164 86.062 19.219 1 37.12 733 ARG A N 1
ATOM 5632 C CA . ARG A 1 733 ? 10.664 86.625 20.453 1 37.12 733 ARG A CA 1
ATOM 5633 C C . ARG A 1 733 ? 10.32 85.812 21.672 1 37.12 733 ARG A C 1
ATOM 5635 O O . ARG A 1 733 ? 11.211 85.312 22.359 1 37.12 733 ARG A O 1
ATOM 5642 N N . GLU A 1 734 ? 9.406 86.125 22.625 1 39 734 GLU A N 1
ATOM 5643 C CA . GLU A 1 734 ? 9.32 85.688 24.016 1 39 734 GLU A CA 1
ATOM 5644 C C . GLU A 1 734 ? 8.523 84.375 24.109 1 39 734 GLU A C 1
ATOM 5646 O O . GLU A 1 734 ? 7.293 84.438 24.203 1 39 734 GLU A O 1
ATOM 5651 N N . THR A 1 735 ? 8.914 83.188 23.484 1 51.16 735 THR A N 1
ATOM 5652 C CA . THR A 1 735 ? 8.078 82 23.562 1 51.16 735 THR A CA 1
ATOM 5653 C C . THR A 1 735 ? 8.312 81.25 24.859 1 51.16 735 THR A C 1
ATOM 5655 O O . THR A 1 735 ? 9.398 81.312 25.438 1 51.16 735 THR A O 1
ATOM 5658 N N . MET A 1 736 ? 7.312 80.688 25.5 1 65.81 736 MET A N 1
ATOM 5659 C CA . MET A 1 736 ? 7.348 80 26.797 1 65.81 736 MET A CA 1
ATOM 5660 C C . MET A 1 736 ? 8.086 78.688 26.688 1 65.81 736 MET A C 1
ATOM 5662 O O . MET A 1 736 ? 7.945 77.938 25.703 1 65.81 736 MET A O 1
ATOM 5666 N N . ARG A 1 737 ? 9.141 78.438 27.375 1 79.44 737 ARG A N 1
ATOM 5667 C CA . ARG A 1 737 ? 9.898 77.188 27.484 1 79.44 737 ARG A CA 1
ATOM 5668 C C . ARG A 1 737 ? 9.68 76.562 28.844 1 79.44 737 ARG A C 1
ATOM 5670 O O . ARG A 1 737 ? 9.398 77.25 29.828 1 79.44 737 ARG A O 1
ATOM 5677 N N . VAL A 1 738 ? 9.703 75.188 28.797 1 81.88 738 VAL A N 1
ATOM 5678 C CA . VAL A 1 738 ? 9.508 74.438 30.047 1 81.88 738 VAL A CA 1
ATOM 5679 C C . VAL A 1 738 ? 10.867 74.062 30.641 1 81.88 738 VAL A C 1
ATOM 5681 O O . VAL A 1 738 ? 11.664 73.375 30 1 81.88 738 VAL A O 1
ATOM 5684 N N . ALA A 1 739 ? 11.148 74.625 31.672 1 80.62 739 ALA A N 1
ATOM 5685 C CA . ALA A 1 739 ? 12.391 74.375 32.375 1 80.62 739 ALA A CA 1
ATOM 5686 C C . ALA A 1 739 ? 12.117 73.625 33.719 1 80.62 739 ALA A C 1
ATOM 5688 O O . ALA A 1 739 ? 10.961 73.5 34.094 1 80.62 739 ALA A O 1
ATOM 5689 N N . VAL A 1 740 ? 13.133 73.125 34.219 1 82.5 740 VAL A N 1
ATOM 5690 C CA . VAL A 1 740 ? 13.023 72.438 35.5 1 82.5 740 VAL A CA 1
ATOM 5691 C C . VAL A 1 740 ? 13.836 73.125 36.562 1 82.5 740 VAL A C 1
ATOM 5693 O O . VAL A 1 740 ? 14.93 73.625 36.281 1 82.5 740 VAL A O 1
ATOM 5696 N N . GLU A 1 741 ? 13.133 73.375 37.594 1 79 741 GLU A N 1
ATOM 5697 C CA . GLU A 1 741 ? 13.82 74 38.75 1 79 741 GLU A CA 1
ATOM 5698 C C . GLU A 1 741 ? 13.766 73.062 39.969 1 79 741 GLU A C 1
ATOM 5700 O O . GLU A 1 741 ? 12.766 72.438 40.219 1 79 741 GLU A O 1
ATOM 5705 N N . GLY A 1 742 ? 14.805 73.062 40.531 1 75.94 742 GLY A N 1
ATOM 5706 C CA . GLY A 1 742 ? 14.844 72.25 41.75 1 75.94 742 GLY A CA 1
ATOM 5707 C C . GLY A 1 742 ? 16.094 71.375 41.875 1 75.94 742 GLY A C 1
ATOM 5708 O O . GLY A 1 742 ? 16.953 71.438 41 1 75.94 742 GLY A O 1
ATOM 5709 N N . GLU A 1 743 ? 16.219 70.812 43.094 1 72.38 743 GLU A N 1
ATOM 5710 C CA . GLU A 1 743 ? 17.328 69.938 43.375 1 72.38 743 GLU A CA 1
ATOM 5711 C C . GLU A 1 743 ? 16.812 68.562 43.719 1 72.38 743 GLU A C 1
ATOM 5713 O O . GLU A 1 743 ? 15.656 68.375 44.094 1 72.38 743 GLU A O 1
ATOM 5718 N N . PRO A 1 744 ? 17.547 67.438 43.312 1 66.88 744 PRO A N 1
ATOM 5719 C CA . PRO A 1 744 ? 17.141 66.062 43.562 1 66.88 744 PRO A CA 1
ATOM 5720 C C . PRO A 1 744 ? 16.578 65.875 44.969 1 66.88 744 PRO A C 1
ATOM 5722 O O . PRO A 1 744 ? 15.695 65 45.156 1 66.88 744 PRO A O 1
ATOM 5725 N N . ARG A 1 745 ? 16.844 66.812 46.094 1 58.69 745 ARG A N 1
ATOM 5726 C CA . ARG A 1 745 ? 16.375 66.625 47.469 1 58.69 745 ARG A CA 1
ATOM 5727 C C . ARG A 1 745 ? 15.023 67.312 47.688 1 58.69 745 ARG A C 1
ATOM 5729 O O . ARG A 1 745 ? 14.18 66.812 48.406 1 58.69 745 ARG A O 1
ATOM 5736 N N . THR A 1 746 ? 14.844 68.312 46.938 1 59.34 746 THR A N 1
ATOM 5737 C CA . THR A 1 746 ? 13.617 69.125 47.156 1 59.34 746 THR A CA 1
ATOM 5738 C C . THR A 1 746 ? 12.578 68.75 46.094 1 59.34 746 THR A C 1
ATOM 5740 O O . THR A 1 746 ? 11.391 69.062 46.281 1 59.34 746 THR A O 1
ATOM 5743 N N . GLY A 1 747 ? 13.086 68.062 45.188 1 71.38 747 GLY A N 1
ATOM 5744 C CA . GLY A 1 747 ? 12.164 67.75 44.094 1 71.38 747 GLY A CA 1
ATOM 5745 C C . GLY A 1 747 ? 12.242 68.688 42.938 1 71.38 747 GLY A C 1
ATOM 5746 O O . GLY A 1 747 ? 12.727 69.812 43.094 1 71.38 747 GLY A O 1
ATOM 5747 N N . PHE A 1 748 ? 11.906 68.188 41.812 1 77.44 748 PHE A N 1
ATOM 5748 C CA . PHE A 1 748 ? 11.953 69.062 40.625 1 77.44 748 PHE A CA 1
ATOM 5749 C C . PHE A 1 748 ? 10.562 69.562 40.281 1 77.44 748 PHE A C 1
ATOM 5751 O O . PHE A 1 748 ? 9.562 68.875 40.438 1 77.44 748 PHE A O 1
ATOM 5758 N N . VAL A 1 749 ? 10.484 70.812 40.031 1 74 749 VAL A N 1
ATOM 5759 C CA . VAL A 1 749 ? 9.227 71.438 39.594 1 74 749 VAL A CA 1
ATOM 5760 C C . VAL A 1 749 ? 9.383 72 38.188 1 74 749 VAL A C 1
ATOM 5762 O O . VAL A 1 749 ? 10.461 72.438 37.812 1 74 749 VAL A O 1
ATOM 5765 N N . LEU A 1 750 ? 8.359 71.938 37.406 1 78.31 750 LEU A N 1
ATOM 5766 C CA . LEU A 1 750 ? 8.383 72.5 36.062 1 78.31 750 LEU A CA 1
ATOM 5767 C C . LEU A 1 750 ? 8.102 74 36.094 1 78.31 750 LEU A C 1
ATOM 5769 O O . LEU A 1 750 ? 7.281 74.438 36.906 1 78.31 750 LEU A O 1
ATOM 5773 N N . LYS A 1 751 ? 8.914 74.688 35.406 1 73.75 751 LYS A N 1
ATOM 5774 C CA . LYS A 1 751 ? 8.742 76.188 35.312 1 73.75 751 LYS A CA 1
ATOM 5775 C C . LYS A 1 751 ? 8.648 76.625 33.875 1 73.75 751 LYS A C 1
ATOM 5777 O O . LYS A 1 751 ? 9.305 76.062 33 1 73.75 751 LYS A O 1
ATOM 5782 N N . SER A 1 752 ? 7.758 77.625 33.688 1 74.5 752 SER A N 1
ATOM 5783 C CA . SER A 1 752 ? 7.664 78.25 32.375 1 74.5 752 SER A CA 1
ATOM 5784 C C . SER A 1 752 ? 8.609 79.438 32.281 1 74.5 752 SER A C 1
ATOM 5786 O O . SER A 1 752 ? 8.617 80.312 33.125 1 74.5 752 SER A O 1
ATOM 5788 N N . LEU A 1 753 ? 9.453 79.312 31.344 1 65.81 753 LEU A N 1
ATOM 5789 C CA . LEU A 1 753 ? 10.344 80.438 31.094 1 65.81 753 LEU A CA 1
ATOM 5790 C C . LEU A 1 753 ? 9.852 81.25 29.922 1 65.81 753 LEU A C 1
ATOM 5792 O O . LEU A 1 753 ? 9.383 80.688 28.922 1 65.81 753 LEU A O 1
ATOM 5796 N N . VAL A 1 754 ? 9.492 82.562 30.188 1 59.44 754 VAL A N 1
ATOM 5797 C CA . VAL A 1 754 ? 9.125 83.5 29.094 1 59.44 754 VAL A CA 1
ATOM 5798 C C . VAL A 1 754 ? 10.367 84.188 28.562 1 59.44 754 VAL A C 1
ATOM 5800 O O . VAL A 1 754 ? 11.195 84.688 29.328 1 59.44 754 VAL A O 1
ATOM 5803 N N . MET B 1 1 ? -8.523 -42 -30.984 1 22.95 1 MET B N 1
ATOM 5804 C CA . MET B 1 1 ? -7.188 -42.562 -30.844 1 22.95 1 MET B CA 1
ATOM 5805 C C . MET B 1 1 ? -6.285 -41.656 -30.016 1 22.95 1 MET B C 1
ATOM 5807 O O . MET B 1 1 ? -6.051 -40.5 -30.375 1 22.95 1 MET B O 1
ATOM 5811 N N . ALA B 1 2 ? -6.215 -41.781 -28.703 1 29.97 2 ALA B N 1
ATOM 5812 C CA . ALA B 1 2 ? -5.941 -40.812 -27.656 1 29.97 2 ALA B CA 1
ATOM 5813 C C . ALA B 1 2 ? -4.445 -40.688 -27.391 1 29.97 2 ALA B C 1
ATOM 5815 O O . ALA B 1 2 ? -3.693 -41.625 -27.641 1 29.97 2 ALA B O 1
ATOM 5816 N N . SER B 1 3 ? -3.969 -39.469 -27.422 1 34.66 3 SER B N 1
ATOM 5817 C CA . SER B 1 3 ? -2.654 -38.844 -27.297 1 34.66 3 SER B CA 1
ATOM 5818 C C . SER B 1 3 ? -1.946 -39.281 -26.031 1 34.66 3 SER B C 1
ATOM 5820 O O . SER B 1 3 ? -2.539 -39.312 -24.953 1 34.66 3 SER B O 1
ATOM 5822 N N . THR B 1 4 ? -1.008 -40.062 -25.828 1 35.69 4 THR B N 1
ATOM 5823 C CA . THR B 1 4 ? -0.286 -40.188 -24.562 1 35.69 4 THR B CA 1
ATOM 5824 C C . THR B 1 4 ? 0.62 -39 -24.312 1 35.69 4 THR B C 1
ATOM 5826 O O . THR B 1 4 ? 1.152 -38.406 -25.266 1 35.69 4 THR B O 1
ATOM 5829 N N . ASN B 1 5 ? 1.592 -38.219 -24.156 1 35.59 5 ASN B N 1
ATOM 5830 C CA . ASN B 1 5 ? 2.033 -36.844 -24.031 1 35.59 5 ASN B CA 1
ATOM 5831 C C . ASN B 1 5 ? 2.371 -36.25 -25.391 1 35.59 5 ASN B C 1
ATOM 5833 O O . ASN B 1 5 ? 3.422 -35.625 -25.562 1 35.59 5 ASN B O 1
ATOM 5837 N N . PRO B 1 6 ? 2.006 -36.562 -26.797 1 40.78 6 PRO B N 1
ATOM 5838 C CA . PRO B 1 6 ? 2.758 -36.031 -27.938 1 40.78 6 PRO B CA 1
ATOM 5839 C C . PRO B 1 6 ? 2.539 -34.531 -28.156 1 40.78 6 PRO B C 1
ATOM 5841 O O . PRO B 1 6 ? 1.402 -34.062 -28.094 1 40.78 6 PRO B O 1
ATOM 5844 N N . PHE B 1 7 ? 3.146 -33.281 -27.453 1 35.78 7 PHE B N 1
ATOM 5845 C CA . PHE B 1 7 ? 2.898 -31.984 -26.844 1 35.78 7 PHE B CA 1
ATOM 5846 C C . PHE B 1 7 ? 1.579 -31.391 -27.328 1 35.78 7 PHE B C 1
ATOM 5848 O O . PHE B 1 7 ? 0.934 -30.625 -26.625 1 35.78 7 PHE B O 1
ATOM 5855 N N . TRP B 1 8 ? 0.425 -30.828 -28.031 1 36.97 8 TRP B N 1
ATOM 5856 C CA . TRP B 1 8 ? -1.016 -30.688 -27.859 1 36.97 8 TRP B CA 1
ATOM 5857 C C . TRP B 1 8 ? -1.778 -31.547 -28.859 1 36.97 8 TRP B C 1
ATOM 5859 O O . TRP B 1 8 ? -1.487 -31.516 -30.062 1 36.97 8 TRP B O 1
ATOM 5869 N N . SER B 1 9 ? -2.221 -32.625 -28.844 1 37 9 SER B N 1
ATOM 5870 C CA . SER B 1 9 ? -3.076 -33.312 -29.797 1 37 9 SER B CA 1
ATOM 5871 C C . SER B 1 9 ? -4.488 -32.75 -29.797 1 37 9 SER B C 1
ATOM 5873 O O . SER B 1 9 ? -5.281 -33.031 -28.906 1 37 9 SER B O 1
ATOM 5875 N N . PHE B 1 10 ? -4.773 -31.609 -30.094 1 34.97 10 PHE B N 1
ATOM 5876 C CA . PHE B 1 10 ? -6.176 -31.25 -30.266 1 34.97 10 PHE B CA 1
ATOM 5877 C C . PHE B 1 10 ? -6.82 -32.094 -31.359 1 34.97 10 PHE B C 1
ATOM 5879 O O . PHE B 1 10 ? -6.371 -32.094 -32.5 1 34.97 10 PHE B O 1
ATOM 5886 N N . ALA B 1 11 ? -7.285 -33.25 -31.125 1 33.75 11 ALA B N 1
ATOM 5887 C CA . ALA B 1 11 ? -8.102 -33.781 -32.219 1 33.75 11 ALA B CA 1
ATOM 5888 C C . ALA B 1 11 ? -8.883 -32.656 -32.906 1 33.75 11 ALA B C 1
ATOM 5890 O O . ALA B 1 11 ? -9.734 -32.031 -32.281 1 33.75 11 ALA B O 1
ATOM 5891 N N . THR B 1 12 ? -8.305 -31.891 -33.812 1 33.88 12 THR B N 1
ATOM 5892 C CA . THR B 1 12 ? -9.125 -31.062 -34.719 1 33.88 12 THR B CA 1
ATOM 5893 C C . THR B 1 12 ? -10.367 -31.828 -35.156 1 33.88 12 THR B C 1
ATOM 5895 O O . THR B 1 12 ? -10.281 -33 -35.5 1 33.88 12 THR B O 1
ATOM 5898 N N . PRO B 1 13 ? -11.5 -31.391 -34.812 1 30.47 13 PRO B N 1
ATOM 5899 C CA . PRO B 1 13 ? -12.539 -32 -35.656 1 30.47 13 PRO B CA 1
ATOM 5900 C C . PRO B 1 13 ? -12.031 -32.375 -37.031 1 30.47 13 PRO B C 1
ATOM 5902 O O . PRO B 1 13 ? -11.18 -31.656 -37.594 1 30.47 13 PRO B O 1
ATOM 5905 N N . PHE B 1 14 ? -12.031 -33.625 -37.375 1 28.06 14 PHE B N 1
ATOM 5906 C CA . PHE B 1 14 ? -11.797 -34.125 -38.719 1 28.06 14 PHE B CA 1
ATOM 5907 C C . PHE B 1 14 ? -12.344 -33.156 -39.75 1 28.06 14 PHE B C 1
ATOM 5909 O O . PHE B 1 14 ? -13.539 -33.188 -40.062 1 28.06 14 PHE B O 1
ATOM 5916 N N . THR B 1 15 ? -12.164 -31.812 -39.781 1 28.34 15 THR B N 1
ATOM 5917 C CA . THR B 1 15 ? -12.602 -31.281 -41.062 1 28.34 15 THR B CA 1
ATOM 5918 C C . THR B 1 15 ? -11.867 -31.969 -42.219 1 28.34 15 THR B C 1
ATOM 5920 O O . THR B 1 15 ? -10.633 -31.969 -42.25 1 28.34 15 THR B O 1
ATOM 5923 N N . ASP B 1 16 ? -12.32 -32.938 -42.844 1 27.39 16 ASP B N 1
ATOM 5924 C CA . ASP B 1 16 ? -11.953 -33.156 -44.25 1 27.39 16 ASP B CA 1
ATOM 5925 C C . ASP B 1 16 ? -11.492 -31.859 -44.906 1 27.39 16 ASP B C 1
ATOM 5927 O O . ASP B 1 16 ? -10.336 -31.734 -45.312 1 27.39 16 ASP B O 1
ATOM 5931 N N . GLY B 1 17 ? -12.398 -31.234 -46.031 1 26.47 17 GLY B N 1
ATOM 5932 C CA . GLY B 1 17 ? -12.25 -30.391 -47.188 1 26.47 17 GLY B CA 1
ATOM 5933 C C . GLY B 1 17 ? -12.023 -28.938 -46.844 1 26.47 17 GLY B C 1
ATOM 5934 O O . GLY B 1 17 ? -12.234 -28.047 -47.688 1 26.47 17 GLY B O 1
ATOM 5935 N N . MET B 1 18 ? -12.281 -28.359 -45.688 1 26.8 18 MET B N 1
ATOM 5936 C CA . MET B 1 18 ? -12.391 -26.922 -45.938 1 26.8 18 MET B CA 1
ATOM 5937 C C . MET B 1 18 ? -11.023 -26.312 -46.219 1 26.8 18 MET B C 1
ATOM 5939 O O . MET B 1 18 ? -10.023 -26.703 -45.594 1 26.8 18 MET B O 1
ATOM 5943 N N . PRO B 1 19 ? -10.961 -25.156 -47.25 1 27.44 19 PRO B N 1
ATOM 5944 C CA . PRO B 1 19 ? -9.898 -24.438 -47.938 1 27.44 19 PRO B CA 1
ATOM 5945 C C . PRO B 1 19 ? -8.93 -23.734 -47 1 27.44 19 PRO B C 1
ATOM 5947 O O . PRO B 1 19 ? -9.289 -23.406 -45.875 1 27.44 19 PRO B O 1
ATOM 5950 N N . HIS B 1 20 ? -7.566 -23.562 -47.281 1 28.47 20 HIS B N 1
ATOM 5951 C CA . HIS B 1 20 ? -6.289 -22.906 -47.031 1 28.47 20 HIS B CA 1
ATOM 5952 C C . HIS B 1 20 ? -6.492 -21.438 -46.656 1 28.47 20 HIS B C 1
ATOM 5954 O O . HIS B 1 20 ? -5.523 -20.719 -46.406 1 28.47 20 HIS B O 1
ATOM 5960 N N . ALA B 1 21 ? -7.621 -20.656 -47 1 25.66 21 ALA B N 1
ATOM 5961 C CA . ALA B 1 21 ? -7.621 -19.234 -47.281 1 25.66 21 ALA B CA 1
ATOM 5962 C C . ALA B 1 21 ? -7.488 -18.406 -46.031 1 25.66 21 ALA B C 1
ATOM 5964 O O . ALA B 1 21 ? -7.23 -17.203 -46.062 1 25.66 21 ALA B O 1
ATOM 5965 N N . LEU B 1 22 ? -8.141 -18.688 -44.875 1 25.84 22 LEU B N 1
ATOM 5966 C CA . LEU B 1 22 ? -8.32 -17.531 -44 1 25.84 22 LEU B CA 1
ATOM 5967 C C . LEU B 1 22 ? -7.086 -17.312 -43.125 1 25.84 22 LEU B C 1
ATOM 5969 O O . LEU B 1 22 ? -7.199 -17.172 -41.906 1 25.84 22 LEU B O 1
ATOM 5973 N N . SER B 1 23 ? -5.934 -17.562 -43.406 1 26.77 23 SER B N 1
ATOM 5974 C CA . SER B 1 23 ? -4.672 -17.391 -42.688 1 26.77 23 SER B CA 1
ATOM 5975 C C . SER B 1 23 ? -4.363 -15.906 -42.5 1 26.77 23 SER B C 1
ATOM 5977 O O . SER B 1 23 ? -3.473 -15.547 -41.719 1 26.77 23 SER B O 1
ATOM 5979 N N . ARG B 1 24 ? -4.863 -14.836 -43.25 1 28.22 24 ARG B N 1
ATOM 5980 C CA . ARG B 1 24 ? -4.254 -13.516 -43.344 1 28.22 24 ARG B CA 1
ATOM 5981 C C . ARG B 1 24 ? -4.66 -12.648 -42.156 1 28.22 24 ARG B C 1
ATOM 5983 O O . ARG B 1 24 ? -4.016 -11.633 -41.875 1 28.22 24 ARG B O 1
ATOM 5990 N N . ARG B 1 25 ? -5.895 -12.531 -41.656 1 25.7 25 ARG B N 1
ATOM 5991 C CA . ARG B 1 25 ? -6.367 -11.383 -40.906 1 25.7 25 ARG B CA 1
ATOM 5992 C C . ARG B 1 25 ? -5.875 -11.461 -39.438 1 25.7 25 ARG B C 1
ATOM 5994 O O . ARG B 1 25 ? -6.156 -10.57 -38.656 1 25.7 25 ARG B O 1
ATOM 6001 N N . LEU B 1 26 ? -5.453 -12.469 -38.906 1 28.11 26 LEU B N 1
ATOM 6002 C CA . LEU B 1 26 ? -5.359 -12.586 -37.438 1 28.11 26 LEU B CA 1
ATOM 6003 C C . LEU B 1 26 ? -4.117 -11.875 -36.906 1 28.11 26 LEU B C 1
ATOM 6005 O O . LEU B 1 26 ? -3.785 -11.984 -35.719 1 28.11 26 LEU B O 1
ATOM 6009 N N . SER B 1 27 ? -3.418 -11.031 -37.688 1 28.2 27 SER B N 1
ATOM 6010 C CA . SER B 1 27 ? -2.182 -10.43 -37.188 1 28.2 27 SER B CA 1
ATOM 6011 C C . SER B 1 27 ? -2.457 -9.406 -36.094 1 28.2 27 SER B C 1
ATOM 6013 O O . SER B 1 27 ? -1.572 -9.086 -35.312 1 28.2 27 SER B O 1
ATOM 6015 N N . SER B 1 28 ? -3.549 -8.586 -36.156 1 29.94 28 SER B N 1
ATOM 6016 C CA . SER B 1 28 ? -3.441 -7.32 -35.438 1 29.94 28 SER B CA 1
ATOM 6017 C C . SER B 1 28 ? -3.719 -7.5 -33.938 1 29.94 28 SER B C 1
ATOM 6019 O O . SER B 1 28 ? -3.414 -6.617 -33.156 1 29.94 28 SER B O 1
ATOM 6021 N N . VAL B 1 29 ? -4.723 -8.242 -33.562 1 30.44 29 VAL B N 1
ATOM 6022 C CA . VAL B 1 29 ? -5.227 -8.039 -32.219 1 30.44 29 VAL B CA 1
ATOM 6023 C C . VAL B 1 29 ? -4.332 -8.773 -31.219 1 30.44 29 VAL B C 1
ATOM 6025 O O . VAL B 1 29 ? -4.672 -8.875 -30.031 1 30.44 29 VAL B O 1
ATOM 6028 N N . LEU B 1 30 ? -3.445 -9.617 -31.547 1 34.75 30 LEU B N 1
ATOM 6029 C CA . LEU B 1 30 ? -2.795 -10.5 -30.578 1 34.75 30 LEU B CA 1
ATOM 6030 C C . LEU B 1 30 ? -1.962 -9.703 -29.578 1 34.75 30 LEU B C 1
ATOM 6032 O O . LEU B 1 30 ? -1.013 -9.016 -29.969 1 34.75 30 LEU B O 1
ATOM 6036 N N . ASP B 1 31 ? -2.533 -9.281 -28.641 1 37.62 31 ASP B N 1
ATOM 6037 C CA . ASP B 1 31 ? -1.848 -8.656 -27.516 1 37.62 31 ASP B CA 1
ATOM 6038 C C . ASP B 1 31 ? -0.593 -9.438 -27.141 1 37.62 31 ASP B C 1
ATOM 6040 O O . ASP B 1 31 ? -0.681 -10.586 -26.688 1 37.62 31 ASP B O 1
ATOM 6044 N N . HIS B 1 32 ? 0.483 -9.242 -27.797 1 42.12 32 HIS B N 1
ATOM 6045 C CA . HIS B 1 32 ? 1.834 -9.789 -27.797 1 42.12 32 HIS B CA 1
ATOM 6046 C C . HIS B 1 32 ? 2.467 -9.703 -26.406 1 42.12 32 HIS B C 1
ATOM 6048 O O . HIS B 1 32 ? 3.689 -9.586 -26.297 1 42.12 32 HIS B O 1
ATOM 6054 N N . ASP B 1 33 ? 1.675 -9.609 -25.375 1 49.09 33 ASP B N 1
ATOM 6055 C CA . ASP B 1 33 ? 2.438 -9.438 -24.156 1 49.09 33 ASP B CA 1
ATOM 6056 C C . ASP B 1 33 ? 3.082 -10.75 -23.719 1 49.09 33 ASP B C 1
ATOM 6058 O O . ASP B 1 33 ? 2.564 -11.828 -24 1 49.09 33 ASP B O 1
ATOM 6062 N N . SER B 1 34 ? 4.266 -10.703 -23.328 1 55.09 34 SER B N 1
ATOM 6063 C CA . SER B 1 34 ? 5.094 -11.812 -22.859 1 55.09 34 SER B CA 1
ATOM 6064 C C . SER B 1 34 ? 4.492 -12.477 -21.625 1 55.09 34 SER B C 1
ATOM 6066 O O . SER B 1 34 ? 3.961 -11.789 -20.75 1 55.09 34 SER B O 1
ATOM 6068 N N . HIS B 1 35 ? 4.102 -13.727 -21.734 1 50.25 35 HIS B N 1
ATOM 6069 C CA . HIS B 1 35 ? 3.561 -14.531 -20.641 1 50.25 35 HIS B CA 1
ATOM 6070 C C . HIS B 1 35 ? 4.676 -15.07 -19.75 1 50.25 35 HIS B C 1
ATOM 6072 O O . HIS B 1 35 ? 5.152 -16.188 -19.953 1 50.25 35 HIS B O 1
ATOM 6078 N N . ILE B 1 36 ? 5.336 -14.203 -18.891 1 47.12 36 ILE B N 1
ATOM 6079 C CA . ILE B 1 36 ? 6.395 -14.625 -17.984 1 47.12 36 ILE B CA 1
ATOM 6080 C C . ILE B 1 36 ? 5.898 -14.539 -16.547 1 47.12 36 ILE B C 1
ATOM 6082 O O . ILE B 1 36 ? 5.117 -13.648 -16.203 1 47.12 36 ILE B O 1
ATOM 6086 N N . ARG B 1 37 ? 6.293 -15.602 -15.742 1 54.09 37 ARG B N 1
ATOM 6087 C CA . ARG B 1 37 ? 5.98 -15.57 -14.312 1 54.09 37 ARG B CA 1
ATOM 6088 C C . ARG B 1 37 ? 6.641 -14.383 -13.625 1 54.09 37 ARG B C 1
ATOM 6090 O O . ARG B 1 37 ? 7.855 -14.203 -13.719 1 54.09 37 ARG B O 1
ATOM 6097 N N . MET B 1 38 ? 5.902 -13.266 -13.344 1 45.56 38 MET B N 1
ATOM 6098 C CA . MET B 1 38 ? 6.469 -12.094 -12.672 1 45.56 38 MET B CA 1
ATOM 6099 C C . MET B 1 38 ? 6.164 -12.125 -11.18 1 45.56 38 MET B C 1
ATOM 6101 O O . MET B 1 38 ? 5.129 -12.641 -10.758 1 45.56 38 MET B O 1
ATOM 6105 N N . SER B 1 39 ? 7.234 -12.125 -10.383 1 42.75 39 SER B N 1
ATOM 6106 C CA . SER B 1 39 ? 6.957 -11.906 -8.969 1 42.75 39 SER B CA 1
ATOM 6107 C C . SER B 1 39 ? 6.102 -10.664 -8.75 1 42.75 39 SER B C 1
ATOM 6109 O O . SER B 1 39 ? 6.145 -9.727 -9.555 1 42.75 39 SER B O 1
ATOM 6111 N N . SER B 1 40 ? 5.086 -10.797 -7.941 1 40.53 40 SER B N 1
ATOM 6112 C CA . SER B 1 40 ? 4.121 -9.734 -7.684 1 40.53 40 SER B CA 1
ATOM 6113 C C . SER B 1 40 ? 4.805 -8.375 -7.598 1 40.53 40 SER B C 1
ATOM 6115 O O . SER B 1 40 ? 4.223 -7.355 -7.965 1 40.53 40 SER B O 1
ATOM 6117 N N . THR B 1 41 ? 6.02 -8.32 -7.043 1 40.5 41 THR B N 1
ATOM 6118 C CA . THR B 1 41 ? 6.621 -7.008 -6.844 1 40.5 41 THR B CA 1
ATOM 6119 C C . THR B 1 41 ? 7.41 -6.582 -8.078 1 40.5 41 THR B C 1
ATOM 6121 O O . THR B 1 41 ? 7.746 -5.406 -8.227 1 40.5 41 THR B O 1
ATOM 6124 N N . ASP B 1 42 ? 7.766 -7.664 -8.891 1 38.03 42 ASP B N 1
ATOM 6125 C CA . ASP B 1 42 ? 8.609 -7.363 -10.039 1 38.03 42 ASP B CA 1
ATOM 6126 C C . ASP B 1 42 ? 7.77 -6.957 -11.25 1 38.03 42 ASP B C 1
ATOM 6128 O O . ASP B 1 42 ? 6.883 -7.703 -11.672 1 38.03 42 ASP B O 1
ATOM 6132 N N . GLY B 1 43 ? 7.758 -5.602 -11.516 1 42.84 43 GLY B N 1
ATOM 6133 C CA . GLY B 1 43 ? 7.031 -4.98 -12.617 1 42.84 43 GLY B CA 1
ATOM 6134 C C . GLY B 1 43 ? 5.797 -4.227 -12.164 1 42.84 43 GLY B C 1
ATOM 6135 O O . GLY B 1 43 ? 4.938 -3.885 -12.977 1 42.84 43 GLY B O 1
ATOM 6136 N N . ALA B 1 44 ? 5.543 -4.555 -10.938 1 39.62 44 ALA B N 1
ATOM 6137 C CA . ALA B 1 44 ? 4.398 -3.748 -10.516 1 39.62 44 ALA B CA 1
ATOM 6138 C C . ALA B 1 44 ? 4.574 -2.289 -10.922 1 39.62 44 ALA B C 1
ATOM 6140 O O . ALA B 1 44 ? 5.668 -1.731 -10.812 1 39.62 44 ALA B O 1
ATOM 6141 N N . ARG B 1 45 ? 3.705 -2.025 -11.734 1 40.66 45 ARG B N 1
ATOM 6142 C CA . ARG B 1 45 ? 3.66 -0.598 -12.031 1 40.66 45 ARG B CA 1
ATOM 6143 C C . ARG B 1 45 ? 3.82 0.231 -10.758 1 40.66 45 ARG B C 1
ATOM 6145 O O . ARG B 1 45 ? 3.158 -0.03 -9.758 1 40.66 45 ARG B O 1
ATOM 6152 N N . ILE B 1 46 ? 5.031 0.663 -10.594 1 35.19 46 ILE B N 1
ATOM 6153 C CA . ILE B 1 46 ? 5.266 1.603 -9.508 1 35.19 46 ILE B CA 1
ATOM 6154 C C . ILE B 1 46 ? 4.102 2.588 -9.414 1 35.19 46 ILE B C 1
ATOM 6156 O O . ILE B 1 46 ? 3.891 3.395 -10.32 1 35.19 46 ILE B O 1
ATOM 6160 N N . TYR B 1 47 ? 3.154 2.111 -8.93 1 30.12 47 TYR B N 1
ATOM 6161 C CA . TYR B 1 47 ? 2.158 3.139 -8.641 1 30.12 47 TYR B CA 1
ATOM 6162 C C . TYR B 1 47 ? 2.709 4.176 -7.668 1 30.12 47 TYR B C 1
ATOM 6164 O O . TYR B 1 47 ? 2.783 3.928 -6.461 1 30.12 47 TYR B O 1
ATOM 6172 N N . THR B 1 48 ? 3.895 4.488 -7.945 1 30.52 48 THR B N 1
ATOM 6173 C CA . THR B 1 48 ? 4.316 5.602 -7.102 1 30.52 48 THR B CA 1
ATOM 6174 C C . THR B 1 48 ? 3.248 6.688 -7.066 1 30.52 48 THR B C 1
ATOM 6176 O O . THR B 1 48 ? 2.939 7.297 -8.094 1 30.52 48 THR B O 1
ATOM 6179 N N . GLN B 1 49 ? 2.264 6.469 -6.488 1 29.56 49 GLN B N 1
ATOM 6180 C CA . GLN B 1 49 ? 1.671 7.789 -6.301 1 29.56 49 GLN B CA 1
ATOM 6181 C C . GLN B 1 49 ? 2.703 8.789 -5.785 1 29.56 49 GLN B C 1
ATOM 6183 O O . GLN B 1 49 ? 3.252 8.617 -4.695 1 29.56 49 GLN B O 1
ATOM 6188 N N . THR B 1 50 ? 3.613 9.102 -6.617 1 28.89 50 THR B N 1
ATOM 6189 C CA . THR B 1 50 ? 4.367 10.266 -6.16 1 28.89 50 THR B CA 1
ATOM 6190 C C . THR B 1 50 ? 3.547 11.078 -5.164 1 28.89 50 THR B C 1
ATOM 6192 O O . THR B 1 50 ? 2.443 11.531 -5.477 1 28.89 50 THR B O 1
ATOM 6195 N N . THR B 1 51 ? 3.615 10.672 -4.008 1 30.61 51 THR B N 1
ATOM 6196 C CA . THR B 1 51 ? 3.119 11.773 -3.18 1 30.61 51 THR B CA 1
ATOM 6197 C C . THR B 1 51 ? 3.414 13.117 -3.834 1 30.61 51 THR B C 1
ATOM 6199 O O . THR B 1 51 ? 4.551 13.391 -4.219 1 30.61 51 THR B O 1
ATOM 6202 N N . PRO B 1 52 ? 2.51 13.633 -4.566 1 28.52 52 PRO B N 1
ATOM 6203 C CA . PRO B 1 52 ? 2.898 14.945 -5.09 1 28.52 52 PRO B CA 1
ATOM 6204 C C . PRO B 1 52 ? 3.906 15.664 -4.195 1 28.52 52 PRO B C 1
ATOM 6206 O O . PRO B 1 52 ? 3.902 15.469 -2.977 1 28.52 52 PRO B O 1
ATOM 6209 N N . ASP B 1 53 ? 5.129 15.703 -4.488 1 29.58 53 ASP B N 1
ATOM 6210 C CA . ASP B 1 53 ? 5.828 16.812 -3.855 1 29.58 53 ASP B CA 1
ATOM 6211 C C . ASP B 1 53 ? 4.84 17.797 -3.23 1 29.58 53 ASP B C 1
ATOM 6213 O O . ASP B 1 53 ? 3.764 18.047 -3.779 1 29.58 53 ASP B O 1
ATOM 6217 N N . SER B 1 54 ? 4.801 17.812 -1.952 1 30.33 54 SER B N 1
ATOM 6218 C CA . SER B 1 54 ? 4.051 18.859 -1.252 1 30.33 54 SER B CA 1
ATOM 6219 C C . SER B 1 54 ? 3.955 20.125 -2.088 1 30.33 54 SER B C 1
ATOM 6221 O O . SER B 1 54 ? 4.406 21.188 -1.661 1 30.33 54 SER B O 1
ATOM 6223 N N . ALA B 1 55 ? 4.422 20.062 -3.281 1 28.75 55 ALA B N 1
ATOM 6224 C CA . ALA B 1 55 ? 3.939 21.297 -3.896 1 28.75 55 ALA B CA 1
ATOM 6225 C C . ALA B 1 55 ? 2.43 21.438 -3.725 1 28.75 55 ALA B C 1
ATOM 6227 O O . ALA B 1 55 ? 1.665 20.562 -4.137 1 28.75 55 ALA B O 1
ATOM 6228 N N . TRP B 1 56 ? 2.062 21.891 -2.516 1 26.23 56 TRP B N 1
ATOM 6229 C CA . TRP B 1 56 ? 0.699 22.406 -2.588 1 26.23 56 TRP B CA 1
ATOM 6230 C C . TRP B 1 56 ? 0.291 22.672 -4.035 1 26.23 56 TRP B C 1
ATOM 6232 O O . TRP B 1 56 ? 1.076 23.203 -4.82 1 26.23 56 TRP B O 1
ATOM 6242 N N . SER B 1 57 ? -0.242 21.688 -4.703 1 25.33 57 SER B N 1
ATOM 6243 C CA . SER B 1 57 ? -0.821 21.969 -6.016 1 25.33 57 SER B CA 1
ATOM 6244 C C . SER B 1 57 ? -1.117 23.453 -6.191 1 25.33 57 SER B C 1
ATOM 6246 O O . SER B 1 57 ? -1.897 24.031 -5.43 1 25.33 57 SER B O 1
ATOM 6248 N N . GLN B 1 58 ? -0.185 24.219 -6.395 1 21.77 58 GLN B N 1
ATOM 6249 C CA . GLN B 1 58 ? -0.602 25.438 -7.082 1 21.77 58 GLN B CA 1
ATOM 6250 C C . GLN B 1 58 ? -1.545 25.125 -8.234 1 21.77 58 GLN B C 1
ATOM 6252 O O . GLN B 1 58 ? -1.101 24.703 -9.312 1 21.77 58 GLN B O 1
ATOM 6257 N N . ALA B 1 59 ? -2.59 24.234 -8.055 1 22.66 59 ALA B N 1
ATOM 6258 C CA . ALA B 1 59 ? -3.588 24.312 -9.117 1 22.66 59 ALA B CA 1
ATOM 6259 C C . ALA B 1 59 ? -3.518 25.656 -9.836 1 22.66 59 ALA B C 1
ATOM 6261 O O . ALA B 1 59 ? -3.355 26.703 -9.195 1 22.66 59 ALA B O 1
ATOM 6262 N N . SER B 1 60 ? -3.037 25.594 -11.023 1 20.81 60 SER B N 1
ATOM 6263 C CA . SER B 1 60 ? -3.258 26.656 -12.016 1 20.81 60 SER B CA 1
ATOM 6264 C C . SER B 1 60 ? -4.648 27.266 -11.875 1 20.81 60 SER B C 1
ATOM 6266 O O . SER B 1 60 ? -5.633 26.547 -11.695 1 20.81 60 SER B O 1
ATOM 6268 N N . PHE B 1 61 ? -4.816 28.312 -11.203 1 22.19 61 PHE B N 1
ATOM 6269 C CA . PHE B 1 61 ? -5.969 29.141 -11.539 1 22.19 61 PHE B CA 1
ATOM 6270 C C . PHE B 1 61 ? -6.336 28.984 -13.008 1 22.19 61 PHE B C 1
ATOM 6272 O O . PHE B 1 61 ? -5.691 29.578 -13.883 1 22.19 61 PHE B O 1
ATOM 6279 N N . GLU B 1 62 ? -6.348 27.734 -13.516 1 22.14 62 GLU B N 1
ATOM 6280 C CA . GLU B 1 62 ? -7.012 27.781 -14.82 1 22.14 62 GLU B CA 1
ATOM 6281 C C . GLU B 1 62 ? -8.172 28.766 -14.812 1 22.14 62 GLU B C 1
ATOM 6283 O O . GLU B 1 62 ? -8.953 28.812 -13.859 1 22.14 62 GLU B O 1
ATOM 6288 N N . GLU B 1 63 ? -7.957 29.719 -15.664 1 24.08 63 GLU B N 1
ATOM 6289 C CA . GLU B 1 63 ? -8.992 30.688 -16.031 1 24.08 63 GLU B CA 1
ATOM 6290 C C . GLU B 1 63 ? -10.312 29.984 -16.344 1 24.08 63 GLU B C 1
ATOM 6292 O O . GLU B 1 63 ? -10.383 29.172 -17.266 1 24.08 63 GLU B O 1
ATOM 6297 N N . VAL B 1 64 ? -10.859 29.266 -15.406 1 22.83 64 VAL B N 1
ATOM 6298 C CA . VAL B 1 64 ? -12.242 28.984 -15.789 1 22.83 64 VAL B CA 1
ATOM 6299 C C . VAL B 1 64 ? -12.789 30.109 -16.656 1 22.83 64 VAL B C 1
ATOM 6301 O O . VAL B 1 64 ? -12.875 31.266 -16.203 1 22.83 64 VAL B O 1
ATOM 6304 N N . ASP B 1 65 ? -12.492 29.859 -17.938 1 21.75 65 ASP B N 1
ATOM 6305 C CA . ASP B 1 65 ? -13.25 30.688 -18.875 1 21.75 65 ASP B CA 1
ATOM 6306 C C . ASP B 1 65 ? -14.742 30.625 -18.578 1 21.75 65 ASP B C 1
ATOM 6308 O O . ASP B 1 65 ? -15.344 29.547 -18.609 1 21.75 65 ASP B O 1
ATOM 6312 N N . PHE B 1 66 ? -15.195 31.203 -17.469 1 20.53 66 PHE B N 1
ATOM 6313 C CA . PHE B 1 66 ? -16.609 31.531 -17.531 1 20.53 66 PHE B CA 1
ATOM 6314 C C . PHE B 1 66 ? -17 31.938 -18.953 1 20.53 66 PHE B C 1
ATOM 6316 O O . PHE B 1 66 ? -16.547 32.969 -19.469 1 20.53 66 PHE B O 1
ATOM 6323 N N . THR B 1 67 ? -16.969 30.906 -19.797 1 22.77 67 THR B N 1
ATOM 6324 C CA . THR B 1 67 ? -17.594 31.188 -21.078 1 22.77 67 THR B CA 1
ATOM 6325 C C . THR B 1 67 ? -18.969 31.844 -20.875 1 22.77 67 THR B C 1
ATOM 6327 O O . THR B 1 67 ? -19.875 31.219 -20.344 1 22.77 67 THR B O 1
ATOM 6330 N N . TYR B 1 68 ? -19 33.062 -20.281 1 18.77 68 TYR B N 1
ATOM 6331 C CA . TYR B 1 68 ? -20.156 33.906 -20.594 1 18.77 68 TYR B CA 1
ATOM 6332 C C . TYR B 1 68 ? -20.453 33.906 -22.094 1 18.77 68 TYR B C 1
ATOM 6334 O O . TYR B 1 68 ? -19.562 34.125 -22.922 1 18.77 68 TYR B O 1
ATOM 6342 N N . ASN B 1 69 ? -21.25 32.875 -22.531 1 19.91 69 ASN B N 1
ATOM 6343 C CA . ASN B 1 69 ? -22 33.031 -23.781 1 19.91 69 ASN B CA 1
ATOM 6344 C C . ASN B 1 69 ? -22.422 34.5 -24 1 19.91 69 ASN B C 1
ATOM 6346 O O . ASN B 1 69 ? -23.141 35.062 -23.188 1 19.91 69 ASN B O 1
ATOM 6350 N N . PRO B 1 70 ? -21.578 35.219 -24.672 1 20.89 70 PRO B N 1
ATOM 6351 C CA . PRO B 1 70 ? -22.047 36.531 -25.156 1 20.89 70 PRO B CA 1
ATOM 6352 C C . PRO B 1 70 ? -23.297 36.438 -26.016 1 20.89 70 PRO B C 1
ATOM 6354 O O . PRO B 1 70 ? -23.297 35.719 -27.031 1 20.89 70 PRO B O 1
ATOM 6357 N N . SER B 1 71 ? -24.594 36.031 -25.5 1 18.08 71 SER B N 1
ATOM 6358 C CA . SER B 1 71 ? -25.797 36.719 -25.969 1 18.08 71 SER B CA 1
ATOM 6359 C C . SER B 1 71 ? -25.453 38.062 -26.578 1 18.08 71 SER B C 1
ATOM 6361 O O . SER B 1 71 ? -24.516 38.75 -26.141 1 18.08 71 SER B O 1
ATOM 6363 N N . LYS B 1 72 ? -26.094 38.469 -27.719 1 19.84 72 LYS B N 1
ATOM 6364 C CA . LYS B 1 72 ? -26.188 39.281 -28.922 1 19.84 72 LYS B CA 1
ATOM 6365 C C . LYS B 1 72 ? -26.266 40.781 -28.578 1 19.84 72 LYS B C 1
ATOM 6367 O O . LYS B 1 72 ? -26.25 41.625 -29.469 1 19.84 72 LYS B O 1
ATOM 6372 N N . SER B 1 73 ? -26.703 41.25 -27.422 1 17.47 73 SER B N 1
ATOM 6373 C CA . SER B 1 73 ? -27.094 42.625 -27.812 1 17.47 73 SER B CA 1
ATOM 6374 C C . SER B 1 73 ? -26.016 43.281 -28.641 1 17.47 73 SER B C 1
ATOM 6376 O O . SER B 1 73 ? -24.828 43.156 -28.344 1 17.47 73 SER B O 1
ATOM 6378 N N . LYS B 1 74 ? -26.156 43.469 -29.969 1 19.36 74 LYS B N 1
ATOM 6379 C CA . LYS B 1 74 ? -25.938 44.312 -31.125 1 19.36 74 LYS B CA 1
ATOM 6380 C C . LYS B 1 74 ? -25.672 45.75 -30.703 1 19.36 74 LYS B C 1
ATOM 6382 O O . LYS B 1 74 ? -24.766 46.406 -31.219 1 19.36 74 LYS B O 1
ATOM 6387 N N . ASN B 1 75 ? -26.75 46.438 -30.281 1 16.73 75 ASN B N 1
ATOM 6388 C CA . ASN B 1 75 ? -26.797 47.75 -30.875 1 16.73 75 ASN B CA 1
ATOM 6389 C C . ASN B 1 75 ? -25.578 48.594 -30.484 1 16.73 75 ASN B C 1
ATOM 6391 O O . ASN B 1 75 ? -25.094 49.406 -31.266 1 16.73 75 ASN B O 1
ATOM 6395 N N . THR B 1 76 ? -25.203 48.5 -29.203 1 17.27 76 THR B N 1
ATOM 6396 C CA . THR B 1 76 ? -25.25 49.875 -28.781 1 17.27 76 THR B CA 1
ATOM 6397 C C . THR B 1 76 ? -24.109 50.688 -29.406 1 17.27 76 THR B C 1
ATOM 6399 O O . THR B 1 76 ? -22.938 50.281 -29.328 1 17.27 76 THR B O 1
ATOM 6402 N N . ALA B 1 77 ? -24.422 51.375 -30.328 1 18.81 77 ALA B N 1
ATOM 6403 C CA . ALA B 1 77 ? -23.766 52.406 -31.141 1 18.81 77 ALA B CA 1
ATOM 6404 C C . ALA B 1 77 ? -22.766 53.219 -30.312 1 18.81 77 ALA B C 1
ATOM 6406 O O . ALA B 1 77 ? -22.859 53.25 -29.078 1 18.81 77 ALA B O 1
ATOM 6407 N N . ARG B 1 78 ? -21.719 53.469 -31 1 19.81 78 ARG B N 1
ATOM 6408 C CA . ARG B 1 78 ? -20.547 54.312 -30.922 1 19.81 78 ARG B CA 1
ATOM 6409 C C . ARG B 1 78 ? -20.875 55.656 -30.281 1 19.81 78 ARG B C 1
ATOM 6411 O O . ARG B 1 78 ? -21.531 56.5 -30.906 1 19.81 78 ARG B O 1
ATOM 6418 N N . LEU B 1 79 ? -21.438 55.562 -29.062 1 17.58 79 LEU B N 1
ATOM 6419 C CA . LEU B 1 79 ? -21.719 56.906 -28.578 1 17.58 79 LEU B CA 1
ATOM 6420 C C . LEU B 1 79 ? -20.469 57.75 -28.578 1 17.58 79 LEU B C 1
ATOM 6422 O O . LEU B 1 79 ? -19.625 57.656 -27.688 1 17.58 79 LEU B O 1
ATOM 6426 N N . ASP B 1 80 ? -19.656 57.562 -29.641 1 19.12 80 ASP B N 1
ATOM 6427 C CA . ASP B 1 80 ? -18.438 58.375 -29.656 1 19.12 80 ASP B CA 1
ATOM 6428 C C . ASP B 1 80 ? -18.781 59.875 -29.484 1 19.12 80 ASP B C 1
ATOM 6430 O O . ASP B 1 80 ? -17.938 60.719 -29.734 1 19.12 80 ASP B O 1
ATOM 6434 N N . ASP B 1 81 ? -20 60.031 -29.453 1 17.17 81 ASP B N 1
ATOM 6435 C CA . ASP B 1 81 ? -19.938 61.438 -29.875 1 17.17 81 ASP B CA 1
ATOM 6436 C C . ASP B 1 81 ? -18.828 62.188 -29.125 1 17.17 81 ASP B C 1
ATOM 6438 O O . ASP B 1 81 ? -17.984 62.844 -29.75 1 17.17 81 ASP B O 1
ATOM 6442 N N . ALA B 1 82 ? -19.25 62.75 -28.188 1 17.22 82 ALA B N 1
ATOM 6443 C CA . ALA B 1 82 ? -19.219 64.188 -28.188 1 17.22 82 ALA B CA 1
ATOM 6444 C C . ALA B 1 82 ? -17.859 64.688 -27.719 1 17.22 82 ALA B C 1
ATOM 6446 O O . ALA B 1 82 ? -17.234 65.562 -28.391 1 17.22 82 ALA B O 1
ATOM 6447 N N . ALA B 1 83 ? -17.594 64.75 -26.312 1 17.95 83 ALA B N 1
ATOM 6448 C CA . ALA B 1 83 ? -17.359 66.062 -25.719 1 17.95 83 ALA B CA 1
ATOM 6449 C C . ALA B 1 83 ? -15.867 66.375 -25.641 1 17.95 83 ALA B C 1
ATOM 6451 O O . ALA B 1 83 ? -15.062 65.562 -25.266 1 17.95 83 ALA B O 1
ATOM 6452 N N . SER B 1 84 ? -15.266 67 -26.469 1 19.61 84 SER B N 1
ATOM 6453 C CA . SER B 1 84 ? -13.992 67.688 -26.703 1 19.61 84 SER B CA 1
ATOM 6454 C C . SER B 1 84 ? -13.43 68.312 -25.422 1 19.61 84 SER B C 1
ATOM 6456 O O . SER B 1 84 ? -13.5 69.5 -25.219 1 19.61 84 SER B O 1
ATOM 6458 N N . VAL B 1 85 ? -13.594 67.625 -24.422 1 17.73 85 VAL B N 1
ATOM 6459 C CA . VAL B 1 85 ? -13.359 68.562 -23.344 1 17.73 85 VAL B CA 1
ATOM 6460 C C . VAL B 1 85 ? -11.914 69.062 -23.391 1 17.73 85 VAL B C 1
ATOM 6462 O O . VAL B 1 85 ? -10.977 68.25 -23.375 1 17.73 85 VAL B O 1
ATOM 6465 N N . ARG B 1 86 ? -11.711 70 -23.984 1 18.08 86 ARG B N 1
ATOM 6466 C CA . ARG B 1 86 ? -10.492 70.812 -24.078 1 18.08 86 ARG B CA 1
ATOM 6467 C C . ARG B 1 86 ? -9.766 70.875 -22.734 1 18.08 86 ARG B C 1
ATOM 6469 O O . ARG B 1 86 ? -10.391 71.062 -21.688 1 18.08 86 ARG B O 1
ATOM 6476 N N . SER B 1 87 ? -8.727 70.125 -22.594 1 19.11 87 SER B N 1
ATOM 6477 C CA . SER B 1 87 ? -7.723 69.938 -21.547 1 19.11 87 SER B CA 1
ATOM 6478 C C . SER B 1 87 ? -7.254 71.312 -21.016 1 19.11 87 SER B C 1
ATOM 6480 O O . SER B 1 87 ? -6.062 71.5 -20.766 1 19.11 87 SER B O 1
ATOM 6482 N N . GLY B 1 88 ? -8.07 72.25 -21.062 1 19.05 88 GLY B N 1
ATOM 6483 C CA . GLY B 1 88 ? -7.363 73.5 -20.906 1 19.05 88 GLY B CA 1
ATOM 6484 C C . GLY B 1 88 ? -6.414 73.5 -19.734 1 19.05 88 GLY B C 1
ATOM 6485 O O . GLY B 1 88 ? -6.398 72.562 -18.938 1 19.05 88 GLY B O 1
ATOM 6486 N N . SER B 1 89 ? -5.914 74.688 -19.375 1 19.42 89 SER B N 1
ATOM 6487 C CA . SER B 1 89 ? -4.809 75.375 -18.734 1 19.42 89 SER B CA 1
ATOM 6488 C C . SER B 1 89 ? -4.801 75.125 -17.234 1 19.42 89 SER B C 1
ATOM 6490 O O . SER B 1 89 ? -5.816 75.312 -16.562 1 19.42 89 SER B O 1
ATOM 6492 N N . TRP B 1 90 ? -4.148 74.25 -16.797 1 20.56 90 TRP B N 1
ATOM 6493 C CA . TRP B 1 90 ? -4.055 73.812 -15.406 1 20.56 90 TRP B CA 1
ATOM 6494 C C . TRP B 1 90 ? -3.742 75 -14.508 1 20.56 90 TRP B C 1
ATOM 6496 O O . TRP B 1 90 ? -2.758 75.75 -14.734 1 20.56 90 TRP B O 1
ATOM 6506 N N . PRO B 1 91 ? -4.598 75.688 -14.047 1 19.59 91 PRO B N 1
ATOM 6507 C CA . PRO B 1 91 ? -4.109 76.875 -13.312 1 19.59 91 PRO B CA 1
ATOM 6508 C C . PRO B 1 91 ? -3.244 76.5 -12.109 1 19.59 91 PRO B C 1
ATOM 6510 O O . PRO B 1 91 ? -3.367 75.375 -11.578 1 19.59 91 PRO B O 1
ATOM 6513 N N . ARG B 1 92 ? -2.043 77.125 -11.68 1 24.05 92 ARG B N 1
ATOM 6514 C CA . ARG B 1 92 ? -0.948 77.375 -10.742 1 24.05 92 ARG B CA 1
ATOM 6515 C C . ARG B 1 92 ? -1.46 77.438 -9.312 1 24.05 92 ARG B C 1
ATOM 6517 O O . ARG B 1 92 ? -2.002 78.5 -8.891 1 24.05 92 ARG B O 1
ATOM 6524 N N . ARG B 1 93 ? -2.025 76.5 -8.805 1 23.22 93 ARG B N 1
ATOM 6525 C CA . ARG B 1 93 ? -2.662 76.688 -7.512 1 23.22 93 ARG B CA 1
ATOM 6526 C C . ARG B 1 93 ? -1.621 76.938 -6.422 1 23.22 93 ARG B C 1
ATOM 6528 O O . ARG B 1 93 ? -0.571 76.312 -6.41 1 23.22 93 ARG B O 1
ATOM 6535 N N . SER B 1 94 ? -1.596 78.125 -5.75 1 21.61 94 SER B N 1
ATOM 6536 C CA . SER B 1 94 ? -0.928 78.875 -4.676 1 21.61 94 SER B CA 1
ATOM 6537 C C . SER B 1 94 ? -0.938 78.062 -3.379 1 21.61 94 SER B C 1
ATOM 6539 O O . SER B 1 94 ? -2.004 77.688 -2.877 1 21.61 94 SER B O 1
ATOM 6541 N N . GLY B 1 95 ? -0.127 77.188 -3.113 1 22.08 95 GLY B N 1
ATOM 6542 C CA . GLY B 1 95 ? 0.192 76.062 -2.25 1 22.08 95 GLY B CA 1
ATOM 6543 C C . GLY B 1 95 ? 0.226 76.438 -0.778 1 22.08 95 GLY B C 1
ATOM 6544 O O . GLY B 1 95 ? 0.861 75.75 0.025 1 22.08 95 GLY B O 1
ATOM 6545 N N . ASN B 1 96 ? -0.445 77.438 -0.304 1 21.16 96 ASN B N 1
ATOM 6546 C CA . ASN B 1 96 ? -0.336 77.875 1.075 1 21.16 96 ASN B CA 1
ATOM 6547 C C . ASN B 1 96 ? -0.839 76.812 2.061 1 21.16 96 ASN B C 1
ATOM 6549 O O . ASN B 1 96 ? -2.047 76.688 2.246 1 21.16 96 ASN B O 1
ATOM 6553 N N . TRP B 1 97 ? -0.375 75.75 1.909 1 23.77 97 TRP B N 1
ATOM 6554 C CA . TRP B 1 97 ? -0.906 74.75 2.824 1 23.77 97 TRP B CA 1
ATOM 6555 C C . TRP B 1 97 ? -0.729 75.125 4.273 1 23.77 97 TRP B C 1
ATOM 6557 O O . TRP B 1 97 ? 0.399 75.312 4.742 1 23.77 97 TRP B O 1
ATOM 6567 N N . PRO B 1 98 ? -1.621 75.938 4.832 1 23.44 98 PRO B N 1
ATOM 6568 C CA . PRO B 1 98 ? -1.453 76.438 6.184 1 23.44 98 PRO B CA 1
ATOM 6569 C C . PRO B 1 98 ? -1.344 75.375 7.242 1 23.44 98 PRO B C 1
ATOM 6571 O O . PRO B 1 98 ? -2.072 74.375 7.184 1 23.44 98 PRO B O 1
ATOM 6574 N N . LEU B 1 99 ? -0.286 74.938 7.609 1 25.69 99 LEU B N 1
ATOM 6575 C CA . LEU B 1 99 ? 0.088 74.188 8.781 1 25.69 99 LEU B CA 1
ATOM 6576 C C . LEU B 1 99 ? -0.888 74.375 9.93 1 25.69 99 LEU B C 1
ATOM 6578 O O . LEU B 1 99 ? -0.52 75 10.945 1 25.69 99 LEU B O 1
ATOM 6582 N N . THR B 1 100 ? -2.162 74.875 9.578 1 24.36 100 THR B N 1
ATOM 6583 C CA . THR B 1 100 ? -3.113 75.375 10.578 1 24.36 100 THR B CA 1
ATOM 6584 C C . THR B 1 100 ? -3.602 74.188 11.445 1 24.36 100 THR B C 1
ATOM 6586 O O . THR B 1 100 ? -4.043 73.188 10.93 1 24.36 100 THR B O 1
ATOM 6589 N N . GLU B 1 101 ? -2.848 73.812 12.516 1 30.11 101 GLU B N 1
ATOM 6590 C CA . GLU B 1 101 ? -3.494 73.062 13.586 1 30.11 101 GLU B CA 1
ATOM 6591 C C . GLU B 1 101 ? -4.996 73.312 13.625 1 30.11 101 GLU B C 1
ATOM 6593 O O . GLU B 1 101 ? -5.422 74.5 13.695 1 30.11 101 GLU B O 1
ATOM 6598 N N . LYS B 1 102 ? -5.742 72.625 12.914 1 30.64 102 LYS B N 1
ATOM 6599 C CA . LYS B 1 102 ? -7.129 72.875 12.523 1 30.64 102 LYS B CA 1
ATOM 6600 C C . LYS B 1 102 ? -8 73.188 13.742 1 30.64 102 LYS B C 1
ATOM 6602 O O . LYS B 1 102 ? -8.023 72.375 14.703 1 30.64 102 LYS B O 1
ATOM 6607 N N . TYR B 1 103 ? -8.023 74.438 14.016 1 28.78 103 TYR B N 1
ATOM 6608 C CA . TYR B 1 103 ? -9 75.062 14.93 1 28.78 103 TYR B CA 1
ATOM 6609 C C . TYR B 1 103 ? -10.414 74.625 14.57 1 28.78 103 TYR B C 1
ATOM 6611 O O . TYR B 1 103 ? -10.734 74.438 13.391 1 28.78 103 TYR B O 1
ATOM 6619 N N . TYR B 1 104 ? -10.891 73.688 15.273 1 30.44 104 TYR B N 1
ATOM 6620 C CA . TYR B 1 104 ? -12.305 73.438 15.031 1 30.44 104 TYR B CA 1
ATOM 6621 C C . TYR B 1 104 ? -13.094 74.75 14.938 1 30.44 104 TYR B C 1
ATOM 6623 O O . TYR B 1 104 ? -12.875 75.688 15.727 1 30.44 104 TYR B O 1
ATOM 6631 N N . ALA B 1 105 ? -13.32 75.188 13.695 1 29.3 105 ALA B N 1
ATOM 6632 C CA . ALA B 1 105 ? -14.148 76.375 13.445 1 29.3 105 ALA B CA 1
ATOM 6633 C C . ALA B 1 105 ? -15.453 76.312 14.25 1 29.3 105 ALA B C 1
ATOM 6635 O O . ALA B 1 105 ? -16.188 75.312 14.172 1 29.3 105 ALA B O 1
ATOM 6636 N N . LEU B 1 106 ? -15.469 77.062 15.359 1 30.84 106 LEU B N 1
ATOM 6637 C CA . LEU B 1 106 ? -16.703 77.188 16.125 1 30.84 106 LEU B CA 1
ATOM 6638 C C . LEU B 1 106 ? -17.766 77.938 15.312 1 30.84 106 LEU B C 1
ATOM 6640 O O . LEU B 1 106 ? -17.516 79.062 14.82 1 30.84 106 LEU B O 1
ATOM 6644 N N . SER B 1 107 ? -18.328 77.375 14.328 1 29.7 107 SER B N 1
ATOM 6645 C CA . SER B 1 107 ? -19.375 78.062 13.562 1 29.7 107 SER B CA 1
ATOM 6646 C C . SER B 1 107 ? -20.344 78.812 14.477 1 29.7 107 SER B C 1
ATOM 6648 O O . SER B 1 107 ? -20.625 78.375 15.586 1 29.7 107 SER B O 1
ATOM 6650 N N . SER B 1 108 ? -20.516 80.125 14.297 1 32.12 108 SER B N 1
ATOM 6651 C CA . SER B 1 108 ? -21.359 81.125 14.961 1 32.12 108 SER B CA 1
ATOM 6652 C C . SER B 1 108 ? -22.812 80.625 15.023 1 32.12 108 SER B C 1
ATOM 6654 O O . SER B 1 108 ? -23.672 81.375 15.484 1 32.12 108 SER B O 1
ATOM 6656 N N . ALA B 1 109 ? -23.281 80 14 1 33.22 109 ALA B N 1
ATOM 6657 C CA . ALA B 1 109 ? -24.734 80.125 13.906 1 33.22 109 ALA B CA 1
ATOM 6658 C C . ALA B 1 109 ? -25.422 79.625 15.172 1 33.22 109 ALA B C 1
ATOM 6660 O O . ALA B 1 109 ? -24.812 78.938 15.977 1 33.22 109 ALA B O 1
ATOM 6661 N N . THR B 1 110 ? -26.75 79.438 15.148 1 38.62 110 THR B N 1
ATOM 6662 C CA . THR B 1 110 ? -27.812 79.125 16.094 1 38.62 110 THR B CA 1
ATOM 6663 C C . THR B 1 110 ? -27.438 77.938 16.969 1 38.62 110 THR B C 1
ATOM 6665 O O . THR B 1 110 ? -26.578 77.188 16.609 1 38.62 110 THR B O 1
ATOM 6668 N N . HIS B 1 111 ? -28.031 77.625 18.234 1 45.59 111 HIS B N 1
ATOM 6669 C CA . HIS B 1 111 ? -27.875 77 19.547 1 45.59 111 HIS B CA 1
ATOM 6670 C C . HIS B 1 111 ? -27.578 75.562 19.422 1 45.59 111 HIS B C 1
ATOM 6672 O O . HIS B 1 111 ? -27.875 74.75 20.344 1 45.59 111 HIS B O 1
ATOM 6678 N N . ASP B 1 112 ? -27.141 74.875 18.359 1 57.03 112 ASP B N 1
ATOM 6679 C CA . ASP B 1 112 ? -27.203 73.438 18.422 1 57.03 112 ASP B CA 1
ATOM 6680 C C . ASP B 1 112 ? -25.953 72.875 19.078 1 57.03 112 ASP B C 1
ATOM 6682 O O . ASP B 1 112 ? -24.844 73.062 18.594 1 57.03 112 ASP B O 1
ATOM 6686 N N . LEU B 1 113 ? -25.891 72.438 20.281 1 77.38 113 LEU B N 1
ATOM 6687 C CA . LEU B 1 113 ? -24.875 71.75 21.109 1 77.38 113 LEU B CA 1
ATOM 6688 C C . LEU B 1 113 ? -24.391 70.5 20.469 1 77.38 113 LEU B C 1
ATOM 6690 O O . LEU B 1 113 ? -23.328 69.938 20.828 1 77.38 113 LEU B O 1
ATOM 6694 N N . ARG B 1 114 ? -25.078 70.062 19.328 1 80 114 ARG B N 1
ATOM 6695 C CA . ARG B 1 114 ? -24.766 68.812 18.719 1 80 114 ARG B CA 1
ATOM 6696 C C . ARG B 1 114 ? -23.625 68.875 17.719 1 80 114 ARG B C 1
ATOM 6698 O O . ARG B 1 114 ? -23.438 69.938 17.094 1 80 114 ARG B O 1
ATOM 6705 N N . CYS B 1 115 ? -22.75 67.812 17.672 1 85.44 115 CYS B N 1
ATOM 6706 C CA . CYS B 1 115 ? -21.656 67.688 16.688 1 85.44 115 CYS B CA 1
ATOM 6707 C C . CYS B 1 115 ? -22.219 67.625 15.273 1 85.44 115 CYS B C 1
ATOM 6709 O O . CYS B 1 115 ? -23.156 66.875 15.016 1 85.44 115 CYS B O 1
ATOM 6711 N N . PRO B 1 116 ? -21.672 68.438 14.297 1 82.06 116 PRO B N 1
ATOM 6712 C CA . PRO B 1 116 ? -22.125 68.312 12.914 1 82.06 116 PRO B CA 1
ATOM 6713 C C . PRO B 1 116 ? -21.938 66.938 12.328 1 82.06 116 PRO B C 1
ATOM 6715 O O . PRO B 1 116 ? -20.969 66.25 12.656 1 82.06 116 PRO B O 1
ATOM 6718 N N . ARG B 1 117 ? -22.766 66.5 11.469 1 83.81 117 ARG B N 1
ATOM 6719 C CA . ARG B 1 117 ? -22.875 65.188 10.977 1 83.81 117 ARG B CA 1
ATOM 6720 C C . ARG B 1 117 ? -21.594 64.75 10.273 1 83.81 117 ARG B C 1
ATOM 6722 O O . ARG B 1 117 ? -21.109 63.625 10.477 1 83.81 117 ARG B O 1
ATOM 6729 N N . TRP B 1 118 ? -21.016 65.5 9.43 1 82.56 118 TRP B N 1
ATOM 6730 C CA . TRP B 1 118 ? -19.828 65.125 8.656 1 82.56 118 TRP B CA 1
ATOM 6731 C C . TRP B 1 118 ? -18.625 65 9.57 1 82.56 118 TRP B C 1
ATOM 6733 O O . TRP B 1 118 ? -17.844 64.062 9.398 1 82.56 118 TRP B O 1
ATOM 6743 N N . THR B 1 119 ? -18.438 65.812 10.594 1 81.75 119 THR B N 1
ATOM 6744 C CA . THR B 1 119 ? -17.328 65.688 11.531 1 81.75 119 THR B CA 1
ATOM 6745 C C . THR B 1 119 ? -17.484 64.5 12.461 1 81.75 119 THR B C 1
ATOM 6747 O O . THR B 1 119 ? -16.5 63.875 12.852 1 81.75 119 THR B O 1
ATOM 6750 N N . LEU B 1 120 ? -18.672 64.312 12.727 1 86.88 120 LEU B N 1
ATOM 6751 C CA . LEU B 1 120 ? -19 63.125 13.562 1 86.88 120 LEU B CA 1
ATOM 6752 C C . LEU B 1 120 ? -18.562 61.844 12.883 1 86.88 120 LEU B C 1
ATOM 6754 O O . LEU B 1 120 ? -17.906 61 13.492 1 86.88 120 LEU B O 1
ATOM 6758 N N . TRP B 1 121 ? -18.828 61.75 11.617 1 86.94 121 TRP B N 1
ATOM 6759 C CA . TRP B 1 121 ? -18.516 60.531 10.891 1 86.94 121 TRP B CA 1
ATOM 6760 C C . TRP B 1 121 ? -17.016 60.406 10.672 1 86.94 121 TRP B C 1
ATOM 6762 O O . TRP B 1 121 ? -16.469 59.281 10.734 1 86.94 121 TRP B O 1
ATOM 6772 N N . LYS B 1 122 ? -16.359 61.344 10.445 1 83.5 122 LYS B N 1
ATOM 6773 C CA . LYS B 1 122 ? -14.914 61.312 10.242 1 83.5 122 LYS B CA 1
ATOM 6774 C C . LYS B 1 122 ? -14.195 60.875 11.523 1 83.5 122 LYS B C 1
ATOM 6776 O O . LYS B 1 122 ? -13.18 60.188 11.461 1 83.5 122 LYS B O 1
ATOM 6781 N N . ALA B 1 123 ? -14.695 61.281 12.672 1 84.62 123 ALA B N 1
ATOM 6782 C CA . ALA B 1 123 ? -14.07 60.969 13.961 1 84.62 123 ALA B CA 1
ATOM 6783 C C . ALA B 1 123 ? -14.297 59.531 14.352 1 84.62 123 ALA B C 1
ATOM 6785 O O . ALA B 1 123 ? -13.453 58.906 15.016 1 84.62 123 ALA B O 1
ATOM 6786 N N . LEU B 1 124 ? -15.344 58.969 13.844 1 91 124 LEU B N 1
ATOM 6787 C CA . LEU B 1 124 ? -15.719 57.656 14.305 1 91 124 LEU B CA 1
ATOM 6788 C C . LEU B 1 124 ? -15.297 56.594 13.297 1 91 124 LEU B C 1
ATOM 6790 O O . LEU B 1 124 ? -15.055 55.438 13.664 1 91 124 LEU B O 1
ATOM 6794 N N . LEU B 1 125 ? -15.211 56.875 12.086 1 91.31 125 LEU B N 1
ATOM 6795 C CA . LEU B 1 125 ? -15.07 55.875 11.031 1 91.31 125 LEU B CA 1
ATOM 6796 C C . LEU B 1 125 ? -13.695 55.219 11.078 1 91.31 125 LEU B C 1
ATOM 6798 O O . LEU B 1 125 ? -13.57 54 10.922 1 91.31 125 LEU B O 1
ATOM 6802 N N . LEU B 1 126 ? -12.641 55.906 11.281 1 88.5 126 LEU B N 1
ATOM 6803 C CA . LEU B 1 126 ? -11.289 55.375 11.203 1 88.5 126 LEU B CA 1
ATOM 6804 C C . LEU B 1 126 ? -11.031 54.406 12.352 1 88.5 126 LEU B C 1
ATOM 6806 O O . LEU B 1 126 ? -10.641 53.25 12.125 1 88.5 126 LEU B O 1
ATOM 6810 N N . PRO B 1 127 ? -11.273 54.781 13.578 1 90.19 127 PRO B N 1
ATOM 6811 C CA . PRO B 1 127 ? -11.039 53.812 14.664 1 90.19 127 PRO B CA 1
ATOM 6812 C C . PRO B 1 127 ? -11.969 52.594 14.586 1 90.19 127 PRO B C 1
ATOM 6814 O O . PRO B 1 127 ? -11.547 51.469 14.883 1 90.19 127 PRO B O 1
ATOM 6817 N N . THR B 1 128 ? -13.07 52.875 14.234 1 93.56 128 THR B N 1
ATOM 6818 C CA . THR B 1 128 ? -14.016 51.781 14.125 1 93.56 128 THR B CA 1
ATOM 6819 C C . THR B 1 128 ? -13.586 50.781 13.039 1 93.56 128 THR B C 1
ATOM 6821 O O . THR B 1 128 ? -13.656 49.562 13.227 1 93.56 128 THR B O 1
ATOM 6824 N N . SER B 1 129 ? -13.164 51.219 11.922 1 94.62 129 SER B N 1
ATOM 6825 C CA . SER B 1 129 ? -12.727 50.375 10.828 1 94.62 129 SER B CA 1
ATOM 6826 C C . SER B 1 129 ? -11.484 49.562 11.219 1 94.62 129 SER B C 1
ATOM 6828 O O . SER B 1 129 ? -11.328 48.406 10.812 1 94.62 129 SER B O 1
ATOM 6830 N N . ILE B 1 130 ? -10.562 50.062 12 1 91.19 130 ILE B N 1
ATOM 6831 C CA . ILE B 1 130 ? -9.328 49.406 12.391 1 91.19 130 ILE B CA 1
ATOM 6832 C C . ILE B 1 130 ? -9.641 48.25 13.367 1 91.19 130 ILE B C 1
ATOM 6834 O O . ILE B 1 130 ? -8.953 47.219 13.367 1 91.19 130 ILE B O 1
ATOM 6838 N N . ILE B 1 131 ? -10.625 48.438 14.094 1 93.38 131 ILE B N 1
ATOM 6839 C CA . ILE B 1 131 ? -11 47.406 15.055 1 93.38 131 ILE B CA 1
ATOM 6840 C C . ILE B 1 131 ? -11.742 46.281 14.344 1 93.38 131 ILE B C 1
ATOM 6842 O O . ILE B 1 131 ? -11.445 45.094 14.555 1 93.38 131 ILE B O 1
ATOM 6846 N N . ILE B 1 132 ? -12.578 46.562 13.461 1 94.94 132 ILE B N 1
ATOM 6847 C CA . ILE B 1 132 ? -13.531 45.625 12.93 1 94.94 132 ILE B CA 1
ATOM 6848 C C . ILE B 1 132 ? -12.938 44.906 11.711 1 94.94 132 ILE B C 1
ATOM 6850 O O . ILE B 1 132 ? -13 43.688 11.594 1 94.94 132 ILE B O 1
ATOM 6854 N N . LEU B 1 133 ? -12.32 45.562 10.844 1 94.75 133 LEU B N 1
ATOM 6855 C CA . LEU B 1 133 ? -11.961 45.031 9.531 1 94.75 133 LEU B CA 1
ATOM 6856 C C . LEU B 1 133 ? -10.922 43.938 9.664 1 94.75 133 LEU B C 1
ATOM 6858 O O . LEU B 1 133 ? -11.07 42.844 9.078 1 94.75 133 LEU B O 1
ATOM 6862 N N . PRO B 1 134 ? -9.781 44.094 10.336 1 92.75 134 PRO B N 1
ATOM 6863 C CA . PRO B 1 134 ? -8.797 43 10.422 1 92.75 134 PRO B CA 1
ATOM 6864 C C . PRO B 1 134 ? -9.375 41.75 11.07 1 92.75 134 PRO B C 1
ATOM 6866 O O . PRO B 1 134 ? -9.07 40.625 10.633 1 92.75 134 PRO B O 1
ATOM 6869 N N . MET B 1 135 ? -10.133 41.969 12.086 1 95.06 135 MET B N 1
ATOM 6870 C CA . MET B 1 135 ? -10.727 40.812 12.758 1 95.06 135 MET B CA 1
ATOM 6871 C C . MET B 1 135 ? -11.727 40.094 11.844 1 95.06 135 MET B C 1
ATOM 6873 O O . MET B 1 135 ? -11.82 38.875 11.844 1 95.06 135 MET B O 1
ATOM 6877 N N . ALA B 1 136 ? -12.469 40.844 11.172 1 95.5 136 ALA B N 1
ATOM 6878 C CA . ALA B 1 136 ? -13.422 40.281 10.234 1 95.5 136 ALA B CA 1
ATOM 6879 C C . ALA B 1 136 ? -12.711 39.531 9.109 1 95.5 136 ALA B C 1
ATOM 6881 O O . ALA B 1 136 ? -13.141 38.438 8.703 1 95.5 136 ALA B O 1
ATOM 6882 N N . LEU B 1 137 ? -11.672 40.125 8.578 1 94.56 137 LEU B N 1
ATOM 6883 C CA . LEU B 1 137 ? -10.898 39.469 7.52 1 94.56 137 LEU B CA 1
ATOM 6884 C C . LEU B 1 137 ? -10.242 38.188 8.023 1 94.56 137 LEU B C 1
ATOM 6886 O O . LEU B 1 137 ? -10.141 37.219 7.281 1 94.56 137 LEU B O 1
ATOM 6890 N N . LEU B 1 138 ? -9.75 38.188 9.188 1 94.25 138 LEU B N 1
ATOM 6891 C CA . LEU B 1 138 ? -9.125 37 9.766 1 94.25 138 LEU B CA 1
ATOM 6892 C C . LEU B 1 138 ? -10.141 35.875 9.922 1 94.25 138 LEU B C 1
ATOM 6894 O O . LEU B 1 138 ? -9.852 34.719 9.578 1 94.25 138 LEU B O 1
ATOM 6898 N N . VAL B 1 139 ? -11.258 36.219 10.453 1 94.69 139 VAL B N 1
ATOM 6899 C CA . VAL B 1 139 ? -12.297 35.219 10.625 1 94.69 139 VAL B CA 1
ATOM 6900 C C . VAL B 1 139 ? -12.727 34.688 9.266 1 94.69 139 VAL B C 1
ATOM 6902 O O . VAL B 1 139 ? -12.859 33.469 9.078 1 94.69 139 VAL B O 1
ATOM 6905 N N . ALA B 1 140 ? -12.945 35.531 8.391 1 94.88 140 ALA B N 1
ATOM 6906 C CA . ALA B 1 140 ? -13.336 35.125 7.047 1 94.88 140 ALA B CA 1
ATOM 6907 C C . ALA B 1 140 ? -12.25 34.25 6.41 1 94.88 140 ALA B C 1
ATOM 6909 O O . ALA B 1 140 ? -12.555 33.25 5.75 1 94.88 140 ALA B O 1
ATOM 6910 N N . GLY B 1 141 ? -11.016 34.688 6.539 1 92.94 141 GLY B N 1
ATOM 6911 C CA . GLY B 1 141 ? -9.906 33.906 6 1 92.94 141 GLY B CA 1
ATOM 6912 C C . GLY B 1 141 ? -9.773 32.531 6.629 1 92.94 141 GLY B C 1
ATOM 6913 O O . GLY B 1 141 ? -9.547 31.547 5.926 1 92.94 141 GLY B O 1
ATOM 6914 N N . LEU B 1 142 ? -9.844 32.438 7.879 1 93.81 142 LEU B N 1
ATOM 6915 C CA . LEU B 1 142 ? -9.734 31.172 8.578 1 93.81 142 LEU B CA 1
ATOM 6916 C C . LEU B 1 142 ? -10.875 30.234 8.188 1 93.81 142 LEU B C 1
ATOM 6918 O O . LEU B 1 142 ? -10.656 29.047 7.965 1 93.81 142 LEU B O 1
ATOM 6922 N N . LEU B 1 143 ? -12.031 30.797 8.188 1 94.12 143 LEU B N 1
ATOM 6923 C CA . LEU B 1 143 ? -13.164 29.969 7.809 1 94.12 143 LEU B CA 1
ATOM 6924 C C . LEU B 1 143 ? -13.055 29.516 6.355 1 94.12 143 LEU B C 1
ATOM 6926 O O . LEU B 1 143 ? -13.398 28.375 6.023 1 94.12 143 LEU B O 1
ATOM 6930 N N . ALA B 1 144 ? -12.586 30.375 5.535 1 93.75 144 ALA B N 1
ATOM 6931 C CA . ALA B 1 144 ? -12.375 30.016 4.137 1 93.75 144 ALA B CA 1
ATOM 6932 C C . ALA B 1 144 ? -11.344 28.906 4.012 1 93.75 144 ALA B C 1
ATOM 6934 O O . ALA B 1 144 ? -11.492 27.984 3.193 1 93.75 144 ALA B O 1
ATOM 6935 N N . LEU B 1 145 ? -10.305 28.938 4.734 1 92.69 145 LEU B N 1
ATOM 6936 C CA . LEU B 1 145 ? -9.258 27.922 4.688 1 92.69 145 LEU B CA 1
ATOM 6937 C C . LEU B 1 145 ? -9.773 26.594 5.219 1 92.69 145 LEU B C 1
ATOM 6939 O O . LEU B 1 145 ? -9.531 25.531 4.617 1 92.69 145 LEU B O 1
ATOM 6943 N N . ILE B 1 146 ? -10.453 26.656 6.258 1 93.31 146 ILE B N 1
ATOM 6944 C CA . ILE B 1 146 ? -10.883 25.438 6.922 1 93.31 146 ILE B CA 1
ATOM 6945 C C . ILE B 1 146 ? -12.008 24.781 6.121 1 93.31 146 ILE B C 1
ATOM 6947 O O . ILE B 1 146 ? -11.977 23.578 5.863 1 93.31 146 ILE B O 1
ATOM 6951 N N . PHE B 1 147 ? -12.961 25.578 5.73 1 91.75 147 PHE B N 1
ATOM 6952 C CA . PHE B 1 147 ? -14.102 24.984 5.047 1 91.75 147 PHE B CA 1
ATOM 6953 C C . PHE B 1 147 ? -13.82 24.828 3.557 1 91.75 147 PHE B C 1
ATOM 6955 O O . PHE B 1 147 ? -14.367 23.938 2.904 1 91.75 147 PHE B O 1
ATOM 6962 N N . GLY B 1 148 ? -13 25.641 3.035 1 92.06 148 GLY B N 1
ATOM 6963 C CA . GLY B 1 148 ? -12.641 25.516 1.632 1 92.06 148 GLY B CA 1
ATOM 6964 C C . GLY B 1 148 ? -11.773 24.297 1.348 1 92.06 148 GLY B C 1
ATOM 6965 O O . GLY B 1 148 ? -11.883 23.688 0.284 1 92.06 148 GLY B O 1
ATOM 6966 N N . TYR B 1 149 ? -10.852 23.969 2.262 1 94.5 149 TYR B N 1
ATOM 6967 C CA . TYR B 1 149 ? -9.922 22.875 2.055 1 94.5 149 TYR B CA 1
ATOM 6968 C C . TYR B 1 149 ? -10.258 21.688 2.963 1 94.5 149 TYR B C 1
ATOM 6970 O O . TYR B 1 149 ? -9.414 20.812 3.191 1 94.5 149 TYR B O 1
ATOM 6978 N N . ARG B 1 150 ? -11.414 21.688 3.461 1 94.12 150 ARG B N 1
ATOM 6979 C CA . ARG B 1 150 ? -11.844 20.578 4.301 1 94.12 150 ARG B CA 1
ATOM 6980 C C . ARG B 1 150 ? -11.859 19.266 3.514 1 94.12 150 ARG B C 1
ATOM 6982 O O . ARG B 1 150 ? -12.289 19.234 2.357 1 94.12 150 ARG B O 1
ATOM 6989 N N . VAL B 1 151 ? -11.289 18.25 4.148 1 91.56 151 VAL B N 1
ATOM 6990 C CA . VAL B 1 151 ? -11.242 16.953 3.492 1 91.56 151 VAL B CA 1
ATOM 6991 C C . VAL B 1 151 ? -12.57 16.219 3.691 1 91.56 151 VAL B C 1
ATOM 6993 O O . VAL B 1 151 ? -13.023 16.031 4.824 1 91.56 151 VAL B O 1
ATOM 6996 N N . ARG B 1 152 ? -13.234 15.977 2.596 1 89.06 152 ARG B N 1
ATOM 6997 C CA . ARG B 1 152 ? -14.438 15.156 2.621 1 89.06 152 ARG B CA 1
ATOM 6998 C C . ARG B 1 152 ? -14.125 13.719 2.221 1 89.06 152 ARG B C 1
ATOM 7000 O O . ARG B 1 152 ? -13.508 13.477 1.182 1 89.06 152 ARG B O 1
ATOM 7007 N N . SER B 1 153 ? -14.281 12.875 3.137 1 90.81 153 SER B N 1
ATOM 7008 C CA . SER B 1 153 ? -14.07 11.453 2.871 1 90.81 153 SER B CA 1
ATOM 7009 C C . SER B 1 153 ? -15.328 10.641 3.178 1 90.81 153 SER B C 1
ATOM 7011 O O . SER B 1 153 ? -16.031 10.922 4.148 1 90.81 153 SER B O 1
ATOM 7013 N N . GLU B 1 154 ? -15.594 9.828 2.297 1 90.5 154 GLU B N 1
ATOM 7014 C CA . GLU B 1 154 ? -16.688 8.891 2.568 1 90.5 154 GLU B CA 1
ATOM 7015 C C . GLU B 1 154 ? -16.234 7.785 3.52 1 90.5 154 GLU B C 1
ATOM 7017 O O . GLU B 1 154 ? -15.031 7.605 3.75 1 90.5 154 GLU B O 1
ATOM 7022 N N . ASP B 1 155 ? -17.234 7.203 4.133 1 89.12 155 ASP B N 1
ATOM 7023 C CA . ASP B 1 155 ? -16.922 6.051 4.969 1 89.12 155 ASP B CA 1
ATOM 7024 C C . ASP B 1 155 ? -16.453 4.871 4.121 1 89.12 155 ASP B C 1
ATOM 7026 O O . ASP B 1 155 ? -17.016 4.586 3.068 1 89.12 155 ASP B O 1
ATOM 7030 N N . SER B 1 156 ? -15.328 4.309 4.617 1 91.19 156 SER B N 1
ATOM 7031 C CA . SER B 1 156 ? -14.828 3.139 3.9 1 91.19 156 SER B CA 1
ATOM 7032 C C . SER B 1 156 ? -15.867 2.023 3.871 1 91.19 156 SER B C 1
ATOM 7034 O O . SER B 1 156 ? -16.578 1.794 4.859 1 91.19 156 SER B O 1
ATOM 7036 N N . LEU B 1 157 ? -15.875 1.426 2.787 1 92.38 157 LEU B N 1
ATOM 7037 C CA . LEU B 1 157 ? -16.781 0.294 2.629 1 92.38 157 LEU B CA 1
ATOM 7038 C C . LEU B 1 157 ? -16.203 -0.957 3.287 1 92.38 157 LEU B C 1
ATOM 7040 O O . LEU B 1 157 ? -16.938 -1.933 3.506 1 92.38 157 LEU B O 1
ATOM 7044 N N . PHE B 1 158 ? -14.906 -0.904 3.572 1 92.88 158 PHE B N 1
ATOM 7045 C CA . PHE B 1 158 ? -14.203 -2.092 4.047 1 92.88 158 PHE B CA 1
ATOM 7046 C C . PHE B 1 158 ? -13.594 -1.848 5.422 1 92.88 158 PHE B C 1
ATOM 7048 O O . PHE B 1 158 ? -13.008 -0.793 5.668 1 92.88 158 PHE B O 1
ATOM 7055 N N . GLU B 1 159 ? -13.586 -2.809 6.277 1 86.25 159 GLU B N 1
ATOM 7056 C CA . GLU B 1 159 ? -13.117 -2.686 7.656 1 86.25 159 GLU B CA 1
ATOM 7057 C C . GLU B 1 159 ? -11.594 -2.672 7.719 1 86.25 159 GLU B C 1
ATOM 7059 O O . GLU B 1 159 ? -11.008 -2.074 8.625 1 86.25 159 GLU B O 1
ATOM 7064 N N . GLU B 1 160 ? -10.953 -3.266 6.797 1 82.69 160 GLU B N 1
ATOM 7065 C CA . GLU B 1 160 ? -9.5 -3.406 6.801 1 82.69 160 GLU B CA 1
ATOM 7066 C C . GLU B 1 160 ? -8.82 -2.051 6.645 1 82.69 160 GLU B C 1
ATOM 7068 O O . GLU B 1 160 ? -7.695 -1.859 7.121 1 82.69 160 GLU B O 1
ATOM 7073 N N . VAL B 1 161 ? -9.422 -1.168 5.934 1 84.81 161 VAL B N 1
ATOM 7074 C CA . VAL B 1 161 ? -8.859 0.156 5.695 1 84.81 161 VAL B CA 1
ATOM 7075 C C . VAL B 1 161 ? -9.805 1.227 6.23 1 84.81 161 VAL B C 1
ATOM 7077 O O . VAL B 1 161 ? -9.953 2.291 5.629 1 84.81 161 VAL B O 1
ATOM 7080 N N . SER B 1 162 ? -10.266 0.886 7.383 1 76.94 162 SER B N 1
ATOM 7081 C CA . SER B 1 162 ? -11.266 1.784 7.957 1 76.94 162 SER B CA 1
ATOM 7082 C C . SER B 1 162 ? -10.641 3.111 8.375 1 76.94 162 SER B C 1
ATOM 7084 O O . SER B 1 162 ? -9.539 3.139 8.922 1 76.94 162 SER B O 1
ATOM 7086 N N . ASN B 1 163 ? -11.242 4.098 7.973 1 74.88 163 ASN B N 1
ATOM 7087 C CA . ASN B 1 163 ? -10.875 5.457 8.367 1 74.88 163 ASN B CA 1
ATOM 7088 C C . ASN B 1 163 ? -11.852 6.02 9.398 1 74.88 163 ASN B C 1
ATOM 7090 O O . ASN B 1 163 ? -11.891 7.23 9.617 1 74.88 163 ASN B O 1
ATOM 7094 N N . SER B 1 164 ? -12.641 5.184 9.891 1 72.75 164 SER B N 1
ATOM 7095 C CA . SER B 1 164 ? -13.719 5.59 10.781 1 72.75 164 SER B CA 1
ATOM 7096 C C . SER B 1 164 ? -13.18 6.301 12.016 1 72.75 164 SER B C 1
ATOM 7098 O O . SER B 1 164 ? -13.781 7.262 12.492 1 72.75 164 SER B O 1
ATOM 7100 N N . HIS B 1 165 ? -12.109 5.852 12.492 1 76.44 165 HIS B N 1
ATOM 7101 C CA . HIS B 1 165 ? -11.562 6.465 13.695 1 76.44 165 HIS B CA 1
ATOM 7102 C C . HIS B 1 165 ? -11.188 7.922 13.445 1 76.44 165 HIS B C 1
ATOM 7104 O O . HIS B 1 165 ? -11.445 8.789 14.289 1 76.44 165 HIS B O 1
ATOM 7110 N N . ALA B 1 166 ? -10.656 8.172 12.297 1 75.75 166 ALA B N 1
ATOM 7111 C CA . ALA B 1 166 ? -10.25 9.531 11.953 1 75.75 166 ALA B CA 1
ATOM 7112 C C . ALA B 1 166 ? -11.469 10.414 11.672 1 75.75 166 ALA B C 1
ATOM 7114 O O . ALA B 1 166 ? -11.484 11.594 12.031 1 75.75 166 ALA B O 1
ATOM 7115 N N . LEU B 1 167 ? -12.508 9.82 11.18 1 79.44 167 LEU B N 1
ATOM 7116 C CA . LEU B 1 167 ? -13.695 10.586 10.797 1 79.44 167 LEU B CA 1
ATOM 7117 C C . LEU B 1 167 ? -14.648 10.727 11.977 1 79.44 167 LEU B C 1
ATOM 7119 O O . LEU B 1 167 ? -15.445 11.664 12.023 1 79.44 167 LEU B O 1
ATOM 7123 N N . SER B 1 168 ? -14.602 9.797 12.828 1 78.12 168 SER B N 1
ATOM 7124 C CA . SER B 1 168 ? -15.531 9.844 13.953 1 78.12 168 SER B CA 1
ATOM 7125 C C . SER B 1 168 ? -15.055 10.828 15.016 1 78.12 168 SER B C 1
ATOM 7127 O O . SER B 1 168 ? -15.836 11.242 15.883 1 78.12 168 SER B O 1
ATOM 7129 N N . ASP B 1 169 ? -13.859 11.156 14.914 1 81.38 169 ASP B N 1
ATOM 7130 C CA . ASP B 1 169 ? -13.391 12.172 15.852 1 81.38 169 ASP B CA 1
ATOM 7131 C C . ASP B 1 169 ? -14.023 13.523 15.555 1 81.38 169 ASP B C 1
ATOM 7133 O O . ASP B 1 169 ? -13.516 14.281 14.711 1 81.38 169 ASP B O 1
ATOM 7137 N N . ARG B 1 170 ? -15.188 13.852 16.234 1 85.56 170 ARG B N 1
ATOM 7138 C CA . ARG B 1 170 ? -15.953 15.07 16 1 85.56 170 ARG B CA 1
ATOM 7139 C C . ARG B 1 170 ? -15.234 16.281 16.594 1 85.56 170 ARG B C 1
ATOM 7141 O O . ARG B 1 170 ? -15.625 17.422 16.344 1 85.56 170 ARG B O 1
ATOM 7148 N N . ALA B 1 171 ? -14.086 15.984 17.203 1 90.25 171 ALA B N 1
ATOM 7149 C CA . ALA B 1 171 ? -13.375 17.062 17.875 1 90.25 171 ALA B CA 1
ATOM 7150 C C . ALA B 1 171 ? -12.383 17.734 16.938 1 90.25 171 ALA B C 1
ATOM 7152 O O . ALA B 1 171 ? -11.859 18.812 17.234 1 90.25 171 ALA B O 1
ATOM 7153 N N . VAL B 1 172 ? -12.258 17.156 15.75 1 93.25 172 VAL B N 1
ATOM 7154 C CA . VAL B 1 172 ? -11.227 17.688 14.867 1 93.25 172 VAL B CA 1
ATOM 7155 C C . VAL B 1 172 ? -11.797 17.859 13.461 1 93.25 172 VAL B C 1
ATOM 7157 O O . VAL B 1 172 ? -12.805 17.234 13.109 1 93.25 172 VAL B O 1
ATOM 7160 N N . VAL B 1 173 ? -11.25 18.781 12.758 1 93.56 173 VAL B N 1
ATOM 7161 C CA . VAL B 1 173 ? -11.523 18.953 11.336 1 93.56 173 VAL B CA 1
ATOM 7162 C C . VAL B 1 173 ? -10.258 18.672 10.531 1 93.56 173 VAL B C 1
ATOM 7164 O O . VAL B 1 173 ? -9.18 19.156 10.859 1 93.56 173 VAL B O 1
ATOM 7167 N N . LEU B 1 174 ? -10.375 17.859 9.516 1 93.69 174 LEU B N 1
ATOM 7168 C CA . LEU B 1 174 ? -9.25 17.547 8.641 1 93.69 174 LEU B CA 1
ATOM 7169 C C . LEU B 1 174 ? -9.203 18.5 7.449 1 93.69 174 LEU B C 1
ATOM 7171 O O . LEU B 1 174 ? -10.211 18.688 6.766 1 93.69 174 LEU B O 1
ATOM 7175 N N . VAL B 1 175 ? -8.023 19.047 7.309 1 94.81 175 VAL B N 1
ATOM 7176 C CA . VAL B 1 175 ? -7.867 20.062 6.273 1 94.81 175 VAL B CA 1
ATOM 7177 C C . VAL B 1 175 ? -6.676 19.719 5.383 1 94.81 175 VAL B C 1
ATOM 7179 O O . VAL B 1 175 ? -5.578 19.453 5.879 1 94.81 175 VAL B O 1
ATOM 7182 N N . ASN B 1 176 ? -6.945 19.703 4.02 1 93.69 176 ASN B N 1
ATOM 7183 C CA . ASN B 1 176 ? -5.883 19.469 3.049 1 93.69 176 ASN B CA 1
ATOM 7184 C C . ASN B 1 176 ? -5.078 20.734 2.77 1 93.69 176 ASN B C 1
ATOM 7186 O O . ASN B 1 176 ? -5.098 21.25 1.649 1 93.69 176 ASN B O 1
ATOM 7190 N N . TYR B 1 177 ? -4.492 21.156 3.721 1 91.31 177 TYR B N 1
ATOM 7191 C CA . TYR B 1 177 ? -3.658 22.359 3.723 1 91.31 177 TYR B CA 1
ATOM 7192 C C . TYR B 1 177 ? -2.578 22.266 4.793 1 91.31 177 TYR B C 1
ATOM 7194 O O . TYR B 1 177 ? -2.717 21.516 5.762 1 91.31 177 TYR B O 1
ATOM 7202 N N . SER B 1 178 ? -1.482 23.016 4.609 1 90.38 178 SER B N 1
ATOM 7203 C CA . SER B 1 178 ? -0.381 22.953 5.562 1 90.38 178 SER B CA 1
ATOM 7204 C C . SER B 1 178 ? -0.822 23.422 6.945 1 90.38 178 SER B C 1
ATOM 7206 O O . SER B 1 178 ? -1.46 24.469 7.074 1 90.38 178 SER B O 1
ATOM 7208 N N . ALA B 1 179 ? -0.487 22.609 7.934 1 91.88 179 ALA B N 1
ATOM 7209 C CA . ALA B 1 179 ? -0.83 22.953 9.305 1 91.88 179 ALA B CA 1
ATOM 7210 C C . ALA B 1 179 ? -0.131 24.25 9.734 1 91.88 179 ALA B C 1
ATOM 7212 O O . ALA B 1 179 ? -0.703 25.062 10.469 1 91.88 179 ALA B O 1
ATOM 7213 N N . THR B 1 180 ? 1.056 24.453 9.25 1 90 180 THR B N 1
ATOM 7214 C CA . THR B 1 180 ? 1.834 25.625 9.641 1 90 180 THR B CA 1
ATOM 7215 C C . THR B 1 180 ? 1.232 26.891 9.039 1 90 180 THR B C 1
ATOM 7217 O O . THR B 1 180 ? 1.247 27.953 9.664 1 90 180 THR B O 1
ATOM 7220 N N . ARG B 1 181 ? 0.643 26.875 7.957 1 89.12 181 ARG B N 1
ATOM 7221 C CA . ARG B 1 181 ? 0.019 28.047 7.336 1 89.12 181 ARG B CA 1
ATOM 7222 C C . ARG B 1 181 ? -1.297 28.391 8.023 1 89.12 181 ARG B C 1
ATOM 7224 O O . ARG B 1 181 ? -1.644 29.562 8.156 1 89.12 181 ARG B O 1
ATOM 7231 N N . ILE B 1 182 ? -1.995 27.422 8.398 1 91.12 182 ILE B N 1
ATOM 7232 C CA . ILE B 1 182 ? -3.223 27.656 9.148 1 91.12 182 ILE B CA 1
ATOM 7233 C C . ILE B 1 182 ? -2.891 28.297 10.5 1 91.12 182 ILE B C 1
ATOM 7235 O O . ILE B 1 182 ? -3.531 29.266 10.906 1 91.12 182 ILE B O 1
ATOM 7239 N N . ALA B 1 183 ? -1.932 27.75 11.078 1 88.56 183 ALA B N 1
ATOM 7240 C CA . ALA B 1 183 ? -1.503 28.297 12.359 1 88.56 183 ALA B CA 1
ATOM 7241 C C . ALA B 1 183 ? -0.983 29.719 12.211 1 88.56 183 ALA B C 1
ATOM 7243 O O . ALA B 1 183 ? -1.156 30.547 13.102 1 88.56 183 ALA B O 1
ATOM 7244 N N . PHE B 1 184 ? -0.384 30.094 11.117 1 86.69 184 PHE B N 1
ATOM 7245 C CA . PHE B 1 184 ? 0.109 31.438 10.828 1 86.69 184 PHE B CA 1
ATOM 7246 C C . PHE B 1 184 ? -1.042 32.438 10.758 1 86.69 184 PHE B C 1
ATOM 7248 O O . PHE B 1 184 ? -0.983 33.5 11.367 1 86.69 184 PHE B O 1
ATOM 7255 N N . VAL B 1 185 ? -2.02 32.094 10.078 1 87.75 185 VAL B N 1
ATOM 7256 C CA . VAL B 1 185 ? -3.174 32.969 9.961 1 87.75 185 VAL B CA 1
ATOM 7257 C C . VAL B 1 185 ? -3.822 33.156 11.328 1 87.75 185 VAL B C 1
ATOM 7259 O O . VAL B 1 185 ? -4.207 34.281 11.695 1 87.75 185 VAL B O 1
ATOM 7262 N N . ALA B 1 186 ? -3.865 32.156 12.047 1 88.94 186 ALA B N 1
ATOM 7263 C CA . ALA B 1 186 ? -4.453 32.219 13.383 1 88.94 186 ALA B CA 1
ATOM 7264 C C . ALA B 1 186 ? -3.623 33.094 14.305 1 88.94 186 ALA B C 1
ATOM 7266 O O . ALA B 1 186 ? -4.172 33.812 15.141 1 88.94 186 ALA B O 1
ATOM 7267 N N . SER B 1 187 ? -2.373 33.031 14.141 1 86.19 187 SER B N 1
ATOM 7268 C CA . SER B 1 187 ? -1.487 33.781 15.031 1 86.19 187 SER B CA 1
ATOM 7269 C C . SER B 1 187 ? -1.646 35.281 14.844 1 86.19 187 SER B C 1
ATOM 7271 O O . SER B 1 187 ? -1.293 36.062 15.727 1 86.19 187 SER B O 1
ATOM 7273 N N . TRP B 1 188 ? -2.238 35.781 13.789 1 86.06 188 TRP B N 1
ATOM 7274 C CA . TRP B 1 188 ? -2.5 37.188 13.555 1 86.06 188 TRP B CA 1
ATOM 7275 C C . TRP B 1 188 ? -3.531 37.719 14.547 1 86.06 188 TRP B C 1
ATOM 7277 O O . TRP B 1 188 ? -3.482 38.906 14.93 1 86.06 188 TRP B O 1
ATOM 7287 N N . ALA B 1 189 ? -4.406 36.875 14.914 1 87.75 189 ALA B N 1
ATOM 7288 C CA . ALA B 1 189 ? -5.418 37.281 15.883 1 87.75 189 ALA B CA 1
ATOM 7289 C C . ALA B 1 189 ? -4.781 37.625 17.219 1 87.75 189 ALA B C 1
ATOM 7291 O O . ALA B 1 189 ? -5.109 38.656 17.828 1 87.75 189 ALA B O 1
ATOM 7292 N N . SER B 1 190 ? -3.924 36.812 17.609 1 84.75 190 SER B N 1
ATOM 7293 C CA . SER B 1 190 ? -3.293 37.031 18.906 1 84.75 190 SER B CA 1
ATOM 7294 C C . SER B 1 190 ? -2.33 38.219 18.844 1 84.75 190 SER B C 1
ATOM 7296 O O . SER B 1 190 ? -2.121 38.906 19.844 1 84.75 190 SER B O 1
ATOM 7298 N N . THR B 1 191 ? -1.78 38.531 17.734 1 79.94 191 THR B N 1
ATOM 7299 C CA . THR B 1 191 ? -0.875 39.656 17.562 1 79.94 191 THR B CA 1
ATOM 7300 C C . THR B 1 191 ? -1.651 40.969 17.531 1 79.94 191 THR B C 1
ATOM 7302 O O . THR B 1 191 ? -1.206 41.969 18.078 1 79.94 191 THR B O 1
ATOM 7305 N N . LEU B 1 192 ? -2.787 41.031 17 1 83.81 192 LEU B N 1
ATOM 7306 C CA . LEU B 1 192 ? -3.568 42.25 16.797 1 83.81 192 LEU B CA 1
ATOM 7307 C C . LEU B 1 192 ? -4.395 42.562 18.031 1 83.81 192 LEU B C 1
ATOM 7309 O O . LEU B 1 192 ? -4.672 43.75 18.312 1 83.81 192 LEU B O 1
ATOM 7313 N N . ALA B 1 193 ? -4.734 41.625 18.812 1 88.06 193 ALA B N 1
ATOM 7314 C CA . ALA B 1 193 ? -5.684 41.781 19.906 1 88.06 193 ALA B CA 1
ATOM 7315 C C . ALA B 1 193 ? -5.203 42.844 20.906 1 88.06 193 ALA B C 1
ATOM 7317 O O . ALA B 1 193 ? -5.934 43.781 21.219 1 88.06 193 ALA B O 1
ATOM 7318 N N . PRO B 1 194 ? -3.951 42.812 21.344 1 82.5 194 PRO B N 1
ATOM 7319 C CA . PRO B 1 194 ? -3.527 43.844 22.297 1 82.5 194 PRO B CA 1
ATOM 7320 C C . PRO B 1 194 ? -3.414 45.219 21.672 1 82.5 194 PRO B C 1
ATOM 7322 O O . PRO B 1 194 ? -3.633 46.219 22.344 1 82.5 194 PRO B O 1
ATOM 7325 N N . LEU B 1 195 ? -3.229 45.312 20.391 1 81.06 195 LEU B N 1
ATOM 7326 C CA . LEU B 1 195 ? -3.068 46.594 19.703 1 81.06 195 LEU B CA 1
ATOM 7327 C C . LEU B 1 195 ? -4.418 47.281 19.5 1 81.06 195 LEU B C 1
ATOM 7329 O O . LEU B 1 195 ? -4.484 48.531 19.422 1 81.06 195 LEU B O 1
ATOM 7333 N N . LEU B 1 196 ? -5.43 46.594 19.531 1 90.06 196 LEU B N 1
ATOM 7334 C CA . LEU B 1 196 ? -6.754 47.156 19.297 1 90.06 196 LEU B CA 1
ATOM 7335 C C . LEU B 1 196 ? -7.27 47.875 20.547 1 90.06 196 LEU B C 1
ATOM 7337 O O . LEU B 1 196 ? -8.227 48.656 20.469 1 90.06 196 LEU B O 1
ATOM 7341 N N . ALA B 1 197 ? -6.645 47.688 21.656 1 89.38 197 ALA B N 1
ATOM 7342 C CA . ALA B 1 197 ? -7.07 48.344 22.891 1 89.38 197 ALA B CA 1
ATOM 7343 C C . ALA B 1 197 ? -7.012 49.844 22.781 1 89.38 197 ALA B C 1
ATOM 7345 O O . ALA B 1 197 ? -7.895 50.562 23.281 1 89.38 197 ALA B O 1
ATOM 7346 N N . SER B 1 198 ? -6.035 50.406 22.109 1 84.88 198 SER B N 1
ATOM 7347 C CA . SER B 1 198 ? -5.883 51.875 21.969 1 84.88 198 SER B CA 1
ATOM 7348 C C . SER B 1 198 ? -7.035 52.469 21.172 1 84.88 198 SER B C 1
ATOM 7350 O O . SER B 1 198 ? -7.512 53.562 21.5 1 84.88 198 SER B O 1
ATOM 7352 N N . PHE B 1 199 ? -7.527 51.812 20.25 1 89.19 199 PHE B N 1
ATOM 7353 C CA . PHE B 1 199 ? -8.609 52.312 19.422 1 89.19 199 PHE B CA 1
ATOM 7354 C C . PHE B 1 199 ? -9.945 52.188 20.125 1 89.19 199 PHE B C 1
ATOM 7356 O O . PHE B 1 199 ? -10.82 53.062 19.984 1 89.19 199 PHE B O 1
ATOM 7363 N N . ILE B 1 200 ? -10.078 51.219 20.859 1 93.06 200 ILE B N 1
ATOM 7364 C CA . ILE B 1 200 ? -11.312 51.031 21.641 1 93.06 200 ILE B CA 1
ATOM 7365 C C . ILE B 1 200 ? -11.406 52.125 22.703 1 93.06 200 ILE B C 1
ATOM 7367 O O . ILE B 1 200 ? -12.469 52.719 22.906 1 93.06 200 ILE B O 1
ATOM 7371 N N . MET B 1 201 ? -10.344 52.375 23.312 1 91.25 201 MET B N 1
ATOM 7372 C CA . MET B 1 201 ? -10.336 53.375 24.359 1 91.25 201 MET B CA 1
ATOM 7373 C C . MET B 1 201 ? -10.508 54.781 23.766 1 91.25 201 MET B C 1
ATOM 7375 O O . MET B 1 201 ? -11.07 55.656 24.406 1 91.25 201 MET B O 1
ATOM 7379 N N . ASN B 1 202 ? -10.078 54.969 22.547 1 88.38 202 ASN B N 1
ATOM 7380 C CA . ASN B 1 202 ? -10.336 56.25 21.859 1 88.38 202 ASN B CA 1
ATOM 7381 C C . ASN B 1 202 ? -11.828 56.5 21.688 1 88.38 202 ASN B C 1
ATOM 7383 O O . ASN B 1 202 ? -12.312 57.594 21.906 1 88.38 202 ASN B O 1
ATOM 7387 N N . LEU B 1 203 ? -12.5 55.562 21.312 1 92.38 203 LEU B N 1
ATOM 7388 C CA . LEU B 1 203 ? -13.945 55.688 21.156 1 92.38 203 LEU B CA 1
ATOM 7389 C C . LEU B 1 203 ? -14.625 55.844 22.516 1 92.38 203 LEU B C 1
ATOM 7391 O O . LEU B 1 203 ? -15.578 56.625 22.656 1 92.38 203 LEU B O 1
ATOM 7395 N N . SER B 1 204 ? -14.141 55.219 23.469 1 91.94 204 SER B N 1
ATOM 7396 C CA . SER B 1 204 ? -14.711 55.281 24.812 1 91.94 204 SER B CA 1
ATOM 7397 C C . SER B 1 204 ? -14.43 56.656 25.453 1 91.94 204 SER B C 1
ATOM 7399 O O . SER B 1 204 ? -15.148 57.062 26.359 1 91.94 204 SER B O 1
ATOM 7401 N N . SER B 1 205 ? -13.43 57.344 25 1 91.62 205 SER B N 1
ATOM 7402 C CA . SER B 1 205 ? -13.078 58.625 25.562 1 91.62 205 SER B CA 1
ATOM 7403 C C . SER B 1 205 ? -14.188 59.656 25.328 1 91.62 205 SER B C 1
ATOM 7405 O O . SER B 1 205 ? -14.367 60.562 26.125 1 91.62 205 SER B O 1
ATOM 7407 N N . PHE B 1 206 ? -14.992 59.5 24.266 1 91.88 206 PHE B N 1
ATOM 7408 C CA . PHE B 1 206 ? -16.109 60.406 24.016 1 91.88 206 PHE B CA 1
ATOM 7409 C C . PHE B 1 206 ? -17.188 60.25 25.078 1 91.88 206 PHE B C 1
ATOM 7411 O O . PHE B 1 206 ? -17.812 61.219 25.5 1 91.88 206 PHE B O 1
ATOM 7418 N N . GLN B 1 207 ? -17.328 59.094 25.484 1 91.38 207 GLN B N 1
ATOM 7419 C CA . GLN B 1 207 ? -18.312 58.844 26.531 1 91.38 207 GLN B CA 1
ATOM 7420 C C . GLN B 1 207 ? -17.828 59.406 27.875 1 91.38 207 GLN B C 1
ATOM 7422 O O . GLN B 1 207 ? -18.625 59.938 28.641 1 91.38 207 GLN B O 1
ATOM 7427 N N . SER B 1 208 ? -16.656 59.219 28.141 1 91.31 208 SER B N 1
ATOM 7428 C CA . SER B 1 208 ? -16.094 59.781 29.359 1 91.31 208 SER B CA 1
ATOM 7429 C C . SER B 1 208 ? -16.172 61.312 29.359 1 91.31 208 SER B C 1
ATOM 7431 O O . SER B 1 208 ? -16.422 61.938 30.391 1 91.31 208 SER B O 1
ATOM 7433 N N . ALA B 1 209 ? -15.961 61.844 28.234 1 90.69 209 ALA B N 1
ATOM 7434 C CA . ALA B 1 209 ? -16.047 63.312 28.094 1 90.69 209 ALA B CA 1
ATOM 7435 C C . ALA B 1 209 ? -17.469 63.812 28.328 1 90.69 209 ALA B C 1
ATOM 7437 O O . ALA B 1 209 ? -17.672 64.812 28.969 1 90.69 209 ALA B O 1
ATOM 7438 N N . LEU B 1 210 ? -18.359 63.094 27.828 1 91 210 LEU B N 1
ATOM 7439 C CA . LEU B 1 210 ? -19.75 63.438 28.047 1 91 210 LEU B CA 1
ATOM 7440 C C . LEU B 1 210 ? -20.109 63.344 29.516 1 91 210 LEU B C 1
ATOM 7442 O O . LEU B 1 210 ? -20.797 64.25 30.047 1 91 210 LEU B O 1
ATOM 7446 N N . LEU B 1 211 ? -19.688 62.375 30.156 1 90.31 211 LEU B N 1
ATOM 7447 C CA . LEU B 1 211 ? -19.984 62.188 31.578 1 90.31 211 LEU B CA 1
ATOM 7448 C C . LEU B 1 211 ? -19.344 63.312 32.406 1 90.31 211 LEU B C 1
ATOM 7450 O O . LEU B 1 211 ? -19.938 63.781 33.375 1 90.31 211 LEU B O 1
ATOM 7454 N N . MET B 1 212 ? -18.219 63.656 32 1 88.88 212 MET B N 1
ATOM 7455 C CA . MET B 1 212 ? -17.562 64.75 32.719 1 88.88 212 MET B CA 1
ATOM 7456 C C . MET B 1 212 ? -18.312 66.062 32.469 1 88.88 212 MET B C 1
ATOM 7458 O O . MET B 1 212 ? -18.422 66.938 33.375 1 88.88 212 MET B O 1
ATOM 7462 N N . TYR B 1 213 ? -18.766 66.312 31.328 1 87.69 213 TYR B N 1
ATOM 7463 C CA . TYR B 1 213 ? -19.531 67.5 31 1 87.69 213 TYR B CA 1
ATOM 7464 C C . TYR B 1 213 ? -20.828 67.562 31.812 1 87.69 213 TYR B C 1
ATOM 7466 O O . TYR B 1 213 ? -21.141 68.562 32.406 1 87.69 213 TYR B O 1
ATOM 7474 N N . ILE B 1 214 ? -21.484 66.5 31.922 1 87.62 214 ILE B N 1
ATOM 7475 C CA . ILE B 1 214 ? -22.734 66.438 32.656 1 87.62 214 ILE B CA 1
ATOM 7476 C C . ILE B 1 214 ? -22.484 66.625 34.156 1 87.62 214 ILE B C 1
ATOM 7478 O O . ILE B 1 214 ? -23.25 67.312 34.844 1 87.62 214 ILE B O 1
ATOM 7482 N N . SER B 1 215 ? -21.469 66.062 34.625 1 87.19 215 SER B N 1
ATOM 7483 C CA . SER B 1 215 ? -21.141 66.188 36.031 1 87.19 215 SER B CA 1
ATOM 7484 C C . SER B 1 215 ? -20.703 67.625 36.375 1 87.19 215 SER B C 1
ATOM 7486 O O . SER B 1 215 ? -20.891 68.062 37.5 1 87.19 215 SER B O 1
ATOM 7488 N N . SER B 1 216 ? -20.172 68.312 35.406 1 86.44 216 SER B N 1
ATOM 7489 C CA . SER B 1 216 ? -19.734 69.688 35.656 1 86.44 216 SER B CA 1
ATOM 7490 C C . SER B 1 216 ? -20.938 70.625 35.688 1 86.44 216 SER B C 1
ATOM 7492 O O . SER B 1 216 ? -20.828 71.75 36.25 1 86.44 216 SER B O 1
ATOM 7494 N N . THR B 1 217 ? -22 70.312 35.125 1 80.69 217 THR B N 1
ATOM 7495 C CA . THR B 1 217 ? -23.203 71.125 35.094 1 80.69 217 THR B CA 1
ATOM 7496 C C . THR B 1 217 ? -24.125 70.75 36.281 1 80.69 217 THR B C 1
ATOM 7498 O O . THR B 1 217 ? -25.031 71.5 36.625 1 80.69 217 THR B O 1
ATOM 7501 N N . SER B 1 218 ? -23.812 69.75 36.875 1 78.81 218 SER B N 1
ATOM 7502 C CA . SER B 1 218 ? -24.625 69.312 38 1 78.81 218 SER B CA 1
ATOM 7503 C C . SER B 1 218 ? -24.047 69.812 39.312 1 78.81 218 SER B C 1
ATOM 7505 O O . SER B 1 218 ? -22.844 70 39.438 1 78.81 218 SER B O 1
ATOM 7507 N N . PRO B 1 219 ? -24.953 70 40.281 1 73.5 219 PRO B N 1
ATOM 7508 C CA . PRO B 1 219 ? -24.484 70.562 41.562 1 73.5 219 PRO B CA 1
ATOM 7509 C C . PRO B 1 219 ? -23.734 69.5 42.375 1 73.5 219 PRO B C 1
ATOM 7511 O O . PRO B 1 219 ? -23.016 69.875 43.344 1 73.5 219 PRO B O 1
ATOM 7514 N N . GLN B 1 220 ? -23.797 68.312 42 1 76.12 220 GLN B N 1
ATOM 7515 C CA . GLN B 1 220 ? -23.094 67.312 42.75 1 76.12 220 GLN B CA 1
ATOM 7516 C C . GLN B 1 220 ? -21.609 67.312 42.406 1 76.12 220 GLN B C 1
ATOM 7518 O O . GLN B 1 220 ? -21.219 66.625 41.438 1 76.12 220 GLN B O 1
ATOM 7523 N N . GLN B 1 221 ? -20.828 67.812 43.156 1 75.19 221 GLN B N 1
ATOM 7524 C CA . GLN B 1 221 ? -19.406 68 42.906 1 75.19 221 GLN B CA 1
ATOM 7525 C C . GLN B 1 221 ? -18.641 66.688 43.125 1 75.19 221 GLN B C 1
ATOM 7527 O O . GLN B 1 221 ? -17.516 66.5 42.656 1 75.19 221 GLN B O 1
ATOM 7532 N N . GLN B 1 222 ? -19.25 65.688 43.719 1 73.75 222 GLN B N 1
ATOM 7533 C CA . GLN B 1 222 ? -18.562 64.438 44.031 1 73.75 222 GLN B CA 1
ATOM 7534 C C . GLN B 1 222 ? -18.344 63.562 42.781 1 73.75 222 GLN B C 1
ATOM 7536 O O . GLN B 1 222 ? -17.5 62.688 42.781 1 73.75 222 GLN B O 1
ATOM 7541 N N . ASP B 1 223 ? -19.016 63.938 41.75 1 82.56 223 ASP B N 1
ATOM 7542 C CA . ASP B 1 223 ? -18.922 63.156 40.531 1 82.56 223 ASP B CA 1
ATOM 7543 C C . ASP B 1 223 ? -17.812 63.656 39.625 1 82.56 223 ASP B C 1
ATOM 7545 O O . ASP B 1 223 ? -17.531 63.062 38.562 1 82.56 223 ASP B O 1
ATOM 7549 N N . LEU B 1 224 ? -17.172 64.625 40.062 1 87 224 LEU B N 1
ATOM 7550 C CA . LEU B 1 224 ? -16.047 65.188 39.312 1 87 224 LEU B CA 1
ATOM 7551 C C . LEU B 1 224 ? -14.727 64.625 39.812 1 87 224 LEU B C 1
ATOM 7553 O O . LEU B 1 224 ? -14.578 64.312 41 1 87 224 LEU B O 1
ATOM 7557 N N . PRO B 1 225 ? -13.867 64.312 38.906 1 86.19 225 PRO B N 1
ATOM 7558 C CA . PRO B 1 225 ? -12.602 63.719 39.281 1 86.19 225 PRO B CA 1
ATOM 7559 C C . PRO B 1 225 ? -11.672 64.688 40 1 86.19 225 PRO B C 1
ATOM 7561 O O . PRO B 1 225 ? -11.688 65.875 39.719 1 86.19 225 PRO B O 1
ATOM 7564 N N . THR B 1 226 ? -10.961 64.188 40.938 1 78.94 226 THR B N 1
ATOM 7565 C CA . THR B 1 226 ? -9.844 64.875 41.5 1 78.94 226 THR B CA 1
ATOM 7566 C C . THR B 1 226 ? -8.688 65 40.5 1 78.94 226 THR B C 1
ATOM 7568 O O . THR B 1 226 ? -8.68 64.312 39.5 1 78.94 226 THR B O 1
ATOM 7571 N N . PRO B 1 227 ? -7.824 65.875 40.688 1 75 227 PRO B N 1
ATOM 7572 C CA . PRO B 1 227 ? -6.695 66 39.75 1 75 227 PRO B CA 1
ATOM 7573 C C . PRO B 1 227 ? -5.98 64.688 39.531 1 75 227 PRO B C 1
ATOM 7575 O O . PRO B 1 227 ? -5.613 64.312 38.406 1 75 227 PRO B O 1
ATOM 7578 N N . TYR B 1 228 ? -5.805 63.875 40.531 1 75.62 228 TYR B N 1
ATOM 7579 C CA . TYR B 1 228 ? -5.18 62.594 40.375 1 75.62 228 TYR B CA 1
ATOM 7580 C C . TYR B 1 228 ? -6.066 61.625 39.594 1 75.62 228 TYR B C 1
ATOM 7582 O O . TYR B 1 228 ? -5.582 60.906 38.719 1 75.62 228 TYR B O 1
ATOM 7590 N N . GLN B 1 229 ? -7.309 61.594 39.938 1 83.56 229 GLN B N 1
ATOM 7591 C CA . GLN B 1 229 ? -8.25 60.75 39.219 1 83.56 229 GLN B CA 1
ATOM 7592 C C . GLN B 1 229 ? -8.32 61.156 37.75 1 83.56 229 GLN B C 1
ATOM 7594 O O . GLN B 1 229 ? -8.523 60.312 36.875 1 83.56 229 GLN B O 1
ATOM 7599 N N . TYR B 1 230 ? -8.117 62.438 37.5 1 84.81 230 TYR B N 1
ATOM 7600 C CA . TYR B 1 230 ? -8.109 62.906 36.094 1 84.81 230 TYR B CA 1
ATOM 7601 C C . TYR B 1 230 ? -6.906 62.344 35.344 1 84.81 230 TYR B C 1
ATOM 7603 O O . TYR B 1 230 ? -7.012 62 34.156 1 84.81 230 TYR B O 1
ATOM 7611 N N . THR B 1 231 ? -5.762 62.25 35.969 1 81.5 231 THR B N 1
ATOM 7612 C CA . THR B 1 231 ? -4.582 61.688 35.312 1 81.5 231 THR B CA 1
ATOM 7613 C C . THR B 1 231 ? -4.777 60.188 35.062 1 81.5 231 THR B C 1
ATOM 7615 O O . THR B 1 231 ? -4.273 59.656 34.062 1 81.5 231 THR B O 1
ATOM 7618 N N . LEU B 1 232 ? -5.449 59.531 35.969 1 84.31 232 LEU B N 1
ATOM 7619 C CA . LEU B 1 232 ? -5.773 58.125 35.75 1 84.31 232 LEU B CA 1
ATOM 7620 C C . LEU B 1 232 ? -6.699 57.969 34.531 1 84.31 232 LEU B C 1
ATOM 7622 O O . LEU B 1 232 ? -6.555 57 33.75 1 84.31 232 LEU B O 1
ATOM 7626 N N . LEU B 1 233 ? -7.637 58.875 34.469 1 88.88 233 LEU B N 1
ATOM 7627 C CA . LEU B 1 233 ? -8.578 58.844 33.344 1 88.88 233 LEU B CA 1
ATOM 7628 C C . LEU B 1 233 ? -7.852 59.031 32.031 1 88.88 233 LEU B C 1
ATOM 7630 O O . LEU B 1 233 ? -8.117 58.312 31.047 1 88.88 233 LEU B O 1
ATOM 7634 N N . VAL B 1 234 ? -6.922 59.969 31.938 1 85.31 234 VAL B N 1
ATOM 7635 C CA . VAL B 1 234 ? -6.141 60.219 30.734 1 85.31 234 VAL B CA 1
ATOM 7636 C C . VAL B 1 234 ? -5.316 58.969 30.391 1 85.31 234 VAL B C 1
ATOM 7638 O O . VAL B 1 234 ? -5.227 58.562 29.234 1 85.31 234 VAL B O 1
ATOM 7641 N N . GLY B 1 235 ? -4.691 58.344 31.406 1 84 235 GLY B N 1
ATOM 7642 C CA . GLY B 1 235 ? -3.922 57.156 31.188 1 84 235 GLY B CA 1
ATOM 7643 C C . GLY B 1 235 ? -4.762 56 30.672 1 84 235 GLY B C 1
ATOM 7644 O O . GLY B 1 235 ? -4.301 55.219 29.844 1 84 235 GLY B O 1
ATOM 7645 N N . LEU B 1 236 ? -5.902 55.844 31.25 1 89.25 236 LEU B N 1
ATOM 7646 C CA . LEU B 1 236 ? -6.797 54.781 30.797 1 89.25 236 LEU B CA 1
ATOM 7647 C C . LEU B 1 236 ? -7.242 55.031 29.344 1 89.25 236 LEU B C 1
ATOM 7649 O O . LEU B 1 236 ? -7.332 54.094 28.562 1 89.25 236 LEU B O 1
ATOM 7653 N N . CYS B 1 237 ? -7.531 56.25 29 1 87.38 237 CYS B N 1
ATOM 7654 C CA . CYS B 1 237 ? -7.953 56.562 27.641 1 87.38 237 CYS B CA 1
ATOM 7655 C C . CYS B 1 237 ? -6.82 56.344 26.641 1 87.38 237 CYS B C 1
ATOM 7657 O O . CYS B 1 237 ? -7.066 56.094 25.453 1 87.38 237 CYS B O 1
ATOM 7659 N N . LEU B 1 238 ? -5.625 56.312 27.141 1 80.31 238 LEU B N 1
ATOM 7660 C CA . LEU B 1 238 ? -4.469 56 26.312 1 80.31 238 LEU B CA 1
ATOM 7661 C C . LEU B 1 238 ? -4.188 54.5 26.328 1 80.31 238 LEU B C 1
ATOM 7663 O O . LEU B 1 238 ? -3.188 54.031 25.766 1 80.31 238 LEU B O 1
ATOM 7667 N N . ALA B 1 239 ? -5 53.719 26.953 1 86.06 239 ALA B N 1
ATOM 7668 C CA . ALA B 1 239 ? -4.945 52.281 27.016 1 86.06 239 ALA B CA 1
ATOM 7669 C C . ALA B 1 239 ? -3.674 51.781 27.719 1 86.06 239 ALA B C 1
ATOM 7671 O O . ALA B 1 239 ? -3.053 50.812 27.297 1 86.06 239 ALA B O 1
ATOM 7672 N N . SER B 1 240 ? -3.264 52.469 28.766 1 81.38 240 SER B N 1
ATOM 7673 C CA . SER B 1 240 ? -2.08 52.094 29.531 1 81.38 240 SER B CA 1
ATOM 7674 C C . SER B 1 240 ? -2.406 51 30.531 1 81.38 240 SER B C 1
ATOM 7676 O O . SER B 1 240 ? -3.24 51.188 31.422 1 81.38 240 SER B O 1
ATOM 7678 N N . ILE B 1 241 ? -1.688 49.938 30.469 1 80.94 241 ILE B N 1
ATOM 7679 C CA . ILE B 1 241 ? -1.909 48.781 31.359 1 80.94 241 ILE B CA 1
ATOM 7680 C C . ILE B 1 241 ? -1.426 49.125 32.781 1 80.94 241 ILE B C 1
ATOM 7682 O O . ILE B 1 241 ? -2.025 48.688 33.75 1 80.94 241 ILE B O 1
ATOM 7686 N N . GLY B 1 242 ? -0.395 49.906 32.875 1 78.19 242 GLY B N 1
ATOM 7687 C CA . GLY B 1 242 ? 0.108 50.312 34.188 1 78.19 242 GLY B CA 1
ATOM 7688 C C . GLY B 1 242 ? -0.884 51.156 34.938 1 78.19 242 GLY B C 1
ATOM 7689 O O . GLY B 1 242 ? -1.034 51 36.156 1 78.19 242 GLY B O 1
ATOM 7690 N N . ARG B 1 243 ? -1.541 52 34.25 1 84.25 243 ARG B N 1
ATOM 7691 C CA . ARG B 1 243 ? -2.521 52.844 34.875 1 84.25 243 ARG B CA 1
ATOM 7692 C C . ARG B 1 243 ? -3.758 52.062 35.312 1 84.25 243 ARG B C 1
ATOM 7694 O O . ARG B 1 243 ? -4.406 52.375 36.281 1 84.25 243 ARG B O 1
ATOM 7701 N N . LEU B 1 244 ? -4.008 51.125 34.531 1 89.19 244 LEU B N 1
ATOM 7702 C CA . LEU B 1 244 ? -5.109 50.25 34.938 1 89.19 244 LEU B CA 1
ATOM 7703 C C . LEU B 1 244 ? -4.781 49.531 36.25 1 89.19 244 LEU B C 1
ATOM 7705 O O . LEU B 1 244 ? -5.637 49.375 37.125 1 89.19 244 LEU B O 1
ATOM 7709 N N . GLY B 1 245 ? -3.625 49.031 36.375 1 86.88 245 GLY B N 1
ATOM 7710 C CA . GLY B 1 245 ? -3.195 48.406 37.625 1 86.88 245 GLY B CA 1
ATOM 7711 C C . GLY B 1 245 ? -3.291 49.375 38.812 1 86.88 245 GLY B C 1
ATOM 7712 O O . GLY B 1 245 ? -3.725 48.969 39.906 1 86.88 245 GLY B O 1
ATOM 7713 N N . ARG B 1 246 ? -2.945 50.562 38.531 1 83.44 246 ARG B N 1
ATOM 7714 C CA . ARG B 1 246 ? -3.023 51.594 39.594 1 83.44 246 ARG B CA 1
ATOM 7715 C C . ARG B 1 246 ? -4.477 51.875 39.938 1 83.44 246 ARG B C 1
ATOM 7717 O O . ARG B 1 246 ? -4.781 52.156 41.125 1 83.44 246 ARG B O 1
ATOM 7724 N N . TYR B 1 247 ? -5.234 51.938 38.969 1 88.38 247 TYR B N 1
ATOM 7725 C CA . TYR B 1 247 ? -6.656 52.125 39.219 1 88.38 247 TYR B CA 1
ATOM 7726 C C . TYR B 1 247 ? -7.176 51.062 40.219 1 88.38 247 TYR B C 1
ATOM 7728 O O . TYR B 1 247 ? -7.902 51.406 41.156 1 88.38 247 TYR B O 1
ATOM 7736 N N . PHE B 1 248 ? -6.816 49.844 40.062 1 89.06 248 PHE B N 1
ATOM 7737 C CA . PHE B 1 248 ? -7.316 48.781 40.906 1 89.06 248 PHE B CA 1
ATOM 7738 C C . PHE B 1 248 ? -6.758 48.906 42.312 1 89.06 248 PHE B C 1
ATOM 7740 O O . PHE B 1 248 ? -7.457 48.625 43.312 1 89.06 248 PHE B O 1
ATOM 7747 N N . SER B 1 249 ? -5.52 49.406 42.438 1 83.69 249 SER B N 1
ATOM 7748 C CA . SER B 1 249 ? -4.941 49.625 43.781 1 83.69 249 SER B CA 1
ATOM 7749 C C . SER B 1 249 ? -5.582 50.844 44.438 1 83.69 249 SER B C 1
ATOM 7751 O O . SER B 1 249 ? -5.758 50.844 45.656 1 83.69 249 SER B O 1
ATOM 7753 N N . TYR B 1 250 ? -5.871 51.875 43.625 1 83.25 250 TYR B N 1
ATOM 7754 C CA . TYR B 1 250 ? -6.477 53.094 44.094 1 83.25 250 TYR B CA 1
ATOM 7755 C C . TYR B 1 250 ? -7.93 52.875 44.5 1 83.25 250 TYR B C 1
ATOM 7757 O O . TYR B 1 250 ? -8.391 53.406 45.5 1 83.25 250 TYR B O 1
ATOM 7765 N N . ALA B 1 251 ? -8.648 52.094 43.875 1 83.75 251 ALA B N 1
ATOM 7766 C CA . ALA B 1 251 ? -10.07 51.875 44.094 1 83.75 251 ALA B CA 1
ATOM 7767 C C . ALA B 1 251 ? -10.289 51.062 45.375 1 83.75 251 ALA B C 1
ATOM 7769 O O . ALA B 1 251 ? -11.359 51.125 46 1 83.75 251 ALA B O 1
ATOM 7770 N N . LYS B 1 252 ? -9.336 50.438 45.812 1 80.75 252 LYS B N 1
ATOM 7771 C CA . LYS B 1 252 ? -9.461 49.625 47 1 80.75 252 LYS B CA 1
ATOM 7772 C C . LYS B 1 252 ? -9.172 50.438 48.25 1 80.75 252 LYS B C 1
ATOM 7774 O O . LYS B 1 252 ? -9.477 50 49.375 1 80.75 252 LYS B O 1
ATOM 7779 N N . GLU B 1 253 ? -8.641 51.594 48 1 73.25 253 GLU B N 1
ATOM 7780 C CA . GLU B 1 253 ? -8.32 52.406 49.156 1 73.25 253 GLU B CA 1
ATOM 7781 C C . GLU B 1 253 ? -9.594 52.938 49.844 1 73.25 253 GLU B C 1
ATOM 7783 O O . GLU B 1 253 ? -10.578 53.219 49.156 1 73.25 253 GLU B O 1
ATOM 7788 N N . ASP B 1 254 ? -9.695 52.969 51.188 1 66.94 254 ASP B N 1
ATOM 7789 C CA . ASP B 1 254 ? -10.859 53.312 52 1 66.94 254 ASP B CA 1
ATOM 7790 C C . ASP B 1 254 ? -11.203 54.781 51.844 1 66.94 254 ASP B C 1
ATOM 7792 O O . ASP B 1 254 ? -10.312 55.656 51.875 1 66.94 254 ASP B O 1
ATOM 7796 N N . GLY B 1 255 ? -12.422 55.156 51.562 1 67.62 255 GLY B N 1
ATOM 7797 C CA . GLY B 1 255 ? -12.914 56.531 51.594 1 67.62 255 GLY B CA 1
ATOM 7798 C C . GLY B 1 255 ? -12.836 57.219 50.25 1 67.62 255 GLY B C 1
ATOM 7799 O O . GLY B 1 255 ? -13.102 58.406 50.125 1 67.62 255 GLY B O 1
ATOM 7800 N N . VAL B 1 256 ? -12.336 56.438 49.219 1 76.25 256 VAL B N 1
ATOM 7801 C CA . VAL B 1 256 ? -12.188 57.094 47.938 1 76.25 256 VAL B CA 1
ATOM 7802 C C . VAL B 1 256 ? -13.477 56.938 47.125 1 76.25 256 VAL B C 1
ATOM 7804 O O . VAL B 1 256 ? -14.031 55.844 47.031 1 76.25 256 VAL B O 1
ATOM 7807 N N . ILE B 1 257 ? -13.977 58.062 46.688 1 80.5 257 ILE B N 1
ATOM 7808 C CA . ILE B 1 257 ? -15.133 58.062 45.781 1 80.5 257 ILE B CA 1
ATOM 7809 C C . ILE B 1 257 ? -14.664 58.094 44.344 1 80.5 257 ILE B C 1
ATOM 7811 O O . ILE B 1 257 ? -13.938 59 43.938 1 80.5 257 ILE B O 1
ATOM 7815 N N . ILE B 1 258 ? -14.992 57.094 43.562 1 88.62 258 ILE B N 1
ATOM 7816 C CA . ILE B 1 258 ? -14.586 57 42.188 1 88.62 258 ILE B CA 1
ATOM 7817 C C . ILE B 1 258 ? -15.664 57.625 41.281 1 88.62 258 ILE B C 1
ATOM 7819 O O . ILE B 1 258 ? -16.812 57.188 41.312 1 88.62 258 ILE B O 1
ATOM 7823 N N . PRO B 1 259 ? -15.242 58.562 40.531 1 89.56 259 PRO B N 1
ATOM 7824 C CA . PRO B 1 259 ? -16.203 59.188 39.625 1 89.56 259 PRO B CA 1
ATOM 7825 C C . PRO B 1 259 ? -16.656 58.219 38.531 1 89.56 259 PRO B C 1
ATOM 7827 O O . PRO B 1 259 ? -15.922 57.312 38.156 1 89.56 259 PRO B O 1
ATOM 7830 N N . PRO B 1 260 ? -17.781 58.406 38.031 1 89.19 260 PRO B N 1
ATOM 7831 C CA . PRO B 1 260 ? -18.328 57.5 37 1 89.19 260 PRO B CA 1
ATOM 7832 C C . PRO B 1 260 ? -17.484 57.438 35.75 1 89.19 260 PRO B C 1
ATOM 7834 O O . PRO B 1 260 ? -17.375 56.406 35.094 1 89.19 260 PRO B O 1
ATOM 7837 N N . ALA B 1 261 ? -16.953 58.562 35.281 1 89.81 261 ALA B N 1
ATOM 7838 C CA . ALA B 1 261 ? -16.125 58.594 34.062 1 89.81 261 ALA B CA 1
ATOM 7839 C C . ALA B 1 261 ? -14.914 57.688 34.219 1 89.81 261 ALA B C 1
ATOM 7841 O O . ALA B 1 261 ? -14.547 57 33.281 1 89.81 261 ALA B O 1
ATOM 7842 N N . LEU B 1 262 ? -14.328 57.625 35.312 1 91.31 262 LEU B N 1
ATOM 7843 C CA . LEU B 1 262 ? -13.156 56.812 35.594 1 91.31 262 LEU B CA 1
ATOM 7844 C C . LEU B 1 262 ? -13.555 55.344 35.688 1 91.31 262 LEU B C 1
ATOM 7846 O O . LEU B 1 262 ? -12.836 54.469 35.188 1 91.31 262 LEU B O 1
ATOM 7850 N N . ARG B 1 263 ? -14.586 55 36.312 1 92.31 263 ARG B N 1
ATOM 7851 C CA . ARG B 1 263 ? -15.07 53.625 36.469 1 92.31 263 ARG B CA 1
ATOM 7852 C C . ARG B 1 263 ? -15.391 53.031 35.094 1 92.31 263 ARG B C 1
ATOM 7854 O O . ARG B 1 263 ? -15.031 51.875 34.812 1 92.31 263 ARG B O 1
ATOM 7861 N N . ARG B 1 264 ? -16 53.75 34.25 1 92 264 ARG B N 1
ATOM 7862 C CA . ARG B 1 264 ? -16.375 53.281 32.938 1 92 264 ARG B CA 1
ATOM 7863 C C . ARG B 1 264 ? -15.133 53.031 32.062 1 92 264 ARG B C 1
ATOM 7865 O O . ARG B 1 264 ? -15.078 52.062 31.297 1 92 264 ARG B O 1
ATOM 7872 N N . ALA B 1 265 ? -14.195 53.938 32.094 1 93.12 265 ALA B N 1
ATOM 7873 C CA . ALA B 1 265 ? -12.961 53.75 31.328 1 93.12 265 ALA B CA 1
ATOM 7874 C C . ALA B 1 265 ? -12.195 52.531 31.797 1 93.12 265 ALA B C 1
ATOM 7876 O O . ALA B 1 265 ? -11.656 51.781 30.969 1 93.12 265 ALA B O 1
ATOM 7877 N N . ALA B 1 266 ? -12.094 52.312 33.125 1 93.69 266 ALA B N 1
ATOM 7878 C CA . ALA B 1 266 ? -11.391 51.156 33.656 1 93.69 266 ALA B CA 1
ATOM 7879 C C . ALA B 1 266 ? -12.086 49.844 33.281 1 93.69 266 ALA B C 1
ATOM 7881 O O . ALA B 1 266 ? -11.43 48.844 33 1 93.69 266 ALA B O 1
ATOM 7882 N N . GLN B 1 267 ? -13.352 49.875 33.281 1 94.31 267 GLN B N 1
ATOM 7883 C CA . GLN B 1 267 ? -14.109 48.688 32.938 1 94.31 267 GLN B CA 1
ATOM 7884 C C . GLN B 1 267 ? -13.898 48.344 31.453 1 94.31 267 GLN B C 1
ATOM 7886 O O . GLN B 1 267 ? -13.711 47.156 31.109 1 94.31 267 GLN B O 1
ATOM 7891 N N . THR B 1 268 ? -13.969 49.281 30.594 1 94.25 268 THR B N 1
ATOM 7892 C CA . THR B 1 268 ? -13.797 49.062 29.172 1 94.25 268 THR B CA 1
ATOM 7893 C C . THR B 1 268 ? -12.398 48.5 28.875 1 94.25 268 THR B C 1
ATOM 7895 O O . THR B 1 268 ? -12.242 47.562 28.109 1 94.25 268 THR B O 1
ATOM 7898 N N . LEU B 1 269 ? -11.414 49.062 29.453 1 94.56 269 LEU B N 1
ATOM 7899 C CA . LEU B 1 269 ? -10.047 48.625 29.234 1 94.56 269 LEU B CA 1
ATOM 7900 C C . LEU B 1 269 ? -9.836 47.219 29.797 1 94.56 269 LEU B C 1
ATOM 7902 O O . LEU B 1 269 ? -9.148 46.406 29.188 1 94.56 269 LEU B O 1
ATOM 7906 N N . THR B 1 270 ? -10.32 46.969 30.984 1 94.69 270 THR B N 1
ATOM 7907 C CA . THR B 1 270 ? -10.211 45.625 31.578 1 94.69 270 THR B CA 1
ATOM 7908 C C . THR B 1 270 ? -10.867 44.594 30.688 1 94.69 270 THR B C 1
ATOM 7910 O O . THR B 1 270 ? -10.289 43.531 30.438 1 94.69 270 THR B O 1
ATOM 7913 N N . LEU B 1 271 ? -11.977 44.875 30.172 1 94.38 271 LEU B N 1
ATOM 7914 C CA . LEU B 1 271 ? -12.68 43.938 29.297 1 94.38 271 LEU B CA 1
ATOM 7915 C C . LEU B 1 271 ? -11.875 43.688 28.031 1 94.38 271 LEU B C 1
ATOM 7917 O O . LEU B 1 271 ? -11.82 42.562 27.547 1 94.38 271 LEU B O 1
ATOM 7921 N N . THR B 1 272 ? -11.32 44.656 27.453 1 93.88 272 THR B N 1
ATOM 7922 C CA . THR B 1 272 ? -10.531 44.531 26.234 1 93.88 272 THR B CA 1
ATOM 7923 C C . THR B 1 272 ? -9.297 43.656 26.484 1 93.88 272 THR B C 1
ATOM 7925 O O . THR B 1 272 ? -8.938 42.812 25.656 1 93.88 272 THR B O 1
ATOM 7928 N N . LEU B 1 273 ? -8.633 43.812 27.594 1 91.75 273 LEU B N 1
ATOM 7929 C CA . LEU B 1 273 ? -7.422 43.062 27.906 1 91.75 273 LEU B CA 1
ATOM 7930 C C . LEU B 1 273 ? -7.758 41.594 28.219 1 91.75 273 LEU B C 1
ATOM 7932 O O . LEU B 1 273 ? -6.996 40.688 27.891 1 91.75 273 LEU B O 1
ATOM 7936 N N . VAL B 1 274 ? -8.758 41.406 28.953 1 94.38 274 VAL B N 1
ATOM 7937 C CA . VAL B 1 274 ? -9.195 40.031 29.219 1 94.38 274 VAL B CA 1
ATOM 7938 C C . VAL B 1 274 ? -9.508 39.312 27.906 1 94.38 274 VAL B C 1
ATOM 7940 O O . VAL B 1 274 ? -9.164 38.156 27.734 1 94.38 274 VAL B O 1
ATOM 7943 N N . LEU B 1 275 ? -10.18 39.969 27.016 1 95.12 275 LEU B N 1
ATOM 7944 C CA . LEU B 1 275 ? -10.477 39.375 25.719 1 95.12 275 LEU B CA 1
ATOM 7945 C C . LEU B 1 275 ? -9.195 39.062 24.953 1 95.12 275 LEU B C 1
ATOM 7947 O O . LEU B 1 275 ? -9.109 38.031 24.281 1 95.12 275 LEU B O 1
ATOM 7951 N N . ALA B 1 276 ? -8.258 39.875 25 1 92.56 276 ALA B N 1
ATOM 7952 C CA . ALA B 1 276 ? -6.969 39.625 24.375 1 92.56 276 ALA B CA 1
ATOM 7953 C C . ALA B 1 276 ? -6.305 38.375 24.953 1 92.56 276 ALA B C 1
ATOM 7955 O O . ALA B 1 276 ? -5.68 37.594 24.219 1 92.56 276 ALA B O 1
ATOM 7956 N N . CYS B 1 277 ? -6.336 38.156 26.203 1 92.19 277 CYS B N 1
ATOM 7957 C CA . CYS B 1 277 ? -5.77 37 26.844 1 92.19 277 CYS B CA 1
ATOM 7958 C C . CYS B 1 277 ? -6.488 35.719 26.391 1 92.19 277 CYS B C 1
ATOM 7960 O O . CYS B 1 277 ? -5.855 34.688 26.203 1 92.19 277 CYS B O 1
ATOM 7962 N N . ILE B 1 278 ? -7.727 35.812 26.266 1 94.69 278 ILE B N 1
ATOM 7963 C CA . ILE B 1 278 ? -8.5 34.688 25.812 1 94.69 278 ILE B CA 1
ATOM 7964 C C . ILE B 1 278 ? -8.094 34.312 24.391 1 94.69 278 ILE B C 1
ATOM 7966 O O . ILE B 1 278 ? -7.895 33.125 24.062 1 94.69 278 ILE B O 1
ATOM 7970 N N . VAL B 1 279 ? -7.957 35.25 23.5 1 93.81 279 VAL B N 1
ATOM 7971 C CA . VAL B 1 279 ? -7.547 35.031 22.125 1 93.81 279 VAL B CA 1
ATOM 7972 C C . VAL B 1 279 ? -6.137 34.438 22.094 1 93.81 279 VAL B C 1
ATOM 7974 O O . VAL B 1 279 ? -5.852 33.531 21.312 1 93.81 279 VAL B O 1
ATOM 7977 N N . PHE B 1 280 ? -5.297 34.938 22.922 1 89.94 280 PHE B N 1
ATOM 7978 C CA . PHE B 1 280 ? -3.936 34.406 23.016 1 89.94 280 PHE B CA 1
ATOM 7979 C C . PHE B 1 280 ? -3.936 32.969 23.484 1 89.94 280 PHE B C 1
ATOM 7981 O O . PHE B 1 280 ? -3.188 32.156 22.953 1 89.94 280 PHE B O 1
ATOM 7988 N N . GLY B 1 281 ? -4.645 32.719 24.484 1 90.94 281 GLY B N 1
ATOM 7989 C CA . GLY B 1 281 ? -4.758 31.359 24.969 1 90.94 281 GLY B CA 1
ATOM 7990 C C . GLY B 1 281 ? -5.301 30.391 23.922 1 90.94 281 GLY B C 1
ATOM 7991 O O . GLY B 1 281 ? -4.812 29.281 23.781 1 90.94 281 GLY B O 1
ATOM 7992 N N . ALA B 1 282 ? -6.266 30.797 23.234 1 94.25 282 ALA B N 1
ATOM 7993 C CA . ALA B 1 282 ? -6.855 29.969 22.188 1 94.25 282 ALA B CA 1
ATOM 7994 C C . ALA B 1 282 ? -5.852 29.719 21.062 1 94.25 282 ALA B C 1
ATOM 7996 O O . ALA B 1 282 ? -5.785 28.609 20.516 1 94.25 282 ALA B O 1
ATOM 7997 N N . ASP B 1 283 ? -5.207 30.703 20.656 1 91.69 283 ASP B N 1
ATOM 7998 C CA . ASP B 1 283 ? -4.184 30.578 19.625 1 91.69 283 ASP B CA 1
ATOM 7999 C C . ASP B 1 283 ? -3.09 29.594 20.047 1 91.69 283 ASP B C 1
ATOM 8001 O O . ASP B 1 283 ? -2.627 28.781 19.25 1 91.69 283 ASP B O 1
ATOM 8005 N N . THR B 1 284 ? -2.621 29.672 21.234 1 88.44 284 THR B N 1
ATOM 8006 C CA . THR B 1 284 ? -1.617 28.766 21.781 1 88.44 284 THR B CA 1
ATOM 8007 C C . THR B 1 284 ? -2.111 27.328 21.75 1 88.44 284 THR B C 1
ATOM 8009 O O . THR B 1 284 ? -1.379 26.422 21.344 1 88.44 284 THR B O 1
ATOM 8012 N N . ALA B 1 285 ? -3.289 27.156 22.156 1 92.5 285 ALA B N 1
ATOM 8013 C CA . ALA B 1 285 ? -3.861 25.812 22.141 1 92.5 285 ALA B CA 1
ATOM 8014 C C . ALA B 1 285 ? -3.961 25.266 20.719 1 92.5 285 ALA B C 1
ATOM 8016 O O . ALA B 1 285 ? -3.732 24.078 20.484 1 92.5 285 ALA B O 1
ATOM 8017 N N . LEU B 1 286 ? -4.324 26.031 19.844 1 92.75 286 LEU B N 1
ATOM 8018 C CA . LEU B 1 286 ? -4.465 25.625 18.453 1 92.75 286 LEU B CA 1
ATOM 8019 C C . LEU B 1 286 ? -3.115 25.203 17.859 1 92.75 286 LEU B C 1
ATOM 8021 O O . LEU B 1 286 ? -3.02 24.188 17.172 1 92.75 286 LEU B O 1
ATOM 8025 N N . HIS B 1 287 ? -2.057 25.969 18.109 1 88.75 287 HIS B N 1
ATOM 8026 C CA . HIS B 1 287 ? -0.721 25.656 17.609 1 88.75 287 HIS B CA 1
ATOM 8027 C C . HIS B 1 287 ? -0.207 24.344 18.188 1 88.75 287 HIS B C 1
ATOM 8029 O O . HIS B 1 287 ? 0.419 23.547 17.484 1 88.75 287 HIS B O 1
ATOM 8035 N N . TYR B 1 288 ? -0.495 24.172 19.344 1 86.88 288 TYR B N 1
ATOM 8036 C CA . TYR B 1 288 ? 0.045 23.016 20.031 1 86.88 288 TYR B CA 1
ATOM 8037 C C . TYR B 1 288 ? -0.687 21.734 19.609 1 86.88 288 TYR B C 1
ATOM 8039 O O . TYR B 1 288 ? -0.085 20.672 19.531 1 86.88 288 TYR B O 1
ATOM 8047 N N . THR B 1 289 ? -1.888 21.812 19.328 1 90.5 289 THR B N 1
ATOM 8048 C CA . THR B 1 289 ? -2.689 20.609 19.109 1 90.5 289 THR B CA 1
ATOM 8049 C C . THR B 1 289 ? -2.859 20.328 17.625 1 90.5 289 THR B C 1
ATOM 8051 O O . THR B 1 289 ? -3.223 19.219 17.234 1 90.5 289 THR B O 1
ATOM 8054 N N . THR B 1 290 ? -2.686 21.281 16.828 1 92.25 290 THR B N 1
ATOM 8055 C CA . THR B 1 290 ? -2.764 21.047 15.383 1 92.25 290 THR B CA 1
ATOM 8056 C C . THR B 1 290 ? -1.547 20.266 14.898 1 92.25 290 THR B C 1
ATOM 8058 O O . THR B 1 290 ? -0.412 20.578 15.258 1 92.25 290 THR B O 1
ATOM 8061 N N . SER B 1 291 ? -1.75 19.203 14.188 1 88.44 291 SER B N 1
ATOM 8062 C CA . SER B 1 291 ? -0.67 18.375 13.664 1 88.44 291 SER B CA 1
ATOM 8063 C C . SER B 1 291 ? -0.985 17.891 12.25 1 88.44 291 SER B C 1
ATOM 8065 O O . SER B 1 291 ? -2.131 17.969 11.805 1 88.44 291 SER B O 1
ATOM 8067 N N . THR B 1 292 ? 0.163 17.516 11.57 1 89.62 292 THR B N 1
ATOM 8068 C CA . THR B 1 292 ? 0.003 16.906 10.25 1 89.62 292 THR B CA 1
ATOM 8069 C C . THR B 1 292 ? 0.027 15.383 10.352 1 89.62 292 THR B C 1
ATOM 8071 O O . THR B 1 292 ? 0.886 14.812 11.031 1 89.62 292 THR B O 1
ATOM 8074 N N . ILE B 1 293 ? -0.938 14.727 9.703 1 86.94 293 ILE B N 1
ATOM 8075 C CA . ILE B 1 293 ? -1.007 13.266 9.742 1 86.94 293 ILE B CA 1
ATOM 8076 C C . ILE B 1 293 ? -1.188 12.719 8.32 1 86.94 293 ILE B C 1
ATOM 8078 O O . ILE B 1 293 ? -1.599 13.453 7.418 1 86.94 293 ILE B O 1
ATOM 8082 N N . ASN B 1 294 ? -0.812 11.406 8.195 1 85.69 294 ASN B N 1
ATOM 8083 C CA . ASN B 1 294 ? -1.152 10.68 6.98 1 85.69 294 ASN B CA 1
ATOM 8084 C C . ASN B 1 294 ? -2.617 10.25 6.973 1 85.69 294 ASN B C 1
ATOM 8086 O O . ASN B 1 294 ? -3.137 9.789 7.992 1 85.69 294 ASN B O 1
ATOM 8090 N N . PHE B 1 295 ? -3.334 10.531 5.895 1 87.56 295 PHE B N 1
ATOM 8091 C CA . PHE B 1 295 ? -4.75 10.203 5.789 1 87.56 295 PHE B CA 1
ATOM 8092 C C . PHE B 1 295 ? -5.082 9.68 4.398 1 87.56 295 PHE B C 1
ATOM 8094 O O . PHE B 1 295 ? -4.625 10.227 3.396 1 87.56 295 PHE B O 1
ATOM 8101 N N . ASP B 1 296 ? -5.836 8.508 4.422 1 88.44 296 ASP B N 1
ATOM 8102 C CA . ASP B 1 296 ? -6.344 7.98 3.158 1 88.44 296 ASP B CA 1
ATOM 8103 C C . ASP B 1 296 ? -7.758 8.477 2.883 1 88.44 296 ASP B C 1
ATOM 8105 O O . ASP B 1 296 ? -8.711 8.062 3.545 1 88.44 296 ASP B O 1
ATOM 8109 N N . GLN B 1 297 ? -7.824 9.414 1.886 1 91.5 297 GLN B N 1
ATOM 8110 C CA . GLN B 1 297 ? -9.148 9.883 1.479 1 91.5 297 GLN B CA 1
ATOM 8111 C C . GLN B 1 297 ? -9.875 8.82 0.658 1 91.5 297 GLN B C 1
ATOM 8113 O O . GLN B 1 297 ? -9.352 8.336 -0.347 1 91.5 297 GLN B O 1
ATOM 8118 N N . ILE B 1 298 ? -11.125 8.461 1.116 1 93.56 298 ILE B N 1
ATOM 8119 C CA . ILE B 1 298 ? -11.883 7.391 0.475 1 93.56 298 ILE B CA 1
ATOM 8120 C C . ILE B 1 298 ? -12.93 7.988 -0.461 1 93.56 298 ILE B C 1
ATOM 8122 O O . ILE B 1 298 ? -13.656 8.906 -0.079 1 93.56 298 ILE B O 1
ATOM 8126 N N . SER B 1 299 ? -12.867 7.637 -1.696 1 90.94 299 SER B N 1
ATOM 8127 C CA . SER B 1 299 ? -13.906 7.973 -2.668 1 90.94 299 SER B CA 1
ATOM 8128 C C . SER B 1 299 ? -14.602 6.719 -3.186 1 90.94 299 SER B C 1
ATOM 8130 O O . SER B 1 299 ? -13.961 5.844 -3.771 1 90.94 299 SER B O 1
ATOM 8132 N N . VAL B 1 300 ? -15.859 6.664 -2.902 1 92.25 300 VAL B N 1
ATOM 8133 C CA . VAL B 1 300 ? -16.641 5.523 -3.373 1 92.25 300 VAL B CA 1
ATOM 8134 C C . VAL B 1 300 ? -17.109 5.773 -4.809 1 92.25 300 VAL B C 1
ATOM 8136 O O . VAL B 1 300 ? -17.672 6.824 -5.109 1 92.25 300 VAL B O 1
ATOM 8139 N N . SER B 1 301 ? -16.531 5.043 -5.703 1 79.69 301 SER B N 1
ATOM 8140 C CA . SER B 1 301 ? -16.812 5.195 -7.125 1 79.69 301 SER B CA 1
ATOM 8141 C C . SER B 1 301 ? -18.016 4.352 -7.543 1 79.69 301 SER B C 1
ATOM 8143 O O . SER B 1 301 ? -18.281 3.305 -6.945 1 79.69 301 SER B O 1
ATOM 8145 N N . PRO B 1 302 ? -18.75 5.039 -8.461 1 78.44 302 PRO B N 1
ATOM 8146 C CA . PRO B 1 302 ? -19.766 4.148 -9.055 1 78.44 302 PRO B CA 1
ATOM 8147 C C . PRO B 1 302 ? -19.141 2.922 -9.719 1 78.44 302 PRO B C 1
ATOM 8149 O O . PRO B 1 302 ? -17.969 2.936 -10.078 1 78.44 302 PRO B O 1
ATOM 8152 N N . LEU B 1 303 ? -19.797 1.962 -9.789 1 70.5 303 LEU B N 1
ATOM 8153 C CA . LEU B 1 303 ? -19.375 0.675 -10.328 1 70.5 303 LEU B CA 1
ATOM 8154 C C . LEU B 1 303 ? -18.812 0.834 -11.734 1 70.5 303 LEU B C 1
ATOM 8156 O O . LEU B 1 303 ? -19.484 1.34 -12.633 1 70.5 303 LEU B O 1
ATOM 8160 N N . SER B 1 304 ? -17.484 0.579 -11.773 1 78.5 304 SER B N 1
ATOM 8161 C CA . SER B 1 304 ? -16.922 0.814 -13.102 1 78.5 304 SER B CA 1
ATOM 8162 C C . SER B 1 304 ? -16.047 -0.355 -13.547 1 78.5 304 SER B C 1
ATOM 8164 O O . SER B 1 304 ? -15.844 -0.562 -14.742 1 78.5 304 SER B O 1
ATOM 8166 N N . HIS B 1 305 ? -15.688 -1.081 -12.727 1 92.19 305 HIS B N 1
ATOM 8167 C CA . HIS B 1 305 ? -14.773 -2.146 -13.125 1 92.19 305 HIS B CA 1
ATOM 8168 C C . HIS B 1 305 ? -15.422 -3.518 -12.945 1 92.19 305 HIS B C 1
ATOM 8170 O O . HIS B 1 305 ? -16.484 -3.633 -12.344 1 92.19 305 HIS B O 1
ATOM 8176 N N . SER B 1 306 ? -14.859 -4.484 -13.672 1 94.69 306 SER B N 1
ATOM 8177 C CA . SER B 1 306 ? -15.344 -5.859 -13.641 1 94.69 306 SER B CA 1
ATOM 8178 C C . SER B 1 306 ? -14.242 -6.828 -13.234 1 94.69 306 SER B C 1
ATOM 8180 O O . SER B 1 306 ? -13.492 -7.316 -14.086 1 94.69 306 SER B O 1
ATOM 8182 N N . TYR B 1 307 ? -14.258 -7.109 -11.93 1 95.81 307 TYR B N 1
ATOM 8183 C CA . TYR B 1 307 ? -13.164 -7.93 -11.43 1 95.81 307 TYR B CA 1
ATOM 8184 C C . TYR B 1 307 ? -13.68 -9.266 -10.906 1 95.81 307 TYR B C 1
ATOM 8186 O O . TYR B 1 307 ? -12.922 -10.047 -10.312 1 95.81 307 TYR B O 1
ATOM 8194 N N . GLY B 1 308 ? -14.93 -9.508 -11.07 1 96.31 308 GLY B N 1
ATOM 8195 C CA . GLY B 1 308 ? -15.508 -10.828 -10.844 1 96.31 308 GLY B CA 1
ATOM 8196 C C . GLY B 1 308 ? -15.562 -11.672 -12.102 1 96.31 308 GLY B C 1
ATOM 8197 O O . GLY B 1 308 ? -15.391 -11.164 -13.211 1 96.31 308 GLY B O 1
ATOM 8198 N N . TYR B 1 309 ? -15.766 -12.984 -11.875 1 97.5 309 TYR B N 1
ATOM 8199 C CA . TYR B 1 309 ? -15.828 -13.883 -13.023 1 97.5 309 TYR B CA 1
ATOM 8200 C C . TYR B 1 309 ? -16.953 -14.898 -12.859 1 97.5 309 TYR B C 1
ATOM 8202 O O . TYR B 1 309 ? -17.141 -15.445 -11.781 1 97.5 309 TYR B O 1
ATOM 8210 N N . GLY B 1 310 ? -17.688 -15.039 -13.906 1 95.56 310 GLY B N 1
ATOM 8211 C CA . GLY B 1 310 ? -18.734 -16.047 -14.039 1 95.56 310 GLY B CA 1
ATOM 8212 C C . GLY B 1 310 ? -18.797 -16.672 -15.414 1 95.56 310 GLY B C 1
ATOM 8213 O O . GLY B 1 310 ? -18.062 -16.266 -16.328 1 95.56 310 GLY B O 1
ATOM 8214 N N . LEU B 1 311 ? -19.625 -17.656 -15.516 1 94.69 311 LEU B N 1
ATOM 8215 C CA . LEU B 1 311 ? -19.719 -18.344 -16.797 1 94.69 311 LEU B CA 1
ATOM 8216 C C . LEU B 1 311 ? -19.969 -17.359 -17.938 1 94.69 311 LEU B C 1
ATOM 8218 O O . LEU B 1 311 ? -20.797 -16.469 -17.812 1 94.69 311 LEU B O 1
ATOM 8222 N N . SER B 1 312 ? -19.266 -17.5 -19.047 1 92.81 312 SER B N 1
ATOM 8223 C CA . SER B 1 312 ? -19.391 -16.578 -20.172 1 92.81 312 SER B CA 1
ATOM 8224 C C . SER B 1 312 ? -20.75 -16.719 -20.859 1 92.81 312 SER B C 1
ATOM 8226 O O . SER B 1 312 ? -21.406 -17.75 -20.734 1 92.81 312 SER B O 1
ATOM 8228 N N . SER B 1 313 ? -21.078 -15.695 -21.594 1 88.62 313 SER B N 1
ATOM 8229 C CA . SER B 1 313 ? -22.328 -15.727 -22.344 1 88.62 313 SER B CA 1
ATOM 8230 C C . SER B 1 313 ? -22.312 -16.797 -23.422 1 88.62 313 SER B C 1
ATOM 8232 O O . SER B 1 313 ? -23.328 -17.438 -23.703 1 88.62 313 SER B O 1
ATOM 8234 N N . THR B 1 314 ? -21.141 -17 -23.891 1 86.19 314 THR B N 1
ATOM 8235 C CA . THR B 1 314 ? -20.969 -18.031 -24.891 1 86.19 314 THR B CA 1
ATOM 8236 C C . THR B 1 314 ? -21.25 -19.422 -24.297 1 86.19 314 THR B C 1
ATOM 8238 O O . THR B 1 314 ? -21.891 -20.25 -24.938 1 86.19 314 THR B O 1
ATOM 8241 N N . CYS B 1 315 ? -20.812 -19.641 -23.109 1 88.94 315 CYS B N 1
ATOM 8242 C CA . CYS B 1 315 ? -21.016 -20.938 -22.453 1 88.94 315 CYS B CA 1
ATOM 8243 C C . CYS B 1 315 ? -22.469 -21.062 -21.984 1 88.94 315 CYS B C 1
ATOM 8245 O O . CYS B 1 315 ? -23.031 -22.172 -22 1 88.94 315 CYS B O 1
ATOM 8247 N N . LEU B 1 316 ? -23.062 -19.953 -21.625 1 86.5 316 LEU B N 1
ATOM 8248 C CA . LEU B 1 316 ? -24.438 -19.984 -21.172 1 86.5 316 LEU B CA 1
ATOM 8249 C C . LEU B 1 316 ? -25.391 -20.234 -22.328 1 86.5 316 LEU B C 1
ATOM 8251 O O . LEU B 1 316 ? -26.438 -20.875 -22.141 1 86.5 316 LEU B O 1
ATOM 8255 N N . ALA B 1 317 ? -25.016 -19.797 -23.453 1 84 317 ALA B N 1
ATOM 8256 C CA . ALA B 1 317 ? -25.891 -19.922 -24.625 1 84 317 ALA B CA 1
ATOM 8257 C C . ALA B 1 317 ? -25.641 -21.234 -25.359 1 84 317 ALA B C 1
ATOM 8259 O O . ALA B 1 317 ? -26.406 -21.594 -26.266 1 84 317 ALA B O 1
ATOM 8260 N N . LEU B 1 318 ? -24.672 -21.891 -24.953 1 84.81 318 LEU B N 1
ATOM 8261 C CA . LEU B 1 318 ? -24.297 -23.094 -25.688 1 84.81 318 LEU B CA 1
ATOM 8262 C C . LEU B 1 318 ? -25.328 -24.188 -25.5 1 84.81 318 LEU B C 1
ATOM 8264 O O . LEU B 1 318 ? -25.688 -24.531 -24.375 1 84.81 318 LEU B O 1
ATOM 8268 N N . ASN B 1 319 ? -25.875 -24.578 -26.672 1 80.62 319 ASN B N 1
ATOM 8269 C CA . ASN B 1 319 ? -26.703 -25.781 -26.688 1 80.62 319 ASN B CA 1
ATOM 8270 C C . ASN B 1 319 ? -25.875 -27.031 -26.938 1 80.62 319 ASN B C 1
ATOM 8272 O O . ASN B 1 319 ? -25.406 -27.266 -28.047 1 80.62 319 ASN B O 1
ATOM 8276 N N . ARG B 1 320 ? -25.719 -27.875 -26.016 1 79.19 320 ARG B N 1
ATOM 8277 C CA . ARG B 1 320 ? -24.828 -29.031 -26.094 1 79.19 320 ARG B CA 1
ATOM 8278 C C . ARG B 1 320 ? -25.281 -30 -27.172 1 79.19 320 ARG B C 1
ATOM 8280 O O . ARG B 1 320 ? -24.453 -30.672 -27.797 1 79.19 320 ARG B O 1
ATOM 8287 N N . SER B 1 321 ? -26.625 -29.969 -27.375 1 74.25 321 SER B N 1
ATOM 8288 C CA . SER B 1 321 ? -27.125 -30.859 -28.422 1 74.25 321 SER B CA 1
ATOM 8289 C C . SER B 1 321 ? -26.578 -30.453 -29.797 1 74.25 321 SER B C 1
ATOM 8291 O O . SER B 1 321 ? -26.328 -31.312 -30.641 1 74.25 321 SER B O 1
ATOM 8293 N N . ASP B 1 322 ? -26.359 -29.219 -29.938 1 75.44 322 ASP B N 1
ATOM 8294 C CA . ASP B 1 322 ? -25.828 -28.719 -31.203 1 75.44 322 ASP B CA 1
ATOM 8295 C C . ASP B 1 322 ? -24.297 -28.781 -31.219 1 75.44 322 ASP B C 1
ATOM 8297 O O . ASP B 1 322 ? -23.672 -28.594 -32.25 1 75.44 322 ASP B O 1
ATOM 8301 N N . ASN B 1 323 ? -23.75 -29.062 -30.031 1 80.38 323 ASN B N 1
ATOM 8302 C CA . ASN B 1 323 ? -22.297 -29.109 -29.891 1 80.38 323 ASN B CA 1
ATOM 8303 C C . ASN B 1 323 ? -21.812 -30.531 -29.641 1 80.38 323 ASN B C 1
ATOM 8305 O O . ASN B 1 323 ? -20.922 -30.766 -28.828 1 80.38 323 ASN B O 1
ATOM 8309 N N . PHE B 1 324 ? -22.5 -31.453 -30.328 1 69.94 324 PHE B N 1
ATOM 8310 C CA . PHE B 1 324 ? -22.125 -32.844 -30.281 1 69.94 324 PHE B CA 1
ATOM 8311 C C . PHE B 1 324 ? -22.125 -33.375 -28.844 1 69.94 324 PHE B C 1
ATOM 8313 O O . PHE B 1 324 ? -21.312 -34.219 -28.5 1 69.94 324 PHE B O 1
ATOM 8320 N N . GLY B 1 325 ? -22.844 -32.625 -27.922 1 71.25 325 GLY B N 1
ATOM 8321 C CA . GLY B 1 325 ? -22.922 -33.062 -26.531 1 71.25 325 GLY B CA 1
ATOM 8322 C C . GLY B 1 325 ? -21.734 -32.594 -25.703 1 71.25 325 GLY B C 1
ATOM 8323 O O . GLY B 1 325 ? -21.641 -32.906 -24.516 1 71.25 325 GLY B O 1
ATOM 8324 N N . LEU B 1 326 ? -20.859 -31.844 -26.312 1 77.25 326 LEU B N 1
ATOM 8325 C CA . LEU B 1 326 ? -19.609 -31.438 -25.656 1 77.25 326 LEU B CA 1
ATOM 8326 C C . LEU B 1 326 ? -19.844 -30.203 -24.797 1 77.25 326 LEU B C 1
ATOM 8328 O O . LEU B 1 326 ? -20.672 -29.359 -25.109 1 77.25 326 LEU B O 1
ATOM 8332 N N . PRO B 1 327 ? -19.125 -30.141 -23.641 1 83.5 327 PRO B N 1
ATOM 8333 C CA . PRO B 1 327 ? -19.219 -28.953 -22.797 1 83.5 327 PRO B CA 1
ATOM 8334 C C . PRO B 1 327 ? -18.594 -27.719 -23.438 1 83.5 327 PRO B C 1
ATOM 8336 O O . PRO B 1 327 ? -17.984 -27.812 -24.5 1 83.5 327 PRO B O 1
ATOM 8339 N N . CYS B 1 328 ? -18.688 -26.625 -22.812 1 85.81 328 CYS B N 1
ATOM 8340 C CA . CYS B 1 328 ? -18.266 -25.328 -23.328 1 85.81 328 CYS B CA 1
ATOM 8341 C C . CYS B 1 328 ? -16.75 -25.297 -23.531 1 85.81 328 CYS B C 1
ATOM 8343 O O . CYS B 1 328 ? -16.25 -24.594 -24.406 1 85.81 328 CYS B O 1
ATOM 8345 N N . SER B 1 329 ? -16.047 -26.062 -22.75 1 85.94 329 SER B N 1
ATOM 8346 C CA . SER B 1 329 ? -14.594 -26.078 -22.906 1 85.94 329 SER B CA 1
ATOM 8347 C C . SER B 1 329 ? -14.18 -26.703 -24.234 1 85.94 329 SER B C 1
ATOM 8349 O O . SER B 1 329 ? -13.055 -26.516 -24.688 1 85.94 329 SER B O 1
ATOM 8351 N N . ARG B 1 330 ? -15.102 -27.406 -24.828 1 83.12 330 ARG B N 1
ATOM 8352 C CA . ARG B 1 330 ? -14.922 -27.984 -26.156 1 83.12 330 ARG B CA 1
ATOM 8353 C C . ARG B 1 330 ? -16 -27.5 -27.109 1 83.12 330 ARG B C 1
ATOM 8355 O O . ARG B 1 330 ? -16.766 -28.297 -27.672 1 83.12 330 ARG B O 1
ATOM 8362 N N . ASN B 1 331 ? -15.992 -26.281 -27.328 1 82.62 331 ASN B N 1
ATOM 8363 C CA . ASN B 1 331 ? -16.984 -25.672 -28.203 1 82.62 331 ASN B CA 1
ATOM 8364 C C . ASN B 1 331 ? -16.625 -25.859 -29.688 1 82.62 331 ASN B C 1
ATOM 8366 O O . ASN B 1 331 ? -15.906 -25.062 -30.266 1 82.62 331 ASN B O 1
ATOM 8370 N N . GLY B 1 332 ? -17.172 -26.875 -30.188 1 77.5 332 GLY B N 1
ATOM 8371 C CA . GLY B 1 332 ? -16.922 -27.188 -31.594 1 77.5 332 GLY B CA 1
ATOM 8372 C C . GLY B 1 332 ? -17.422 -26.109 -32.531 1 77.5 332 GLY B C 1
ATOM 8373 O O . GLY B 1 332 ? -16.828 -25.875 -33.594 1 77.5 332 GLY B O 1
ATOM 8374 N N . GLN B 1 333 ? -18.469 -25.438 -32.156 1 78.5 333 GLN B N 1
ATOM 8375 C CA . GLN B 1 333 ? -19 -24.344 -33 1 78.5 333 GLN B CA 1
ATOM 8376 C C . GLN B 1 333 ? -18.031 -23.188 -33.062 1 78.5 333 GLN B C 1
ATOM 8378 O O . GLN B 1 333 ? -17.812 -22.609 -34.125 1 78.5 333 GLN B O 1
ATOM 8383 N N . LEU B 1 334 ? -17.547 -22.938 -31.906 1 83.12 334 LEU B N 1
ATOM 8384 C CA . LEU B 1 334 ? -16.547 -21.875 -31.875 1 83.12 334 LEU B CA 1
ATOM 8385 C C . LEU B 1 334 ? -15.305 -22.266 -32.688 1 83.12 334 LEU B C 1
ATOM 8387 O O . LEU B 1 334 ? -14.719 -21.438 -33.375 1 83.12 334 LEU B O 1
ATOM 8391 N N . ALA B 1 335 ? -14.875 -23.531 -32.531 1 81.81 335 ALA B N 1
ATOM 8392 C CA . ALA B 1 335 ? -13.695 -24 -33.25 1 81.81 335 ALA B CA 1
ATOM 8393 C C . ALA B 1 335 ? -13.891 -23.875 -34.781 1 81.81 335 ALA B C 1
ATOM 8395 O O . ALA B 1 335 ? -12.938 -23.578 -35.5 1 81.81 335 ALA B O 1
ATOM 8396 N N . ALA B 1 336 ? -15.172 -24.016 -35.188 1 81.75 336 ALA B N 1
ATOM 8397 C CA . ALA B 1 336 ? -15.477 -23.938 -36.594 1 81.75 336 ALA B CA 1
ATOM 8398 C C . ALA B 1 336 ? -15.586 -22.469 -37.062 1 81.75 336 ALA B C 1
ATOM 8400 O O . ALA B 1 336 ? -15.133 -22.125 -38.156 1 81.75 336 ALA B O 1
ATOM 8401 N N . ALA B 1 337 ? -16.172 -21.688 -36.219 1 81.81 337 ALA B N 1
ATOM 8402 C CA . ALA B 1 337 ? -16.422 -20.297 -36.562 1 81.81 337 ALA B CA 1
ATOM 8403 C C . ALA B 1 337 ? -15.164 -19.453 -36.406 1 81.81 337 ALA B C 1
ATOM 8405 O O . ALA B 1 337 ? -14.891 -18.594 -37.25 1 81.81 337 ALA B O 1
ATOM 8406 N N . ASP B 1 338 ? -14.43 -19.656 -35.375 1 86.75 338 ASP B N 1
ATOM 8407 C CA . ASP B 1 338 ? -13.219 -18.906 -35.031 1 86.75 338 ASP B CA 1
ATOM 8408 C C . ASP B 1 338 ? -12.195 -19.781 -34.312 1 86.75 338 ASP B C 1
ATOM 8410 O O . ASP B 1 338 ? -12.133 -19.797 -33.094 1 86.75 338 ASP B O 1
ATOM 8414 N N . TYR B 1 339 ? -11.391 -20.422 -35.094 1 84.25 339 TYR B N 1
ATOM 8415 C CA . TYR B 1 339 ? -10.438 -21.406 -34.562 1 84.25 339 TYR B CA 1
ATOM 8416 C C . TYR B 1 339 ? -9.43 -20.734 -33.656 1 84.25 339 TYR B C 1
ATOM 8418 O O . TYR B 1 339 ? -9.031 -21.328 -32.625 1 84.25 339 TYR B O 1
ATOM 8426 N N . ASN B 1 340 ? -9.055 -19.531 -33.938 1 84.94 340 ASN B N 1
ATOM 8427 C CA . ASN B 1 340 ? -8.086 -18.828 -33.094 1 84.94 340 ASN B CA 1
ATOM 8428 C C . ASN B 1 340 ? -8.648 -18.531 -31.719 1 84.94 340 ASN B C 1
ATOM 8430 O O . ASN B 1 340 ? -7.938 -18.625 -30.719 1 84.94 340 ASN B O 1
ATOM 8434 N N . ALA B 1 341 ? -9.875 -18.203 -31.75 1 84.31 341 ALA B N 1
ATOM 8435 C CA . ALA B 1 341 ? -10.5 -17.938 -30.453 1 84.31 341 ALA B CA 1
ATOM 8436 C C . ALA B 1 341 ? -10.586 -19.219 -29.625 1 84.31 341 ALA B C 1
ATOM 8438 O O . ALA B 1 341 ? -10.43 -19.188 -28.391 1 84.31 341 ALA B O 1
ATOM 8439 N N . TYR B 1 342 ? -10.875 -20.234 -30.312 1 85.56 342 TYR B N 1
ATOM 8440 C CA . TYR B 1 342 ? -10.938 -21.531 -29.656 1 85.56 342 TYR B CA 1
ATOM 8441 C C . TYR B 1 342 ? -9.586 -21.906 -29.062 1 85.56 342 TYR B C 1
ATOM 8443 O O . TYR B 1 342 ? -9.492 -22.266 -27.891 1 85.56 342 TYR B O 1
ATOM 8451 N N . VAL B 1 343 ? -8.562 -21.75 -29.859 1 85.25 343 VAL B N 1
ATOM 8452 C CA . VAL B 1 343 ? -7.215 -22.125 -29.422 1 85.25 343 VAL B CA 1
ATOM 8453 C C . VAL B 1 343 ? -6.738 -21.188 -28.328 1 85.25 343 VAL B C 1
ATOM 8455 O O . VAL B 1 343 ? -6.027 -21.609 -27.406 1 85.25 343 VAL B O 1
ATOM 8458 N N . ALA B 1 344 ? -7.121 -19.984 -28.422 1 86.88 344 ALA B N 1
ATOM 8459 C CA . ALA B 1 344 ? -6.734 -19.016 -27.391 1 86.88 344 ALA B CA 1
ATOM 8460 C C . ALA B 1 344 ? -7.242 -19.438 -26.016 1 86.88 344 ALA B C 1
ATOM 8462 O O . ALA B 1 344 ? -6.559 -19.234 -25.016 1 86.88 344 ALA B O 1
ATOM 8463 N N . SER B 1 345 ? -8.406 -19.969 -25.953 1 87.06 345 SER B N 1
ATOM 8464 C CA . SER B 1 345 ? -8.961 -20.422 -24.688 1 87.06 345 SER B CA 1
ATOM 8465 C C . SER B 1 345 ? -8.195 -21.641 -24.141 1 87.06 345 SER B C 1
ATOM 8467 O O . SER B 1 345 ? -8 -21.766 -22.938 1 87.06 345 SER B O 1
ATOM 8469 N N . GLN B 1 346 ? -7.805 -22.406 -25.125 1 83.56 346 GLN B N 1
ATOM 8470 C CA . GLN B 1 346 ? -7.016 -23.562 -24.719 1 83.56 346 GLN B CA 1
ATOM 8471 C C . GLN B 1 346 ? -5.652 -23.141 -24.188 1 83.56 346 GLN B C 1
ATOM 8473 O O . GLN B 1 346 ? -5.172 -23.688 -23.188 1 83.56 346 GLN B O 1
ATOM 8478 N N . ASN B 1 347 ? -5.047 -22.125 -24.844 1 85.75 347 ASN B N 1
ATOM 8479 C CA . ASN B 1 347 ? -3.77 -21.594 -24.375 1 85.75 347 ASN B CA 1
ATOM 8480 C C . ASN B 1 347 ? -3.889 -21 -22.969 1 85.75 347 ASN B C 1
ATOM 8482 O O . ASN B 1 347 ? -2.98 -21.156 -22.156 1 85.75 347 ASN B O 1
ATOM 8486 N N . GLU B 1 348 ? -4.988 -20.422 -22.734 1 89.75 348 GLU B N 1
ATOM 8487 C CA . GLU B 1 348 ? -5.188 -19.75 -21.453 1 89.75 348 GLU B CA 1
ATOM 8488 C C . GLU B 1 348 ? -5.223 -20.75 -20.297 1 89.75 348 GLU B C 1
ATOM 8490 O O . GLU B 1 348 ? -4.824 -20.438 -19.172 1 89.75 348 GLU B O 1
ATOM 8495 N N . ILE B 1 349 ? -5.684 -21.969 -20.531 1 87.81 349 ILE B N 1
ATOM 8496 C CA . ILE B 1 349 ? -5.648 -23.016 -19.516 1 87.81 349 ILE B CA 1
ATOM 8497 C C . ILE B 1 349 ? -4.207 -23.234 -19.047 1 87.81 349 ILE B C 1
ATOM 8499 O O . ILE B 1 349 ? -3.93 -23.281 -17.859 1 87.81 349 ILE B O 1
ATOM 8503 N N . PHE B 1 350 ? -3.352 -23.297 -20 1 84.25 350 PHE B N 1
ATOM 8504 C CA . PHE B 1 350 ? -1.94 -23.5 -19.703 1 84.25 350 PHE B CA 1
ATOM 8505 C C . PHE B 1 350 ? -1.365 -22.312 -18.953 1 84.25 350 PHE B C 1
ATOM 8507 O O . PHE B 1 350 ? -0.614 -22.484 -17.984 1 84.25 350 PHE B O 1
ATOM 8514 N N . TYR B 1 351 ? -1.711 -21.094 -19.469 1 88.12 351 TYR B N 1
ATOM 8515 C CA . TYR B 1 351 ? -1.2 -19.875 -18.828 1 88.12 351 TYR B CA 1
ATOM 8516 C C . TYR B 1 351 ? -1.631 -19.812 -17.375 1 88.12 351 TYR B C 1
ATOM 8518 O O . TYR B 1 351 ? -0.833 -19.453 -16.5 1 88.12 351 TYR B O 1
ATOM 8526 N N . LEU B 1 352 ? -2.805 -20.188 -17.078 1 90.94 352 LEU B N 1
ATOM 8527 C CA . LEU B 1 352 ? -3.328 -20.141 -15.719 1 90.94 352 LEU B CA 1
ATOM 8528 C C . LEU B 1 352 ? -2.686 -21.219 -14.844 1 90.94 352 LEU B C 1
ATOM 8530 O O . LEU B 1 352 ? -2.348 -20.953 -13.688 1 90.94 352 LEU B O 1
ATOM 8534 N N . GLN B 1 353 ? -2.537 -22.328 -15.406 1 85.94 353 GLN B N 1
ATOM 8535 C CA . GLN B 1 353 ? -1.949 -23.438 -14.664 1 85.94 353 GLN B CA 1
ATOM 8536 C C . GLN B 1 353 ? -0.525 -23.109 -14.227 1 85.94 353 GLN B C 1
ATOM 8538 O O . GLN B 1 353 ? -0.081 -23.547 -13.164 1 85.94 353 GLN B O 1
ATOM 8543 N N . HIS B 1 354 ? 0.122 -22.281 -15.008 1 82 354 HIS B N 1
ATOM 8544 C CA . HIS B 1 354 ? 1.525 -22 -14.734 1 82 354 HIS B CA 1
ATOM 8545 C C . HIS B 1 354 ? 1.706 -20.578 -14.203 1 82 354 HIS B C 1
ATOM 8547 O O . HIS B 1 354 ? 2.832 -20.094 -14.094 1 82 354 HIS B O 1
ATOM 8553 N N . GLY B 1 355 ? 0.608 -19.906 -13.977 1 82.69 355 GLY B N 1
ATOM 8554 C CA . GLY B 1 355 ? 0.64 -18.594 -13.367 1 82.69 355 GLY B CA 1
ATOM 8555 C C . GLY B 1 355 ? 1.247 -17.531 -14.266 1 82.69 355 GLY B C 1
ATOM 8556 O O . GLY B 1 355 ? 1.866 -16.578 -13.789 1 82.69 355 GLY B O 1
ATOM 8557 N N . ILE B 1 356 ? 1.19 -17.594 -15.617 1 82.88 356 ILE B N 1
ATOM 8558 C CA . ILE B 1 356 ? 1.847 -16.656 -16.516 1 82.88 356 ILE B CA 1
ATOM 8559 C C . ILE B 1 356 ? 0.799 -15.938 -17.375 1 82.88 356 ILE B C 1
ATOM 8561 O O . ILE B 1 356 ? 1.131 -15.32 -18.391 1 82.88 356 ILE B O 1
ATOM 8565 N N . SER B 1 357 ? -0.496 -16.094 -16.984 1 89.12 357 SER B N 1
ATOM 8566 C CA . SER B 1 357 ? -1.556 -15.367 -17.688 1 89.12 357 SER B CA 1
ATOM 8567 C C . SER B 1 357 ? -1.427 -13.859 -17.484 1 89.12 357 SER B C 1
ATOM 8569 O O . SER B 1 357 ? -1.09 -13.398 -16.391 1 89.12 357 SER B O 1
ATOM 8571 N N . ASN B 1 358 ? -1.716 -13.133 -18.547 1 84.94 358 ASN B N 1
ATOM 8572 C CA . ASN B 1 358 ? -1.726 -11.68 -18.453 1 84.94 358 ASN B CA 1
ATOM 8573 C C . ASN B 1 358 ? -3.121 -11.141 -18.141 1 84.94 358 ASN B C 1
ATOM 8575 O O . ASN B 1 358 ? -3.312 -9.93 -18.016 1 84.94 358 ASN B O 1
ATOM 8579 N N . VAL B 1 359 ? -4.07 -12.023 -18 1 88.88 359 VAL B N 1
ATOM 8580 C CA . VAL B 1 359 ? -5.457 -11.594 -17.844 1 88.88 359 VAL B CA 1
ATOM 8581 C C . VAL B 1 359 ? -5.934 -11.859 -16.422 1 88.88 359 VAL B C 1
ATOM 8583 O O . VAL B 1 359 ? -6.523 -10.984 -15.781 1 88.88 359 VAL B O 1
ATOM 8586 N N . SER B 1 360 ? -5.68 -13.07 -16.016 1 92.69 360 SER B N 1
ATOM 8587 C CA . SER B 1 360 ? -6.18 -13.484 -14.703 1 92.69 360 SER B CA 1
ATOM 8588 C C . SER B 1 360 ? -5.199 -14.414 -14 1 92.69 360 SER B C 1
ATOM 8590 O O . SER B 1 360 ? -4.168 -14.781 -14.57 1 92.69 360 SER B O 1
ATOM 8592 N N . GLU B 1 361 ? -5.484 -14.633 -12.766 1 94.19 361 GLU B N 1
ATOM 8593 C CA . GLU B 1 361 ? -4.672 -15.57 -12 1 94.19 361 GLU B CA 1
ATOM 8594 C C . GLU B 1 361 ? -5.52 -16.359 -11 1 94.19 361 GLU B C 1
ATOM 8596 O O . GLU B 1 361 ? -6.609 -15.914 -10.625 1 94.19 361 GLU B O 1
ATOM 8601 N N . VAL B 1 362 ? -5.078 -17.562 -10.734 1 94.81 362 VAL B N 1
ATOM 8602 C CA . VAL B 1 362 ? -5.719 -18.391 -9.719 1 94.81 362 VAL B CA 1
ATOM 8603 C C . VAL B 1 362 ? -5.047 -18.156 -8.359 1 94.81 362 VAL B C 1
ATOM 8605 O O . VAL B 1 362 ? -3.822 -18.266 -8.242 1 94.81 362 VAL B O 1
ATOM 8608 N N . ARG B 1 363 ? -5.902 -17.875 -7.387 1 93.44 363 ARG B N 1
ATOM 8609 C CA . ARG B 1 363 ? -5.395 -17.625 -6.039 1 93.44 363 ARG B CA 1
ATOM 8610 C C . ARG B 1 363 ? -6.043 -18.562 -5.031 1 93.44 363 ARG B C 1
ATOM 8612 O O . ARG B 1 363 ? -7.258 -18.766 -5.051 1 93.44 363 ARG B O 1
ATOM 8619 N N . LEU B 1 364 ? -5.152 -19.172 -4.223 1 93 364 LEU B N 1
ATOM 8620 C CA . LEU B 1 364 ? -5.645 -19.953 -3.09 1 93 364 LEU B CA 1
ATOM 8621 C C . LEU B 1 364 ? -5.848 -19.062 -1.866 1 93 364 LEU B C 1
ATOM 8623 O O . LEU B 1 364 ? -4.902 -18.438 -1.376 1 93 364 LEU B O 1
ATOM 8627 N N . VAL B 1 365 ? -7.055 -19.016 -1.406 1 92.94 365 VAL B N 1
ATOM 8628 C CA . VAL B 1 365 ? -7.414 -18.125 -0.304 1 92.94 365 VAL B CA 1
ATOM 8629 C C . VAL B 1 365 ? -8.039 -18.938 0.83 1 92.94 365 VAL B C 1
ATOM 8631 O O . VAL B 1 365 ? -8.688 -19.953 0.587 1 92.94 365 VAL B O 1
ATOM 8634 N N . ASP B 1 366 ? -7.844 -18.453 2.031 1 89.25 366 ASP B N 1
ATOM 8635 C CA . ASP B 1 366 ? -8.414 -19.125 3.195 1 89.25 366 ASP B CA 1
ATOM 8636 C C . ASP B 1 366 ? -9.938 -19.062 3.178 1 89.25 366 ASP B C 1
ATOM 8638 O O . ASP B 1 366 ? -10.516 -18.062 2.73 1 89.25 366 ASP B O 1
ATOM 8642 N N . MET B 1 367 ? -10.414 -20.109 3.646 1 87.88 367 MET B N 1
ATOM 8643 C CA . MET B 1 367 ? -11.867 -20.156 3.777 1 87.88 367 MET B CA 1
ATOM 8644 C C . MET B 1 367 ? -12.32 -19.516 5.086 1 87.88 367 MET B C 1
ATOM 8646 O O . MET B 1 367 ? -11.57 -19.5 6.062 1 87.88 367 MET B O 1
ATOM 8650 N N . PRO B 1 368 ? -13.562 -19.031 4.961 1 83.75 368 PRO B N 1
ATOM 8651 C CA . PRO B 1 368 ? -14.094 -18.562 6.246 1 83.75 368 PRO B CA 1
ATOM 8652 C C . PRO B 1 368 ? -14.18 -19.688 7.281 1 83.75 368 PRO B C 1
ATOM 8654 O O . PRO B 1 368 ? -14.453 -20.844 6.93 1 83.75 368 PRO B O 1
ATOM 8657 N N . SER B 1 369 ? -13.93 -19.406 8.469 1 75.31 369 SER B N 1
ATOM 8658 C CA . SER B 1 369 ? -13.805 -20.375 9.539 1 75.31 369 SER B CA 1
ATOM 8659 C C . SER B 1 369 ? -15.078 -21.203 9.688 1 75.31 369 SER B C 1
ATOM 8661 O O . SER B 1 369 ? -15.031 -22.359 10.102 1 75.31 369 SER B O 1
ATOM 8663 N N . ASP B 1 370 ? -16.141 -20.719 9.281 1 73.75 370 ASP B N 1
ATOM 8664 C CA . ASP B 1 370 ? -17.406 -21.391 9.547 1 73.75 370 ASP B CA 1
ATOM 8665 C C . ASP B 1 370 ? -17.781 -22.328 8.406 1 73.75 370 ASP B C 1
ATOM 8667 O O . ASP B 1 370 ? -18.766 -23.047 8.492 1 73.75 370 ASP B O 1
ATOM 8671 N N . GLU B 1 371 ? -16.969 -22.578 7.496 1 76.94 371 GLU B N 1
ATOM 8672 C CA . GLU B 1 371 ? -17.328 -23.406 6.348 1 76.94 371 GLU B CA 1
ATOM 8673 C C . GLU B 1 371 ? -17.062 -24.875 6.629 1 76.94 371 GLU B C 1
ATOM 8675 O O . GLU B 1 371 ? -16.031 -25.219 7.215 1 76.94 371 GLU B O 1
ATOM 8680 N N . PRO B 1 372 ? -17.953 -25.766 6.254 1 69.75 372 PRO B N 1
ATOM 8681 C CA . PRO B 1 372 ? -17.828 -27.203 6.5 1 69.75 372 PRO B CA 1
ATOM 8682 C C . PRO B 1 372 ? -16.531 -27.797 5.922 1 69.75 372 PRO B C 1
ATOM 8684 O O . PRO B 1 372 ? -15.93 -28.688 6.531 1 69.75 372 PRO B O 1
ATOM 8687 N N . ALA B 1 373 ? -16.188 -27.375 4.824 1 71.75 373 ALA B N 1
ATOM 8688 C CA . ALA B 1 373 ? -14.953 -27.891 4.223 1 71.75 373 ALA B CA 1
ATOM 8689 C C . ALA B 1 373 ? -13.758 -27.672 5.145 1 71.75 373 ALA B C 1
ATOM 8691 O O . ALA B 1 373 ? -12.828 -28.484 5.16 1 71.75 373 ALA B O 1
ATOM 8692 N N . ASN B 1 374 ? -13.797 -26.703 5.812 1 70.25 374 ASN B N 1
ATOM 8693 C CA . ASN B 1 374 ? -12.719 -26.438 6.762 1 70.25 374 ASN B CA 1
ATOM 8694 C C . ASN B 1 374 ? -12.727 -27.438 7.914 1 70.25 374 ASN B C 1
ATOM 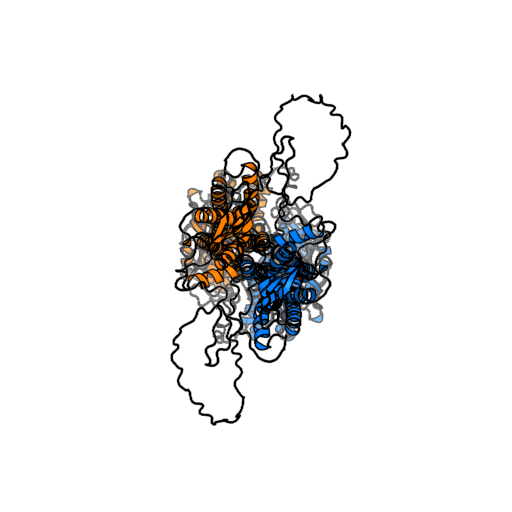8696 O O . ASN B 1 374 ? -11.672 -27.797 8.438 1 70.25 374 ASN B O 1
ATOM 8700 N N . VAL B 1 375 ? -13.844 -27.859 8.18 1 57.38 375 VAL B N 1
ATOM 8701 C CA . VAL B 1 375 ? -13.953 -28.828 9.273 1 57.38 375 VAL B CA 1
ATOM 8702 C C . VAL B 1 375 ? -13.32 -30.156 8.852 1 57.38 375 VAL B C 1
ATOM 8704 O O . VAL B 1 375 ? -12.586 -30.766 9.625 1 57.38 375 VAL B O 1
ATOM 8707 N N . THR B 1 376 ? -13.523 -30.484 7.656 1 61.66 376 THR B N 1
ATOM 8708 C CA . THR B 1 376 ? -12.984 -31.75 7.148 1 61.66 376 THR B CA 1
ATOM 8709 C C . THR B 1 376 ? -11.469 -31.688 7.039 1 61.66 376 THR B C 1
ATOM 8711 O O . THR B 1 376 ? -10.773 -32.656 7.285 1 61.66 376 THR B O 1
ATOM 8714 N N . SER B 1 377 ? -10.93 -30.578 6.805 1 72.5 377 SER B N 1
ATOM 8715 C CA . SER B 1 377 ? -9.5 -30.453 6.531 1 72.5 377 SER B CA 1
ATOM 8716 C C . SER B 1 377 ? -8.773 -29.781 7.695 1 72.5 377 SER B C 1
ATOM 8718 O O . SER B 1 377 ? -7.594 -29.438 7.578 1 72.5 377 SER B O 1
ATOM 8720 N N . SER B 1 378 ? -9.484 -29.734 8.781 1 68.94 378 SER B N 1
ATOM 8721 C CA . SER B 1 378 ? -8.898 -29.109 9.969 1 68.94 378 SER B CA 1
ATOM 8722 C C . SER B 1 378 ? -8.336 -27.734 9.641 1 68.94 378 SER B C 1
ATOM 8724 O O . SER B 1 378 ? -7.203 -27.422 10.023 1 68.94 378 SER B O 1
ATOM 8726 N N . GLY B 1 379 ? -9.047 -27.125 8.773 1 71.06 379 GLY B N 1
ATOM 8727 C CA . GLY B 1 379 ? -8.695 -25.75 8.516 1 71.06 379 GLY B CA 1
ATOM 8728 C C . GLY B 1 379 ? -7.703 -25.578 7.387 1 71.06 379 GLY B C 1
ATOM 8729 O O . GLY B 1 379 ? -7.289 -24.453 7.074 1 71.06 379 GLY B O 1
ATOM 8730 N N . ALA B 1 380 ? -7.383 -26.609 6.734 1 81.12 380 ALA B N 1
ATOM 8731 C CA . ALA B 1 380 ? -6.32 -26.547 5.734 1 81.12 380 ALA B CA 1
ATOM 8732 C C . ALA B 1 380 ? -6.895 -26.312 4.34 1 81.12 380 ALA B C 1
ATOM 8734 O O . ALA B 1 380 ? -6.168 -25.938 3.416 1 81.12 380 ALA B O 1
ATOM 8735 N N . ALA B 1 381 ? -8.211 -26.359 4.246 1 88.12 381 ALA B N 1
ATOM 8736 C CA . ALA B 1 381 ? -8.828 -26.219 2.932 1 88.12 381 ALA B CA 1
ATOM 8737 C C . ALA B 1 381 ? -8.805 -24.766 2.467 1 88.12 381 ALA B C 1
ATOM 8739 O O . ALA B 1 381 ? -9.023 -23.859 3.264 1 88.12 381 ALA B O 1
ATOM 8740 N N . LYS B 1 382 ? -8.461 -24.578 1.244 1 92.69 382 LYS B N 1
ATOM 8741 C CA . LYS B 1 382 ? -8.438 -23.25 0.634 1 92.69 382 LYS B CA 1
ATOM 8742 C C . LYS B 1 382 ? -9.375 -23.172 -0.565 1 92.69 382 LYS B C 1
ATOM 8744 O O . LYS B 1 382 ? -9.727 -24.203 -1.151 1 92.69 382 LYS B O 1
ATOM 8749 N N . VAL B 1 383 ? -9.781 -21.984 -0.817 1 95.06 383 VAL B N 1
ATOM 8750 C CA . VAL B 1 383 ? -10.609 -21.734 -1.997 1 95.06 383 VAL B CA 1
ATOM 8751 C C . VAL B 1 383 ? -9.734 -21.234 -3.145 1 95.06 383 VAL B C 1
ATOM 8753 O O . VAL B 1 383 ? -8.953 -20.297 -2.975 1 95.06 383 VAL B O 1
ATOM 8756 N N . ALA B 1 384 ? -9.789 -21.938 -4.258 1 96.62 384 ALA B N 1
ATOM 8757 C CA . ALA B 1 384 ? -9.148 -21.422 -5.469 1 96.62 384 ALA B CA 1
ATOM 8758 C C . ALA B 1 384 ? -10.047 -20.422 -6.184 1 96.62 384 ALA B C 1
ATOM 8760 O O . ALA B 1 384 ? -11.117 -20.781 -6.691 1 96.62 384 ALA B O 1
ATOM 8761 N N . LEU B 1 385 ? -9.594 -19.156 -6.25 1 96.94 385 LEU B N 1
ATOM 8762 C CA . LEU B 1 385 ? -10.352 -18.078 -6.875 1 96.94 385 LEU B CA 1
ATOM 8763 C C . LEU B 1 385 ? -9.727 -17.656 -8.203 1 96.94 385 LEU B C 1
ATOM 8765 O O . LEU B 1 385 ? -8.5 -17.656 -8.336 1 96.94 385 LEU B O 1
ATOM 8769 N N . LEU B 1 386 ? -10.578 -17.375 -9.07 1 97 386 LEU B N 1
ATOM 8770 C CA . LEU B 1 386 ? -10.094 -16.641 -10.234 1 97 386 LEU B CA 1
ATOM 8771 C C . LEU B 1 386 ? -10.188 -15.133 -10.008 1 97 386 LEU B C 1
ATOM 8773 O O . LEU B 1 386 ? -11.266 -14.602 -9.719 1 97 386 LEU B O 1
ATOM 8777 N N . VAL B 1 387 ? -9.086 -14.438 -10.078 1 95.62 387 VAL B N 1
ATOM 8778 C CA . VAL B 1 387 ? -9.016 -12.992 -9.891 1 95.62 387 VAL B CA 1
ATOM 8779 C C . VAL B 1 387 ? -8.242 -12.359 -11.047 1 95.62 387 VAL B C 1
ATOM 8781 O O . VAL B 1 387 ? -7.543 -13.055 -11.789 1 95.62 387 VAL B O 1
ATOM 8784 N N . PRO B 1 388 ? -8.484 -11.078 -11.266 1 93.44 388 PRO B N 1
ATOM 8785 C CA . PRO B 1 388 ? -7.621 -10.438 -12.258 1 93.44 388 PRO B CA 1
ATOM 8786 C C . PRO B 1 388 ? -6.148 -10.469 -11.867 1 93.44 388 PRO B C 1
ATOM 8788 O O . PRO B 1 388 ? -5.82 -10.648 -10.688 1 93.44 388 PRO B O 1
ATOM 8791 N N . ARG B 1 389 ? -5.336 -10.383 -12.883 1 90.5 389 ARG B N 1
ATOM 8792 C CA . ARG B 1 389 ? -3.902 -10.367 -12.602 1 90.5 389 ARG B CA 1
ATOM 8793 C C . ARG B 1 389 ? -3.551 -9.242 -11.633 1 90.5 389 ARG B C 1
ATOM 8795 O O . ARG B 1 389 ? -3.875 -8.078 -11.875 1 90.5 389 ARG B O 1
ATOM 8802 N N . SER B 1 390 ? -2.867 -9.508 -10.555 1 85.69 390 SER B N 1
ATOM 8803 C CA . SER B 1 390 ? -2.611 -8.586 -9.453 1 85.69 390 SER B CA 1
ATOM 8804 C C . SER B 1 390 ? -1.703 -7.441 -9.891 1 85.69 390 SER B C 1
ATOM 8806 O O . SER B 1 390 ? -1.825 -6.32 -9.391 1 85.69 390 SER B O 1
ATOM 8808 N N . THR B 1 391 ? -0.757 -7.68 -10.75 1 77.94 391 THR B N 1
ATOM 8809 C CA . THR B 1 391 ? 0.189 -6.66 -11.188 1 77.94 391 THR B CA 1
ATOM 8810 C C . THR B 1 391 ? -0.524 -5.562 -11.969 1 77.94 391 THR B C 1
ATOM 8812 O O . THR B 1 391 ? -0.013 -4.445 -12.094 1 77.94 391 THR B O 1
ATOM 8815 N N . GLY B 1 392 ? -1.711 -5.875 -12.453 1 78.25 392 GLY B N 1
ATOM 8816 C CA . GLY B 1 392 ? -2.477 -4.895 -13.211 1 78.25 392 GLY B CA 1
ATOM 8817 C C . GLY B 1 392 ? -3.471 -4.133 -12.359 1 78.25 392 GLY B C 1
ATOM 8818 O O . GLY B 1 392 ? -4.086 -3.168 -12.82 1 78.25 392 GLY B O 1
ATOM 8819 N N . LEU B 1 393 ? -3.514 -4.508 -11.125 1 87.25 393 LEU B N 1
ATOM 8820 C CA . LEU B 1 393 ? -4.465 -3.859 -10.227 1 87.25 393 LEU B CA 1
ATOM 8821 C C . LEU B 1 393 ? -3.785 -2.758 -9.422 1 87.25 393 LEU B C 1
ATOM 8823 O O . LEU B 1 393 ? -2.641 -2.916 -8.992 1 87.25 393 LEU B O 1
ATOM 8827 N N . SER B 1 394 ? -4.488 -1.627 -9.336 1 84.88 394 SER B N 1
ATOM 8828 C CA . SER B 1 394 ? -3.979 -0.558 -8.477 1 84.88 394 SER B CA 1
ATOM 8829 C C . SER B 1 394 ? -4.016 -0.958 -7.008 1 84.88 394 SER B C 1
ATOM 8831 O O . SER B 1 394 ? -5.023 -1.483 -6.527 1 84.88 394 SER B O 1
ATOM 8833 N N . PRO B 1 395 ? -2.936 -0.702 -6.32 1 85.06 395 PRO B N 1
ATOM 8834 C CA . PRO B 1 395 ? -2.953 -1.008 -4.887 1 85.06 395 PRO B CA 1
ATOM 8835 C C . PRO B 1 395 ? -3.896 -0.1 -4.102 1 85.06 395 PRO B C 1
ATOM 8837 O O . PRO B 1 395 ? -4.195 -0.374 -2.936 1 85.06 395 PRO B O 1
ATOM 8840 N N . PHE B 1 396 ? -4.484 0.913 -4.703 1 87.88 396 PHE B N 1
ATOM 8841 C CA . PHE B 1 396 ? -5.324 1.877 -4 1 87.88 396 PHE B CA 1
ATOM 8842 C C . PHE B 1 396 ? -6.793 1.673 -4.352 1 87.88 396 PHE B C 1
ATOM 8844 O O . PHE B 1 396 ? -7.656 2.422 -3.893 1 87.88 396 PHE B O 1
ATOM 8851 N N . ARG B 1 397 ? -7.016 0.694 -5.086 1 91.69 397 ARG B N 1
ATOM 8852 C CA . ARG B 1 397 ? -8.391 0.344 -5.426 1 91.69 397 ARG B CA 1
ATOM 8853 C C . ARG B 1 397 ? -8.859 -0.872 -4.633 1 91.69 397 ARG B C 1
ATOM 8855 O O . ARG B 1 397 ? -8.211 -1.92 -4.652 1 91.69 397 ARG B O 1
ATOM 8862 N N . ASP B 1 398 ? -9.898 -0.687 -3.916 1 93.5 398 ASP B N 1
ATOM 8863 C CA . ASP B 1 398 ? -10.547 -1.766 -3.178 1 93.5 398 ASP B CA 1
ATOM 8864 C C . ASP B 1 398 ? -11.906 -2.107 -3.785 1 93.5 398 ASP B C 1
ATOM 8866 O O . ASP B 1 398 ? -12.625 -1.221 -4.25 1 93.5 398 ASP B O 1
ATOM 8870 N N . PHE B 1 399 ? -12.242 -3.357 -3.76 1 95.5 399 PHE B N 1
ATOM 8871 C CA . PHE B 1 399 ? -13.523 -3.711 -4.359 1 95.5 399 PHE B CA 1
ATOM 8872 C C . PHE B 1 399 ? -14.055 -5.008 -3.77 1 95.5 399 PHE B C 1
ATOM 8874 O O . PHE B 1 399 ? -13.328 -5.734 -3.092 1 95.5 399 PHE B O 1
ATOM 8881 N N . GLN B 1 400 ? -15.328 -5.176 -3.891 1 96.19 400 GLN B N 1
ATOM 8882 C CA . GLN B 1 400 ? -16.062 -6.41 -3.623 1 96.19 400 GLN B CA 1
ATOM 8883 C C . GLN B 1 400 ? -16.688 -6.965 -4.895 1 96.19 400 GLN B C 1
ATOM 8885 O O . GLN B 1 400 ? -17.312 -6.223 -5.668 1 96.19 400 GLN B O 1
ATOM 8890 N N . ALA B 1 401 ? -16.484 -8.203 -5.137 1 97.06 401 ALA B N 1
ATOM 8891 C CA . ALA B 1 401 ? -17.047 -8.789 -6.352 1 97.06 401 ALA B CA 1
ATOM 8892 C C . ALA B 1 401 ? -17.422 -10.258 -6.129 1 97.06 401 ALA B C 1
ATOM 8894 O O . ALA B 1 401 ? -16.953 -10.883 -5.172 1 97.06 401 ALA B O 1
ATOM 8895 N N . TYR B 1 402 ? -18.375 -10.727 -6.965 1 97 402 TYR B N 1
ATOM 8896 C CA . TYR B 1 402 ? -18.656 -12.148 -7.066 1 97 402 TYR B CA 1
ATOM 8897 C C . TYR B 1 402 ? -17.75 -12.812 -8.094 1 97 402 TYR B C 1
ATOM 8899 O O . TYR B 1 402 ? -17.531 -12.273 -9.18 1 97 402 TYR B O 1
ATOM 8907 N N . THR B 1 403 ? -17.188 -13.875 -7.699 1 97.75 403 THR B N 1
ATOM 8908 C CA . THR B 1 403 ? -16.344 -14.633 -8.625 1 97.75 403 THR B CA 1
ATOM 8909 C C . THR B 1 403 ? -16.547 -16.141 -8.43 1 97.75 403 THR B C 1
ATOM 8911 O O . THR B 1 403 ? -17.234 -16.562 -7.492 1 97.75 403 THR B O 1
ATOM 8914 N N . THR B 1 404 ? -16.094 -16.906 -9.336 1 97.5 404 THR B N 1
ATOM 8915 C CA . THR B 1 404 ? -16.172 -18.359 -9.242 1 97.5 404 THR B CA 1
ATOM 8916 C C . THR B 1 404 ? -15.023 -18.906 -8.398 1 97.5 404 THR B C 1
ATOM 8918 O O . THR B 1 404 ? -13.891 -18.422 -8.5 1 97.5 404 THR B O 1
ATOM 8921 N N . GLY B 1 405 ? -15.344 -19.828 -7.512 1 97.12 405 GLY B N 1
ATOM 8922 C CA . GLY B 1 405 ? -14.344 -20.516 -6.703 1 97.12 405 GLY B CA 1
ATOM 8923 C C . GLY B 1 405 ? -14.547 -22.016 -6.648 1 97.12 405 GLY B C 1
ATOM 8924 O O . GLY B 1 405 ? -15.641 -22.516 -6.941 1 97.12 405 GLY B O 1
ATOM 8925 N N . VAL B 1 406 ? -13.438 -22.734 -6.387 1 97.19 406 VAL B N 1
ATOM 8926 C CA . VAL B 1 406 ? -13.469 -24.188 -6.285 1 97.19 406 VAL B CA 1
ATOM 8927 C C . VAL B 1 406 ? -12.82 -24.625 -4.977 1 97.19 406 VAL B C 1
ATOM 8929 O O . VAL B 1 406 ? -11.789 -24.078 -4.574 1 97.19 406 VAL B O 1
ATOM 8932 N N . ILE B 1 407 ? -13.469 -25.547 -4.289 1 95.62 407 ILE B N 1
ATOM 8933 C CA . ILE B 1 407 ? -12.898 -26.188 -3.105 1 95.62 407 ILE B CA 1
ATOM 8934 C C . ILE B 1 407 ? -12.883 -27.703 -3.281 1 95.62 407 ILE B C 1
ATOM 8936 O O . ILE B 1 407 ? -13.898 -28.297 -3.648 1 95.62 407 ILE B O 1
ATOM 8940 N N . THR B 1 408 ? -11.734 -28.25 -3.119 1 95.44 408 THR B N 1
ATOM 8941 C CA . THR B 1 408 ? -11.594 -29.703 -3.094 1 95.44 408 THR B CA 1
ATOM 8942 C C . THR B 1 408 ? -11.258 -30.188 -1.687 1 95.44 408 THR B C 1
ATOM 8944 O O . THR B 1 408 ? -10.461 -29.562 -0.983 1 95.44 408 THR B O 1
ATOM 8947 N N . THR B 1 409 ? -11.938 -31.172 -1.233 1 94.31 409 THR B N 1
ATOM 8948 C CA . THR B 1 409 ? -11.602 -31.875 0.003 1 94.31 409 THR B CA 1
ATOM 8949 C C . THR B 1 409 ? -11.32 -33.344 -0.269 1 94.31 409 THR B C 1
ATOM 8951 O O . THR B 1 409 ? -11.977 -33.969 -1.106 1 94.31 409 THR B O 1
ATOM 8954 N N . CYS B 1 410 ? -10.297 -33.875 0.353 1 94.88 410 CYS B N 1
ATOM 8955 C CA . CYS B 1 410 ? -9.922 -35.281 0.183 1 94.88 410 CYS B CA 1
ATOM 8956 C C . CYS B 1 410 ? -9.805 -35.969 1.531 1 94.88 410 CYS B C 1
ATOM 8958 O O . CYS B 1 410 ? -9.391 -35.375 2.52 1 94.88 410 CYS B O 1
ATOM 8960 N N . GLU B 1 411 ? -10.203 -37.188 1.562 1 92.5 411 GLU B N 1
ATOM 8961 C CA . GLU B 1 411 ? -10.094 -38.062 2.721 1 92.5 411 GLU B CA 1
ATOM 8962 C C . GLU B 1 411 ? -9.375 -39.344 2.361 1 92.5 411 GLU B C 1
ATOM 8964 O O . GLU B 1 411 ? -9.719 -40 1.374 1 92.5 411 GLU B O 1
ATOM 8969 N N . PRO B 1 412 ? -8.336 -39.719 3.158 1 94.06 412 PRO B N 1
ATOM 8970 C CA . PRO B 1 412 ? -7.73 -41.031 2.922 1 94.06 412 PRO B CA 1
ATOM 8971 C C . PRO B 1 412 ? -8.688 -42.156 3.213 1 94.06 412 PRO B C 1
ATOM 8973 O O . PRO B 1 412 ? -9.32 -42.188 4.273 1 94.06 412 PRO B O 1
ATOM 8976 N N . ILE B 1 413 ? -8.789 -43.156 2.305 1 95.62 413 ILE B N 1
ATOM 8977 C CA . ILE B 1 413 ? -9.758 -44.219 2.498 1 95.62 413 ILE B CA 1
ATOM 8978 C C . ILE B 1 413 ? -9.086 -45.562 2.234 1 95.62 413 ILE B C 1
ATOM 8980 O O . ILE B 1 413 ? -9.758 -46.562 1.893 1 95.62 413 ILE B O 1
ATOM 8984 N N . SER B 1 414 ? -7.855 -45.594 2.23 1 95.5 414 SER B N 1
ATOM 8985 C CA . SER B 1 414 ? -7.133 -46.844 1.937 1 95.5 414 SER B CA 1
ATOM 8986 C C . SER B 1 414 ? -7.609 -48 2.828 1 95.5 414 SER B C 1
ATOM 8988 O O . SER B 1 414 ? -7.621 -49.156 2.406 1 95.5 414 SER B O 1
ATOM 8990 N N . ASN B 1 415 ? -8 -47.656 4.062 1 92.56 415 ASN B N 1
ATOM 8991 C CA . ASN B 1 415 ? -8.422 -48.688 5.02 1 92.56 415 ASN B CA 1
ATOM 8992 C C . ASN B 1 415 ? -9.773 -49.281 4.648 1 92.56 415 ASN B C 1
ATOM 8994 O O . ASN B 1 415 ? -10.141 -50.344 5.145 1 92.56 415 ASN B O 1
ATOM 8998 N N . LEU B 1 416 ? -10.453 -48.688 3.807 1 92.56 416 LEU B N 1
ATOM 8999 C CA . LEU B 1 416 ? -11.758 -49.188 3.375 1 92.56 416 LEU B CA 1
ATOM 9000 C C . LEU B 1 416 ? -11.633 -50 2.111 1 92.56 416 LEU B C 1
ATOM 9002 O O . LEU B 1 416 ? -12.617 -50.594 1.639 1 92.56 416 LEU B O 1
ATOM 9006 N N . CYS B 1 417 ? -10.5 -50.094 1.557 1 96.25 417 CYS B N 1
ATOM 9007 C CA . CYS B 1 417 ? -10.266 -50.812 0.312 1 96.25 417 CYS B CA 1
ATOM 9008 C C . CYS B 1 417 ? -9.641 -52.188 0.582 1 96.25 417 CYS B C 1
ATOM 9010 O O . CYS B 1 417 ? -9.016 -52.406 1.626 1 96.25 417 CYS B O 1
ATOM 9012 N N . ASN B 1 418 ? -9.836 -53.125 -0.328 1 95.56 418 ASN B N 1
ATOM 9013 C CA . ASN B 1 418 ? -9.117 -54.375 -0.321 1 95.56 418 ASN B CA 1
ATOM 9014 C C . ASN B 1 418 ? -7.844 -54.312 -1.163 1 95.56 418 ASN B C 1
ATOM 9016 O O . ASN B 1 418 ? -7.891 -53.906 -2.33 1 95.56 418 ASN B O 1
ATOM 9020 N N . TRP B 1 419 ? -6.797 -54.625 -0.546 1 94.38 419 TRP B N 1
ATOM 9021 C CA . TRP B 1 419 ? -5.508 -54.531 -1.225 1 94.38 419 TRP B CA 1
ATOM 9022 C C . TRP B 1 419 ? -4.887 -55.938 -1.399 1 94.38 419 TRP B C 1
ATOM 9024 O O . TRP B 1 419 ? -4.988 -56.781 -0.514 1 94.38 419 TRP B O 1
ATOM 9034 N N . THR B 1 420 ? -4.324 -56.125 -2.562 1 91.06 420 THR B N 1
ATOM 9035 C CA . THR B 1 420 ? -3.523 -57.344 -2.809 1 91.06 420 THR B CA 1
ATOM 9036 C C . THR B 1 420 ? -2.203 -56.969 -3.479 1 91.06 420 THR B C 1
ATOM 9038 O O . THR B 1 420 ? -2.152 -56.062 -4.312 1 91.06 420 THR B O 1
ATOM 9041 N N . SER B 1 421 ? -1.195 -57.469 -3.031 1 86.56 421 SER B N 1
ATOM 9042 C CA . SER B 1 421 ? 0.114 -57.219 -3.623 1 86.56 421 SER B CA 1
ATOM 9043 C C . SER B 1 421 ? 0.521 -58.344 -4.57 1 86.56 421 SER B C 1
ATOM 9045 O O . SER B 1 421 ? 0.128 -59.5 -4.383 1 86.56 421 SER B O 1
ATOM 9047 N N . GLY B 1 422 ? 1.058 -57.906 -5.656 1 69.62 422 GLY B N 1
ATOM 9048 C CA . GLY B 1 422 ? 1.61 -58.938 -6.512 1 69.62 422 GLY B CA 1
ATOM 9049 C C . GLY B 1 422 ? 2.713 -59.75 -5.844 1 69.62 422 GLY B C 1
ATOM 9050 O O . GLY B 1 422 ? 3.234 -59.344 -4.805 1 69.62 422 GLY B O 1
ATOM 9051 N N . GLY B 1 423 ? 2.846 -61.094 -6.176 1 55.84 423 GLY B N 1
ATOM 9052 C CA . GLY B 1 423 ? 3.873 -61.969 -5.641 1 55.84 423 GLY B CA 1
ATOM 9053 C C . GLY B 1 423 ? 5.273 -61.375 -5.766 1 55.84 423 GLY B C 1
ATOM 9054 O O . GLY B 1 423 ? 5.449 -60.25 -6.238 1 55.84 423 GLY B O 1
ATOM 9055 N N . PRO B 1 424 ? 6.277 -62.062 -5.227 1 56.09 424 PRO B N 1
ATOM 9056 C CA . PRO B 1 424 ? 7.684 -61.656 -5.32 1 56.09 424 PRO B CA 1
ATOM 9057 C C . PRO B 1 424 ? 8.094 -61.25 -6.738 1 56.09 424 PRO B C 1
ATOM 9059 O O . PRO B 1 424 ? 7.789 -62 -7.695 1 56.09 424 PRO B O 1
ATOM 9062 N N . GLY B 1 425 ? 8.625 -60.094 -7.039 1 55.94 425 GLY B N 1
ATOM 9063 C CA . GLY B 1 425 ? 9.078 -59.625 -8.336 1 55.94 425 GLY B CA 1
ATOM 9064 C C . GLY B 1 425 ? 8.094 -58.688 -9.016 1 55.94 425 GLY B C 1
ATOM 9065 O O . GLY B 1 425 ? 8.438 -58.031 -10.008 1 55.94 425 GLY B O 1
ATOM 9066 N N . ASN B 1 426 ? 6.93 -58.812 -8.422 1 62.53 426 ASN B N 1
ATOM 9067 C CA . ASN B 1 426 ? 5.906 -57.938 -8.992 1 62.53 426 ASN B CA 1
ATOM 9068 C C . ASN B 1 426 ? 5.66 -56.719 -8.109 1 62.53 426 ASN B C 1
ATOM 9070 O O . ASN B 1 426 ? 5.09 -56.844 -7.02 1 62.53 426 ASN B O 1
ATOM 9074 N N . TYR B 1 427 ? 6.094 -55.625 -8.484 1 74.81 427 TYR B N 1
ATOM 9075 C CA . TYR B 1 427 ? 6.07 -54.406 -7.672 1 74.81 427 TYR B CA 1
ATOM 9076 C C . TYR B 1 427 ? 4.746 -53.656 -7.824 1 74.81 427 TYR B C 1
ATOM 9078 O O . TYR B 1 427 ? 4.684 -52.438 -7.648 1 74.81 427 TYR B O 1
ATOM 9086 N N . TYR B 1 428 ? 3.68 -54.469 -8.141 1 84.12 428 TYR B N 1
ATOM 9087 C CA . TYR B 1 428 ? 2.395 -53.812 -8.289 1 84.12 428 TYR B CA 1
ATOM 9088 C C . TYR B 1 428 ? 1.474 -54.125 -7.113 1 84.12 428 TYR B C 1
ATOM 9090 O O . TYR B 1 428 ? 1.667 -55.125 -6.418 1 84.12 428 TYR B O 1
ATOM 9098 N N . SER B 1 429 ? 0.586 -53.281 -6.793 1 90 429 SER B N 1
ATOM 9099 C CA . SER B 1 429 ? -0.487 -53.438 -5.816 1 90 429 SER B CA 1
ATOM 9100 C C . SER B 1 429 ? -1.854 -53.219 -6.457 1 90 429 SER B C 1
ATOM 9102 O O . SER B 1 429 ? -2.025 -52.344 -7.281 1 90 429 SER B O 1
ATOM 9104 N N . GLN B 1 430 ? -2.686 -54.188 -6.121 1 92.62 430 GLN B N 1
ATOM 9105 C CA . GLN B 1 430 ? -4.059 -54.062 -6.594 1 92.62 430 GLN B CA 1
ATOM 9106 C C . GLN B 1 430 ? -4.977 -53.562 -5.477 1 92.62 430 GLN B C 1
ATOM 9108 O O . GLN B 1 430 ? -4.855 -54 -4.328 1 92.62 430 GLN B O 1
ATOM 9113 N N . PHE B 1 431 ? -5.848 -52.656 -5.805 1 95.75 431 PHE B N 1
ATOM 9114 C CA . PHE B 1 431 ? -6.809 -52.156 -4.84 1 95.75 431 PHE B CA 1
ATOM 9115 C C . PHE B 1 431 ? -8.234 -52.281 -5.371 1 95.75 431 PHE B C 1
ATOM 9117 O O . PHE B 1 431 ? -8.453 -52.219 -6.582 1 95.75 431 PHE B O 1
ATOM 9124 N N . ASN B 1 432 ? -9.133 -52.5 -4.504 1 96.56 432 ASN B N 1
ATOM 9125 C CA . ASN B 1 432 ? -10.57 -52.469 -4.777 1 96.56 432 ASN B CA 1
ATOM 9126 C C . ASN B 1 432 ? -11.344 -51.812 -3.652 1 96.56 432 ASN B C 1
ATOM 9128 O O . ASN B 1 432 ? -11.523 -52.375 -2.58 1 96.56 432 ASN B O 1
ATOM 9132 N N . CYS B 1 433 ? -11.789 -50.625 -3.914 1 96.94 433 CYS B N 1
ATOM 9133 C CA . CYS B 1 433 ? -12.461 -49.875 -2.885 1 96.94 433 CYS B CA 1
ATOM 9134 C C . CYS B 1 433 ? -13.977 -49.906 -3.074 1 96.94 433 CYS B C 1
ATOM 9136 O O . CYS B 1 433 ? -14.734 -49.688 -2.127 1 96.94 433 CYS B O 1
ATOM 9138 N N . SER B 1 434 ? -14.438 -50 -4.305 1 96.25 434 SER B N 1
ATOM 9139 C CA . SER B 1 434 ? -15.852 -50.094 -4.656 1 96.25 434 SER B CA 1
ATOM 9140 C C . SER B 1 434 ? -16.031 -50.875 -5.953 1 96.25 434 SER B C 1
ATOM 9142 O O . SER B 1 434 ? -15.078 -51.438 -6.492 1 96.25 434 SER B O 1
ATOM 9144 N N . GLU B 1 435 ? -17.234 -50.938 -6.43 1 92.88 435 GLU B N 1
ATOM 9145 C CA . GLU B 1 435 ? -17.547 -51.656 -7.656 1 92.88 435 GLU B CA 1
ATOM 9146 C C . GLU B 1 435 ? -16.797 -51.062 -8.852 1 92.88 435 GLU B C 1
ATOM 9148 O O . GLU B 1 435 ? -16.375 -51.812 -9.742 1 92.88 435 GLU B O 1
ATOM 9153 N N . ASN B 1 436 ? -16.609 -49.781 -8.828 1 93.06 436 ASN B N 1
ATOM 9154 C CA . ASN B 1 436 ? -16.047 -49.156 -10.023 1 93.06 436 ASN B CA 1
ATOM 9155 C C . ASN B 1 436 ? -14.711 -48.469 -9.727 1 93.06 436 ASN B C 1
ATOM 9157 O O . ASN B 1 436 ? -14.031 -48.031 -10.641 1 93.06 436 ASN B O 1
ATOM 9161 N N . PHE B 1 437 ? -14.367 -48.438 -8.453 1 96 437 PHE B N 1
ATOM 9162 C CA . PHE B 1 437 ? -13.078 -47.812 -8.117 1 96 437 PHE B CA 1
ATOM 9163 C C . PHE B 1 437 ? -12.07 -48.875 -7.707 1 96 437 PHE B C 1
ATOM 9165 O O . PHE B 1 437 ? -11.961 -49.219 -6.523 1 96 437 PHE B O 1
ATOM 9172 N N . TRP B 1 438 ? -11.406 -49.375 -8.656 1 95.75 438 TRP B N 1
ATOM 9173 C CA . TRP B 1 438 ? -10.383 -50.406 -8.5 1 95.75 438 TRP B CA 1
ATOM 9174 C C . TRP B 1 438 ? -9.266 -50.219 -9.516 1 95.75 438 TRP B C 1
ATOM 9176 O O . TRP B 1 438 ? -9.383 -49.406 -10.438 1 95.75 438 TRP B O 1
ATOM 9186 N N . GLY B 1 439 ? -8.148 -50.875 -9.344 1 94.06 439 GLY B N 1
ATOM 9187 C CA . GLY B 1 439 ? -7.047 -50.75 -10.281 1 94.06 439 GLY B CA 1
ATOM 9188 C C . GLY B 1 439 ? -5.75 -51.344 -9.773 1 94.06 439 GLY B C 1
ATOM 9189 O O . GLY B 1 439 ? -5.758 -52.125 -8.805 1 94.06 439 GLY B O 1
ATOM 9190 N N . VAL B 1 440 ? -4.703 -51.125 -10.516 1 90.06 440 VAL B N 1
ATOM 9191 C CA . VAL B 1 440 ? -3.387 -51.656 -10.195 1 90.06 440 VAL B CA 1
ATOM 9192 C C . VAL B 1 440 ? -2.354 -50.531 -10.195 1 90.06 440 VAL B C 1
ATOM 9194 O O . VAL B 1 440 ? -2.174 -49.844 -11.203 1 90.06 440 VAL B O 1
ATOM 9197 N N . LEU B 1 441 ? -1.772 -50.344 -9.062 1 88.88 441 LEU B N 1
ATOM 9198 C CA . LEU B 1 441 ? -0.661 -49.406 -8.977 1 88.88 441 LEU B CA 1
ATOM 9199 C C . LEU B 1 441 ? 0.671 -50.094 -9.188 1 88.88 441 LEU B C 1
ATOM 9201 O O . LEU B 1 441 ? 0.854 -51.25 -8.734 1 88.88 441 LEU B O 1
ATOM 9205 N N . GLY B 1 442 ? 1.577 -49.438 -9.844 1 81.88 442 GLY B N 1
ATOM 9206 C CA . GLY B 1 442 ? 2.887 -50 -10.102 1 81.88 442 GLY B CA 1
ATOM 9207 C C . GLY B 1 442 ? 3.018 -50.562 -11.5 1 81.88 442 GLY B C 1
ATOM 9208 O O . GLY B 1 442 ? 4.125 -50.844 -11.961 1 81.88 442 GLY B O 1
ATOM 9209 N N . LYS B 1 443 ? 1.901 -50.719 -12.125 1 78.56 443 LYS B N 1
ATOM 9210 C CA . LYS B 1 443 ? 1.906 -51.156 -13.508 1 78.56 443 LYS B CA 1
ATOM 9211 C C . LYS B 1 443 ? 1.584 -50.031 -14.469 1 78.56 443 LYS B C 1
ATOM 9213 O O . LYS B 1 443 ? 0.598 -49.312 -14.281 1 78.56 443 LYS B O 1
ATOM 9218 N N . SER B 1 444 ? 2.502 -49.812 -15.461 1 74.56 444 SER B N 1
ATOM 9219 C CA . SER B 1 444 ? 2.236 -48.812 -16.469 1 74.56 444 SER B CA 1
ATOM 9220 C C . SER B 1 444 ? 1.062 -49.188 -17.359 1 74.56 444 SER B C 1
ATOM 9222 O O . SER B 1 444 ? 0.852 -50.375 -17.641 1 74.56 444 SER B O 1
ATOM 9224 N N . PRO B 1 445 ? 0.366 -48.156 -17.734 1 73.88 445 PRO B N 1
ATOM 9225 C CA . PRO B 1 445 ? -0.712 -48.5 -18.672 1 73.88 445 PRO B CA 1
ATOM 9226 C C . PRO B 1 445 ? -0.193 -48.969 -20.016 1 73.88 445 PRO B C 1
ATOM 9228 O O . PRO B 1 445 ? 0.942 -48.688 -20.391 1 73.88 445 PRO B O 1
ATOM 9231 N N . ASN B 1 446 ? -1.024 -49.75 -20.672 1 70.56 446 ASN B N 1
ATOM 9232 C CA . ASN B 1 446 ? -0.66 -50.188 -22.016 1 70.56 446 ASN B CA 1
ATOM 9233 C C . ASN B 1 446 ? -0.693 -49.062 -23.016 1 70.56 446 ASN B C 1
ATOM 9235 O O . ASN B 1 446 ? -1.702 -48.375 -23.141 1 70.56 446 ASN B O 1
ATOM 9239 N N . VAL B 1 447 ? 0.551 -48.781 -23.594 1 63.53 447 VAL B N 1
ATOM 9240 C CA . VAL B 1 447 ? 0.621 -47.719 -24.578 1 63.53 447 VAL B CA 1
ATOM 9241 C C . VAL B 1 447 ? 1.102 -48.281 -25.922 1 63.53 447 VAL B C 1
ATOM 9243 O O . VAL B 1 447 ? 1.926 -49.219 -25.938 1 63.53 447 VAL B O 1
ATOM 9246 N N . SER B 1 448 ? 0.41 -47.812 -26.984 1 60.22 448 SER B N 1
ATOM 9247 C CA . SER B 1 448 ? 0.865 -48.188 -28.328 1 60.22 448 SER B CA 1
ATOM 9248 C C . SER B 1 448 ? 2.211 -47.531 -28.641 1 60.22 448 SER B C 1
ATOM 9250 O O . SER B 1 448 ? 2.703 -46.719 -27.875 1 60.22 448 SER B O 1
ATOM 9252 N N . ASP B 1 449 ? 2.746 -47.938 -29.719 1 55.22 449 ASP B N 1
ATOM 9253 C CA . ASP B 1 449 ? 4.016 -47.406 -30.203 1 55.22 449 ASP B CA 1
ATOM 9254 C C . ASP B 1 449 ? 3.922 -45.906 -30.406 1 55.22 449 ASP B C 1
ATOM 9256 O O . ASP B 1 449 ? 4.922 -45.188 -30.312 1 55.22 449 ASP B O 1
ATOM 9260 N N . THR B 1 450 ? 2.67 -45.469 -30.672 1 52.34 450 THR B N 1
ATOM 9261 C CA . THR B 1 450 ? 2.482 -44.062 -30.953 1 52.34 450 THR B CA 1
ATOM 9262 C C . THR B 1 450 ? 2.18 -43.281 -29.672 1 52.34 450 THR B C 1
ATOM 9264 O O . THR B 1 450 ? 1.929 -42.094 -29.719 1 52.34 450 THR B O 1
ATOM 9267 N N . GLY B 1 451 ? 2.238 -44.094 -28.625 1 56.5 451 GLY B N 1
ATOM 9268 C CA . GLY B 1 451 ? 2.031 -43.438 -27.344 1 56.5 451 GLY B CA 1
ATOM 9269 C C . GLY B 1 451 ? 0.567 -43.312 -26.969 1 56.5 451 GLY B C 1
ATOM 9270 O O . GLY B 1 451 ? 0.218 -42.594 -26.031 1 56.5 451 GLY B O 1
ATOM 9271 N N . MET B 1 452 ? -0.306 -44.062 -27.734 1 59.41 452 MET B N 1
ATOM 9272 C CA . MET B 1 452 ? -1.734 -44 -27.438 1 59.41 452 MET B CA 1
ATOM 9273 C C . MET B 1 452 ? -2.121 -45.062 -26.422 1 59.41 452 MET B C 1
ATOM 9275 O O . MET B 1 452 ? -1.574 -46.188 -26.438 1 59.41 452 MET B O 1
ATOM 9279 N N . LEU B 1 453 ? -3.01 -44.688 -25.484 1 62.19 453 LEU B N 1
ATOM 9280 C CA . LEU B 1 453 ? -3.514 -45.688 -24.531 1 62.19 453 LEU B CA 1
ATOM 9281 C C . LEU B 1 453 ? -4.348 -46.75 -25.234 1 62.19 453 LEU B C 1
ATOM 9283 O O . LEU B 1 453 ? -5.184 -46.438 -26.078 1 62.19 453 LEU B O 1
ATOM 9287 N N . VAL B 1 454 ? -3.961 -48 -25.094 1 63.31 454 VAL B N 1
ATOM 9288 C CA . VAL B 1 454 ? -4.723 -49.125 -25.641 1 63.31 454 VAL B CA 1
ATOM 9289 C C . VAL B 1 454 ? -5.477 -49.844 -24.516 1 63.31 454 VAL B C 1
ATOM 9291 O O . VAL B 1 454 ? -5.273 -49.562 -23.344 1 63.31 454 VAL B O 1
ATOM 9294 N N . ASP B 1 455 ? -6.359 -50.688 -24.844 1 67.44 455 ASP B N 1
ATOM 9295 C CA . ASP B 1 455 ? -7.172 -51.406 -23.875 1 67.44 455 ASP B CA 1
ATOM 9296 C C . ASP B 1 455 ? -6.301 -52.062 -22.812 1 67.44 455 ASP B C 1
ATOM 9298 O O . ASP B 1 455 ? -5.293 -52.688 -23.125 1 67.44 455 ASP B O 1
ATOM 9302 N N . ASP B 1 456 ? -6.605 -51.719 -21.531 1 77.5 456 ASP B N 1
ATOM 9303 C CA . ASP B 1 456 ? -5.859 -52.219 -20.375 1 77.5 456 ASP B CA 1
ATOM 9304 C C . ASP B 1 456 ? -6.801 -52.75 -19.312 1 77.5 456 ASP B C 1
ATOM 9306 O O . ASP B 1 456 ? -7.582 -52 -18.719 1 77.5 456 ASP B O 1
ATOM 9310 N N . SER B 1 457 ? -6.727 -54 -19.078 1 80.94 457 SER B N 1
ATOM 9311 C CA . SER B 1 457 ? -7.605 -54.656 -18.125 1 80.94 457 SER B CA 1
ATOM 9312 C C . SER B 1 457 ? -7.32 -54.219 -16.688 1 80.94 457 SER B C 1
ATOM 9314 O O . SER B 1 457 ? -8.125 -54.438 -15.789 1 80.94 457 SER B O 1
ATOM 9316 N N . SER B 1 458 ? -6.25 -53.562 -16.453 1 83.19 458 SER B N 1
ATOM 9317 C CA . SER B 1 458 ? -5.887 -53.125 -15.117 1 83.19 458 SER B CA 1
ATOM 9318 C C . SER B 1 458 ? -6.477 -51.75 -14.805 1 83.19 458 SER B C 1
ATOM 9320 O O . SER B 1 458 ? -6.301 -51.219 -13.703 1 83.19 458 SER B O 1
ATOM 9322 N N . VAL B 1 459 ? -7.172 -51.156 -15.75 1 85.12 459 VAL B N 1
ATOM 9323 C CA . VAL B 1 459 ? -7.797 -49.844 -15.57 1 85.12 459 VAL B CA 1
ATOM 9324 C C . VAL B 1 459 ? -9.312 -49.969 -15.711 1 85.12 459 VAL B C 1
ATOM 9326 O O . VAL B 1 459 ? -9.805 -50.531 -16.688 1 85.12 459 VAL B O 1
ATOM 9329 N N . PRO B 1 460 ? -10.023 -49.531 -14.68 1 85.56 460 PRO B N 1
ATOM 9330 C CA . PRO B 1 460 ? -11.484 -49.594 -14.805 1 85.56 460 PRO B CA 1
ATOM 9331 C C . PRO B 1 460 ? -12.023 -48.719 -15.938 1 85.56 460 PRO B C 1
ATOM 9333 O O . PRO B 1 460 ? -11.328 -47.844 -16.422 1 85.56 460 PRO B O 1
ATOM 9336 N N . PRO B 1 461 ? -13.273 -49.094 -16.266 1 78.94 461 PRO B N 1
ATOM 9337 C CA . PRO B 1 461 ? -13.891 -48.219 -17.281 1 78.94 461 PRO B CA 1
ATOM 9338 C C . PRO B 1 461 ? -13.914 -46.75 -16.859 1 78.94 461 PRO B C 1
ATOM 9340 O O . PRO B 1 461 ? -14.234 -46.438 -15.703 1 78.94 461 PRO B O 1
ATOM 9343 N N . LEU B 1 462 ? -13.562 -45.812 -17.641 1 79.88 462 LEU B N 1
ATOM 9344 C CA . LEU B 1 462 ? -13.555 -44.375 -17.438 1 79.88 462 LEU B CA 1
ATOM 9345 C C . LEU B 1 462 ? -12.469 -43.969 -16.453 1 79.88 462 LEU B C 1
ATOM 9347 O O . LEU B 1 462 ? -12.477 -42.844 -15.945 1 79.88 462 LEU B O 1
ATOM 9351 N N . GLY B 1 463 ? -11.57 -44.969 -16.109 1 82.31 463 GLY B N 1
ATOM 9352 C CA . GLY B 1 463 ? -10.414 -44.625 -15.289 1 82.31 463 GLY B CA 1
ATOM 9353 C C . GLY B 1 463 ? -9.297 -43.969 -16.062 1 82.31 463 GLY B C 1
ATOM 9354 O O . GLY B 1 463 ? -9.078 -44.281 -17.234 1 82.31 463 GLY B O 1
ATOM 9355 N N . PHE B 1 464 ? -8.664 -43.031 -15.352 1 80 464 PHE B N 1
ATOM 9356 C CA . PHE B 1 464 ? -7.512 -42.344 -15.922 1 80 464 PHE B CA 1
ATOM 9357 C C . PHE B 1 464 ? -6.215 -42.812 -15.281 1 80 464 PHE B C 1
ATOM 9359 O O . PHE B 1 464 ? -6.102 -42.844 -14.047 1 80 464 PHE B O 1
ATOM 9366 N N . LYS B 1 465 ? -5.312 -43.344 -16.078 1 79.31 465 LYS B N 1
ATOM 9367 C CA . LYS B 1 465 ? -4.016 -43.812 -15.602 1 79.31 465 LYS B CA 1
ATOM 9368 C C . LYS B 1 465 ? -2.896 -43.438 -16.562 1 79.31 465 LYS B C 1
ATOM 9370 O O . LYS B 1 465 ? -2.834 -43.906 -17.688 1 79.31 465 LYS B O 1
ATOM 9375 N N . ARG B 1 466 ? -2.053 -42.531 -16.281 1 65.31 466 ARG B N 1
ATOM 9376 C CA . ARG B 1 466 ? -0.979 -42.062 -17.156 1 65.31 466 ARG B CA 1
ATOM 9377 C C . ARG B 1 466 ? 0.341 -42.75 -16.797 1 65.31 466 ARG B C 1
ATOM 9379 O O . ARG B 1 466 ? 1.25 -42.812 -17.625 1 65.31 466 ARG B O 1
ATOM 9386 N N . GLY B 1 467 ? 0.349 -43.219 -15.68 1 70.38 467 GLY B N 1
ATOM 9387 C CA . GLY B 1 467 ? 1.568 -43.875 -15.227 1 70.38 467 GLY B CA 1
ATOM 9388 C C . GLY B 1 467 ? 1.32 -44.938 -14.172 1 70.38 467 GLY B C 1
ATOM 9389 O O . GLY B 1 467 ? 0.171 -45.219 -13.836 1 70.38 467 GLY B O 1
ATOM 9390 N N . ALA B 1 468 ? 2.34 -45.375 -13.812 1 77.38 468 ALA B N 1
ATOM 9391 C CA . ALA B 1 468 ? 2.24 -46.5 -12.875 1 77.38 468 ALA B CA 1
ATOM 9392 C C . ALA B 1 468 ? 1.861 -46 -11.484 1 77.38 468 ALA B C 1
ATOM 9394 O O . ALA B 1 468 ? 1.385 -46.781 -10.656 1 77.38 468 ALA B O 1
ATOM 9395 N N . ALA B 1 469 ? 1.994 -44.688 -11.25 1 82.12 469 ALA B N 1
ATOM 9396 C CA . ALA B 1 469 ? 1.952 -44.25 -9.859 1 82.12 469 ALA B CA 1
ATOM 9397 C C . ALA B 1 469 ? 0.646 -43.531 -9.547 1 82.12 469 ALA B C 1
ATOM 9399 O O . ALA B 1 469 ? 0.376 -43.188 -8.398 1 82.12 469 ALA B O 1
ATOM 9400 N N . LEU B 1 470 ? -0.18 -43.281 -10.57 1 87.19 470 LEU B N 1
ATOM 9401 C CA . LEU B 1 470 ? -1.365 -42.469 -10.336 1 87.19 470 LEU B CA 1
ATOM 9402 C C . LEU B 1 470 ? -2.537 -42.969 -11.18 1 87.19 470 LEU B C 1
ATOM 9404 O O . LEU B 1 470 ? -2.379 -43.219 -12.375 1 87.19 470 LEU B O 1
ATOM 9408 N N . GLN B 1 471 ? -3.588 -43.094 -10.57 1 88.25 471 GLN B N 1
ATOM 9409 C CA . GLN B 1 471 ? -4.863 -43.406 -11.211 1 88.25 471 GLN B CA 1
ATOM 9410 C C . GLN B 1 471 ? -6.008 -42.625 -10.562 1 88.25 471 GLN B C 1
ATOM 9412 O O . GLN B 1 471 ? -6.047 -42.469 -9.344 1 88.25 471 GLN B O 1
ATOM 9417 N N . TYR B 1 472 ? -6.926 -42.156 -11.336 1 90.12 472 TYR B N 1
ATOM 9418 C CA . TYR B 1 472 ? -8.086 -41.438 -10.781 1 90.12 472 TYR B CA 1
ATOM 9419 C C . TYR B 1 472 ? -9.305 -41.625 -11.672 1 90.12 472 TYR B C 1
ATOM 9421 O O . TYR B 1 472 ? -9.188 -42.062 -12.828 1 90.12 472 TYR B O 1
ATOM 9429 N N . SER B 1 473 ? -10.414 -41.375 -11.188 1 88.88 473 SER B N 1
ATOM 9430 C CA . SER B 1 473 ? -11.695 -41.438 -11.898 1 88.88 473 SER B CA 1
ATOM 9431 C C . SER B 1 473 ? -12.734 -40.531 -11.242 1 88.88 473 SER B C 1
ATOM 9433 O O . SER B 1 473 ? -12.594 -40.156 -10.07 1 88.88 473 SER B O 1
ATOM 9435 N N . PHE B 1 474 ? -13.758 -40.281 -12.008 1 91 474 PHE B N 1
ATOM 9436 C CA . PHE B 1 474 ? -14.812 -39.375 -11.523 1 91 474 PHE B CA 1
ATOM 9437 C C . PHE B 1 474 ? -16.078 -40.188 -11.219 1 91 474 PHE B C 1
ATOM 9439 O O . PHE B 1 474 ? -16.406 -41.156 -11.922 1 91 474 PHE B O 1
ATOM 9446 N N . TYR B 1 475 ? -16.812 -39.656 -10.227 1 92.12 475 TYR B N 1
ATOM 9447 C CA . TYR B 1 475 ? -18 -40.406 -9.773 1 92.12 475 TYR B CA 1
ATOM 9448 C C . TYR B 1 475 ? -19.125 -39.438 -9.43 1 92.12 475 TYR B C 1
ATOM 9450 O O . TYR B 1 475 ? -18.906 -38.281 -9.148 1 92.12 475 TYR B O 1
ATOM 9458 N N . MET B 1 476 ? -20.375 -40 -9.352 1 91.62 476 MET B N 1
ATOM 9459 C CA . MET B 1 476 ? -21.578 -39.219 -9.039 1 91.62 476 MET B CA 1
ATOM 9460 C C . MET B 1 476 ? -21.891 -39.281 -7.547 1 91.62 476 MET B C 1
ATOM 9462 O O . MET B 1 476 ? -22.672 -38.5 -7.039 1 91.62 476 MET B O 1
ATOM 9466 N N . ASP B 1 477 ? -21.188 -40.219 -6.828 1 93.94 477 ASP B N 1
ATOM 9467 C CA . ASP B 1 477 ? -21.562 -40.438 -5.438 1 93.94 477 ASP B CA 1
ATOM 9468 C C . ASP B 1 477 ? -20.344 -40.531 -4.539 1 93.94 477 ASP B C 1
ATOM 9470 O O . ASP B 1 477 ? -19.234 -40.812 -5.012 1 93.94 477 ASP B O 1
ATOM 9474 N N . LYS B 1 478 ? -20.578 -40.344 -3.258 1 94.5 478 LYS B N 1
ATOM 9475 C CA . LYS B 1 478 ? -19.516 -40.375 -2.258 1 94.5 478 LYS B CA 1
ATOM 9476 C C . LYS B 1 478 ? -18.891 -41.75 -2.139 1 94.5 478 LYS B C 1
ATOM 9478 O O . LYS B 1 478 ? -17.703 -41.875 -1.834 1 94.5 478 LYS B O 1
ATOM 9483 N N . GLY B 1 479 ? -19.641 -42.75 -2.385 1 95.38 479 GLY B N 1
ATOM 9484 C CA . GLY B 1 479 ? -19.156 -44.125 -2.281 1 95.38 479 GLY B CA 1
ATOM 9485 C C . GLY B 1 479 ? -18.281 -44.531 -3.455 1 95.38 479 GLY B C 1
ATOM 9486 O O . GLY B 1 479 ? -17.734 -45.625 -3.471 1 95.38 479 GLY B O 1
ATOM 9487 N N . LEU B 1 480 ? -18.125 -43.75 -4.465 1 96.62 480 LEU B N 1
ATOM 9488 C CA . LEU B 1 480 ? -17.312 -43.969 -5.656 1 96.62 480 LEU B CA 1
ATOM 9489 C C . LEU B 1 480 ? -17.781 -45.219 -6.395 1 96.62 480 LEU B C 1
ATOM 9491 O O . LEU B 1 480 ? -16.969 -46.031 -6.844 1 96.62 480 LEU B O 1
ATOM 9495 N N . SER B 1 481 ? -19.078 -45.375 -6.508 1 94.19 481 SER B N 1
ATOM 9496 C CA . SER B 1 481 ? -19.641 -46.562 -7.105 1 94.19 481 SER B CA 1
ATOM 9497 C C . SER B 1 481 ? -20.312 -46.25 -8.445 1 94.19 481 SER B C 1
ATOM 9499 O O . SER B 1 481 ? -20.438 -47.156 -9.297 1 94.19 481 SER B O 1
ATOM 9501 N N . ILE B 1 482 ? -20.797 -45.062 -8.625 1 90.69 482 ILE B N 1
ATOM 9502 C CA . ILE B 1 482 ? -21.469 -44.656 -9.859 1 90.69 482 ILE B CA 1
ATOM 9503 C C . ILE B 1 482 ? -20.562 -43.75 -10.672 1 90.69 482 ILE B C 1
ATOM 9505 O O . ILE B 1 482 ? -20.281 -42.625 -10.266 1 90.69 482 ILE B O 1
ATOM 9509 N N . ASN B 1 483 ? -20.141 -44.281 -11.812 1 88.5 483 ASN B N 1
ATOM 9510 C CA . ASN B 1 483 ? -19.203 -43.531 -12.648 1 88.5 483 ASN B CA 1
ATOM 9511 C C . ASN B 1 483 ? -19.812 -42.25 -13.172 1 88.5 483 ASN B C 1
ATOM 9513 O O . ASN B 1 483 ? -21.016 -42.188 -13.477 1 88.5 483 ASN B O 1
ATOM 9517 N N . TYR B 1 484 ? -19.031 -41.25 -13.18 1 84.75 484 TYR B N 1
ATOM 9518 C CA . TYR B 1 484 ? -19.359 -40 -13.891 1 84.75 484 TYR B CA 1
ATOM 9519 C C . TYR B 1 484 ? -18.812 -40.031 -15.312 1 84.75 484 TYR B C 1
ATOM 9521 O O . TYR B 1 484 ? -17.594 -39.938 -15.508 1 84.75 484 TYR B O 1
ATOM 9529 N N . ASP B 1 485 ? -19.656 -40.312 -16.281 1 70.81 485 ASP B N 1
ATOM 9530 C CA . ASP B 1 485 ? -19.203 -40.375 -17.672 1 70.81 485 ASP B CA 1
ATOM 9531 C C . ASP B 1 485 ? -19.156 -38.969 -18.297 1 70.81 485 ASP B C 1
ATOM 9533 O O . ASP B 1 485 ? -20.125 -38.531 -18.922 1 70.81 485 ASP B O 1
ATOM 9537 N N . SER B 1 486 ? -18.062 -38.375 -18 1 58.66 486 SER B N 1
ATOM 9538 C CA . SER B 1 486 ? -17.844 -37.031 -18.516 1 58.66 486 SER B CA 1
ATOM 9539 C C . SER B 1 486 ? -17.484 -37.062 -20 1 58.66 486 SER B C 1
ATOM 9541 O O . SER B 1 486 ? -17.578 -36.031 -20.688 1 58.66 486 SER B O 1
ATOM 9543 N N . SER B 1 487 ? -16.984 -38.156 -20.531 1 55.47 487 SER B N 1
ATOM 9544 C CA . SER B 1 487 ? -16.406 -38.25 -21.875 1 55.47 487 SER B CA 1
ATOM 9545 C C . SER B 1 487 ? -17.438 -38.781 -22.859 1 55.47 487 SER B C 1
ATOM 9547 O O . SER B 1 487 ? -17.25 -38.656 -24.078 1 55.47 487 SER B O 1
ATOM 9549 N N . GLY B 1 488 ? -18.578 -39.031 -22.422 1 55.06 488 GLY B N 1
ATOM 9550 C CA . GLY B 1 488 ? -19.594 -39.656 -23.25 1 55.06 488 GLY B CA 1
ATOM 9551 C C . GLY B 1 488 ? -19.203 -41.031 -23.75 1 55.06 488 GLY B C 1
ATOM 9552 O O . GLY B 1 488 ? -19.781 -41.531 -24.734 1 55.06 488 GLY B O 1
ATOM 9553 N N . SER B 1 489 ? -18.078 -41.594 -23.25 1 49.12 489 SER B N 1
ATOM 9554 C CA . SER B 1 489 ? -17.547 -42.875 -23.781 1 49.12 489 SER B CA 1
ATOM 9555 C C . SER B 1 489 ? -18.5 -44.031 -23.5 1 49.12 489 SER B C 1
ATOM 9557 O O . SER B 1 489 ? -18.531 -45 -24.25 1 49.12 489 SER B O 1
ATOM 9559 N N . LEU B 1 490 ? -19.094 -44.031 -22.375 1 42.69 490 LEU B N 1
ATOM 9560 C CA . LEU B 1 490 ? -20 -45.125 -22.031 1 42.69 490 LEU B CA 1
ATOM 9561 C C . LEU B 1 490 ? -21.422 -44.844 -22.531 1 42.69 490 LEU B C 1
ATOM 9563 O O . LEU B 1 490 ? -22.344 -45.594 -22.234 1 42.69 490 LEU B O 1
ATOM 9567 N N . GLY B 1 491 ? -21.562 -43.781 -23.359 1 44.72 491 GLY B N 1
ATOM 9568 C CA . GLY B 1 491 ? -22.844 -43.25 -23.781 1 44.72 491 GLY B CA 1
ATOM 9569 C C . GLY B 1 491 ? -22.906 -41.75 -23.828 1 44.72 491 GLY B C 1
ATOM 9570 O O . GLY B 1 491 ? -21.859 -41.062 -23.844 1 44.72 491 GLY B O 1
ATOM 9571 N N . PRO B 1 492 ? -24.141 -41.25 -23.953 1 48.41 492 PRO B N 1
ATOM 9572 C CA . PRO B 1 492 ? -24.281 -39.781 -24.062 1 48.41 492 PRO B CA 1
ATOM 9573 C C . PRO B 1 492 ? -23.734 -39.031 -22.859 1 48.41 492 PRO B C 1
ATOM 9575 O O . PRO B 1 492 ? -23.75 -39.562 -21.75 1 48.41 492 PRO B O 1
ATOM 9578 N N . PHE B 1 493 ? -22.984 -38.062 -23.141 1 62.75 493 PHE B N 1
ATOM 9579 C CA . PHE B 1 493 ? -22.578 -37.094 -22.094 1 62.75 493 PHE B CA 1
ATOM 9580 C C . PHE B 1 493 ? -23.719 -36.875 -21.094 1 62.75 493 PHE B C 1
ATOM 9582 O O . PHE B 1 493 ? -24.891 -36.969 -21.453 1 62.75 493 PHE B O 1
ATOM 9589 N N . VAL B 1 494 ? -23.438 -36.906 -19.828 1 71.62 494 VAL B N 1
ATOM 9590 C CA . VAL B 1 494 ? -24.422 -36.625 -18.797 1 71.62 494 VAL B CA 1
ATOM 9591 C C . VAL B 1 494 ? -25.234 -35.406 -19.188 1 71.62 494 VAL B C 1
ATOM 9593 O O . VAL B 1 494 ? -24.688 -34.344 -19.516 1 71.62 494 VAL B O 1
ATOM 9596 N N . PRO B 1 495 ? -26.594 -35.688 -19.359 1 72.38 495 PRO B N 1
ATOM 9597 C CA . PRO B 1 495 ? -27.438 -34.531 -19.703 1 72.38 495 PRO B CA 1
ATOM 9598 C C . PRO B 1 495 ? -27.391 -33.406 -18.672 1 72.38 495 PRO B C 1
ATOM 9600 O O . PRO B 1 495 ? -27.062 -33.656 -17.5 1 72.38 495 PRO B O 1
ATOM 9603 N N . ASP B 1 496 ? -27.703 -32.312 -19.016 1 75.81 496 ASP B N 1
ATOM 9604 C CA . ASP B 1 496 ? -27.562 -31.094 -18.234 1 75.81 496 ASP B CA 1
ATOM 9605 C C . ASP B 1 496 ? -28.281 -31.219 -16.891 1 75.81 496 ASP B C 1
ATOM 9607 O O . ASP B 1 496 ? -27.734 -30.844 -15.844 1 75.81 496 ASP B O 1
ATOM 9611 N N . PRO B 1 497 ? -29.406 -31.766 -16.844 1 76.25 497 PRO B N 1
ATOM 9612 C CA . PRO B 1 497 ? -30.125 -31.844 -15.57 1 76.25 497 PRO B CA 1
ATOM 9613 C C . PRO B 1 497 ? -29.484 -32.812 -14.578 1 76.25 497 PRO B C 1
ATOM 9615 O O . PRO B 1 497 ? -29.766 -32.75 -13.383 1 76.25 497 PRO B O 1
ATOM 9618 N N . GLU B 1 498 ? -28.625 -33.625 -15.102 1 81.5 498 GLU B N 1
ATOM 9619 C CA . GLU B 1 498 ? -28.031 -34.656 -14.258 1 81.5 498 GLU B CA 1
ATOM 9620 C C . GLU B 1 498 ? -26.625 -34.219 -13.805 1 81.5 498 GLU B C 1
ATOM 9622 O O . GLU B 1 498 ? -25.984 -34.938 -13.039 1 81.5 498 GLU B O 1
ATOM 9627 N N . LEU B 1 499 ? -26.234 -33.125 -14.266 1 87.44 499 LEU B N 1
ATOM 9628 C CA . LEU B 1 499 ? -24.938 -32.656 -13.812 1 87.44 499 LEU B CA 1
ATOM 9629 C C . LEU B 1 499 ? -24.953 -32.375 -12.312 1 87.44 499 LEU B C 1
ATOM 9631 O O . LEU B 1 499 ? -25.922 -31.812 -11.789 1 87.44 499 LEU B O 1
ATOM 9635 N N . ILE B 1 500 ? -23.859 -32.75 -11.617 1 90.75 500 ILE B N 1
ATOM 9636 C CA . ILE B 1 500 ? -23.875 -32.688 -10.164 1 90.75 500 ILE B CA 1
ATOM 9637 C C . ILE B 1 500 ? -22.812 -31.703 -9.68 1 90.75 500 ILE B C 1
ATOM 9639 O O . ILE B 1 500 ? -21.844 -31.422 -10.391 1 90.75 500 ILE B O 1
ATOM 9643 N N . ASN B 1 501 ? -23 -31.312 -8.516 1 93.69 501 ASN B N 1
ATOM 9644 C CA . ASN B 1 501 ? -22.109 -30.5 -7.695 1 93.69 501 ASN B CA 1
ATOM 9645 C C . ASN B 1 501 ? -22.328 -30.75 -6.207 1 93.69 501 ASN B C 1
ATOM 9647 O O . ASN B 1 501 ? -23.344 -30.344 -5.645 1 93.69 501 ASN B O 1
ATOM 9651 N N . PRO B 1 502 ? -21.438 -31.406 -5.582 1 94.69 502 PRO B N 1
ATOM 9652 C CA . PRO B 1 502 ? -20.031 -31.672 -5.91 1 94.69 502 PRO B CA 1
ATOM 9653 C C . PRO B 1 502 ? -19.859 -32.875 -6.82 1 94.69 502 PRO B C 1
ATOM 9655 O O . PRO B 1 502 ? -20.75 -33.75 -6.895 1 94.69 502 PRO B O 1
ATOM 9658 N N . VAL B 1 503 ? -18.734 -32.875 -7.469 1 94 503 VAL B N 1
ATOM 9659 C CA . VAL B 1 503 ? -18.281 -34.031 -8.211 1 94 503 VAL B CA 1
ATOM 9660 C C . VAL B 1 503 ? -17.25 -34.812 -7.379 1 94 503 VAL B C 1
ATOM 9662 O O . VAL B 1 503 ? -16.375 -34.219 -6.746 1 94 503 VAL B O 1
ATOM 9665 N N . TYR B 1 504 ? -17.406 -36.156 -7.383 1 94.5 504 TYR B N 1
ATOM 9666 C CA . TYR B 1 504 ? -16.531 -36.969 -6.574 1 94.5 504 TYR B CA 1
ATOM 9667 C C . TYR B 1 504 ? -15.398 -37.562 -7.422 1 94.5 504 TYR B C 1
ATOM 9669 O O . TYR B 1 504 ? -15.594 -37.875 -8.602 1 94.5 504 TYR B O 1
ATOM 9677 N N . VAL B 1 505 ? -14.219 -37.656 -6.816 1 94.62 505 VAL B N 1
ATOM 9678 C CA . VAL B 1 505 ? -13.039 -38.156 -7.5 1 94.62 505 VAL B CA 1
ATOM 9679 C C . VAL B 1 505 ? -12.352 -39.219 -6.633 1 94.62 505 VAL B C 1
ATOM 9681 O O . VAL B 1 505 ? -12.086 -38.969 -5.453 1 94.62 505 VAL B O 1
ATOM 9684 N N . GLY B 1 506 ? -12.188 -40.344 -7.18 1 95.25 506 GLY B N 1
ATOM 9685 C CA . GLY B 1 506 ? -11.328 -41.344 -6.559 1 95.25 506 GLY B CA 1
ATOM 9686 C C . GLY B 1 506 ? -9.906 -41.312 -7.078 1 95.25 506 GLY B C 1
ATOM 9687 O O . GLY B 1 506 ? -9.68 -41.312 -8.289 1 95.25 506 GLY B O 1
ATOM 9688 N N . VAL B 1 507 ? -8.969 -41.188 -6.164 1 95 507 VAL B N 1
ATOM 9689 C CA . VAL B 1 507 ? -7.566 -41.094 -6.547 1 95 507 VAL B CA 1
ATOM 9690 C C . VAL B 1 507 ? -6.781 -42.25 -5.887 1 95 507 VAL B C 1
ATOM 9692 O O . VAL B 1 507 ? -6.945 -42.5 -4.695 1 95 507 VAL B O 1
ATOM 9695 N N . ALA B 1 508 ? -6.047 -42.938 -6.617 1 95.06 508 ALA B N 1
ATOM 9696 C CA . ALA B 1 508 ? -5.07 -43.906 -6.129 1 95.06 508 ALA B CA 1
ATOM 9697 C C . ALA B 1 508 ? -3.656 -43.531 -6.555 1 95.06 508 ALA B C 1
ATOM 9699 O O . ALA B 1 508 ? -3.42 -43.219 -7.719 1 95.06 508 ALA B O 1
ATOM 9700 N N . ALA B 1 509 ? -2.787 -43.5 -5.609 1 93.12 509 ALA B N 1
ATOM 9701 C CA . ALA B 1 509 ? -1.427 -43.062 -5.91 1 93.12 509 ALA B CA 1
ATOM 9702 C C . ALA B 1 509 ? -0.406 -43.844 -5.078 1 93.12 509 ALA B C 1
ATOM 9704 O O . ALA B 1 509 ? -0.765 -44.5 -4.098 1 93.12 509 ALA B O 1
ATOM 9705 N N . ARG B 1 510 ? 0.749 -43.812 -5.461 1 90.56 510 ARG B N 1
ATOM 9706 C CA . ARG B 1 510 ? 1.858 -44.469 -4.766 1 90.56 510 ARG B CA 1
ATOM 9707 C C . ARG B 1 510 ? 3.117 -43.625 -4.828 1 90.56 510 ARG B C 1
ATOM 9709 O O . ARG B 1 510 ? 3.33 -42.875 -5.797 1 90.56 510 ARG B O 1
ATOM 9716 N N . PHE B 1 511 ? 3.877 -43.625 -3.809 1 86.75 511 PHE B N 1
ATOM 9717 C CA . PHE B 1 511 ? 5.199 -43 -3.814 1 86.75 511 PHE B CA 1
ATOM 9718 C C . PHE B 1 511 ? 6.211 -43.906 -3.092 1 86.75 511 PHE B C 1
ATOM 9720 O O . PHE B 1 511 ? 5.832 -44.75 -2.297 1 86.75 511 PHE B O 1
ATOM 9727 N N . GLN B 1 512 ? 7.391 -43.656 -3.451 1 79.94 512 GLN B N 1
ATOM 9728 C CA . GLN B 1 512 ? 8.453 -44.438 -2.822 1 79.94 512 GLN B CA 1
ATOM 9729 C C . GLN B 1 512 ? 8.68 -44 -1.381 1 79.94 512 GLN B C 1
ATOM 9731 O O . GLN B 1 512 ? 8.562 -42.812 -1.068 1 79.94 512 GLN B O 1
ATOM 9736 N N . SER B 1 513 ? 9.039 -44.906 -0.604 1 77.06 513 SER B N 1
ATOM 9737 C CA . SER B 1 513 ? 9.289 -44.625 0.803 1 77.06 513 SER B CA 1
ATOM 9738 C C . SER B 1 513 ? 10.398 -43.594 0.961 1 77.06 513 SER B C 1
ATOM 9740 O O . SER B 1 513 ? 10.406 -42.812 1.931 1 77.06 513 SER B O 1
ATOM 9742 N N . THR B 1 514 ? 11.273 -43.438 -0.078 1 71.19 514 THR B N 1
ATOM 9743 C CA . THR B 1 514 ? 12.383 -42.5 -0.015 1 71.19 514 THR B CA 1
ATOM 9744 C C . THR B 1 514 ? 11.953 -41.125 -0.498 1 71.19 514 THR B C 1
ATOM 9746 O O . THR B 1 514 ? 12.688 -40.125 -0.339 1 71.19 514 THR B O 1
ATOM 9749 N N . ALA B 1 515 ? 10.773 -41.062 -1.079 1 76.06 515 ALA B N 1
ATOM 9750 C CA . ALA B 1 515 ? 10.289 -39.812 -1.614 1 76.06 515 ALA B CA 1
ATOM 9751 C C . ALA B 1 515 ? 9.523 -39 -0.556 1 76.06 515 ALA B C 1
ATOM 9753 O O . ALA B 1 515 ? 8.953 -37.969 -0.846 1 76.06 515 ALA B O 1
ATOM 9754 N N . GLN B 1 516 ? 9.664 -39.469 0.644 1 84.12 516 GLN B N 1
ATOM 9755 C CA . GLN B 1 516 ? 8.992 -38.781 1.742 1 84.12 516 GLN B CA 1
ATOM 9756 C C . GLN B 1 516 ? 9.828 -37.594 2.256 1 84.12 516 GLN B C 1
ATOM 9758 O O . GLN B 1 516 ? 11.016 -37.5 1.943 1 84.12 516 GLN B O 1
ATOM 9763 N N . ARG B 1 517 ? 9.102 -36.75 2.883 1 87.19 517 ARG B N 1
ATOM 9764 C CA . ARG B 1 517 ? 9.805 -35.656 3.547 1 87.19 517 ARG B CA 1
ATOM 9765 C C . ARG B 1 517 ? 10.836 -36.188 4.535 1 87.19 517 ARG B C 1
ATOM 9767 O O . ARG B 1 517 ? 10.586 -37.188 5.215 1 87.19 517 ARG B O 1
ATOM 9774 N N . ALA B 1 518 ? 11.938 -35.469 4.582 1 85.56 518 ALA B N 1
ATOM 9775 C CA . ALA B 1 518 ? 12.969 -35.875 5.531 1 85.56 518 ALA B CA 1
ATOM 9776 C C . ALA B 1 518 ? 12.414 -35.938 6.953 1 85.56 518 ALA B C 1
ATOM 9778 O O . ALA B 1 518 ? 11.742 -35 7.406 1 85.56 518 ALA B O 1
ATOM 9779 N N . GLY B 1 519 ? 12.625 -37.062 7.535 1 82.81 519 GLY B N 1
ATOM 9780 C CA . GLY B 1 519 ? 12.227 -37.25 8.922 1 82.81 519 GLY B CA 1
ATOM 9781 C C . GLY B 1 519 ? 10.812 -37.75 9.078 1 82.81 519 GLY B C 1
ATOM 9782 O O . GLY B 1 519 ? 10.352 -38 10.195 1 82.81 519 GLY B O 1
ATOM 9783 N N . VAL B 1 520 ? 10.109 -37.938 8.039 1 87.62 520 VAL B N 1
ATOM 9784 C CA . VAL B 1 520 ? 8.719 -38.375 8.102 1 87.62 520 VAL B CA 1
ATOM 9785 C C . VAL B 1 520 ? 8.625 -39.844 7.625 1 87.62 520 VAL B C 1
ATOM 9787 O O . VAL B 1 520 ? 9.305 -40.25 6.676 1 87.62 520 VAL B O 1
ATOM 9790 N N . ASN B 1 521 ? 7.914 -40.625 8.352 1 86.31 521 ASN B N 1
ATOM 9791 C CA . ASN B 1 521 ? 7.578 -41.969 7.953 1 86.31 521 ASN B CA 1
ATOM 9792 C C . ASN B 1 521 ? 6.07 -42.219 7.961 1 86.31 521 ASN B C 1
ATOM 9794 O O . ASN B 1 521 ? 5.473 -42.375 9.023 1 86.31 521 ASN B O 1
ATOM 9798 N N . MET B 1 522 ? 5.535 -42.312 6.848 1 89.06 522 MET B N 1
ATOM 9799 C CA . MET B 1 522 ? 4.086 -42.469 6.738 1 89.06 522 MET B CA 1
ATOM 9800 C C . MET B 1 522 ? 3.686 -43.938 6.648 1 89.06 522 MET B C 1
ATOM 9802 O O . MET B 1 522 ? 2.498 -44.25 6.656 1 89.06 522 MET B O 1
ATOM 9806 N N . SER B 1 523 ? 4.609 -44.781 6.648 1 85.25 523 SER B N 1
ATOM 9807 C CA . SER B 1 523 ? 4.309 -46.188 6.469 1 85.25 523 SER B CA 1
ATOM 9808 C C . SER B 1 523 ? 3.482 -46.719 7.629 1 85.25 523 SER B C 1
ATOM 9810 O O . SER B 1 523 ? 2.764 -47.719 7.477 1 85.25 523 SER B O 1
ATOM 9812 N N . SER B 1 524 ? 3.582 -46.094 8.688 1 81 524 SER B N 1
ATOM 9813 C CA . SER B 1 524 ? 2.887 -46.594 9.867 1 81 524 SER B CA 1
ATOM 9814 C C . SER B 1 524 ? 1.452 -46.094 9.922 1 81 524 SER B C 1
ATOM 9816 O O . SER B 1 524 ? 0.662 -46.531 10.758 1 81 524 SER B O 1
ATOM 9818 N N . ASP B 1 525 ? 1.111 -45.25 9.125 1 87.38 525 ASP B N 1
ATOM 9819 C CA . ASP B 1 525 ? -0.251 -44.719 9.094 1 87.38 525 ASP B CA 1
ATOM 9820 C C . ASP B 1 525 ? -1.225 -45.781 8.531 1 87.38 525 ASP B C 1
ATOM 9822 O O . ASP B 1 525 ? -0.975 -46.344 7.48 1 87.38 525 ASP B O 1
ATOM 9826 N N . PRO B 1 526 ? -2.279 -45.938 9.211 1 85.06 526 PRO B N 1
ATOM 9827 C CA . PRO B 1 526 ? -3.252 -46.938 8.742 1 85.06 526 PRO B CA 1
ATOM 9828 C C . PRO B 1 526 ? -3.861 -46.562 7.391 1 85.06 526 PRO B C 1
ATOM 9830 O O . PRO B 1 526 ? -4.398 -47.438 6.691 1 85.06 526 PRO B O 1
ATOM 9833 N N . GLY B 1 527 ? -3.773 -45.438 7.055 1 89.69 527 GLY B N 1
ATOM 9834 C CA . GLY B 1 527 ? -4.309 -45 5.773 1 89.69 527 GLY B CA 1
ATOM 9835 C C . GLY B 1 527 ? -3.354 -45.25 4.617 1 89.69 527 GLY B C 1
ATOM 9836 O O . GLY B 1 527 ? -3.654 -44.875 3.477 1 89.69 527 GLY B O 1
ATOM 9837 N N . ILE B 1 528 ? -2.232 -45.875 4.875 1 93.5 528 ILE B N 1
ATOM 9838 C CA . ILE B 1 528 ? -1.233 -46.219 3.861 1 93.5 528 ILE B CA 1
ATOM 9839 C C . ILE B 1 528 ? -1.093 -47.719 3.734 1 93.5 528 ILE B C 1
ATOM 9841 O O . ILE B 1 528 ? -1.116 -48.438 4.738 1 93.5 528 ILE B O 1
ATOM 9845 N N . TYR B 1 529 ? -1.084 -48.219 2.584 1 93.44 529 TYR B N 1
ATOM 9846 C CA . TYR B 1 529 ? -0.816 -49.625 2.322 1 93.44 529 TYR B CA 1
ATOM 9847 C C . TYR B 1 529 ? 0.621 -49.812 1.858 1 93.44 529 TYR B C 1
ATOM 9849 O O . TYR B 1 529 ? 1.041 -49.25 0.848 1 93.44 529 TYR B O 1
ATOM 9857 N N . GLN B 1 530 ? 1.25 -50.625 2.566 1 88.56 530 GLN B N 1
ATOM 9858 C CA . GLN B 1 530 ? 2.604 -50.969 2.164 1 88.56 530 GLN B CA 1
ATOM 9859 C C . GLN B 1 530 ? 2.734 -52.5 1.988 1 88.56 530 GLN B C 1
ATOM 9861 O O . GLN B 1 530 ? 2.723 -53.25 2.969 1 88.56 530 GLN B O 1
ATOM 9866 N N . GLY B 1 531 ? 2.748 -52.938 0.737 1 81 531 GLY B N 1
ATOM 9867 C CA . GLY B 1 531 ? 3.041 -54.312 0.449 1 81 531 GLY B CA 1
ATOM 9868 C C . GLY B 1 531 ? 4.512 -54.656 0.591 1 81 531 GLY B C 1
ATOM 9869 O O . GLY B 1 531 ? 5.262 -53.938 1.246 1 81 531 GLY B O 1
ATOM 9870 N N . PRO B 1 532 ? 4.867 -55.812 0.044 1 79.31 532 PRO B N 1
ATOM 9871 C CA . PRO B 1 532 ? 6.273 -56.219 0.11 1 79.31 532 PRO B CA 1
ATOM 9872 C C . PRO B 1 532 ? 7.164 -55.438 -0.845 1 79.31 532 PRO B C 1
ATOM 9874 O O . PRO B 1 532 ? 7.969 -56 -1.574 1 79.31 532 PRO B O 1
ATOM 9877 N N . THR B 1 533 ? 6.844 -54.219 -0.971 1 75.06 533 THR B N 1
ATOM 9878 C CA . THR B 1 533 ? 7.605 -53.312 -1.832 1 75.06 533 THR B CA 1
ATOM 9879 C C . THR B 1 533 ? 7.961 -52.031 -1.092 1 75.06 533 THR B C 1
ATOM 9881 O O . THR B 1 533 ? 7.383 -51.719 -0.046 1 75.06 533 THR B O 1
ATOM 9884 N N . PRO B 1 534 ? 8.961 -51.375 -1.554 1 78 534 PRO B N 1
ATOM 9885 C CA . PRO B 1 534 ? 9.336 -50.094 -0.908 1 78 534 PRO B CA 1
ATOM 9886 C C . PRO B 1 534 ? 8.375 -48.969 -1.238 1 78 534 PRO B C 1
ATOM 9888 O O . PRO B 1 534 ? 8.68 -47.812 -0.982 1 78 534 PRO B O 1
ATOM 9891 N N . TYR B 1 535 ? 7.27 -49.312 -1.779 1 85.88 535 TYR B N 1
ATOM 9892 C CA . TYR B 1 535 ? 6.32 -48.312 -2.191 1 85.88 535 TYR B CA 1
ATOM 9893 C C . TYR B 1 535 ? 5.18 -48.156 -1.186 1 85.88 535 TYR B C 1
ATOM 9895 O O . TYR B 1 535 ? 4.797 -49.156 -0.546 1 85.88 535 TYR B O 1
ATOM 9903 N N . LEU B 1 536 ? 4.797 -46.938 -0.997 1 90.62 536 LEU B N 1
ATOM 9904 C CA . LEU B 1 536 ? 3.631 -46.625 -0.184 1 90.62 536 LEU B CA 1
ATOM 9905 C C . LEU B 1 536 ? 2.434 -46.281 -1.064 1 90.62 536 LEU B C 1
ATOM 9907 O O . LEU B 1 536 ? 2.49 -45.344 -1.862 1 90.62 536 LEU B O 1
ATOM 9911 N N . ASP B 1 537 ? 1.459 -47.125 -0.913 1 93.62 537 ASP B N 1
ATOM 9912 C CA . ASP B 1 537 ? 0.255 -46.938 -1.722 1 93.62 537 ASP B CA 1
ATOM 9913 C C . ASP B 1 537 ? -0.893 -46.375 -0.89 1 93.62 537 ASP B C 1
ATOM 9915 O O . ASP B 1 537 ? -1.018 -46.688 0.297 1 93.62 537 ASP B O 1
ATOM 9919 N N . PHE B 1 538 ? -1.736 -45.562 -1.452 1 95.44 538 PHE B N 1
ATOM 9920 C CA . PHE B 1 538 ? -2.883 -45.031 -0.731 1 95.44 538 PHE B CA 1
ATOM 9921 C C . PHE B 1 538 ? -3.992 -44.625 -1.697 1 95.44 538 PHE B C 1
ATOM 9923 O O . PHE B 1 538 ? -3.762 -44.531 -2.904 1 95.44 538 PHE B O 1
ATOM 9930 N N . THR B 1 539 ? -5.098 -44.531 -1.244 1 96.62 539 THR B N 1
ATOM 9931 C CA . THR B 1 539 ? -6.258 -44.062 -1.994 1 96.62 539 THR B CA 1
ATOM 9932 C C . THR B 1 539 ? -6.93 -42.906 -1.275 1 96.62 539 THR B C 1
ATOM 9934 O O . THR B 1 539 ? -6.926 -42.844 -0.044 1 96.62 539 THR B O 1
ATOM 9937 N N . LEU B 1 540 ? -7.438 -41.969 -2.033 1 96.38 540 LEU B N 1
ATOM 9938 C CA . LEU B 1 540 ? -8.164 -40.812 -1.521 1 96.38 540 LEU B CA 1
ATOM 9939 C C . LEU B 1 540 ? -9.562 -40.75 -2.123 1 96.38 540 LEU B C 1
ATOM 9941 O O . LEU B 1 540 ? -9.758 -41.062 -3.299 1 96.38 540 LEU B O 1
ATOM 9945 N N . ARG B 1 541 ? -10.484 -40.406 -1.322 1 96.44 541 ARG B N 1
ATOM 9946 C CA . ARG B 1 541 ? -11.797 -39.938 -1.776 1 96.44 541 ARG B CA 1
ATOM 9947 C C . ARG B 1 541 ? -11.898 -38.438 -1.733 1 96.44 541 ARG B C 1
ATOM 9949 O O . ARG B 1 541 ? -11.844 -37.844 -0.658 1 96.44 541 ARG B O 1
ATOM 9956 N N . CYS B 1 542 ? -12.008 -37.906 -2.865 1 95.69 542 CYS B N 1
ATOM 9957 C CA . CYS B 1 542 ? -12.055 -36.438 -2.967 1 95.69 542 CYS B CA 1
ATOM 9958 C C . CYS B 1 542 ? -13.375 -35.969 -3.553 1 95.69 542 CYS B C 1
ATOM 9960 O O . CYS B 1 542 ? -14.117 -36.781 -4.137 1 95.69 542 CYS B O 1
ATOM 9962 N N . LYS B 1 543 ? -13.727 -34.812 -3.305 1 95.25 543 LYS B N 1
ATOM 9963 C CA . LYS B 1 543 ? -14.836 -34.125 -3.957 1 95.25 543 LYS B CA 1
ATOM 9964 C C . LYS B 1 543 ? -14.516 -32.656 -4.199 1 95.25 543 LYS B C 1
ATOM 9966 O O . LYS B 1 543 ? -13.867 -32 -3.369 1 95.25 543 LYS B O 1
ATOM 9971 N N . TYR B 1 544 ? -14.711 -32.188 -5.324 1 95.31 544 TYR B N 1
ATOM 9972 C CA . TYR B 1 544 ? -14.57 -30.734 -5.555 1 95.31 544 TYR B CA 1
ATOM 9973 C C . TYR B 1 544 ? -15.93 -30.094 -5.824 1 95.31 544 TYR B C 1
ATOM 9975 O O . TYR B 1 544 ? -16.797 -30.719 -6.445 1 95.31 544 TYR B O 1
ATOM 9983 N N . THR B 1 545 ? -16.109 -28.984 -5.23 1 95.12 545 THR B N 1
ATOM 9984 C CA . THR B 1 545 ? -17.328 -28.203 -5.309 1 95.12 545 THR B CA 1
ATOM 9985 C C . THR B 1 545 ? -17.062 -26.812 -5.891 1 95.12 545 THR B C 1
ATOM 9987 O O . THR B 1 545 ? -16.062 -26.188 -5.555 1 95.12 545 THR B O 1
ATOM 9990 N N . THR B 1 546 ? -17.891 -26.453 -6.902 1 96.62 546 THR B N 1
ATOM 9991 C CA . THR B 1 546 ? -17.797 -25.109 -7.445 1 96.62 546 THR B CA 1
ATOM 9992 C C . THR B 1 546 ? -18.703 -24.156 -6.68 1 96.62 546 THR B C 1
ATOM 9994 O O . THR B 1 546 ? -19.797 -24.531 -6.246 1 96.62 546 THR B O 1
ATOM 9997 N N . TYR B 1 547 ? -18.234 -22.938 -6.453 1 96.25 547 TYR B N 1
ATOM 9998 C CA . TYR B 1 547 ? -18.953 -21.953 -5.633 1 96.25 547 TYR B CA 1
ATOM 9999 C C . TYR B 1 547 ? -19.047 -20.609 -6.348 1 96.25 547 TYR B C 1
ATOM 10001 O O . TYR B 1 547 ? -18.203 -20.281 -7.191 1 96.25 547 TYR B O 1
ATOM 10009 N N . LEU B 1 548 ? -20.094 -19.984 -6.117 1 96.62 548 LEU B N 1
ATOM 10010 C CA . LEU B 1 548 ? -20.109 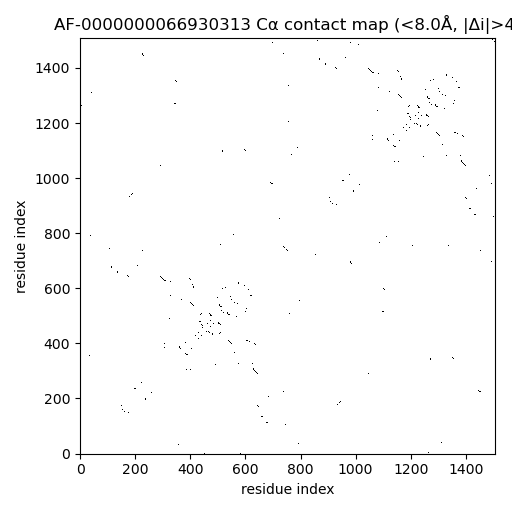-18.531 -6.227 1 96.62 548 LEU B CA 1
ATOM 10011 C C . LEU B 1 548 ? -19.516 -17.891 -4.973 1 96.62 548 LEU B C 1
ATOM 10013 O O . LEU B 1 548 ? -20.016 -18.094 -3.869 1 96.62 548 LEU B O 1
ATOM 10017 N N . VAL B 1 549 ? -18.484 -17.125 -5.133 1 97.19 549 VAL B N 1
ATOM 10018 C CA . VAL B 1 549 ? -17.75 -16.609 -3.988 1 97.19 549 VAL B CA 1
ATOM 10019 C C . VAL B 1 549 ? -17.891 -15.094 -3.928 1 97.19 549 VAL B C 1
ATOM 10021 O O . VAL B 1 549 ? -17.656 -14.398 -4.922 1 97.19 549 VAL B O 1
ATOM 10024 N N . ASP B 1 550 ? -18.312 -14.633 -2.801 1 96.44 550 ASP B N 1
ATOM 10025 C CA . ASP B 1 550 ? -18.219 -13.211 -2.469 1 96.44 550 ASP B CA 1
ATOM 10026 C C . ASP B 1 550 ? -16.859 -12.883 -1.849 1 96.44 550 ASP B C 1
ATOM 10028 O O . ASP B 1 550 ? -16.516 -13.398 -0.783 1 96.44 550 ASP B O 1
ATOM 10032 N N . TYR B 1 551 ? -16.047 -12.039 -2.588 1 96.31 551 TYR B N 1
ATOM 10033 C CA . TYR B 1 551 ? -14.719 -11.766 -2.045 1 96.31 551 TYR B CA 1
ATOM 10034 C C . TYR B 1 551 ? -14.414 -10.273 -2.084 1 96.31 551 TYR B C 1
ATOM 10036 O O . TYR B 1 551 ? -14.984 -9.531 -2.887 1 96.31 551 TYR B O 1
ATOM 10044 N N . ASN B 1 552 ? -13.539 -9.852 -1.14 1 95.38 552 ASN B N 1
ATOM 10045 C CA . ASN B 1 552 ? -12.977 -8.5 -1.098 1 95.38 552 ASN B CA 1
ATOM 10046 C C . ASN B 1 552 ? -11.531 -8.477 -1.578 1 95.38 552 ASN B C 1
ATOM 10048 O O . ASN B 1 552 ? -10.773 -9.414 -1.321 1 95.38 552 ASN B O 1
ATOM 10052 N N . TRP B 1 553 ? -11.227 -7.566 -2.391 1 95.19 553 TRP B N 1
ATOM 10053 C CA . TRP B 1 553 ? -9.844 -7.207 -2.695 1 95.19 553 TRP B CA 1
ATOM 10054 C C . TRP B 1 553 ? -9.477 -5.875 -2.053 1 95.19 553 TRP B C 1
ATOM 10056 O O . TRP B 1 553 ? -9.938 -4.82 -2.49 1 95.19 553 TRP B O 1
ATOM 10066 N N . VAL B 1 554 ? -8.75 -5.996 -0.932 1 91.94 554 VAL B N 1
ATOM 10067 C CA . VAL B 1 554 ? -8.375 -4.82 -0.156 1 91.94 554 VAL B CA 1
ATOM 10068 C C . VAL B 1 554 ? -6.867 -4.824 0.095 1 91.94 554 VAL B C 1
ATOM 10070 O O . VAL B 1 554 ? -6.309 -5.836 0.529 1 91.94 554 VAL B O 1
ATOM 10073 N N . ASN B 1 555 ? -6.219 -3.725 -0.195 1 85.38 555 ASN B N 1
ATOM 10074 C CA . ASN B 1 555 ? -4.777 -3.615 0 1 85.38 555 ASN B CA 1
ATOM 10075 C C . ASN B 1 555 ? -4.035 -4.773 -0.66 1 85.38 555 ASN B C 1
ATOM 10077 O O . ASN B 1 555 ? -3.215 -5.434 -0.021 1 85.38 555 ASN B O 1
ATOM 10081 N N . SER B 1 556 ? -4.449 -5.164 -1.854 1 83.56 556 SER B N 1
ATOM 10082 C CA . SER B 1 556 ? -3.818 -6.141 -2.738 1 83.56 556 SER B CA 1
ATOM 10083 C C . SER B 1 556 ? -3.955 -7.555 -2.186 1 83.56 556 SER B C 1
ATOM 10085 O O . SER B 1 556 ? -3.09 -8.406 -2.416 1 83.56 556 SER B O 1
ATOM 10087 N N . SER B 1 557 ? -4.906 -7.746 -1.382 1 86.69 557 SER B N 1
ATOM 10088 C CA . SER B 1 557 ? -5.152 -9.078 -0.839 1 86.69 557 SER B CA 1
ATOM 10089 C C . SER B 1 557 ? -6.617 -9.477 -1.01 1 86.69 557 SER B C 1
ATOM 10091 O O . SER B 1 557 ? -7.512 -8.641 -0.922 1 86.69 557 SER B O 1
ATOM 10093 N N . ALA B 1 558 ? -6.781 -10.742 -1.194 1 93.06 558 ALA B N 1
ATOM 10094 C CA . ALA B 1 558 ? -8.133 -11.273 -1.349 1 93.06 558 ALA B CA 1
ATOM 10095 C C . ALA B 1 558 ? -8.625 -11.914 -0.054 1 93.06 558 ALA B C 1
ATOM 10097 O O . ALA B 1 558 ? -7.859 -12.594 0.636 1 93.06 558 ALA B O 1
ATOM 10098 N N . LYS B 1 559 ? -9.875 -11.641 0.32 1 93.25 559 LYS B N 1
ATOM 10099 C CA . LYS B 1 559 ? -10.547 -12.266 1.457 1 93.25 559 LYS B CA 1
ATOM 10100 C C . LYS B 1 559 ? -11.93 -12.773 1.067 1 93.25 559 LYS B C 1
ATOM 10102 O O . LYS B 1 559 ? -12.719 -12.039 0.462 1 93.25 559 LYS B O 1
ATOM 10107 N N . VAL B 1 560 ? -12.211 -13.961 1.446 1 95.06 560 VAL B N 1
ATOM 10108 C CA . VAL B 1 560 ? -13.508 -14.562 1.121 1 95.06 560 VAL B CA 1
ATOM 10109 C C . VAL B 1 560 ? -14.523 -14.219 2.205 1 95.06 560 VAL B C 1
ATOM 10111 O O . VAL B 1 560 ? -14.273 -14.438 3.393 1 95.06 560 VAL B O 1
ATOM 10114 N N . ASN B 1 561 ? -15.617 -13.695 1.792 1 93.69 561 ASN B N 1
ATOM 10115 C CA . ASN B 1 561 ? -16.688 -13.352 2.723 1 93.69 561 ASN B CA 1
ATOM 10116 C C . ASN B 1 561 ? -17.688 -14.492 2.871 1 93.69 561 ASN B C 1
ATOM 10118 O O . ASN B 1 561 ? -18.094 -14.836 3.986 1 93.69 561 ASN B O 1
ATOM 10122 N N . SER B 1 562 ? -18.172 -14.961 1.781 1 94 562 SER B N 1
ATOM 10123 C CA . SER B 1 562 ? -19.156 -16.031 1.799 1 94 562 SER B CA 1
ATOM 10124 C C . SER B 1 562 ? -19 -16.938 0.583 1 94 562 SER B C 1
ATOM 10126 O O . SER B 1 562 ? -18.438 -16.531 -0.434 1 94 562 SER B O 1
ATOM 10128 N N . LEU B 1 563 ? -19.469 -18.156 0.766 1 94.75 563 LEU B N 1
ATOM 10129 C CA . LEU B 1 563 ? -19.438 -19.188 -0.267 1 94.75 563 LEU B CA 1
ATOM 10130 C C . LEU B 1 563 ? -20.844 -19.75 -0.505 1 94.75 563 LEU B C 1
ATOM 10132 O O . LEU B 1 563 ? -21.531 -20.141 0.443 1 94.75 563 LEU B O 1
ATOM 10136 N N . THR B 1 564 ? -21.297 -19.703 -1.762 1 94.62 564 THR B N 1
ATOM 10137 C CA . THR B 1 564 ? -22.547 -20.344 -2.152 1 94.62 564 THR B CA 1
ATOM 10138 C C . THR B 1 564 ? -22.297 -21.391 -3.223 1 94.62 564 THR B C 1
ATOM 10140 O O . THR B 1 564 ? -21.891 -21.078 -4.34 1 94.62 564 THR B O 1
ATOM 10143 N N . PRO B 1 565 ? -22.531 -22.656 -2.898 1 94.56 565 PRO B N 1
ATOM 10144 C CA . PRO B 1 565 ? -22.312 -23.688 -3.92 1 94.56 565 PRO B CA 1
ATOM 10145 C C . PRO B 1 565 ? -23.109 -23.422 -5.199 1 94.56 565 PRO B C 1
ATOM 10147 O O . PRO B 1 565 ? -24.266 -22.969 -5.137 1 94.56 565 PRO B O 1
ATOM 10150 N N . SER B 1 566 ? -22.453 -23.656 -6.336 1 94.44 566 SER B N 1
ATOM 10151 C CA . SER B 1 566 ? -23.172 -23.547 -7.598 1 94.44 566 SER B CA 1
ATOM 10152 C C . SER B 1 566 ? -24.422 -24.422 -7.602 1 94.44 566 SER B C 1
ATOM 10154 O O . SER B 1 566 ? -24.406 -25.531 -7.047 1 94.44 566 SER B O 1
ATOM 10156 N N . PRO B 1 567 ? -25.531 -23.953 -8.195 1 89.38 567 PRO B N 1
ATOM 10157 C CA . PRO B 1 567 ? -26.797 -24.672 -8.141 1 89.38 567 PRO B CA 1
ATOM 10158 C C . PRO B 1 567 ? -26.75 -26 -8.898 1 89.38 567 PRO B C 1
ATOM 10160 O O . PRO B 1 567 ? -27.531 -26.922 -8.602 1 89.38 567 PRO B O 1
ATOM 10163 N N . ASN B 1 568 ? -26 -26.031 -9.922 1 88 568 ASN B N 1
ATOM 10164 C CA . ASN B 1 568 ? -25.859 -27.266 -10.688 1 88 568 ASN B CA 1
ATOM 10165 C C . ASN B 1 568 ? -24.422 -27.5 -11.102 1 88 568 ASN B C 1
ATOM 10167 O O . ASN B 1 568 ? -23.516 -26.812 -10.641 1 88 568 ASN B O 1
ATOM 10171 N N . GLY B 1 569 ? -24.188 -28.609 -11.914 1 89.88 569 GLY B N 1
ATOM 10172 C CA . GLY B 1 569 ? -22.828 -29.031 -12.234 1 89.88 569 GLY B CA 1
ATOM 10173 C C . GLY B 1 569 ? -22.312 -28.453 -13.539 1 89.88 569 GLY B C 1
ATOM 10174 O O . GLY B 1 569 ? -21.375 -28.984 -14.133 1 89.88 569 GLY B O 1
ATOM 10175 N N . THR B 1 570 ? -22.891 -27.297 -14.031 1 87.69 570 THR B N 1
ATOM 10176 C CA . THR B 1 570 ? -22.531 -26.734 -15.32 1 87.69 570 THR B CA 1
ATOM 10177 C C . THR B 1 570 ? -21.078 -26.266 -15.312 1 87.69 570 THR B C 1
ATOM 10179 O O . THR B 1 570 ? -20.344 -26.5 -16.266 1 87.69 570 THR B O 1
ATOM 10182 N N . ILE B 1 571 ? -20.688 -25.625 -14.227 1 92.5 571 ILE B N 1
ATOM 10183 C CA . ILE B 1 571 ? -19.328 -25.141 -14.141 1 92.5 571 ILE B CA 1
ATOM 10184 C C . ILE B 1 571 ? -18.359 -26.328 -14.039 1 92.5 571 ILE B C 1
ATOM 10186 O O . ILE B 1 571 ? -17.297 -26.328 -14.664 1 92.5 571 ILE B O 1
ATOM 10190 N N . ALA B 1 572 ? -18.734 -27.312 -13.273 1 91.12 572 ALA B N 1
ATOM 10191 C CA . ALA B 1 572 ? -17.906 -28.516 -13.133 1 91.12 572 ALA B CA 1
ATOM 10192 C C . ALA B 1 572 ? -17.75 -29.219 -14.477 1 91.12 572 ALA B C 1
ATOM 10194 O O . ALA B 1 572 ? -16.688 -29.797 -14.758 1 91.12 572 ALA B O 1
ATOM 10195 N N . GLU B 1 573 ? -18.75 -29.141 -15.289 1 88.25 573 GLU B N 1
ATOM 10196 C CA . GLU B 1 573 ? -18.719 -29.797 -16.594 1 88.25 573 GLU B CA 1
ATOM 10197 C C . GLU B 1 573 ? -17.672 -29.156 -17.5 1 88.25 573 GLU B C 1
ATOM 10199 O O . GLU B 1 573 ? -17.062 -29.828 -18.328 1 88.25 573 GLU B O 1
ATOM 10204 N N . VAL B 1 574 ? -17.5 -27.891 -17.359 1 88.94 574 VAL B N 1
ATOM 10205 C CA . VAL B 1 574 ? -16.484 -27.203 -18.141 1 88.94 574 VAL B CA 1
ATOM 10206 C C . VAL B 1 574 ? -15.117 -27.844 -17.891 1 88.94 574 VAL B C 1
ATOM 10208 O O . VAL B 1 574 ? -14.328 -28.016 -18.828 1 88.94 574 VAL B O 1
ATOM 10211 N N . PHE B 1 575 ? -14.906 -28.266 -16.688 1 89.69 575 PHE B N 1
ATOM 10212 C CA . PHE B 1 575 ? -13.664 -28.938 -16.344 1 89.69 575 PHE B CA 1
ATOM 10213 C C . PHE B 1 575 ? -13.562 -30.281 -17.031 1 89.69 575 PHE B C 1
ATOM 10215 O O . PHE B 1 575 ? -12.508 -30.656 -17.547 1 89.69 575 PHE B O 1
ATOM 10222 N N . HIS B 1 576 ? -14.586 -31 -17.109 1 83.62 576 HIS B N 1
ATOM 10223 C CA . HIS B 1 576 ? -14.594 -32.375 -17.625 1 83.62 576 HIS B CA 1
ATOM 10224 C C . HIS B 1 576 ? -14.422 -32.375 -19.141 1 83.62 576 HIS B C 1
ATOM 10226 O O . HIS B 1 576 ? -13.961 -33.375 -19.703 1 83.62 576 HIS B O 1
ATOM 10232 N N . GLY B 1 577 ? -14.82 -31.281 -19.781 1 75.81 577 GLY B N 1
ATOM 10233 C CA . GLY B 1 577 ? -14.57 -31.203 -21.219 1 75.81 577 GLY B CA 1
ATOM 10234 C C . GLY B 1 577 ? -13.102 -31.297 -21.578 1 75.81 577 GLY B C 1
ATOM 10235 O O . GLY B 1 577 ? -12.75 -31.781 -22.656 1 75.81 577 GLY B O 1
ATOM 10236 N N . TYR B 1 578 ? -12.422 -30.891 -20.641 1 73.25 578 TYR B N 1
ATOM 10237 C CA . TYR B 1 578 ? -10.984 -30.906 -20.859 1 73.25 578 TYR B CA 1
ATOM 10238 C C . TYR B 1 578 ? -10.43 -32.312 -20.719 1 73.25 578 TYR B C 1
ATOM 10240 O O . TYR B 1 578 ? -9.398 -32.656 -21.328 1 73.25 578 TYR B O 1
ATOM 10248 N N . ASN B 1 579 ? -11.094 -33.25 -20 1 63.84 579 ASN B N 1
ATOM 10249 C CA . ASN B 1 579 ? -10.641 -34.625 -19.75 1 63.84 579 ASN B CA 1
ATOM 10250 C C . ASN B 1 579 ? -11.016 -35.562 -20.906 1 63.84 579 ASN B C 1
ATOM 10252 O O . ASN B 1 579 ? -10.422 -36.625 -21.062 1 63.84 579 ASN B O 1
ATOM 10256 N N . ILE B 1 580 ? -12.102 -35.344 -21.703 1 53.88 580 ILE B N 1
ATOM 10257 C CA . ILE B 1 580 ? -12.758 -36.25 -22.656 1 53.88 580 ILE B CA 1
ATOM 10258 C C . ILE B 1 580 ? -11.758 -36.688 -23.734 1 53.88 580 ILE B C 1
ATOM 10260 O O . ILE B 1 580 ? -11.781 -37.844 -24.188 1 53.88 580 ILE B O 1
ATOM 10264 N N . TYR B 1 581 ? -10.93 -36.062 -24.281 1 48.09 581 TYR B N 1
ATOM 10265 C CA . TYR B 1 581 ? -10.211 -36.531 -25.453 1 48.09 581 TYR B CA 1
ATOM 10266 C C . TYR B 1 581 ? -8.719 -36.688 -25.156 1 48.09 581 TYR B C 1
ATOM 10268 O O . TYR B 1 581 ? -7.879 -36.438 -26.016 1 48.09 581 TYR B O 1
ATOM 10276 N N . GLY B 1 582 ? -8.5 -37.281 -24 1 50.59 582 GLY B N 1
ATOM 10277 C CA . GLY B 1 582 ? -7.102 -37.562 -23.719 1 50.59 582 GLY B CA 1
ATOM 10278 C C . GLY B 1 582 ? -6.273 -36.344 -23.469 1 50.59 582 GLY B C 1
ATOM 10279 O O . GLY B 1 582 ? -5.047 -36.406 -23.406 1 50.59 582 GLY B O 1
ATOM 10280 N N . SER B 1 583 ? -7.012 -35.188 -23.578 1 49.03 583 SER B N 1
ATOM 10281 C CA . SER B 1 583 ? -6.316 -33.906 -23.375 1 49.03 583 SER B CA 1
ATOM 10282 C C . SER B 1 583 ? -5.742 -33.812 -21.953 1 49.03 583 SER B C 1
ATOM 10284 O O . SER B 1 583 ? -4.945 -32.938 -21.672 1 49.03 583 SER B O 1
ATOM 10286 N N . TYR B 1 584 ? -6.164 -34.781 -21.281 1 48.72 584 TYR B N 1
ATOM 10287 C CA . TYR B 1 584 ? -5.68 -34.812 -19.906 1 48.72 584 TYR B CA 1
ATOM 10288 C C . TYR B 1 584 ? -4.168 -35 -19.859 1 48.72 584 TYR B C 1
ATOM 10290 O O . TYR B 1 584 ? -3.512 -34.562 -18.906 1 48.72 584 TYR B O 1
ATOM 10298 N N . ASP B 1 585 ? -3.709 -35.469 -20.906 1 51.47 585 ASP B N 1
ATOM 10299 C CA . ASP B 1 585 ? -2.287 -35.812 -20.922 1 51.47 585 ASP B CA 1
ATOM 10300 C C . ASP B 1 585 ? -1.432 -34.531 -20.922 1 51.47 585 ASP B C 1
ATOM 10302 O O . ASP B 1 585 ? -0.298 -34.531 -20.438 1 51.47 585 ASP B O 1
ATOM 10306 N N . SER B 1 586 ? -2.152 -33.594 -21.453 1 49.66 586 SER B N 1
ATOM 10307 C CA . SER B 1 586 ? -1.359 -32.375 -21.625 1 49.66 586 SER B CA 1
ATOM 10308 C C . SER B 1 586 ? -1.104 -31.688 -20.281 1 49.66 586 SER B C 1
ATOM 10310 O O . SER B 1 586 ? -0.117 -30.969 -20.125 1 49.66 586 SER B O 1
ATOM 10312 N N . PHE B 1 587 ? -1.945 -32.156 -19.234 1 53.84 587 PHE B N 1
ATOM 10313 C CA . PHE B 1 587 ? -1.823 -31.391 -18 1 53.84 587 PHE B CA 1
ATOM 10314 C C . PHE B 1 587 ? -1.554 -32.312 -16.812 1 53.84 587 PHE B C 1
ATOM 10316 O O . PHE B 1 587 ? -1.522 -31.875 -15.664 1 53.84 587 PHE B O 1
ATOM 10323 N N . ASP B 1 588 ? -1.37 -33.594 -17.156 1 55.97 588 ASP B N 1
ATOM 10324 C CA . ASP B 1 588 ? -1.222 -34.562 -16.078 1 55.97 588 ASP B CA 1
ATOM 10325 C C . ASP B 1 588 ? 0.123 -34.406 -15.383 1 55.97 588 ASP B C 1
ATOM 10327 O O . ASP B 1 588 ? 0.267 -34.781 -14.219 1 55.97 588 ASP B O 1
ATOM 10331 N N . ASN B 1 589 ? 0.971 -33.719 -16.047 1 60.88 589 ASN B N 1
ATOM 10332 C CA . ASN B 1 589 ? 2.234 -33.469 -15.367 1 60.88 589 ASN B CA 1
ATOM 10333 C C . ASN B 1 589 ? 2.037 -32.656 -14.102 1 60.88 589 ASN B C 1
ATOM 10335 O O . ASN B 1 589 ? 2.707 -32.875 -13.086 1 60.88 589 ASN B O 1
ATOM 10339 N N . ASP B 1 590 ? 0.983 -32 -14.156 1 68.38 590 ASP B N 1
ATOM 10340 C CA . ASP B 1 590 ? 0.724 -31.156 -13 1 68.38 590 ASP B CA 1
ATOM 10341 C C . ASP B 1 590 ? 0.155 -31.969 -11.836 1 68.38 590 ASP B C 1
ATOM 10343 O O . ASP B 1 590 ? 0.51 -31.734 -10.68 1 68.38 590 ASP B O 1
ATOM 10347 N N . LEU B 1 591 ? -0.621 -33.031 -12.242 1 80.06 591 LEU B N 1
ATOM 10348 C CA . LEU B 1 591 ? -1.241 -33.781 -11.164 1 80.06 591 LEU B CA 1
ATOM 10349 C C . LEU B 1 591 ? -0.209 -34.656 -10.453 1 80.06 591 LEU B C 1
ATOM 10351 O O . LEU B 1 591 ? -0.278 -34.812 -9.234 1 80.06 591 LEU B O 1
ATOM 10355 N N . GLN B 1 592 ? 0.687 -35.156 -11.211 1 78.62 592 GLN B N 1
ATOM 10356 C CA . GLN B 1 592 ? 1.755 -35.938 -10.609 1 78.62 592 GLN B CA 1
ATOM 10357 C C . GLN B 1 592 ? 2.633 -35.062 -9.703 1 78.62 592 GLN B C 1
ATOM 10359 O O . GLN B 1 592 ? 3.059 -35.531 -8.633 1 78.62 592 GLN B O 1
ATOM 10364 N N . ASP B 1 593 ? 2.895 -33.906 -10.188 1 79.88 593 ASP B N 1
ATOM 10365 C CA . ASP B 1 593 ? 3.674 -32.969 -9.367 1 79.88 593 ASP B CA 1
ATOM 10366 C C . ASP B 1 593 ? 2.924 -32.594 -8.094 1 79.88 593 ASP B C 1
ATOM 10368 O O . ASP B 1 593 ? 3.531 -32.438 -7.027 1 79.88 593 ASP B O 1
ATOM 10372 N N . SER B 1 594 ? 1.658 -32.469 -8.258 1 85.81 594 SER B N 1
ATOM 10373 C CA . SER B 1 594 ? 0.842 -32.188 -7.086 1 85.81 594 SER B CA 1
ATOM 10374 C C . SER B 1 594 ? 0.885 -33.344 -6.078 1 85.81 594 SER B C 1
ATOM 10376 O O . SER B 1 594 ? 0.879 -33.094 -4.867 1 85.81 594 SER B O 1
ATOM 10378 N N . MET B 1 595 ? 0.901 -34.469 -6.594 1 86.12 595 MET B N 1
ATOM 10379 C CA . MET B 1 595 ? 0.951 -35.625 -5.715 1 86.12 595 MET B CA 1
ATOM 10380 C C . MET B 1 595 ? 2.305 -35.75 -5.02 1 86.12 595 MET B C 1
ATOM 10382 O O . MET B 1 595 ? 2.381 -36.125 -3.854 1 86.12 595 MET B O 1
ATOM 10386 N N . LEU B 1 596 ? 3.299 -35.406 -5.73 1 82.38 596 LEU B N 1
ATOM 10387 C CA . LEU B 1 596 ? 4.629 -35.406 -5.129 1 82.38 596 LEU B CA 1
ATOM 10388 C C . LEU B 1 596 ? 4.734 -34.344 -4.043 1 82.38 596 LEU B C 1
ATOM 10390 O O . LEU B 1 596 ? 5.348 -34.562 -2.996 1 82.38 596 LEU B O 1
ATOM 10394 N N . ALA B 1 597 ? 4.184 -33.219 -4.34 1 86.44 597 ALA B N 1
ATOM 10395 C CA . ALA B 1 597 ? 4.152 -32.156 -3.332 1 86.44 597 ALA B CA 1
ATOM 10396 C C . ALA B 1 597 ? 3.381 -32.625 -2.092 1 86.44 597 ALA B C 1
ATOM 10398 O O . ALA B 1 597 ? 3.754 -32.281 -0.967 1 86.44 597 ALA B O 1
ATOM 10399 N N . ALA B 1 598 ? 2.389 -33.344 -2.301 1 89.81 598 ALA B N 1
ATOM 10400 C CA . ALA B 1 598 ? 1.583 -33.875 -1.2 1 89.81 598 ALA B CA 1
ATOM 10401 C C . ALA B 1 598 ? 2.363 -34.906 -0.39 1 89.81 598 ALA B C 1
ATOM 10403 O O . ALA B 1 598 ? 2.256 -34.938 0.837 1 89.81 598 ALA B O 1
ATOM 10404 N N . ALA B 1 599 ? 3.109 -35.656 -1.062 1 88.94 599 ALA B N 1
ATOM 10405 C CA . ALA B 1 599 ? 3.875 -36.719 -0.405 1 88.94 599 ALA B CA 1
ATOM 10406 C C . ALA B 1 599 ? 4.926 -36.125 0.533 1 88.94 599 ALA B C 1
ATOM 10408 O O . ALA B 1 599 ? 5.426 -36.812 1.425 1 88.94 599 ALA B O 1
ATOM 10409 N N . LEU B 1 600 ? 5.242 -34.875 0.357 1 88.94 600 LEU B N 1
ATOM 10410 C CA . LEU B 1 600 ? 6.273 -34.219 1.156 1 88.94 600 LEU B CA 1
ATOM 10411 C C . LEU B 1 600 ? 5.68 -33.594 2.414 1 88.94 600 LEU B C 1
ATOM 10413 O O . LEU B 1 600 ? 6.352 -32.844 3.115 1 88.94 600 LEU B O 1
ATOM 10417 N N . GLN B 1 601 ? 4.434 -34 2.686 1 89.81 601 GLN B N 1
ATOM 10418 C CA . GLN B 1 601 ? 3.801 -33.5 3.898 1 89.81 601 GLN B CA 1
ATOM 10419 C C . GLN B 1 601 ? 4.09 -34.406 5.094 1 89.81 601 GLN B C 1
ATOM 10421 O O . GLN B 1 601 ? 4.688 -35.469 4.938 1 89.81 601 GLN B O 1
ATOM 10426 N N . SER B 1 602 ? 3.676 -33.938 6.332 1 86.62 602 SER B N 1
ATOM 10427 C CA . SER B 1 602 ? 4.102 -34.594 7.57 1 86.62 602 SER B CA 1
ATOM 10428 C C . SER B 1 602 ? 3.221 -35.781 7.906 1 86.62 602 SER B C 1
ATOM 10430 O O . SER B 1 602 ? 3.625 -36.688 8.664 1 86.62 602 SER B O 1
ATOM 10432 N N . ASN B 1 603 ? 2.053 -35.75 7.457 1 89.06 603 ASN B N 1
ATOM 10433 C CA . ASN B 1 603 ? 1.133 -36.844 7.707 1 89.06 603 ASN B CA 1
ATOM 10434 C C . ASN B 1 603 ? 0.146 -37.031 6.555 1 89.06 603 ASN B C 1
ATOM 10436 O O . ASN B 1 603 ? 0.111 -36.219 5.629 1 89.06 603 ASN B O 1
ATOM 10440 N N . LEU B 1 604 ? -0.557 -38.094 6.668 1 91.88 604 LEU B N 1
ATOM 10441 C CA . LEU B 1 604 ? -1.435 -38.469 5.57 1 91.88 604 LEU B CA 1
ATOM 10442 C C . LEU B 1 604 ? -2.549 -37.469 5.379 1 91.88 604 LEU B C 1
ATOM 10444 O O . LEU B 1 604 ? -2.977 -37.219 4.25 1 91.88 604 LEU B O 1
ATOM 10448 N N . GLN B 1 605 ? -3.059 -36.875 6.461 1 89.81 605 GLN B N 1
ATOM 10449 C CA . GLN B 1 605 ? -4.105 -35.875 6.328 1 89.81 605 GLN B CA 1
ATOM 10450 C C . GLN B 1 605 ? -3.588 -34.625 5.617 1 89.81 605 GLN B C 1
ATOM 10452 O O . GLN B 1 605 ? -4.273 -34.062 4.758 1 89.81 605 GLN B O 1
ATOM 10457 N N . GLN B 1 606 ? -2.439 -34.219 6.02 1 91.06 606 GLN B N 1
ATOM 10458 C CA . GLN B 1 606 ? -1.839 -33.062 5.355 1 91.06 606 GLN B CA 1
ATOM 10459 C C . GLN B 1 606 ? -1.559 -33.344 3.887 1 91.06 606 GLN B C 1
ATOM 10461 O O . GLN B 1 606 ? -1.653 -32.469 3.039 1 91.06 606 GLN B O 1
ATOM 10466 N N . LEU B 1 607 ? -1.144 -34.625 3.625 1 92.69 607 LEU B N 1
ATOM 10467 C CA . LEU B 1 607 ? -0.975 -35.062 2.24 1 92.69 607 LEU B CA 1
ATOM 10468 C C . LEU B 1 607 ? -2.273 -34.875 1.459 1 92.69 607 LEU B C 1
ATOM 10470 O O . LEU B 1 607 ? -2.281 -34.312 0.375 1 92.69 607 LEU B O 1
ATOM 10474 N N . ALA B 1 608 ? -3.322 -35.281 2.045 1 94.12 608 ALA B N 1
ATOM 10475 C CA . ALA B 1 608 ? -4.629 -35.188 1.398 1 94.12 608 ALA B CA 1
ATOM 10476 C C . ALA B 1 608 ? -5.035 -33.75 1.184 1 94.12 608 ALA B C 1
ATOM 10478 O O . ALA B 1 608 ? -5.547 -33.375 0.121 1 94.12 608 ALA B O 1
ATOM 10479 N N . ASP B 1 609 ? -4.809 -32.969 2.182 1 92.69 609 ASP B N 1
ATOM 10480 C CA . ASP B 1 609 ? -5.199 -31.547 2.117 1 92.69 609 ASP B CA 1
ATOM 10481 C C . ASP B 1 609 ? -4.383 -30.797 1.065 1 92.69 609 ASP B C 1
ATOM 10483 O O . ASP B 1 609 ? -4.922 -29.969 0.34 1 92.69 609 ASP B O 1
ATOM 10487 N N . THR B 1 610 ? -3.102 -31.047 1.039 1 91.19 610 THR B N 1
ATOM 10488 C CA . THR B 1 610 ? -2.238 -30.391 0.067 1 91.19 610 THR B CA 1
ATOM 10489 C C . THR B 1 610 ? -2.633 -30.766 -1.356 1 91.19 610 THR B C 1
ATOM 10491 O O . THR B 1 610 ? -2.68 -29.922 -2.246 1 91.19 610 THR B O 1
ATOM 10494 N N . PHE B 1 611 ? -2.887 -32 -1.542 1 92.88 611 PHE B N 1
ATOM 10495 C CA . PHE B 1 611 ? -3.342 -32.438 -2.854 1 92.88 611 PHE B CA 1
ATOM 10496 C C . PHE B 1 611 ? -4.676 -31.797 -3.213 1 92.88 611 PHE B C 1
ATOM 10498 O O . PHE B 1 611 ? -4.867 -31.344 -4.344 1 92.88 611 PHE B O 1
ATOM 10505 N N . ALA B 1 612 ? -5.527 -31.781 -2.238 1 95 612 ALA B N 1
ATOM 10506 C CA . ALA B 1 612 ? -6.848 -31.203 -2.451 1 95 612 ALA B CA 1
ATOM 10507 C C . ALA B 1 612 ? -6.734 -29.75 -2.9 1 95 612 ALA B C 1
ATOM 10509 O O . ALA B 1 612 ? -7.41 -29.328 -3.844 1 95 612 ALA B O 1
ATOM 10510 N N . ASN B 1 613 ? -5.949 -28.984 -2.27 1 93.25 613 ASN B N 1
ATOM 10511 C CA . ASN B 1 613 ? -5.77 -27.578 -2.615 1 93.25 613 ASN B CA 1
ATOM 10512 C C . ASN B 1 613 ? -5.184 -27.422 -4.016 1 93.25 613 ASN B C 1
ATOM 10514 O O . ASN B 1 613 ? -5.598 -26.547 -4.77 1 93.25 613 ASN B O 1
ATOM 10518 N N . SER B 1 614 ? -4.211 -28.266 -4.355 1 92.19 614 SER B N 1
ATOM 10519 C CA . SER B 1 614 ? -3.633 -28.219 -5.695 1 92.19 614 SER B CA 1
ATOM 10520 C C . SER B 1 614 ? -4.66 -28.594 -6.754 1 92.19 614 SER B C 1
ATOM 10522 O O . SER B 1 614 ? -4.648 -28.047 -7.863 1 92.19 614 SER B O 1
ATOM 10524 N N . TYR B 1 615 ? -5.477 -29.484 -6.363 1 93.5 615 TYR B N 1
ATOM 10525 C CA . TYR B 1 615 ? -6.508 -29.906 -7.301 1 93.5 615 TYR B CA 1
ATOM 10526 C C . TYR B 1 615 ? -7.535 -28.812 -7.527 1 93.5 615 TYR B C 1
ATOM 10528 O O . TYR B 1 615 ? -8.039 -28.641 -8.641 1 93.5 615 TYR B O 1
ATOM 10536 N N . SER B 1 616 ? -7.848 -28.094 -6.441 1 95.19 616 SER B N 1
ATOM 10537 C CA . SER B 1 616 ? -8.727 -26.938 -6.598 1 95.19 616 SER B CA 1
ATOM 10538 C C . SER B 1 616 ? -8.164 -25.953 -7.609 1 95.19 616 SER B C 1
ATOM 10540 O O . SER B 1 616 ? -8.891 -25.438 -8.461 1 95.19 616 SER B O 1
ATOM 10542 N N . ALA B 1 617 ? -6.926 -25.688 -7.496 1 93.75 617 ALA B N 1
ATOM 10543 C CA . ALA B 1 617 ? -6.273 -24.75 -8.406 1 93.75 617 ALA B CA 1
ATOM 10544 C C . ALA B 1 617 ? -6.297 -25.266 -9.836 1 93.75 617 ALA B C 1
ATOM 10546 O O . ALA B 1 617 ? -6.477 -24.5 -10.781 1 93.75 617 ALA B O 1
ATOM 10547 N N . ARG B 1 618 ? -6.117 -26.531 -9.961 1 91.94 618 ARG B N 1
ATOM 10548 C CA . ARG B 1 618 ? -6.148 -27.156 -11.281 1 91.94 618 ARG B CA 1
ATOM 10549 C C . ARG B 1 618 ? -7.523 -27 -11.922 1 91.94 618 ARG B C 1
ATOM 10551 O O . ARG B 1 618 ? -7.633 -26.594 -13.078 1 91.94 618 ARG B O 1
ATOM 10558 N N . VAL B 1 619 ? -8.5 -27.359 -11.164 1 93.69 619 VAL B N 1
ATOM 10559 C CA . VAL B 1 619 ? -9.867 -27.25 -11.68 1 93.69 619 VAL B CA 1
ATOM 10560 C C . VAL B 1 619 ? -10.156 -25.812 -12.086 1 93.69 619 VAL B C 1
ATOM 10562 O O . VAL B 1 619 ? -10.703 -25.562 -13.164 1 93.69 619 VAL B O 1
ATOM 10565 N N . MET B 1 620 ? -9.75 -24.922 -11.289 1 95.81 620 MET B N 1
ATOM 10566 C CA . MET B 1 620 ? -10.016 -23.516 -11.562 1 95.81 620 MET B CA 1
ATOM 10567 C C . MET B 1 620 ? -9.258 -23.047 -12.797 1 95.81 620 MET B C 1
ATOM 10569 O O . MET B 1 620 ? -9.766 -22.234 -13.57 1 95.81 620 MET B O 1
ATOM 10573 N N . SER B 1 621 ? -8.062 -23.516 -13.023 1 93.31 621 SER B N 1
ATOM 10574 C CA . SER B 1 621 ? -7.262 -23.125 -14.18 1 93.31 621 SER B CA 1
ATOM 10575 C C . SER B 1 621 ? -7.918 -23.562 -15.484 1 93.31 621 SER B C 1
ATOM 10577 O O . SER B 1 621 ? -7.797 -22.891 -16.5 1 93.31 621 SER B O 1
ATOM 10579 N N . VAL B 1 622 ? -8.641 -24.641 -15.43 1 91.44 622 VAL B N 1
ATOM 10580 C CA . VAL B 1 622 ? -9.289 -25.156 -16.625 1 91.44 622 VAL B CA 1
ATOM 10581 C C . VAL B 1 622 ? -10.586 -24.391 -16.875 1 91.44 622 VAL B C 1
ATOM 10583 O O . VAL B 1 622 ? -10.938 -24.109 -18.031 1 91.44 622 VAL B O 1
ATOM 10586 N N . ILE B 1 623 ? -11.25 -24.016 -15.789 1 94.94 623 ILE B N 1
ATOM 10587 C CA . ILE B 1 623 ? -12.547 -23.359 -15.914 1 94.94 623 ILE B CA 1
ATOM 10588 C C . ILE B 1 623 ? -12.336 -21.875 -16.25 1 94.94 623 ILE B C 1
ATOM 10590 O O . ILE B 1 623 ? -13.164 -21.266 -16.938 1 94.94 623 ILE B O 1
ATOM 10594 N N . GLY B 1 624 ? -11.281 -21.328 -15.875 1 95.94 624 GLY B N 1
ATOM 10595 C CA . GLY B 1 624 ? -11.008 -19.891 -15.867 1 95.94 624 GLY B CA 1
ATOM 10596 C C . GLY B 1 624 ? -11.227 -19.234 -17.219 1 95.94 624 GLY B C 1
ATOM 10597 O O . GLY B 1 624 ? -11.93 -18.234 -17.328 1 95.94 624 GLY B O 1
ATOM 10598 N N . PRO B 1 625 ? -10.68 -19.797 -18.328 1 93.88 625 PRO B N 1
ATOM 10599 C CA . PRO B 1 625 ? -10.773 -19.156 -19.641 1 93.88 625 PRO B CA 1
ATOM 10600 C C . PRO B 1 625 ? -12.211 -19.062 -20.141 1 93.88 625 PRO B C 1
ATOM 10602 O O . PRO B 1 625 ? -12.492 -18.328 -21.094 1 93.88 625 PRO B O 1
ATOM 10605 N N . PHE B 1 626 ? -13.086 -19.781 -19.562 1 95.06 626 PHE B N 1
ATOM 10606 C CA . PHE B 1 626 ? -14.453 -19.844 -20.062 1 95.06 626 PHE B CA 1
ATOM 10607 C C . PHE B 1 626 ? -15.383 -19 -19.203 1 95.06 626 PHE B C 1
ATOM 10609 O O . PHE B 1 626 ? -16.609 -19.062 -19.344 1 95.06 626 PHE B O 1
ATOM 10616 N N . LEU B 1 627 ? -14.734 -18.281 -18.328 1 96.38 627 LEU B N 1
ATOM 10617 C CA . LEU B 1 627 ? -15.461 -17.312 -17.516 1 96.38 627 LEU B CA 1
ATOM 10618 C C . LEU B 1 627 ? -15.266 -15.898 -18.078 1 96.38 627 LEU B C 1
ATOM 10620 O O . LEU B 1 627 ? -14.297 -15.633 -18.781 1 96.38 627 LEU B O 1
ATOM 10624 N N . SER B 1 628 ? -16.25 -15.148 -17.844 1 94.88 628 SER B N 1
ATOM 10625 C CA . SER B 1 628 ? -16.172 -13.758 -18.266 1 94.88 628 SER B CA 1
ATOM 10626 C C . SER B 1 628 ? -16.312 -12.812 -17.078 1 94.88 628 SER B C 1
ATOM 10628 O O . SER B 1 628 ? -16.875 -13.18 -16.047 1 94.88 628 SER B O 1
ATOM 10630 N N . ALA B 1 629 ? -15.812 -11.672 -17.312 1 94.75 629 ALA B N 1
ATOM 10631 C CA . ALA B 1 629 ? -15.758 -10.68 -16.234 1 94.75 629 ALA B CA 1
ATOM 10632 C C . ALA B 1 629 ? -17.172 -10.242 -15.836 1 94.75 629 ALA B C 1
ATOM 10634 O O . ALA B 1 629 ? -18.062 -10.172 -16.672 1 94.75 629 ALA B O 1
ATOM 10635 N N . ARG B 1 630 ? -17.312 -9.992 -14.547 1 95.38 630 ARG B N 1
ATOM 10636 C CA . ARG B 1 630 ? -18.547 -9.469 -13.961 1 95.38 630 ARG B CA 1
ATOM 10637 C C . ARG B 1 630 ? -18.281 -8.164 -13.227 1 95.38 630 ARG B C 1
ATOM 10639 O O . ARG B 1 630 ? -17.219 -7.977 -12.633 1 95.38 630 ARG B O 1
ATOM 10646 N N . ALA B 1 631 ? -19.328 -7.406 -13.227 1 94.56 631 ALA B N 1
ATOM 10647 C CA . ALA B 1 631 ? -19.203 -6.098 -12.586 1 94.56 631 ALA B CA 1
ATOM 10648 C C . ALA B 1 631 ? -19.016 -6.242 -11.078 1 94.56 631 ALA B C 1
ATOM 10650 O O . ALA B 1 631 ? -19.609 -7.133 -10.453 1 94.56 631 ALA B O 1
ATOM 10651 N N . ASN B 1 632 ? -18.25 -5.402 -10.523 1 96.12 632 ASN B N 1
ATOM 10652 C CA . ASN B 1 632 ? -18.078 -5.348 -9.078 1 96.12 632 ASN B CA 1
ATOM 10653 C C . ASN B 1 632 ? -19.375 -4.965 -8.367 1 96.12 632 ASN B C 1
ATOM 10655 O O . ASN B 1 632 ? -20.266 -4.367 -8.969 1 96.12 632 ASN B O 1
ATOM 10659 N N . LEU B 1 633 ? -19.438 -5.34 -7.109 1 95.19 633 LEU B N 1
ATOM 10660 C CA . LEU B 1 633 ? -20.578 -4.953 -6.277 1 95.19 633 LEU B CA 1
ATOM 10661 C C . LEU B 1 633 ? -20.359 -3.568 -5.676 1 95.19 633 LEU B C 1
ATOM 10663 O O . LEU B 1 633 ? -21.312 -2.797 -5.527 1 95.19 633 LEU B O 1
ATOM 10667 N N . GLN B 1 634 ? -19.156 -3.408 -5.16 1 94.38 634 GLN B N 1
ATOM 10668 C CA . GLN B 1 634 ? -18.734 -2.146 -4.566 1 94.38 634 GLN B CA 1
ATOM 10669 C C . GLN B 1 634 ? -17.25 -1.87 -4.863 1 94.38 634 GLN B C 1
ATOM 10671 O O . GLN B 1 634 ? -16.469 -2.801 -5.047 1 94.38 634 GLN B O 1
ATOM 10676 N N . GLU B 1 635 ? -16.953 -0.665 -5.047 1 94.69 635 GLU B N 1
ATOM 10677 C CA . GLU B 1 635 ? -15.57 -0.261 -5.293 1 94.69 635 GLU B CA 1
ATOM 10678 C C . GLU B 1 635 ? -15.273 1.094 -4.656 1 94.69 635 GLU B C 1
ATOM 10680 O O . GLU B 1 635 ? -16.156 1.953 -4.57 1 94.69 635 GLU B O 1
ATOM 10685 N N . GLN B 1 636 ? -14.07 1.197 -4.113 1 93.69 636 GLN B N 1
ATOM 10686 C CA . GLN B 1 636 ? -13.602 2.469 -3.572 1 93.69 636 GLN B CA 1
ATOM 10687 C C . GLN B 1 636 ? -12.156 2.73 -3.963 1 93.69 636 GLN B C 1
ATOM 10689 O O . GLN B 1 636 ? -11.414 1.799 -4.281 1 93.69 636 GLN B O 1
ATOM 10694 N N . THR B 1 637 ? -11.812 3.967 -4.062 1 92.38 637 THR B N 1
ATOM 10695 C CA . THR B 1 637 ? -10.445 4.398 -4.324 1 92.38 637 THR B CA 1
ATOM 10696 C C . THR B 1 637 ? -9.891 5.184 -3.137 1 92.38 637 THR B C 1
ATOM 10698 O O . THR B 1 637 ? -10.594 6 -2.541 1 92.38 637 THR B O 1
ATOM 10701 N N . ARG B 1 638 ? -8.68 4.832 -2.752 1 91.44 638 ARG B N 1
ATOM 10702 C CA . ARG B 1 638 ? -7.984 5.535 -1.681 1 91.44 638 ARG B CA 1
ATOM 10703 C C . ARG B 1 638 ? -6.934 6.488 -2.244 1 91.44 638 ARG B C 1
ATOM 10705 O O . ARG B 1 638 ? -6.152 6.109 -3.119 1 91.44 638 ARG B O 1
ATOM 10712 N N . THR B 1 639 ? -6.977 7.664 -1.812 1 88.94 639 THR B N 1
ATOM 10713 C CA . THR B 1 639 ? -5.957 8.648 -2.152 1 88.94 639 THR B CA 1
ATOM 10714 C C . THR B 1 639 ? -5.176 9.07 -0.913 1 88.94 639 THR B C 1
ATOM 10716 O O . THR B 1 639 ? -5.699 9.781 -0.053 1 88.94 639 THR B O 1
ATOM 10719 N N . PRO B 1 640 ? -3.906 8.617 -0.858 1 85.75 640 PRO B N 1
ATOM 10720 C CA . PRO B 1 640 ? -3.107 9.023 0.3 1 85.75 640 PRO B CA 1
ATOM 10721 C C . PRO B 1 640 ? -2.793 10.516 0.303 1 85.75 640 PRO B C 1
ATOM 10723 O O . PRO B 1 640 ? -2.326 11.055 -0.705 1 85.75 640 PRO B O 1
ATOM 10726 N N . LEU B 1 641 ? -3.066 11.219 1.494 1 87.12 641 LEU B N 1
ATOM 10727 C CA . LEU B 1 641 ? -2.846 12.656 1.651 1 87.12 641 LEU B CA 1
ATOM 10728 C C . LEU B 1 641 ? -2.199 12.961 2.998 1 87.12 641 LEU B C 1
ATOM 10730 O O . LEU B 1 641 ? -2.377 12.211 3.963 1 87.12 641 LEU B O 1
ATOM 10734 N N . LEU B 1 642 ? -1.325 14.031 2.982 1 87.25 642 LEU B N 1
ATOM 10735 C CA . LEU B 1 642 ? -0.938 14.664 4.234 1 87.25 642 LEU B CA 1
ATOM 10736 C C . LEU B 1 642 ? -1.935 15.75 4.625 1 87.25 642 LEU B C 1
ATOM 10738 O O . LEU B 1 642 ? -2.113 16.734 3.893 1 87.25 642 LEU B O 1
ATOM 10742 N N . VAL B 1 643 ? -2.602 15.578 5.754 1 91.25 643 VAL B N 1
ATOM 10743 C CA . VAL B 1 643 ? -3.66 16.5 6.141 1 91.25 643 VAL B CA 1
ATOM 10744 C C . VAL B 1 643 ? -3.352 17.094 7.516 1 91.25 643 VAL B C 1
ATOM 10746 O O . VAL B 1 643 ? -2.658 16.484 8.328 1 91.25 643 VAL B O 1
ATOM 10749 N N . ALA B 1 644 ? -3.852 18.297 7.676 1 93.69 644 ALA B N 1
ATOM 10750 C CA . ALA B 1 644 ? -3.756 18.953 8.977 1 93.69 644 ALA B CA 1
ATOM 10751 C C . ALA B 1 644 ? -4.93 18.562 9.875 1 93.69 644 ALA B C 1
ATOM 10753 O O . ALA B 1 644 ? -6.09 18.672 9.469 1 93.69 644 ALA B O 1
ATOM 10754 N N . LYS B 1 645 ? -4.668 18.141 11.023 1 93 645 LYS B N 1
ATOM 10755 C CA . LYS B 1 645 ? -5.668 17.844 12.047 1 93 645 LYS B CA 1
ATOM 10756 C C . LYS B 1 645 ? -5.883 19.047 12.969 1 93 645 LYS B C 1
ATOM 10758 O O . LYS B 1 645 ? -5.129 19.25 13.914 1 93 645 LYS B O 1
ATOM 10763 N N . VAL B 1 646 ? -7.02 19.812 12.75 1 94.81 646 VAL B N 1
AT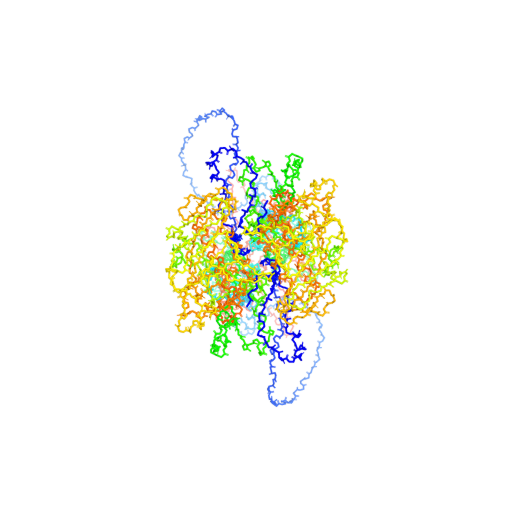OM 10764 C CA . VAL B 1 646 ? -7.277 21.047 13.469 1 94.81 646 VAL B CA 1
ATOM 10765 C C . VAL B 1 646 ? -8.367 20.828 14.516 1 94.81 646 VAL B C 1
ATOM 10767 O O . VAL B 1 646 ? -9.5 20.484 14.172 1 94.81 646 VAL B O 1
ATOM 10770 N N . PRO B 1 647 ? -8.047 21 15.758 1 95.19 647 PRO B N 1
ATOM 10771 C CA . PRO B 1 647 ? -9.094 20.844 16.781 1 95.19 647 PRO B CA 1
ATOM 10772 C C . PRO B 1 647 ? -10.172 21.906 16.688 1 95.19 647 PRO B C 1
ATOM 10774 O O . PRO B 1 647 ? -9.859 23.094 16.484 1 95.19 647 PRO B O 1
ATOM 10777 N N . LYS B 1 648 ? -11.484 21.656 17 1 94.75 648 LYS B N 1
ATOM 10778 C CA . LYS B 1 648 ? -12.633 22.547 16.828 1 94.75 648 LYS B CA 1
ATOM 10779 C C . LYS B 1 648 ? -12.758 23.516 18 1 94.75 648 LYS B C 1
ATOM 10781 O O . LYS B 1 648 ? -13.102 24.688 17.828 1 94.75 648 LYS B O 1
ATOM 10786 N N . VAL B 1 649 ? -12.414 23.078 19.188 1 95.94 649 VAL B N 1
ATOM 10787 C CA . VAL B 1 649 ? -12.664 23.875 20.375 1 95.94 649 VAL B CA 1
ATOM 10788 C C . VAL B 1 649 ? -11.734 25.094 20.391 1 95.94 649 VAL B C 1
ATOM 10790 O O . VAL B 1 649 ? -12.195 26.234 20.453 1 95.94 649 VAL B O 1
ATOM 10793 N N . PRO B 1 650 ? -10.438 24.828 20.328 1 95.56 650 PRO B N 1
ATOM 10794 C CA . PRO B 1 650 ? -9.57 26 20.266 1 95.56 650 PRO B CA 1
ATOM 10795 C C . PRO B 1 650 ? -9.883 26.906 19.078 1 95.56 650 PRO B C 1
ATOM 10797 O O . PRO B 1 650 ? -9.812 28.125 19.188 1 95.56 650 PRO B O 1
ATOM 10800 N N . LEU B 1 651 ? -10.266 26.359 17.984 1 95.5 651 LEU B N 1
ATOM 10801 C CA . LEU B 1 651 ? -10.617 27.141 16.797 1 95.5 651 LEU B CA 1
ATOM 10802 C C . LEU B 1 651 ? -11.883 27.953 17.047 1 95.5 651 LEU B C 1
ATOM 10804 O O . LEU B 1 651 ? -11.93 29.141 16.719 1 95.5 651 LEU B O 1
ATOM 10808 N N . ALA B 1 652 ? -12.844 27.438 17.688 1 96.25 652 ALA B N 1
ATOM 10809 C CA . ALA B 1 652 ? -14.109 28.125 17.984 1 96.25 652 ALA B CA 1
ATOM 10810 C C . ALA B 1 652 ? -13.898 29.266 18.969 1 96.25 652 ALA B C 1
ATOM 10812 O O . ALA B 1 652 ? -14.5 30.328 18.828 1 96.25 652 ALA B O 1
ATOM 10813 N N . ILE B 1 653 ? -13.062 28.984 19.953 1 96.81 653 ILE B N 1
ATOM 10814 C CA . ILE B 1 653 ? -12.797 30.031 20.938 1 96.81 653 ILE B CA 1
ATOM 10815 C C . ILE B 1 653 ? -12.07 31.203 20.281 1 96.81 653 ILE B C 1
ATOM 10817 O O . ILE B 1 653 ? -12.359 32.344 20.578 1 96.81 653 ILE B O 1
ATOM 10821 N N . LEU B 1 654 ? -11.219 30.844 19.391 1 96.19 654 LEU B N 1
ATOM 10822 C CA . LEU B 1 654 ? -10.492 31.891 18.688 1 96.19 654 LEU B CA 1
ATOM 10823 C C . LEU B 1 654 ? -11.438 32.719 17.812 1 96.19 654 LEU B C 1
ATOM 10825 O O . LEU B 1 654 ? -11.414 33.938 17.828 1 96.19 654 LEU B O 1
ATOM 10829 N N . ILE B 1 655 ? -12.289 32.125 17.125 1 96.19 655 ILE B N 1
ATOM 10830 C CA . ILE B 1 655 ? -13.242 32.812 16.25 1 96.19 655 ILE B CA 1
ATOM 10831 C C . ILE B 1 655 ? -14.219 33.625 17.094 1 96.19 655 ILE B C 1
ATOM 10833 O O . ILE B 1 655 ? -14.523 34.781 16.766 1 96.19 655 ILE B O 1
ATOM 10837 N N . ALA B 1 656 ? -14.656 33.094 18.141 1 96.81 656 ALA B N 1
ATOM 10838 C CA . ALA B 1 656 ? -15.547 33.812 19.047 1 96.81 656 ALA B CA 1
ATOM 10839 C C . ALA B 1 656 ? -14.867 35.062 19.625 1 96.81 656 ALA B C 1
ATOM 10841 O O . ALA B 1 656 ? -15.5 36.094 19.766 1 96.81 656 ALA B O 1
ATOM 10842 N N . GLY B 1 657 ? -13.602 34.812 20.031 1 95.62 657 GLY B N 1
ATOM 10843 C CA . GLY B 1 657 ? -12.844 35.938 20.516 1 95.62 657 GLY B CA 1
ATOM 10844 C C . GLY B 1 657 ? -12.75 37.062 19.5 1 95.62 657 GLY B C 1
ATOM 10845 O O . GLY B 1 657 ? -12.93 38.25 19.828 1 95.62 657 GLY B O 1
ATOM 10846 N N . CYS B 1 658 ? -12.57 36.75 18.219 1 95.81 658 CYS B N 1
ATOM 10847 C CA . CYS B 1 658 ? -12.5 37.719 17.141 1 95.81 658 CYS B CA 1
ATOM 10848 C C . CYS B 1 658 ? -13.859 38.375 16.922 1 95.81 658 CYS B C 1
ATOM 10850 O O . CYS B 1 658 ? -13.945 39.594 16.719 1 95.81 658 CYS B O 1
ATOM 10852 N N . LEU B 1 659 ? -14.922 37.719 17.047 1 96.38 659 LEU B N 1
ATOM 10853 C CA . LEU B 1 659 ? -16.266 38.25 16.875 1 96.38 659 LEU B CA 1
ATOM 10854 C C . LEU B 1 659 ? -16.625 39.188 18.031 1 96.38 659 LEU B C 1
ATOM 10856 O O . LEU B 1 659 ? -17.297 40.188 17.844 1 96.38 659 LEU B O 1
ATOM 10860 N N . CYS B 1 660 ? -16.141 38.812 19.156 1 96.12 660 CYS B N 1
ATOM 10861 C CA . CYS B 1 660 ? -16.344 39.688 20.297 1 96.12 660 CYS B CA 1
ATOM 10862 C C . CYS B 1 660 ? -15.688 41.062 20.062 1 96.12 660 CYS B C 1
ATOM 10864 O O . CYS B 1 660 ? -16.234 42.094 20.469 1 96.12 660 CYS B O 1
ATOM 10866 N N . TYR B 1 661 ? -14.555 41.062 19.438 1 95.31 661 TYR B N 1
ATOM 10867 C CA . TYR B 1 661 ? -13.906 42.312 19.109 1 95.31 661 TYR B CA 1
ATOM 10868 C C . TYR B 1 661 ? -14.742 43.125 18.125 1 95.31 661 TYR B C 1
ATOM 10870 O O . TYR B 1 661 ? -14.82 44.344 18.203 1 95.31 661 TYR B O 1
ATOM 10878 N N . ILE B 1 662 ? -15.344 42.438 17.188 1 95.12 662 ILE B N 1
ATOM 10879 C CA . ILE B 1 662 ? -16.203 43.125 16.219 1 95.12 662 ILE B CA 1
ATOM 10880 C C . ILE B 1 662 ? -17.391 43.75 16.938 1 95.12 662 ILE B C 1
ATOM 10882 O O . ILE B 1 662 ? -17.719 44.906 16.719 1 95.12 662 ILE B O 1
ATOM 10886 N N . VAL B 1 663 ? -18 43.094 17.812 1 95.19 663 VAL B N 1
ATOM 10887 C CA . VAL B 1 663 ? -19.156 43.594 18.578 1 95.19 663 VAL B CA 1
ATOM 10888 C C . VAL B 1 663 ? -18.703 44.75 19.469 1 95.19 663 VAL B C 1
ATOM 10890 O O . VAL B 1 663 ? -19.406 45.75 19.562 1 95.19 663 VAL B O 1
ATOM 10893 N N . PHE B 1 664 ? -17.562 44.438 20.109 1 94.06 664 PHE B N 1
ATOM 10894 C CA . PHE B 1 664 ? -17.016 45.5 20.969 1 94.06 664 PHE B CA 1
ATOM 10895 C C . PHE B 1 664 ? -16.766 46.781 20.188 1 94.06 664 PHE B C 1
ATOM 10897 O O . PHE B 1 664 ? -17 47.875 20.703 1 94.06 664 PHE B O 1
ATOM 10904 N N . GLY B 1 665 ? -16.266 46.625 18.938 1 91.5 665 GLY B N 1
ATOM 10905 C CA . GLY B 1 665 ? -16.062 47.781 18.078 1 91.5 665 GLY B CA 1
ATOM 10906 C C . GLY B 1 665 ? -17.344 48.469 17.703 1 91.5 665 GLY B C 1
ATOM 10907 O O . GLY B 1 665 ? -17.422 49.719 17.75 1 91.5 665 GLY B O 1
ATOM 10908 N N . VAL B 1 666 ? -18.391 47.844 17.547 1 94.5 666 VAL B N 1
ATOM 10909 C CA . VAL B 1 666 ? -19.688 48.406 17.188 1 94.5 666 VAL B CA 1
ATOM 10910 C C . VAL B 1 666 ? -20.328 49.094 18.391 1 94.5 666 VAL B C 1
ATOM 10912 O O . VAL B 1 666 ? -20.844 50.188 18.281 1 94.5 666 VAL B O 1
ATOM 10915 N N . VAL B 1 667 ? -20.25 48.438 19.453 1 94.31 667 VAL B N 1
ATOM 10916 C CA . VAL B 1 667 ? -20.828 49 20.672 1 94.31 667 VAL B CA 1
ATOM 10917 C C . VAL B 1 667 ? -20.094 50.312 21.047 1 94.31 667 VAL B C 1
ATOM 10919 O O . VAL B 1 667 ? -20.734 51.312 21.391 1 94.31 667 VAL B O 1
ATOM 10922 N N . SER B 1 668 ? -18.781 50.25 21.031 1 93.69 668 SER B N 1
ATOM 10923 C CA . SER B 1 668 ? -18 51.438 21.344 1 93.69 668 SER B CA 1
ATOM 10924 C C . SER B 1 668 ? -18.297 52.562 20.375 1 93.69 668 SER B C 1
ATOM 10926 O O . SER B 1 668 ? -18.375 53.75 20.766 1 93.69 668 SER B O 1
ATOM 10928 N N . ALA B 1 669 ? -18.516 52.219 19.078 1 93.81 669 ALA B N 1
ATOM 10929 C CA . ALA B 1 669 ? -18.844 53.219 18.078 1 93.81 669 ALA B CA 1
ATOM 10930 C C . ALA B 1 669 ? -20.219 53.812 18.328 1 93.81 669 ALA B C 1
ATOM 10932 O O . ALA B 1 669 ? -20.422 55.031 18.172 1 93.81 669 ALA B O 1
ATOM 10933 N N . THR B 1 670 ? -21.203 53.094 18.734 1 94.56 670 THR B N 1
ATOM 10934 C CA . THR B 1 670 ? -22.562 53.562 19 1 94.56 670 THR B CA 1
ATOM 10935 C C . THR B 1 670 ? -22.609 54.438 20.234 1 94.56 670 THR B C 1
ATOM 10937 O O . THR B 1 670 ? -23.297 55.469 20.234 1 94.56 670 THR B O 1
ATOM 10940 N N . LEU B 1 671 ? -21.906 53.969 21.203 1 93.19 671 LEU B N 1
ATOM 10941 C CA . LEU B 1 671 ? -21.844 54.812 22.406 1 93.19 671 LEU B CA 1
ATOM 10942 C C . LEU B 1 671 ? -21.141 56.125 22.125 1 93.19 671 LEU B C 1
ATOM 10944 O O . LEU B 1 671 ? -21.562 57.156 22.625 1 93.19 671 LEU B O 1
ATOM 10948 N N . ALA B 1 672 ? -20.094 56.094 21.375 1 93.81 672 ALA B N 1
ATOM 10949 C CA . ALA B 1 672 ? -19.391 57.312 20.984 1 93.81 672 ALA B CA 1
ATOM 10950 C C . ALA B 1 672 ? -20.297 58.219 20.125 1 93.81 672 ALA B C 1
ATOM 10952 O O . ALA B 1 672 ? -20.297 59.438 20.297 1 93.81 672 ALA B O 1
ATOM 10953 N N . TYR B 1 673 ? -21.062 57.594 19.234 1 93.56 673 TYR B N 1
ATOM 10954 C CA . TYR B 1 673 ? -22.031 58.344 18.422 1 93.56 673 TYR B CA 1
ATOM 10955 C C . TYR B 1 673 ? -23.078 59 19.281 1 93.56 673 TYR B C 1
ATOM 10957 O O . TYR B 1 673 ? -23.422 60.188 19.062 1 93.56 673 TYR B O 1
ATOM 10965 N N . GLY B 1 674 ? -23.594 58.344 20.219 1 92.94 674 GLY B N 1
ATOM 10966 C CA . GLY B 1 674 ? -24.578 58.906 21.141 1 92.94 674 GLY B CA 1
ATOM 10967 C C . GLY B 1 674 ? -24.031 60.062 21.953 1 92.94 674 GLY B C 1
ATOM 10968 O O . GLY B 1 674 ? -24.734 61.031 22.188 1 92.94 674 GLY B O 1
ATOM 10969 N N . ALA B 1 675 ? -22.828 59.938 22.422 1 92.44 675 ALA B N 1
ATOM 10970 C CA . ALA B 1 675 ? -22.219 61 23.188 1 92.44 675 ALA B CA 1
ATOM 10971 C C . ALA B 1 675 ? -22.047 62.281 22.344 1 92.44 675 ALA B C 1
ATOM 10973 O O . ALA B 1 675 ? -22.297 63.375 22.812 1 92.44 675 ALA B O 1
ATOM 10974 N N . LEU B 1 676 ? -21.656 62.094 21.078 1 90.88 676 LEU B N 1
ATOM 10975 C CA . LEU B 1 676 ? -21.391 63.219 20.203 1 90.88 676 LEU B CA 1
ATOM 10976 C C . LEU B 1 676 ? -22.688 63.844 19.719 1 90.88 676 LEU B C 1
ATOM 10978 O O . LEU B 1 676 ? -22.703 65 19.344 1 90.88 676 LEU B O 1
ATOM 10982 N N . ARG B 1 677 ? -23.75 63.125 19.734 1 89.94 677 ARG B N 1
ATOM 10983 C CA . ARG B 1 677 ? -25.047 63.625 19.328 1 89.94 677 ARG B CA 1
ATOM 10984 C C . ARG B 1 677 ? -25.672 64.5 20.422 1 89.94 677 ARG B C 1
ATOM 10986 O O . ARG B 1 677 ? -26.453 65.375 20.141 1 89.94 677 ARG B O 1
ATOM 10993 N N . VAL B 1 678 ? -25.297 64.25 21.594 1 88.81 678 VAL B N 1
ATOM 10994 C CA . VAL B 1 678 ? -25.828 65 22.703 1 88.81 678 VAL B CA 1
ATOM 10995 C C . VAL B 1 678 ? -25.062 66.312 22.797 1 88.81 678 VAL B C 1
ATOM 10997 O O . VAL B 1 678 ? -25.672 67.438 22.844 1 88.81 678 VAL B O 1
ATOM 11000 N N . VAL B 1 679 ? -23.781 66.25 22.938 1 88.75 679 VAL B N 1
ATOM 11001 C CA . VAL B 1 679 ? -22.922 67.438 23 1 88.75 679 VAL B CA 1
ATOM 11002 C C . VAL B 1 679 ? -21.625 67.125 22.234 1 88.75 679 VAL B C 1
ATOM 11004 O O . VAL B 1 679 ? -21.062 66.062 22.312 1 88.75 679 VAL B O 1
ATOM 11007 N N . ASP B 1 680 ? -21.297 68.062 21.406 1 86.56 680 ASP B N 1
ATOM 11008 C CA . ASP B 1 680 ? -20.016 67.938 20.719 1 86.56 680 ASP B CA 1
ATOM 11009 C C . ASP B 1 680 ? -18.859 68 21.703 1 86.56 680 ASP B C 1
ATOM 11011 O O . ASP B 1 680 ? -18.281 69.062 21.938 1 86.56 680 ASP B O 1
ATOM 11015 N N . VAL B 1 681 ? -18.484 66.875 22.234 1 86.62 681 VAL B N 1
ATOM 11016 C CA . VAL B 1 681 ? -17.469 66.812 23.281 1 86.62 681 VAL B CA 1
ATOM 11017 C C . VAL B 1 681 ? -16.109 66.438 22.672 1 86.62 681 VAL B C 1
ATOM 11019 O O . VAL B 1 681 ? -15.219 66 23.375 1 86.62 681 VAL B O 1
ATOM 11022 N N . ARG B 1 682 ? -15.938 66.562 21.406 1 86.44 682 ARG B N 1
ATOM 11023 C CA . ARG B 1 682 ? -14.68 66.188 20.766 1 86.44 682 ARG B CA 1
ATOM 11024 C C . ARG B 1 682 ? -13.508 66.938 21.375 1 86.44 682 ARG B C 1
ATOM 11026 O O . ARG B 1 682 ? -12.445 66.375 21.641 1 86.44 682 ARG B O 1
ATOM 11033 N N . ASP B 1 683 ? -13.789 68.188 21.625 1 80.56 683 ASP B N 1
ATOM 11034 C CA . ASP B 1 683 ? -12.742 69 22.219 1 80.56 683 ASP B CA 1
ATOM 11035 C C . ASP B 1 683 ? -12.438 68.562 23.641 1 80.56 683 ASP B C 1
ATOM 11037 O O . ASP B 1 683 ? -11.281 68.562 24.062 1 80.56 683 ASP B O 1
ATOM 11041 N N . LEU B 1 684 ? -13.445 68.188 24.344 1 81.12 684 LEU B N 1
ATOM 11042 C CA . LEU B 1 684 ? -13.258 67.688 25.703 1 81.12 684 LEU B CA 1
ATOM 11043 C C . LEU B 1 684 ? -12.531 66.375 25.703 1 81.12 684 LEU B C 1
ATOM 11045 O O . LEU B 1 684 ? -11.695 66.125 26.578 1 81.12 684 LEU B O 1
ATOM 11049 N N . ALA B 1 685 ? -12.891 65.562 24.797 1 83.5 685 ALA B N 1
ATOM 11050 C CA . ALA B 1 685 ? -12.211 64.25 24.672 1 83.5 685 ALA B CA 1
ATOM 11051 C C . ALA B 1 685 ? -10.734 64.438 24.344 1 83.5 685 ALA B C 1
ATOM 11053 O O . ALA B 1 685 ? -9.883 63.656 24.766 1 83.5 685 ALA B O 1
ATOM 11054 N N . PHE B 1 686 ? -10.539 65.438 23.531 1 76.88 686 PHE B N 1
ATOM 11055 C CA . PHE B 1 686 ? -9.156 65.75 23.203 1 76.88 686 PHE B CA 1
ATOM 11056 C C . PHE B 1 686 ? -8.383 66.188 24.438 1 76.88 686 PHE B C 1
ATOM 11058 O O . PHE B 1 686 ? -7.168 66.062 24.516 1 76.88 686 PHE B O 1
ATOM 11065 N N . ARG B 1 687 ? -9.125 66.688 25.406 1 76.69 687 ARG B N 1
ATOM 11066 C CA . ARG B 1 687 ? -8.469 67.125 26.641 1 76.69 687 ARG B CA 1
ATOM 11067 C C . ARG B 1 687 ? -7.98 65.938 27.453 1 76.69 687 ARG B C 1
ATOM 11069 O O . ARG B 1 687 ? -7.156 66.125 28.359 1 76.69 687 ARG B O 1
ATOM 11076 N N . PHE B 1 688 ? -8.531 64.875 27.062 1 75.38 688 PHE B N 1
ATOM 11077 C CA . PHE B 1 688 ? -8.047 63.625 27.688 1 75.38 688 PHE B CA 1
ATOM 11078 C C . PHE B 1 688 ? -6.773 63.125 27 1 75.38 688 PHE B C 1
ATOM 11080 O O . PHE B 1 688 ? -6.477 61.938 26.984 1 75.38 688 PHE B O 1
ATOM 11087 N N . SER B 1 689 ? -6.219 64.125 26.344 1 71.56 689 SER B N 1
ATOM 11088 C CA . SER B 1 689 ? -4.98 63.781 25.625 1 71.56 689 SER B CA 1
ATOM 11089 C C . SER B 1 689 ? -3.777 64.438 26.297 1 71.56 689 SER B C 1
ATOM 11091 O O . SER B 1 689 ? -3.936 65.312 27.125 1 71.56 689 SER B O 1
ATOM 11093 N N . LEU B 1 690 ? -2.713 63.906 25.953 1 72.62 690 LEU B N 1
ATOM 11094 C CA . LEU B 1 690 ? -1.468 64.375 26.531 1 72.62 690 LEU B CA 1
ATOM 11095 C C . LEU B 1 690 ? -1.196 65.812 26.125 1 72.62 690 LEU B C 1
ATOM 11097 O O . LEU B 1 690 ? -0.849 66.688 26.969 1 72.62 690 LEU B O 1
ATOM 11101 N N . PRO B 1 691 ? -1.473 66.25 24.891 1 62.41 691 PRO B N 1
ATOM 11102 C CA . PRO B 1 691 ? -1.215 67.625 24.547 1 62.41 691 PRO B CA 1
ATOM 11103 C C . PRO B 1 691 ? -2.133 68.625 25.281 1 62.41 691 PRO B C 1
ATOM 11105 O O . PRO B 1 691 ? -1.699 69.688 25.672 1 62.41 691 PRO B O 1
ATOM 11108 N N . ALA B 1 692 ? -3.279 68.25 25.5 1 67.19 692 ALA B N 1
ATOM 11109 C CA . ALA B 1 692 ? -4.227 69.125 26.188 1 67.19 692 ALA B CA 1
ATOM 11110 C C . ALA B 1 692 ? -3.85 69.25 27.656 1 67.19 692 ALA B C 1
ATOM 11112 O O . ALA B 1 692 ? -3.953 70.375 28.203 1 67.19 692 ALA B O 1
ATOM 11113 N N . LEU B 1 693 ? -3.518 68.25 28.203 1 75.44 693 LEU B N 1
ATOM 11114 C CA . LEU B 1 693 ? -3.066 68.312 29.594 1 75.44 693 LEU B CA 1
ATOM 11115 C C . LEU B 1 693 ? -1.804 69.125 29.719 1 75.44 693 LEU B C 1
ATOM 11117 O O . LEU B 1 693 ? -1.638 69.875 30.688 1 75.44 693 LEU B O 1
ATOM 11121 N N . GLY B 1 694 ? -0.975 69.125 28.766 1 68.81 694 GLY B N 1
ATOM 11122 C CA . GLY B 1 694 ? 0.219 69.938 28.719 1 68.81 694 GLY B CA 1
ATOM 11123 C C . GLY B 1 694 ? -0.085 71.438 28.562 1 68.81 694 GLY B C 1
ATOM 11124 O O . GLY B 1 694 ? 0.548 72.312 29.203 1 68.81 694 GLY B O 1
ATOM 11125 N N . LEU B 1 695 ? -1.042 71.75 27.766 1 65.44 695 LEU B N 1
ATOM 11126 C CA . LEU B 1 695 ? -1.453 73.125 27.594 1 65.44 695 LEU B CA 1
ATOM 11127 C C . LEU B 1 695 ? -2.014 73.688 28.891 1 65.44 695 LEU B C 1
ATOM 11129 O O . LEU B 1 695 ? -1.752 74.875 29.219 1 65.44 695 LEU B O 1
ATOM 11133 N N . HIS B 1 696 ? -2.738 72.938 29.562 1 70.81 696 HIS B N 1
ATOM 11134 C CA . HIS B 1 696 ? -3.322 73.375 30.812 1 70.81 696 HIS B CA 1
ATOM 11135 C C . HIS B 1 696 ? -2.252 73.562 31.891 1 70.81 696 HIS B C 1
ATOM 11137 O O . HIS B 1 696 ? -2.367 74.438 32.75 1 70.81 696 HIS B O 1
ATOM 11143 N N . ALA B 1 697 ? -1.332 72.812 31.844 1 73.44 697 ALA B N 1
ATOM 11144 C CA . ALA B 1 697 ? -0.275 72.875 32.844 1 73.44 697 ALA B CA 1
ATOM 11145 C C . ALA B 1 697 ? 0.617 74.062 32.688 1 73.44 697 ALA B C 1
ATOM 11147 O O . ALA B 1 697 ? 1.145 74.625 33.656 1 73.44 697 ALA B O 1
ATOM 11148 N N . PHE B 1 698 ? 0.784 74.688 31.516 1 61.47 698 PHE B N 1
ATOM 11149 C CA . PHE B 1 698 ? 1.781 75.75 31.312 1 61.47 698 PHE B CA 1
ATOM 11150 C C . PHE B 1 698 ? 1.122 77.062 30.844 1 61.47 698 PHE B C 1
ATOM 11152 O O . PHE B 1 698 ? 1.795 77.938 30.328 1 61.47 698 PHE B O 1
ATOM 11159 N N . ARG B 1 699 ? -0.105 77.438 31.125 1 54.59 699 ARG B N 1
ATOM 11160 C CA . ARG B 1 699 ? -0.768 78.688 30.859 1 54.59 699 ARG B CA 1
ATOM 11161 C C . ARG B 1 699 ? -0.375 79.75 31.906 1 54.59 699 ARG B C 1
ATOM 11163 O O . ARG B 1 699 ? -0.129 79.375 33.062 1 54.59 699 ARG B O 1
ATOM 11170 N N . ASP B 1 700 ? 0.229 81.188 31.734 1 40.38 700 ASP B N 1
ATOM 11171 C CA . ASP B 1 700 ? 0.876 82.25 32.438 1 40.38 700 ASP B CA 1
ATOM 11172 C C . ASP B 1 700 ? 0.065 82.688 33.656 1 40.38 700 ASP B C 1
ATOM 11174 O O . ASP B 1 700 ? 0.345 83.75 34.25 1 40.38 700 ASP B O 1
ATOM 11178 N N . ASP B 1 701 ? -0.719 82.625 34.562 1 35.53 701 ASP B N 1
ATOM 11179 C CA . ASP B 1 701 ? -1.029 83.625 35.594 1 35.53 701 ASP B CA 1
ATOM 11180 C C . ASP B 1 701 ? 0.17 83.875 36.5 1 35.53 701 ASP B C 1
ATOM 11182 O O . ASP B 1 701 ? 1.094 83.062 36.562 1 35.53 701 ASP B O 1
ATOM 11186 N N . ASN B 1 702 ? 0.212 84.938 37.719 1 30.45 702 ASN B N 1
ATOM 11187 C CA . ASN B 1 702 ? 1.062 85.25 38.844 1 30.45 702 ASN B CA 1
ATOM 11188 C C . ASN B 1 702 ? 1.435 84.062 39.656 1 30.45 702 ASN B C 1
ATOM 11190 O O . ASN B 1 702 ? 0.694 83.625 40.562 1 30.45 702 ASN B O 1
ATOM 11194 N N . THR B 1 703 ? 1.721 83.125 39.281 1 29.16 703 THR B N 1
ATOM 11195 C CA . THR B 1 703 ? 2.004 81.812 39.812 1 29.16 703 THR B CA 1
ATOM 11196 C C . THR B 1 703 ? 3.213 81.875 40.75 1 29.16 703 THR B C 1
ATOM 11198 O O . THR B 1 703 ? 3.73 80.812 41.156 1 29.16 703 THR B O 1
ATOM 11201 N N . GLU B 1 704 ? 3.982 82.938 40.938 1 28.33 704 GLU B N 1
ATOM 11202 C CA . GLU B 1 704 ? 5.238 82.75 41.625 1 28.33 704 GLU B CA 1
ATOM 11203 C C . GLU B 1 704 ? 4.984 82.25 43.062 1 28.33 704 GLU B C 1
ATOM 11205 O O . GLU B 1 704 ? 5.902 81.75 43.719 1 28.33 704 GLU B O 1
ATOM 11210 N N . LYS B 1 705 ? 4.012 82.812 43.812 1 30.5 705 LYS B N 1
ATOM 11211 C CA . LYS B 1 705 ? 4.461 83.062 45.188 1 30.5 705 LYS B CA 1
ATOM 11212 C C . LYS B 1 705 ? 4.703 81.812 45.938 1 30.5 705 LYS B C 1
ATOM 11214 O O . LYS B 1 705 ? 5.742 81.625 46.562 1 30.5 705 LYS B O 1
ATOM 11219 N N . ASP B 1 706 ? 3.602 81.188 46.438 1 25.33 706 ASP B N 1
ATOM 11220 C CA . ASP B 1 706 ? 3.631 80.5 47.719 1 25.33 706 ASP B CA 1
ATOM 11221 C C . ASP B 1 706 ? 4.188 79.125 47.594 1 25.33 706 ASP B C 1
ATOM 11223 O O . ASP B 1 706 ? 4.023 78.25 48.469 1 25.33 706 ASP B O 1
ATOM 11227 N N . ALA B 1 707 ? 4.668 78.812 46.625 1 26.91 707 ALA B N 1
ATOM 11228 C CA . ALA B 1 707 ? 5.059 77.375 46.625 1 26.91 707 ALA B CA 1
ATOM 11229 C C . ALA B 1 707 ? 6.133 77.125 47.688 1 26.91 707 ALA B C 1
ATOM 11231 O O . ALA B 1 707 ? 7.266 76.812 47.344 1 26.91 707 ALA B O 1
ATOM 11232 N N . VAL B 1 708 ? 6.27 78.25 48.562 1 22.97 708 VAL B N 1
ATOM 11233 C CA . VAL B 1 708 ? 7.496 78.062 49.344 1 22.97 708 VAL B CA 1
ATOM 11234 C C . VAL B 1 708 ? 7.566 76.625 49.844 1 22.97 708 VAL B C 1
ATOM 11236 O O . VAL B 1 708 ? 6.641 75.812 49.656 1 22.97 708 VAL B O 1
ATOM 11239 N N . ASP B 1 709 ? 7.516 76.562 51.281 1 21.91 709 ASP B N 1
ATOM 11240 C CA . ASP B 1 709 ? 8.438 76 52.25 1 21.91 709 ASP B CA 1
ATOM 11241 C C . ASP B 1 709 ? 8.047 74.562 52.562 1 21.91 709 ASP B C 1
ATOM 11243 O O . ASP B 1 709 ? 7.094 74.312 53.281 1 21.91 709 ASP B O 1
ATOM 11247 N N . VAL B 1 710 ? 7.691 73.875 51.625 1 25.52 710 VAL B N 1
ATOM 11248 C CA . VAL B 1 710 ? 7.324 72.5 51.969 1 25.52 710 VAL B CA 1
ATOM 11249 C C . VAL B 1 710 ? 8.445 71.875 52.781 1 25.52 710 VAL B C 1
ATOM 11251 O O . VAL B 1 710 ? 9.234 71.062 52.219 1 25.52 710 VAL B O 1
ATOM 11254 N N . ASP B 1 711 ? 9.258 72.75 53.406 1 23.34 711 ASP B N 1
ATOM 11255 C CA . ASP B 1 711 ? 10.367 72.125 54.125 1 23.34 711 ASP B CA 1
ATOM 11256 C C . ASP B 1 711 ? 9.875 71.062 55.094 1 23.34 711 ASP B C 1
ATOM 11258 O O . ASP B 1 711 ? 8.727 71.125 55.562 1 23.34 711 ASP B O 1
ATOM 11262 N N . THR B 1 712 ? 10.508 70 55.125 1 27.89 712 THR B N 1
ATOM 11263 C CA . THR B 1 712 ? 10.602 69.062 56.219 1 27.89 712 THR B CA 1
ATOM 11264 C C . THR B 1 712 ? 10.68 69.75 57.562 1 27.89 712 THR B C 1
ATOM 11266 O O . THR B 1 712 ? 11.633 70.5 57.844 1 27.89 712 THR B O 1
ATOM 11269 N N . ILE B 1 713 ? 9.703 70.688 57.906 1 28.12 713 ILE B N 1
ATOM 11270 C CA . ILE B 1 713 ? 10.039 71.25 59.219 1 28.12 713 ILE B CA 1
ATOM 11271 C C . ILE B 1 713 ? 10.234 70.125 60.25 1 28.12 713 ILE B C 1
ATOM 11273 O O . ILE B 1 713 ? 9.344 69.312 60.438 1 28.12 713 ILE B O 1
ATOM 11277 N N . ARG B 1 714 ? 11.422 69.688 60.312 1 33.16 714 ARG B N 1
ATOM 11278 C CA . ARG B 1 714 ? 11.938 68.938 61.469 1 33.16 714 ARG B CA 1
ATOM 11279 C C . ARG B 1 714 ? 11.336 69.438 62.781 1 33.16 714 ARG B C 1
ATOM 11281 O O . ARG B 1 714 ? 11.672 70.5 63.219 1 33.16 714 ARG B O 1
ATOM 11288 N N . THR B 1 715 ? 10.07 69.312 62.969 1 30.58 715 THR B N 1
ATOM 11289 C CA . THR B 1 715 ? 9.969 69.688 64.375 1 30.58 715 THR B CA 1
ATOM 11290 C C . THR B 1 715 ? 10.898 68.812 65.25 1 30.58 715 THR B C 1
ATOM 11292 O O . THR B 1 715 ? 11.297 67.75 64.812 1 30.58 715 THR B O 1
ATOM 11295 N N . GLY B 1 716 ? 11.586 69.312 66.25 1 30.2 716 GLY B N 1
ATOM 11296 C CA . GLY B 1 716 ? 12.398 68.688 67.312 1 30.2 716 GLY B CA 1
ATOM 11297 C C . GLY B 1 716 ? 11.992 67.25 67.562 1 30.2 716 GLY B C 1
ATOM 11298 O O . GLY B 1 716 ? 12.852 66.375 67.812 1 30.2 716 GLY B O 1
ATOM 11299 N N . ASN B 1 717 ? 10.773 66.938 68 1 33.59 717 ASN B N 1
ATOM 11300 C CA . ASN B 1 717 ? 10.477 65.75 68.812 1 33.59 717 ASN B CA 1
ATOM 11301 C C . ASN B 1 717 ? 10.172 64.562 67.938 1 33.59 717 ASN B C 1
ATOM 11303 O O . ASN B 1 717 ? 9.539 63.594 68.375 1 33.59 717 ASN B O 1
ATOM 11307 N N . GLY B 1 718 ? 10.781 64.062 66.688 1 33.06 718 GLY B N 1
ATOM 11308 C CA . GLY B 1 718 ? 11.008 62.781 66 1 33.06 718 GLY B CA 1
ATOM 11309 C C . GLY B 1 718 ? 9.961 62.5 64.938 1 33.06 718 GLY B C 1
ATOM 11310 O O . GLY B 1 718 ? 9.891 61.406 64.375 1 33.06 718 GLY B O 1
ATOM 11311 N N . VAL B 1 719 ? 8.734 63 64.812 1 32.72 719 VAL B N 1
ATOM 11312 C CA . VAL B 1 719 ? 7.633 62.438 64 1 32.72 719 VAL B CA 1
ATOM 11313 C C . VAL B 1 719 ? 7.773 62.844 62.531 1 32.72 719 VAL B C 1
ATOM 11315 O O . VAL B 1 719 ? 7.926 64.062 62.25 1 32.72 719 VAL B O 1
ATOM 11318 N N . GLU B 1 720 ? 8.18 61.938 61.594 1 33.44 720 GLU B N 1
ATOM 11319 C CA . GLU B 1 720 ? 8.383 62 60.125 1 33.44 720 GLU B CA 1
ATOM 11320 C C . GLU B 1 720 ? 7.09 62.312 59.406 1 33.44 720 GLU B C 1
ATOM 11322 O O . GLU B 1 720 ? 6.086 61.625 59.562 1 33.44 720 GLU B O 1
ATOM 11327 N N . GLU B 1 721 ? 6.637 63.562 59.094 1 28.73 721 GLU B N 1
ATOM 11328 C CA . GLU B 1 721 ? 5.375 63.938 58.469 1 28.73 721 GLU B CA 1
ATOM 11329 C C . GLU B 1 721 ? 5.383 63.656 56.969 1 28.73 721 GLU B C 1
ATOM 11331 O O . GLU B 1 721 ? 6.305 64.062 56.281 1 28.73 721 GLU B O 1
ATOM 11336 N N . GLU B 1 722 ? 4.898 62.531 56.5 1 30.53 722 GLU B N 1
ATOM 11337 C CA . GLU B 1 722 ? 4.637 62.031 55.156 1 30.53 722 GLU B CA 1
ATOM 11338 C C . GLU B 1 722 ? 3.771 63 54.375 1 30.53 722 GLU B C 1
ATOM 11340 O O . GLU B 1 722 ? 2.719 63.438 54.844 1 30.53 722 GLU B O 1
ATOM 11345 N N . ARG B 1 723 ? 4.363 63.969 53.594 1 29.39 723 ARG B N 1
ATOM 11346 C CA . ARG B 1 723 ? 3.51 64.938 52.875 1 29.39 723 ARG B CA 1
ATOM 11347 C C . ARG B 1 723 ? 2.893 64.312 51.625 1 29.39 723 ARG B C 1
ATOM 11349 O O . ARG B 1 723 ? 3.604 63.719 50.812 1 29.39 723 ARG B O 1
ATOM 11356 N N . ARG B 1 724 ? 1.826 63.719 51.812 1 33.09 724 ARG B N 1
ATOM 11357 C CA . ARG B 1 724 ? 0.987 63.219 50.719 1 33.09 724 ARG B CA 1
ATOM 11358 C C . ARG B 1 724 ? 0.742 64.312 49.688 1 33.09 724 ARG B C 1
ATOM 11360 O O . ARG B 1 724 ? 0.323 65.438 50 1 33.09 724 ARG B O 1
ATOM 11367 N N . VAL B 1 725 ? 1.494 64.188 48.719 1 30.53 725 VAL B N 1
ATOM 11368 C CA . VAL B 1 725 ? 1.318 65.25 47.688 1 30.53 725 VAL B CA 1
ATOM 11369 C C . VAL B 1 725 ? -0.167 65.375 47.375 1 30.53 725 VAL B C 1
ATOM 11371 O O . VAL B 1 725 ? -0.658 66.5 47.281 1 30.53 725 VAL B O 1
ATOM 11374 N N . PHE B 1 726 ? -0.833 64.312 46.781 1 31.5 726 PHE B N 1
ATOM 11375 C CA . PHE B 1 726 ? -2.27 64.438 46.562 1 31.5 726 PHE B CA 1
ATOM 11376 C C . PHE B 1 726 ? -3.045 63.719 47.688 1 31.5 726 PHE B C 1
ATOM 11378 O O . PHE B 1 726 ? -2.859 62.531 47.938 1 31.5 726 PHE B O 1
ATOM 11385 N N . ASN B 1 727 ? -3.018 64.25 48.906 1 31.27 727 ASN B N 1
ATOM 11386 C CA . ASN B 1 727 ? -3.734 63.594 50.031 1 31.27 727 ASN B CA 1
ATOM 11387 C C . ASN B 1 727 ? -5.219 63.438 49.719 1 31.27 727 ASN B C 1
ATOM 11389 O O . ASN B 1 727 ? -5.988 64.375 49.812 1 31.27 727 ASN B O 1
ATOM 11393 N N . GLU B 1 728 ? -5.629 62.688 48.875 1 35.81 728 GLU B N 1
ATOM 11394 C CA . GLU B 1 728 ? -7.035 62.438 48.562 1 35.81 728 GLU B CA 1
ATOM 11395 C C . GLU B 1 728 ? -7.762 61.812 49.75 1 35.81 728 GLU B C 1
ATOM 11397 O O . GLU B 1 728 ? -8.914 61.406 49.656 1 35.81 728 GLU B O 1
ATOM 11402 N N . THR B 1 729 ? -7.215 61.562 50.906 1 33.16 729 THR B N 1
ATOM 11403 C CA . THR B 1 729 ? -8.008 60.875 51.906 1 33.16 729 THR B CA 1
ATOM 11404 C C . THR B 1 729 ? -9.336 61.562 52.125 1 33.16 729 THR B C 1
ATOM 11406 O O . THR B 1 729 ? -10.398 60.938 52.094 1 33.16 729 THR B O 1
ATOM 11409 N N . LYS B 1 730 ? -9.414 62.406 53.438 1 33.66 730 LYS B N 1
ATOM 11410 C CA . LYS B 1 730 ? -10.672 62.875 54.062 1 33.66 730 LYS B CA 1
ATOM 11411 C C . LYS B 1 730 ? -11.406 63.844 53.125 1 33.66 730 LYS B C 1
ATOM 11413 O O . LYS B 1 730 ? -11.188 65.062 53.219 1 33.66 730 LYS B O 1
ATOM 11418 N N . ILE B 1 731 ? -11.602 63.562 52 1 34.22 731 ILE B N 1
ATOM 11419 C CA . ILE B 1 731 ? -12.273 64.375 51 1 34.22 731 ILE B CA 1
ATOM 11420 C C . ILE B 1 731 ? -13.648 64.812 51.5 1 34.22 731 ILE B C 1
ATOM 11422 O O . ILE B 1 731 ? -14.562 65 50.719 1 34.22 731 ILE B O 1
ATOM 11426 N N . THR B 1 732 ? -13.953 64.375 52.656 1 35.19 732 THR B N 1
ATOM 11427 C CA . THR B 1 732 ? -15.273 65 52.844 1 35.19 732 THR B CA 1
ATOM 11428 C C . THR B 1 732 ? -15.25 66.5 52.562 1 35.19 732 THR B C 1
ATOM 11430 O O . THR B 1 732 ? -16.297 67.062 52.25 1 35.19 732 THR B O 1
ATOM 11433 N N . ARG B 1 733 ? -14.25 67.188 53.188 1 37.72 733 ARG B N 1
ATOM 11434 C CA . ARG B 1 733 ? -14.406 68.625 53.031 1 37.72 733 ARG B CA 1
ATOM 11435 C C . ARG B 1 733 ? -14.031 69.125 51.625 1 37.72 733 ARG B C 1
ATOM 11437 O O . ARG B 1 733 ? -13.656 68.312 50.781 1 37.72 733 ARG B O 1
ATOM 11444 N N . GLU B 1 734 ? -13.383 70.375 51.375 1 39.78 734 GLU B N 1
ATOM 11445 C CA . GLU B 1 734 ? -13.305 71.188 50.156 1 39.78 734 GLU B CA 1
ATOM 11446 C C . GLU B 1 734 ? -12.234 70.688 49.219 1 39.78 734 GLU B C 1
ATOM 11448 O O . GLU B 1 734 ? -11.07 71.062 49.312 1 39.78 734 GLU B O 1
ATOM 11453 N N . THR B 1 735 ? -12.164 69.375 48.781 1 52.69 735 THR B N 1
ATOM 11454 C CA . THR B 1 735 ? -11.078 68.938 47.906 1 52.69 735 THR B CA 1
ATOM 11455 C C . THR B 1 735 ? -11.297 69.438 46.5 1 52.69 735 THR B C 1
ATOM 11457 O O . THR B 1 735 ? -12.438 69.688 46.094 1 52.69 735 THR B O 1
ATOM 11460 N N . MET B 1 736 ? -10.141 69.812 45.719 1 66.75 736 MET B N 1
ATOM 11461 C CA . MET B 1 736 ? -10.148 70.375 44.375 1 66.75 736 MET B CA 1
ATOM 11462 C C . MET B 1 736 ? -10.688 69.375 43.375 1 66.75 736 MET B C 1
ATOM 11464 O O . MET B 1 736 ? -10.391 68.188 43.469 1 66.75 736 MET B O 1
ATOM 11468 N N . ARG B 1 737 ? -11.633 69.688 42.719 1 78.94 737 ARG B N 1
ATOM 11469 C CA . ARG B 1 737 ? -12.219 68.875 41.625 1 78.94 737 ARG B CA 1
ATOM 11470 C C . ARG B 1 737 ? -11.992 69.562 40.281 1 78.94 737 ARG B C 1
ATOM 11472 O O . ARG B 1 737 ? -11.852 70.75 40.188 1 78.94 737 ARG B O 1
ATOM 11479 N N . VAL B 1 738 ? -11.828 68.688 39.312 1 82.06 738 VAL B N 1
ATOM 11480 C CA . VAL B 1 738 ? -11.617 69.188 37.938 1 82.06 738 VAL B CA 1
ATOM 11481 C C . VAL B 1 738 ? -12.945 69.25 37.188 1 82.06 738 VAL B C 1
ATOM 11483 O O . VAL B 1 738 ? -13.609 68.188 37.031 1 82.06 738 VAL B O 1
ATOM 11486 N N . ALA B 1 739 ? -13.328 70.375 36.906 1 81.88 739 ALA B N 1
ATOM 11487 C CA . ALA B 1 739 ? -14.562 70.562 36.156 1 81.88 739 ALA B CA 1
ATOM 11488 C C . ALA B 1 739 ? -14.281 71.188 34.781 1 81.88 739 ALA B C 1
ATOM 11490 O O . ALA B 1 739 ? -13.141 71.5 34.5 1 81.88 739 ALA B O 1
ATOM 11491 N N . VAL B 1 740 ? -15.305 71.125 34 1 83.69 740 VAL B N 1
ATOM 11492 C CA . VAL B 1 740 ? -15.188 71.625 32.656 1 83.69 740 VAL B CA 1
ATOM 11493 C C . VAL B 1 740 ? -16.141 72.812 32.469 1 83.69 740 VAL B C 1
ATOM 11495 O O . VAL B 1 740 ? -17.281 72.75 32.969 1 83.69 740 VAL B O 1
ATOM 11498 N N . GLU B 1 741 ? -15.539 73.812 32 1 78.94 741 GLU B N 1
ATOM 11499 C CA . GLU B 1 741 ? -16.375 75 31.688 1 78.94 741 GLU B CA 1
ATOM 11500 C C . GLU B 1 741 ? -16.281 75.375 30.219 1 78.94 741 GLU B C 1
ATOM 11502 O O . GLU B 1 741 ? -15.211 75.25 29.609 1 78.94 741 GLU B O 1
ATOM 11507 N N . GLY B 1 742 ? -17.391 75.625 29.781 1 75.25 742 GLY B N 1
ATOM 11508 C CA . GLY B 1 742 ? -17.391 76.062 28.391 1 75.25 742 GLY B CA 1
ATOM 11509 C C . GLY B 1 742 ? -18.516 75.438 27.578 1 75.25 742 GLY B C 1
ATOM 11510 O O . GLY B 1 742 ? -19.312 74.625 28.109 1 75.25 742 GLY B O 1
ATOM 11511 N N . GLU B 1 743 ? -18.625 76 26.344 1 72.94 743 GLU B N 1
ATOM 11512 C CA . GLU B 1 743 ? -19.609 75.5 25.406 1 72.94 743 GLU B CA 1
ATOM 11513 C C . GLU B 1 743 ? -18.938 74.938 24.141 1 72.94 743 GLU B C 1
ATOM 11515 O O . GLU B 1 743 ? -17.797 75.25 23.859 1 72.94 743 GLU B O 1
ATOM 11520 N N . PRO B 1 744 ? -19.484 73.938 23.562 1 69.81 744 PRO B N 1
ATOM 11521 C CA . PRO B 1 744 ? -18.922 73.312 22.375 1 69.81 744 PRO B CA 1
ATOM 11522 C C . PRO B 1 744 ? -18.422 74.312 21.344 1 69.81 744 PRO B C 1
ATOM 11524 O O . PRO B 1 744 ? -17.469 74.062 20.609 1 69.81 744 PRO B O 1
ATOM 11527 N N . ARG B 1 745 ? -18.891 75.688 21.328 1 60.16 745 ARG B N 1
ATOM 11528 C CA . ARG B 1 745 ? -18.5 76.688 20.344 1 60.16 745 ARG B CA 1
ATOM 11529 C C . ARG B 1 745 ? -17.25 77.438 20.781 1 60.16 745 ARG B C 1
ATOM 11531 O O . ARG B 1 745 ? -16.422 77.812 19.953 1 60.16 745 ARG B O 1
ATOM 11538 N N . THR B 1 746 ? -17.188 77.562 22.016 1 59.06 746 THR B N 1
ATOM 11539 C CA . THR B 1 746 ? -16.094 78.375 22.516 1 59.06 746 THR B CA 1
ATOM 11540 C C . THR B 1 746 ? -14.945 77.5 23.016 1 59.06 746 THR B C 1
ATOM 11542 O O . THR B 1 746 ? -13.82 77.938 23.188 1 59.06 746 THR B O 1
ATOM 11545 N N . GLY B 1 747 ? -15.266 76.25 23.047 1 71 747 GLY B N 1
ATOM 11546 C CA . GLY B 1 747 ? -14.25 75.312 23.547 1 71 747 GLY B CA 1
ATOM 11547 C C . GLY B 1 747 ? -14.375 75.062 25.047 1 71 747 GLY B C 1
ATOM 11548 O O . GLY B 1 747 ? -15.016 75.812 25.766 1 71 747 GLY B O 1
ATOM 11549 N N . PHE B 1 748 ? -13.883 73.938 25.422 1 77.44 748 PHE B N 1
ATOM 11550 C CA . PHE B 1 748 ? -13.969 73.562 26.844 1 77.44 748 PHE B CA 1
ATOM 11551 C C . PHE B 1 748 ? -12.641 73.812 27.547 1 77.44 748 PHE B C 1
ATOM 11553 O O . PHE B 1 748 ? -11.57 73.625 26.953 1 77.44 748 PHE B O 1
ATOM 11560 N N . VAL B 1 749 ? -12.68 74.375 28.625 1 74.25 749 VAL B N 1
ATOM 11561 C CA . VAL B 1 749 ? -11.492 74.625 29.453 1 74.25 749 VAL B CA 1
ATOM 11562 C C . VAL B 1 749 ? -11.641 73.875 30.781 1 74.25 749 VAL B C 1
ATOM 11564 O O .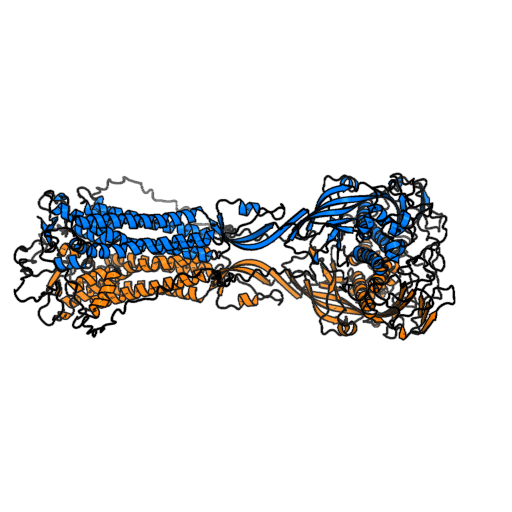 VAL B 1 749 ? -12.75 73.75 31.312 1 74.25 749 VAL B O 1
ATOM 11567 N N . LEU B 1 750 ? -10.602 73.375 31.281 1 80.75 750 LEU B N 1
ATOM 11568 C CA . LEU B 1 750 ? -10.617 72.688 32.562 1 80.75 750 LEU B CA 1
ATOM 11569 C C . LEU B 1 750 ? -10.523 73.688 33.719 1 80.75 750 LEU B C 1
ATOM 11571 O O . LEU B 1 750 ? -9.805 74.688 33.594 1 80.75 750 LEU B O 1
ATOM 11575 N N . LYS B 1 751 ? -11.406 73.562 34.688 1 74.25 751 LYS B N 1
ATOM 11576 C CA . LYS B 1 751 ? -11.406 74.438 35.844 1 74.25 751 LYS B CA 1
ATOM 11577 C C . LYS B 1 751 ? -11.297 73.625 37.156 1 74.25 751 LYS B C 1
ATOM 11579 O O . LYS B 1 751 ? -11.836 72.5 37.25 1 74.25 751 LYS B O 1
ATOM 11584 N N . SER B 1 752 ? -10.555 74.188 38.031 1 75.19 752 SER B N 1
ATOM 11585 C CA . SER B 1 752 ? -10.469 73.625 39.375 1 75.19 752 SER B CA 1
ATOM 11586 C C . SER B 1 752 ? -11.547 74.188 40.312 1 75.19 752 SER B C 1
ATOM 11588 O O . SER B 1 752 ? -11.711 75.375 40.406 1 75.19 752 SER B O 1
ATOM 11590 N N . LEU B 1 753 ? -12.391 73.25 40.75 1 68.75 753 LEU B N 1
ATOM 11591 C CA . LEU B 1 753 ? -13.414 73.625 41.688 1 68.75 753 LEU B CA 1
ATOM 11592 C C . LEU B 1 753 ? -12.969 73.312 43.125 1 68.75 753 LEU B C 1
ATOM 11594 O O . LEU B 1 753 ? -12.367 72.312 43.375 1 68.75 753 LEU B O 1
ATOM 11598 N N . VAL B 1 754 ? -12.859 74.438 43.969 1 59.81 754 VAL B N 1
ATOM 11599 C CA . VAL B 1 754 ? -12.531 74.188 45.375 1 59.81 754 VAL B CA 1
ATOM 11600 C C . VAL B 1 754 ? -13.812 74.062 46.219 1 59.81 754 VAL B C 1
ATOM 11602 O O . VAL B 1 754 ? -14.727 74.875 46.062 1 59.81 754 VAL B O 1
#

Foldseek 3Di:
DFFQPPQFPPPPPPPPDDDPPPPPPPPPDPPPDDLDQADLVRLQPCPPPVPPPPPVPPPPPPVVCCCPVPPDPDDPDPPDDDDPPDPDDPDDCPPPVPPPPDDPALDPDDADQFDDPVVLCVQQVPLLCLLFVLLVVLLVVLVCQQVVFWADFDADPDPVQGPCVVVVPPQWTWGQDDLVVSLVSLVVLLVCLLVSLLSLLLLLLLVLLLLQAVCQPDPPQLLFDFPVLLLLLLCLSRLHPVSLVVVVVVVPDPPDDHHPSSVSSSVLSVVSVVLSVLSVVLSVVQSVPKDKDKDWGKDWDDFDDFWAKDFDPQQVPDDCVVQVLFHPLRRPVCCVVPVVLNVVLVVLLVSALVVSDQFKHWDWAFDDPPDVLCVQLVRLKTKTWIGTDLSPDDLQKKFKAKYKIKTKFKDWDQLQWDKDADPPPGRKMWIGNEPQDIFIAPDAADADPSRHGDDDPRAGVQWDGSGRFKIKAKALDQSRYHGQCLQCVVHRHDDFVSFAFWIKMKMKGKDFQVLEAPPAGACPPSSWDDDPHRMIITMMIMIMFMWTWIWMQHSSDIDTDDTHTDPGRSLVSLLSSCVNRNVCSNVCVQLVVQQSVLRHDRYDSSSRNSSRNSVRSSSCSSSVSSMDTGITPIMMGIDMGTIMIGGDVSVVSSSVSSVVSSVSSVVSSVSSSVSSRRRVSVLVSCCSHPVNVVVQVDDDDPPDDDPPDPPPPPPPPDDDDDDDPCPPPPPPDQRWGWHWDDRPSVGIDIDTGD/DFFQPPQFPPVQPPPDDDDPPPPPDPPDPPPPDDLDQADLVRLQPCPPPVPPPPPPPPPPPPVPPPPPPPDDPPDDDDPVDDDCPPPDDDDPPPPPPPPPPDDPFLDPDDDALFDDDVVLCVQQVVLLCLLFVLLVVLLVVLCCQQVVFWADFDADPDPVQGPCVVVVPPQWTWGQDDLVVSLVSLVVLLVCLLVSLLSLLLLLLLVLLLLQAVCQPDPPQLQFDFPVLLLLLLCLSRLHPVSLVVVVVVVPDPFDRRHPSSVSSSVLSVVSVVLSVLLVVLSVVQSVPKDKDKDWGKDWDDFDDFWAKDFDPQQVPDDCVVQVLFHPLRRSVCCVVPVVLNVVLVVLLVSALVVSDQFKHWDWAFDDPPDVLCVQLVRLKTKIWIGTDLSPDDLQKKFKAKYKIKTKFKDWDQLQWDKDADPPPGRKMWIGNEPQDIFIAPDAADADPSRHGDDDPRAGVQKDGSGRFKIKAKALDQSRHHGQCLQCPVHRHPDFVSFAFWIKMKMKGKDFQVLEAPPAGAPPPSSWDDDPHRMIITMMIMIMFMWTWIWMQHSSDIDTDDTHTDPGRSLVSLLSSCVNRNVCSNCVVQLVVQQSVLRHDRYDSSSRSSSRNSVRSSSCSSSVSSIDTGITPIMMGIDIGTIMIGGDVSVVSNSVSSVVSSVSSVVSSVSSSVSSRRRNSVLVSCCSHPVVVVVLVDDDDPPPPDPPDPDQPPPPPDDRDDPPVQPSHPPPDQRWGWHWDDRSSVGIDIDTGD